Protein 3FTB (pdb70)

Radius of gyration: 38.81 Å; Cα contacts (8 Å, |Δi|>4): 2733; chains: 4; bounding box: 69×118×95 Å

Secondary structure (DSSP, 8-state):
-EETT----TT-S-HHHHTTHHHHHHGGGSPPPTT-HHHHHHHHHHHT--S-EEEEESSHHHHHHHHHTT-SEEEEEES--THHHHHHHHTT-EEEEEE--TTS---HHHHHHHTTT-SEEEEETTBTTTTB---HHHHHHHHHHHHHHT-EEEEE-SSGGGT--TTSSSGGGTTT-SSEEEEEESSSTTS-GGG--EEEEES-HHHHHHHHTTS-TT-S-HHHHHHHHHTSS-HHHHHHHHHHHHHHHHHHHHHHHHSSSEEEEEPPSSSEEEEEESSS-HHHHHHHHHTTTEE-EE-TTSTT--TTEEEEE---HHHHHHHHHHHHHHHHT-/-EEET----TT-S-HHHHTTHHHHHHGGGS---TT-HHHHHHHHHHHT--S-EEEEESSHHHHHHHHHHT-SEEEEEES--THHHHHHHHTT-EEEEEE--TTS---HHHHHHHGGG-SEEEEESSPTTT-PPP-HHHHHHHHHHHHHTT-EEEEE-TTGGGT--GGGSGGGGTTT-TTEEEEEESTTTT--GGG--EEEEES-HHHHHHHHTTS-TT-S-HHHHHHHHHTTT-HHHHHHHHHHHHHHHHHHHHHHHTSTTEEEE---SSSEEEEEESSS-HHHHHHHHHTTTEEEEE-TTSTT--TTEEEEE---HHHHHHHHHHHHHHHHH-/-EETT----TT-S-HHHHHTHHHHHHTTTSPPPTT-HHHHHHHHHHHT--S-EEEEESSHHHHHHHHHTT-SEEEEEES--THHHHHHHTTTPEEEEEE--TTS---HHHHHTTTTT-SEEEEETTPTTT-----HHHHHHHHHHHHH--EEEEE-TTGGGT--TTSSGGGGTTT-SSEEEEEESTTTTS-GGG--EEEEES-HHHHHHHHTTSPSS-S-HHHHHHHHHHTT-HHHHHHHHHHHHHHHHHHHHHHHTSTTEEEEE--SSSEEEEEESSS-HHHHHHHHHHTTEE-EE-TTSTT--TTEEEEE---HHHHHHHHHHHHHHHHT-/-EEET----TT-S-HHHHHTHHHHHHGGGS---TT-HHHHHHHHHHHT--S-EEEEEESHHHHHHHHHHT-SEEEEEES--HHHHHHHHHTT-EEEEEE--TTS---HHHHHHHGGG-SEEEEETTPTTT-PPP-HHHHHHHHHHHHHHT-EEEEE-TT-TTT--GGGSGGGGTTT-SSEEEEEESHHHHT-GGG-EEEEEES-HHHHHHHHHTSPSS-S-HHHHHHHHHHTT-HHHHHHHHHHHHHHHHHHHHHHTT-TTEEEEPPPSSSEEEEEESSS-HHHHHHHHHHTTEEEEE-TTSTT--TTEEEEE---HHHHHHHHHHHHHHHH--

B-factor: mean 39.34, std 12.27, range [6.58, 120.71]

CATH classification: 3.90.1150.10 (+1 more: 3.40.640.10)

Solvent-accessible surface area: 53388 Å² total; per-residue (Å²): 150,28,54,0,31,37,8,22,6,39,61,31,42,0,143,20,0,88,119,45,30,109,44,0,35,166,41,0,24,90,73,16,76,72,112,10,177,135,0,25,100,11,0,32,57,53,18,162,27,96,111,15,6,15,1,15,0,11,0,13,18,28,1,5,11,20,2,0,18,43,33,136,65,0,0,1,4,6,2,8,78,46,20,3,47,97,6,0,148,69,74,66,10,53,48,35,49,2,111,15,61,150,70,24,64,28,65,32,131,29,0,43,82,46,3,104,82,4,47,1,0,0,2,2,0,4,7,16,0,6,0,21,47,8,59,72,119,101,0,39,107,0,0,121,49,0,64,120,55,197,36,11,0,1,0,16,0,13,19,8,14,0,18,32,74,108,60,19,4,2,17,58,25,0,92,104,19,46,6,1,3,0,0,13,2,0,5,36,2,1,2,0,0,0,1,4,1,0,1,0,0,1,35,35,87,103,14,3,47,100,0,110,72,88,22,19,74,74,15,0,0,1,0,0,21,2,0,0,12,11,0,7,136,26,85,111,14,31,101,76,0,27,103,23,0,107,135,6,35,137,63,0,30,77,41,0,84,147,8,43,2,10,112,91,21,9,82,10,71,0,1,0,0,0,0,85,4,75,128,18,30,0,79,121,0,51,75,39,0,75,168,111,84,8,25,2,62,71,0,57,109,11,57,57,13,78,41,23,18,0,12,0,1,2,24,39,95,174,82,0,43,111,0,4,148,17,0,75,36,23,64,131,136,106,147,42,50,0,31,36,10,22,4,35,53,31,37,0,117,17,0,67,101,54,29,97,57,0,40,127,35,0,30,82,73,10,52,76,91,12,146,140,0,34,118,5,0,40,56,40,19,161,25,133,85,18,5,10,0,13,0,12,0,11,20,24,1,5,18,16,2,0,21,28,34,134,84,0,0,1,3,5,4,9,66,54,25,4,43,87,2,0,125,70,71,69,5,58,47,34,53,2,113,17,64,140,71,22,65,21,52,22,109,29,0,62,74,62,3,95,86,5,36,0,3,0,1,2,0,4,5,22,0,6,0,17,40,7,65,82,116,84,0,38,99,0,0,115,55,1,61,140,103,191,35,13,0,0,0,12,0,14,17,6,14,0,16,27,66,111,64,14,5,1,18,51,56,0,80,99,26,48,7,0,1,0,0,18,4,0,6,30,0,0,2,1,0,0,0,7,1,0,1,0,0,0,47,45,105,116,12,4,59,88,0,92,74,83,20,26,70,73,18,0,0,1,0,0,19,6,0,0,24,20,0,1,130,18,80,117,9,32,103,90,0,23,100,21,0,104,113,8,36,143,58,0,40,72,40,0,90,137,6,41,3,11,100,87,21,10,86,8,74,0,1,0,0,0,0,69,5,67,123,17,26,0,89,114,0,67,86,52,1,74,168,92,83,6,32,6,60,65,0,54,103,11,55,54,17,71,30,28,17,0,13,0,1,1,25,45,94,90,83,0,17,81,0,8,54,20,0,73,35,18,76,126,146,101,150,31,53,0,32,33,8,21,7,38,70,24,44,0,156,18,0,92,118,49,33,109,48,0,37,173,39,0,29,89,70,14,65,79,111,6,172,123,0,32,101,10,0,32,63,60,21,168,31,102,107,16,5,13,1,18,0,15,0,14,21,28,2,4,12,18,3,0,14,44,34,129,67,0,0,2,3,6,3,8,88,53,20,3,39,99,6,0,137,69,71,68,10,53,40,27,58,1,116,14,67,142,70,24,70,20,64,27,134,30,0,44,85,48,2,101,72,3,45,1,2,0,1,1,0,4,4,15,0,5,0,18,50,7,69,66,117,109,0,47,103,0,0,118,45,0,75,126,85,61,14,1,0,0,13,0,12,16,7,16,0,16,32,76,104,59,14,4,0,15,60,29,0,93,108,13,44,4,1,1,0,0,13,2,0,4,31,0,0,2,0,0,0,0,6,0,0,0,0,0,2,30,43,91,107,20,2,45,108,1,117,73,87,20,16,67,56,17,0,2,1,0,0,19,0,0,0,11,11,0,6,124,22,90,108,21,34,104,88,0,32,103,25,0,113,131,8,34,141,64,0,28,71,37,0,86,148,4,45,3,10,113,95,22,9,86,10,75,0,1,0,0,0,0,92,6,76,124,15,41,0,86,114,0,52,69,37,1,75,170,112,79,7,30,3,65,80,0,61,113,11,71,54,13,76,34,25,14,0,12,0,1,1,20,38,105,172,82,0,28,127,0,5,170,19,0,76,35,20,59,126,136,108,146,48,48,0,31,37,11,22,4,33,55,32,32,0,119,17,0,62,108,50,37,100,56,0,33,122,34,0,27,82,76,11,55,74,92,10,154,143,0,37,120,11,0,45,65,42,21,165,26,132,91,17,5,9,0,11,0,12,0,11,11,25,0,5,19,12,2,0,16,27,35,31,53,0,0,1,2,7,2,9,66,53,20,2,38,91,2,0,126,75,78,65,5,58,46,35,56,2,113,17,62,150,72,19,75,20,54,20,114,31,0,63,76,59,5,96,90,0,16,0,1,0,1,1,0,4,4,22,0,5,0,18,41,5,70,100,114,72,0,37,83,0,0,110,66,0,56,132,113,168,27,14,0,0,0,11,0,16,14,8,14,0,14,28,70,105,61,11,7,4,17,51,58,1,75,96,28,46,5,0,1,0,0,13,5,0,4,38,1,0,3,0,0,0,0,4,0,0,0,0,0,0,45,41,106,129,15,2,62,94,0,95,67,104,20,31,71,78,19,0,1,0,0,0,21,4,0,0,21,20,0,1,135,21,77,113,10,33,110,89,0,24,119,23,0,97,142,3,39,142,59,0,34,75,41,0,90,134,4,48,6,16,103,95,24,13,84,12,68,0,1,1,0,0,0,80,4,74,132,17,26,0,88,120,0,61,87,51,0,73,174,98,86,4,27,3,58,70,0,57,111,10,58,46,20,73,34,26,15,0,11,0,0,1,26,37,88,130,79,0,43,98,0,10,143,10,0,80,34,19,64,126,144,100

Structure (mmCIF, N/CA/C/O backbone):
data_3FTB
#
_entry.id   3FTB
#
_cell.length_a   66.556
_cell.length_b   121.663
_cell.length_c   94.185
_cell.angle_alpha   90.00
_cell.angle_beta   90.09
_cell.angle_gamma   90.00
#
_symmetry.space_group_name_H-M   'P 1 21 1'
#
loop_
_entity.id
_entity.type
_entity.pdbx_description
1 polymer 'Histidinol-phosphate aminotransferase'
2 non-polymer 'PHOSPHATE ION'
3 water water
#
loop_
_atom_site.group_PDB
_atom_site.id
_atom_site.type_symbol
_atom_site.label_atom_id
_atom_site.label_alt_id
_atom_site.label_comp_id
_atom_site.label_asym_id
_atom_site.label_entity_id
_atom_site.label_seq_id
_atom_site.pdbx_PDB_ins_code
_atom_site.Cartn_x
_atom_site.Cartn_y
_atom_site.Cartn_z
_atom_site.occupancy
_atom_site.B_iso_or_equiv
_atom_site.auth_seq_id
_atom_site.auth_comp_id
_atom_site.auth_asym_id
_atom_site.auth_atom_id
_atom_site.pdbx_PDB_model_num
ATOM 1 N N . LEU A 1 28 ? 17.639 -25.832 56.402 1.00 62.93 28 LEU A N 1
ATOM 2 C CA . LEU A 1 28 ? 17.974 -25.737 54.984 1.00 63.07 28 LEU A CA 1
ATOM 3 C C . LEU A 1 28 ? 19.293 -25.001 54.719 1.00 55.81 28 LEU A C 1
ATOM 4 O O . LEU A 1 28 ? 19.341 -23.776 54.739 1.00 55.12 28 LEU A O 1
ATOM 9 N N . LEU A 1 29 ? 20.357 -25.762 54.476 1.00 46.99 29 LEU A N 1
ATOM 10 C CA . LEU A 1 29 ? 21.631 -25.204 54.023 1.00 45.41 29 LEU A CA 1
ATOM 11 C C . LEU A 1 29 ? 21.634 -25.038 52.502 1.00 43.63 29 LEU A C 1
ATOM 12 O O . LEU A 1 29 ? 21.569 -26.038 51.773 1.00 46.79 29 LEU A O 1
ATOM 17 N N . ASP A 1 30 ? 21.710 -23.795 52.022 1.00 38.69 30 ASP A N 1
ATOM 18 C CA . ASP A 1 30 ? 21.792 -23.545 50.580 1.00 44.17 30 ASP A CA 1
ATOM 19 C C . ASP A 1 30 ? 23.243 -23.388 50.103 1.00 38.99 30 ASP A C 1
ATOM 20 O O . ASP A 1 30 ? 23.860 -22.336 50.280 1.00 38.66 30 ASP A O 1
ATOM 25 N N . TYR A 1 31 ? 23.768 -24.455 49.499 1.00 42.27 31 TYR A N 1
ATOM 26 C CA . TYR A 1 31 ? 25.122 -24.478 48.961 1.00 34.93 31 TYR A CA 1
ATOM 27 C C . TYR A 1 31 ? 25.153 -24.076 47.486 1.00 32.10 31 TYR A C 1
ATOM 28 O O . TYR A 1 31 ? 26.204 -24.112 46.836 1.00 26.76 31 TYR A O 1
ATOM 37 N N . SER A 1 32 ? 23.989 -23.687 46.969 1.00 27.52 32 SER A N 1
ATOM 38 C CA . SER A 1 32 ? 23.933 -22.993 45.692 1.00 32.34 32 SER A CA 1
ATOM 39 C C . SER A 1 32 ? 23.996 -21.455 45.892 1.00 31.36 32 SER A C 1
ATOM 40 O O . SER A 1 32 ? 24.172 -20.689 44.930 1.00 24.58 32 SER A O 1
ATOM 43 N N . SER A 1 33 ? 23.893 -21.014 47.147 1.00 17.02 33 SER A N 1
ATOM 44 C CA . SER A 1 33 ? 24.030 -19.598 47.475 1.00 23.49 33 SER A CA 1
ATOM 45 C C . SER A 1 33 ? 25.432 -19.217 47.978 1.00 30.60 33 SER A C 1
ATOM 46 O O . SER A 1 33 ? 25.969 -19.825 48.910 1.00 28.74 33 SER A O 1
ATOM 49 N N . ASN A 1 34 ? 26.020 -18.199 47.361 1.00 33.62 34 ASN A N 1
ATOM 50 C CA . ASN A 1 34 ? 27.363 -17.761 47.729 1.00 36.08 34 ASN A CA 1
ATOM 51 C C . ASN A 1 34 ? 27.380 -16.379 48.377 1.00 35.29 34 ASN A C 1
ATOM 52 O O . ASN A 1 34 ? 28.110 -15.488 47.953 1.00 38.43 34 ASN A O 1
ATOM 57 N N . ILE A 1 35 ? 26.569 -16.199 49.409 1.00 37.21 35 ILE A N 1
ATOM 58 C CA . ILE A 1 35 ? 26.600 -14.967 50.179 1.00 29.56 35 ILE A CA 1
ATOM 59 C C . ILE A 1 35 ? 27.483 -15.206 51.390 1.00 38.00 35 ILE A C 1
ATOM 60 O O . ILE A 1 35 ? 27.552 -16.324 51.896 1.00 36.61 35 ILE A O 1
ATOM 65 N N . ASN A 1 36 ? 28.165 -14.152 51.829 1.00 38.46 36 ASN A N 1
ATOM 66 C CA . ASN A 1 36 ? 29.051 -14.189 52.989 1.00 38.51 36 ASN A CA 1
ATOM 67 C C . ASN A 1 36 ? 28.304 -14.647 54.238 1.00 37.47 36 ASN A C 1
ATOM 68 O O . ASN A 1 36 ? 27.257 -14.100 54.575 1.00 48.00 36 ASN A O 1
ATOM 73 N N . PRO A 1 37 ? 28.847 -15.654 54.935 1.00 39.88 37 PRO A N 1
ATOM 74 C CA . PRO A 1 37 ? 28.231 -16.281 56.104 1.00 49.40 37 PRO A CA 1
ATOM 75 C C . PRO A 1 37 ? 28.407 -15.436 57.366 1.00 55.54 37 PRO A C 1
ATOM 76 O O . PRO A 1 37 ? 27.635 -15.569 58.317 1.00 52.67 37 PRO A O 1
ATOM 80 N N . LEU A 1 38 ? 29.421 -14.577 57.367 1.00 60.12 38 LEU A N 1
ATOM 81 C CA . LEU A 1 38 ? 29.724 -13.741 58.523 1.00 58.17 38 LEU A CA 1
ATOM 82 C C . LEU A 1 38 ? 28.730 -12.595 58.693 1.00 62.23 38 LEU A C 1
ATOM 83 O O . LEU A 1 38 ? 28.963 -11.671 59.475 1.00 67.95 38 LEU A O 1
ATOM 88 N N . GLY A 1 39 ? 27.624 -12.673 57.952 1.00 54.43 39 GLY A N 1
ATOM 89 C CA . GLY A 1 39 ? 26.499 -11.768 58.106 1.00 43.58 39 GLY A CA 1
ATOM 90 C C . GLY A 1 39 ? 26.704 -10.317 57.714 1.00 42.33 39 GLY A C 1
ATOM 91 O O . GLY A 1 39 ? 27.753 -9.933 57.198 1.00 45.20 39 GLY A O 1
ATOM 92 N N . ILE A 1 40 ? 25.673 -9.516 57.981 1.00 46.02 40 ILE A N 1
ATOM 93 C CA . ILE A 1 40 ? 25.634 -8.089 57.672 1.00 50.22 40 ILE A CA 1
ATOM 94 C C . ILE A 1 40 ? 26.665 -7.315 58.488 1.00 40.66 40 ILE A C 1
ATOM 95 O O . ILE A 1 40 ? 26.776 -7.523 59.694 1.00 42.79 40 ILE A O 1
ATOM 100 N N . PRO A 1 41 ? 27.428 -6.424 57.830 1.00 41.92 41 PRO A N 1
ATOM 101 C CA . PRO A 1 41 ? 28.426 -5.607 58.533 1.00 39.16 41 PRO A CA 1
ATOM 102 C C . PRO A 1 41 ? 27.832 -4.888 59.740 1.00 49.92 41 PRO A C 1
ATOM 103 O O . PRO A 1 41 ? 26.736 -4.312 59.680 1.00 43.88 41 PRO A O 1
ATOM 107 N N . LYS A 1 42 ? 28.563 -4.930 60.844 1.00 56.81 42 LYS A N 1
ATOM 108 C CA . LYS A 1 42 ? 28.072 -4.347 62.072 1.00 54.77 42 LYS A CA 1
ATOM 109 C C . LYS A 1 42 ? 27.896 -2.847 61.892 1.00 53.61 42 LYS A C 1
ATOM 110 O O . LYS A 1 42 ? 27.188 -2.202 62.662 1.00 51.81 42 LYS A O 1
ATOM 116 N N . SER A 1 43 ? 28.523 -2.300 60.854 1.00 50.26 43 SER A N 1
ATOM 117 C CA . SER A 1 43 ? 28.484 -0.863 60.604 1.00 42.87 43 SER A CA 1
ATOM 118 C C . SER A 1 43 ? 27.205 -0.420 59.886 1.00 46.61 43 SER A C 1
ATOM 119 O O . SER A 1 43 ? 26.949 0.775 59.724 1.00 46.21 43 SER A O 1
ATOM 122 N N . PHE A 1 44 ? 26.399 -1.378 59.455 1.00 44.76 44 PHE A N 1
ATOM 123 C CA . PHE A 1 44 ? 25.136 -1.034 58.832 1.00 51.33 44 PHE A CA 1
ATOM 124 C C . PHE A 1 44 ? 24.069 -0.806 59.894 1.00 55.12 44 PHE A C 1
ATOM 125 O O . PHE A 1 44 ? 23.252 0.105 59.786 1.00 62.73 44 PHE A O 1
ATOM 133 N N . LEU A 1 45 ? 24.072 -1.660 60.909 1.00 55.40 45 LEU A N 1
ATOM 134 C CA . LEU A 1 45 ? 23.202 -1.486 62.057 1.00 51.53 45 LEU A CA 1
ATOM 135 C C . LEU A 1 45 ? 23.487 -0.119 62.680 1.00 55.77 45 LEU A C 1
ATOM 136 O O . LEU A 1 45 ? 22.580 0.675 62.922 1.00 53.58 45 LEU A O 1
ATOM 141 N N . ASN A 1 46 ? 24.766 0.157 62.919 1.00 66.33 46 ASN A N 1
ATOM 142 C CA . ASN A 1 46 ? 25.186 1.365 63.629 1.00 69.80 46 ASN A CA 1
ATOM 143 C C . ASN A 1 46 ? 24.740 2.671 62.970 1.00 70.49 46 ASN A C 1
ATOM 144 O O . ASN A 1 46 ? 24.618 3.698 63.641 1.00 72.27 46 ASN A O 1
ATOM 149 N N . ASN A 1 47 ? 24.503 2.637 61.661 1.00 69.31 47 ASN A N 1
ATOM 150 C CA . ASN A 1 47 ? 24.069 3.834 60.943 1.00 63.52 47 ASN A CA 1
ATOM 151 C C . ASN A 1 47 ? 22.678 3.720 60.339 1.00 54.41 47 ASN A C 1
ATOM 152 O O . ASN A 1 47 ? 22.367 4.412 59.368 1.00 49.46 47 ASN A O 1
ATOM 157 N N . ILE A 1 48 ? 21.845 2.855 60.915 1.00 48.94 48 ILE A N 1
ATOM 158 C CA . ILE A 1 48 ? 20.483 2.678 60.423 1.00 49.43 48 ILE A CA 1
ATOM 159 C C . ILE A 1 48 ? 19.664 3.958 60.604 1.00 52.80 48 ILE A C 1
ATOM 160 O O . ILE A 1 48 ? 18.705 4.202 59.866 1.00 51.62 48 ILE A O 1
ATOM 165 N N . ASP A 1 49 ? 20.048 4.773 61.585 1.00 51.58 49 ASP A N 1
ATOM 166 C CA . ASP A 1 49 ? 19.384 6.052 61.814 1.00 56.77 49 ASP A CA 1
ATOM 167 C C . ASP A 1 49 ? 19.544 6.930 60.587 1.00 51.72 49 ASP A C 1
ATOM 168 O O . ASP A 1 49 ? 18.582 7.502 60.090 1.00 55.77 49 ASP A O 1
ATOM 173 N N . GLU A 1 50 ? 20.779 7.039 60.113 1.00 47.18 50 GLU A N 1
ATOM 174 C CA . GLU A 1 50 ? 21.084 7.790 58.906 1.00 46.62 50 GLU A CA 1
ATOM 175 C C . GLU A 1 50 ? 20.140 7.370 57.786 1.00 47.71 50 GLU A C 1
ATOM 176 O O . GLU A 1 50 ? 19.478 8.209 57.177 1.00 48.52 50 GLU A O 1
ATOM 182 N N . GLY A 1 51 ? 20.079 6.065 57.528 1.00 41.39 51 GLY A N 1
ATOM 183 C CA . GLY A 1 51 ? 19.207 5.518 56.507 1.00 38.80 51 GLY A CA 1
ATOM 184 C C . GLY A 1 51 ? 17.746 5.910 56.657 1.00 34.23 51 GLY A C 1
ATOM 185 O O . GLY A 1 51 ? 17.136 6.397 55.711 1.00 32.70 51 GLY A O 1
ATOM 186 N N . ILE A 1 52 ? 17.180 5.693 57.841 1.00 28.32 52 ILE A N 1
ATOM 187 C CA . ILE A 1 52 ? 15.787 6.058 58.107 1.00 30.28 52 ILE A CA 1
ATOM 188 C C . ILE A 1 52 ? 15.490 7.547 57.906 1.00 34.06 52 ILE A C 1
ATOM 189 O O . ILE A 1 52 ? 14.450 7.914 57.361 1.00 30.28 52 ILE A O 1
ATOM 194 N N . LYS A 1 53 ? 16.406 8.400 58.350 1.00 43.14 53 LYS A N 1
ATOM 195 C CA . LYS A 1 53 ? 16.237 9.847 58.217 1.00 57.50 53 LYS A CA 1
ATOM 196 C C . LYS A 1 53 ? 16.025 10.232 56.761 1.00 58.63 53 LYS A C 1
ATOM 197 O O . LYS A 1 53 ? 15.080 10.946 56.418 1.00 71.24 53 LYS A O 1
ATOM 203 N N . ASN A 1 54 ? 16.919 9.754 55.910 1.00 44.63 54 ASN A N 1
ATOM 204 C CA . ASN A 1 54 ? 16.890 10.095 54.498 1.00 43.78 54 ASN A CA 1
ATOM 205 C C . ASN A 1 54 ? 15.729 9.445 53.745 1.00 41.41 54 ASN A C 1
ATOM 206 O O . ASN A 1 54 ? 15.540 9.700 52.555 1.00 45.24 54 ASN A O 1
ATOM 211 N N . LEU A 1 55 ? 14.957 8.608 54.438 1.00 35.82 55 LEU A N 1
ATOM 212 C CA . LEU A 1 55 ? 13.758 8.022 53.844 1.00 39.68 55 LEU A CA 1
ATOM 213 C C . LEU A 1 55 ? 12.855 9.114 53.318 1.00 37.80 55 LEU A C 1
ATOM 214 O O . LEU A 1 55 ? 12.171 8.939 52.307 1.00 38.24 55 LEU A O 1
ATOM 219 N N . GLY A 1 56 ? 12.854 10.237 54.022 1.00 42.55 56 GLY A N 1
ATOM 220 C CA . GLY A 1 56 ? 11.881 11.285 53.791 1.00 46.08 56 GLY A CA 1
ATOM 221 C C . GLY A 1 56 ? 12.205 12.199 52.632 1.00 43.28 56 GLY A C 1
ATOM 222 O O . GLY A 1 56 ? 11.351 12.995 52.226 1.00 40.46 56 GLY A O 1
ATOM 223 N N . VAL A 1 57 ? 13.419 12.090 52.090 1.00 33.07 57 VAL A N 1
ATOM 224 C CA . VAL A 1 57 ? 13.820 12.950 50.977 1.00 31.47 57 VAL A CA 1
ATOM 225 C C . VAL A 1 57 ? 14.515 12.198 49.840 1.00 36.01 57 VAL A C 1
ATOM 226 O O . VAL A 1 57 ? 15.032 11.099 50.028 1.00 43.22 57 VAL A O 1
ATOM 230 N N . TYR A 1 58 ? 14.505 12.799 48.656 1.00 33.17 58 TYR A N 1
ATOM 231 C CA . TYR A 1 58 ? 15.242 12.279 47.516 1.00 35.17 58 TYR A CA 1
ATOM 232 C C . TYR A 1 58 ? 16.750 12.403 47.755 1.00 43.39 58 TYR A C 1
ATOM 233 O O . TYR A 1 58 ? 17.234 13.445 48.205 1.00 48.43 58 TYR A O 1
ATOM 242 N N . PRO A 1 59 ? 17.502 11.341 47.443 1.00 42.16 59 PRO A N 1
ATOM 243 C CA . PRO A 1 59 ? 18.957 11.423 47.588 1.00 39.93 59 PRO A CA 1
ATOM 244 C C . PRO A 1 59 ? 19.487 12.482 46.633 1.00 39.99 59 PRO A C 1
ATOM 245 O O . PRO A 1 59 ? 18.718 12.985 45.809 1.00 33.74 59 PRO A O 1
ATOM 249 N N . ASP A 1 60 ? 20.771 12.812 46.735 1.00 44.62 60 ASP A N 1
ATOM 250 C CA . ASP A 1 60 ? 21.406 13.685 45.755 1.00 43.26 60 ASP A CA 1
ATOM 251 C C . ASP A 1 60 ? 21.268 13.037 44.387 1.00 35.63 60 ASP A C 1
ATOM 252 O O . ASP A 1 60 ? 21.616 11.878 44.220 1.00 30.83 60 ASP A O 1
ATOM 257 N N . VAL A 1 61 ? 20.753 13.770 43.407 1.00 37.90 61 VAL A N 1
ATOM 258 C CA . VAL A 1 61 ? 20.611 13.208 42.065 1.00 40.32 61 VAL A CA 1
ATOM 259 C C . VAL A 1 61 ? 21.977 12.874 41.440 1.00 39.45 61 VAL A C 1
ATOM 260 O O . VAL A 1 61 ? 22.049 12.178 40.427 1.00 45.22 61 VAL A O 1
ATOM 264 N N . ASN A 1 62 ? 23.053 13.374 42.047 1.00 36.24 62 ASN A N 1
ATOM 265 C CA . ASN A 1 62 ? 24.419 13.093 41.570 1.00 34.78 62 ASN A CA 1
ATOM 266 C C . ASN A 1 62 ? 25.205 12.132 42.468 1.00 25.76 62 ASN A C 1
ATOM 267 O O . ASN A 1 62 ? 26.294 11.696 42.108 1.00 30.96 62 ASN A O 1
ATOM 272 N N . TYR A 1 63 ? 24.660 11.825 43.642 1.00 31.21 63 TYR A N 1
ATOM 273 C CA . TYR A 1 63 ? 25.260 10.857 44.574 1.00 39.31 63 TYR A CA 1
ATOM 274 C C . TYR A 1 63 ? 26.733 11.125 44.925 1.00 45.05 63 TYR A C 1
ATOM 275 O O . TYR A 1 63 ? 27.513 10.175 45.115 1.00 36.41 63 TYR A O 1
ATOM 284 N N . ARG A 1 64 ? 27.107 12.400 45.037 1.00 39.66 64 ARG A N 1
ATOM 285 C CA . ARG A 1 64 ? 28.508 12.757 45.281 1.00 44.34 64 ARG A CA 1
ATOM 286 C C . ARG A 1 64 ? 29.123 12.083 46.514 1.00 42.66 64 ARG A C 1
ATOM 287 O O . ARG A 1 64 ? 30.271 11.638 46.473 1.00 43.96 64 ARG A O 1
ATOM 295 N N . ARG A 1 65 ? 28.376 12.011 47.611 1.00 37.39 65 ARG A N 1
ATOM 296 C CA . ARG A 1 65 ? 28.919 11.420 48.833 1.00 35.47 65 ARG A CA 1
ATOM 297 C C . ARG A 1 65 ? 29.098 9.899 48.691 1.00 32.88 65 ARG A C 1
ATOM 298 O O . ARG A 1 65 ? 30.030 9.302 49.246 1.00 30.06 65 ARG A O 1
ATOM 306 N N . LEU A 1 66 ? 28.218 9.274 47.921 1.00 28.37 66 LEU A N 1
ATOM 307 C CA . LEU A 1 66 ? 28.354 7.851 47.651 1.00 31.63 66 LEU A CA 1
ATOM 308 C C . LEU A 1 66 ? 29.616 7.585 46.813 1.00 36.45 66 LEU A C 1
ATOM 309 O O . LEU A 1 66 ? 30.459 6.738 47.158 1.00 28.25 66 LEU A O 1
ATOM 314 N N . ASN A 1 67 ? 29.732 8.318 45.708 1.00 32.38 67 ASN A N 1
ATOM 315 C CA . ASN A 1 67 ? 30.862 8.178 44.808 1.00 33.98 67 ASN A CA 1
ATOM 316 C C . ASN A 1 67 ? 32.205 8.389 45.510 1.00 36.91 67 ASN A C 1
ATOM 317 O O . ASN A 1 67 ? 33.178 7.701 45.204 1.00 39.09 67 ASN A O 1
ATOM 322 N N . LYS A 1 68 ? 32.251 9.339 46.445 0.88 30.48 68 LYS A N 1
ATOM 323 C CA . LYS A 1 68 ? 33.459 9.613 47.221 0.35 28.35 68 LYS A CA 1
ATOM 324 C C . LYS A 1 68 ? 33.878 8.410 48.090 1.00 32.34 68 LYS A C 1
ATOM 325 O O . LYS A 1 68 ? 35.065 8.115 48.236 0.78 30.52 68 LYS A O 1
ATOM 331 N N . SER A 1 69 ? 32.903 7.693 48.636 1.00 33.41 69 SER A N 1
ATOM 332 C CA . SER A 1 69 ? 33.199 6.516 49.450 1.00 35.57 69 SER A CA 1
ATOM 333 C C . SER A 1 69 ? 33.862 5.423 48.616 1.00 33.70 69 SER A C 1
ATOM 334 O O . SER A 1 69 ? 34.877 4.855 49.007 1.00 40.95 69 SER A O 1
ATOM 337 N N . ILE A 1 70 ? 33.273 5.141 47.461 1.00 29.93 70 ILE A N 1
ATOM 338 C CA . ILE A 1 70 ? 33.823 4.185 46.505 1.00 33.59 70 ILE A CA 1
ATOM 339 C C . ILE A 1 70 ? 35.215 4.610 46.042 1.00 30.42 70 ILE A C 1
ATOM 340 O O . ILE A 1 70 ? 36.139 3.797 46.010 1.00 23.03 70 ILE A O 1
ATOM 345 N N . GLU A 1 71 ? 35.363 5.891 45.699 1.00 33.96 71 GLU A N 1
ATOM 346 C CA . GLU A 1 71 ? 36.660 6.435 45.301 1.00 24.62 71 GLU A CA 1
ATOM 347 C C . GLU A 1 71 ? 37.694 6.193 46.389 1.00 29.10 71 GLU A C 1
ATOM 348 O O . GLU A 1 71 ? 38.854 5.931 46.100 1.00 33.24 71 GLU A O 1
ATOM 354 N N . ASN A 1 72 ? 37.264 6.293 47.644 1.00 31.07 72 ASN A N 1
ATOM 355 C CA . ASN A 1 72 ? 38.151 6.108 48.787 1.00 34.51 72 ASN A CA 1
ATOM 356 C C . ASN A 1 72 ? 38.381 4.639 49.033 1.00 43.78 72 ASN A C 1
ATOM 357 O O . ASN A 1 72 ? 39.408 4.240 49.579 1.00 42.80 72 ASN A O 1
ATOM 362 N N . TYR A 1 73 ? 37.386 3.844 48.654 1.00 48.46 73 TYR A N 1
ATOM 363 C CA . TYR A 1 73 ? 37.445 2.406 48.810 1.00 45.63 73 TYR A CA 1
ATOM 364 C C . TYR A 1 73 ? 38.436 1.853 47.810 1.00 42.33 73 TYR A C 1
ATOM 365 O O . TYR A 1 73 ? 39.203 0.947 48.118 1.00 36.27 73 TYR A O 1
ATOM 374 N N . LEU A 1 74 ? 38.412 2.414 46.606 1.00 40.41 74 LEU A N 1
ATOM 375 C CA . LEU A 1 74 ? 39.278 1.953 45.536 1.00 45.04 74 LEU A CA 1
ATOM 376 C C . LEU A 1 74 ? 40.567 2.781 45.414 1.00 52.30 74 LEU A C 1
ATOM 377 O O . LEU A 1 74 ? 41.447 2.452 44.622 1.00 56.24 74 LEU A O 1
ATOM 382 N N . LYS A 1 75 ? 40.677 3.849 46.200 1.00 54.52 75 LYS A N 1
ATOM 383 C CA . LYS A 1 75 ? 41.810 4.771 46.094 1.00 41.52 75 LYS A CA 1
ATOM 384 C C . LYS A 1 75 ? 42.015 5.196 44.649 1.00 47.06 75 LYS A C 1
ATOM 385 O O . LYS A 1 75 ? 43.102 5.034 44.099 1.00 50.15 75 LYS A O 1
ATOM 391 N N . LEU A 1 76 ? 40.963 5.728 44.038 1.00 47.49 76 LEU A N 1
ATOM 392 C CA . LEU A 1 76 ? 41.028 6.235 42.671 1.00 43.03 76 LEU A CA 1
ATOM 393 C C . LEU A 1 76 ? 40.149 7.466 42.529 1.00 44.84 76 LEU A C 1
ATOM 394 O O . LEU A 1 76 ? 39.034 7.494 43.040 1.00 47.10 76 LEU A O 1
ATOM 399 N N . LYS A 1 77 ? 40.661 8.479 41.836 1.00 42.12 77 LYS A N 1
ATOM 400 C CA . LYS A 1 77 ? 39.898 9.683 41.530 1.00 34.05 77 LYS A CA 1
ATOM 401 C C . LYS A 1 77 ? 39.819 9.874 40.008 1.00 29.26 77 LYS A C 1
ATOM 402 O O . LYS A 1 77 ? 40.470 9.145 39.252 1.00 26.55 77 LYS A O 1
ATOM 408 N N . ASP A 1 78 ? 39.003 10.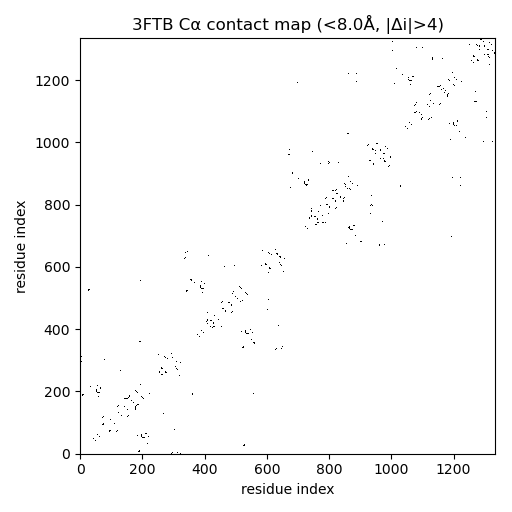831 39.573 1.00 36.44 78 ASP A N 1
ATOM 409 C CA . ASP A 1 78 ? 38.828 11.143 38.150 1.00 44.80 78 ASP A CA 1
ATOM 410 C C . ASP A 1 78 ? 38.573 9.872 37.335 1.00 38.69 78 ASP A C 1
ATOM 411 O O . ASP A 1 78 ? 39.262 9.595 36.348 1.00 35.84 78 ASP A O 1
ATOM 416 N N . ILE A 1 79 ? 37.571 9.107 37.769 1.00 40.95 79 ILE A N 1
ATOM 417 C CA . ILE A 1 79 ? 37.142 7.891 37.078 1.00 30.89 79 ILE A CA 1
ATOM 418 C C . ILE A 1 79 ? 35.647 7.946 36.845 1.00 28.45 79 ILE A C 1
ATOM 419 O O . ILE A 1 79 ? 34.929 8.629 37.566 1.00 26.92 79 ILE A O 1
ATOM 424 N N . GLY A 1 80 ? 35.179 7.242 35.826 1.00 27.65 80 GLY A N 1
ATOM 425 C CA . GLY A 1 80 ? 33.752 7.067 35.647 1.00 21.36 80 GLY A CA 1
ATOM 426 C C . GLY A 1 80 ? 33.239 6.117 36.723 1.00 32.41 80 GLY A C 1
ATOM 427 O O . GLY A 1 80 ? 33.885 5.107 37.048 1.00 25.09 80 GLY A O 1
ATOM 428 N N . ILE A 1 81 ? 32.082 6.451 37.288 1.00 41.54 81 ILE A N 1
ATOM 429 C CA . ILE A 1 81 ? 31.420 5.596 38.260 1.00 32.50 81 ILE A CA 1
ATOM 430 C C . ILE A 1 81 ? 29.949 5.487 37.876 1.00 34.09 81 ILE A C 1
ATOM 431 O O . ILE A 1 81 ? 29.280 6.491 37.652 1.00 32.55 81 ILE A O 1
ATOM 436 N N . VAL A 1 82 ? 29.453 4.261 37.770 1.00 34.28 82 VAL A N 1
ATOM 437 C CA . VAL A 1 82 ? 28.055 4.049 37.445 1.00 33.96 82 VAL A CA 1
ATOM 438 C C . VAL A 1 82 ? 27.412 3.270 38.573 1.00 30.30 82 VAL A C 1
ATOM 439 O O . VAL A 1 82 ? 27.951 2.264 39.014 1.00 29.94 82 VAL A O 1
ATOM 443 N N . LEU A 1 83 ? 26.276 3.767 39.059 1.00 33.57 83 LEU A N 1
ATOM 444 C CA . LEU A 1 83 ? 25.573 3.159 40.187 1.00 34.63 83 LEU A CA 1
ATOM 445 C C . LEU A 1 83 ? 24.461 2.257 39.674 1.00 35.79 83 LEU A C 1
ATOM 446 O O . LEU A 1 83 ? 23.779 2.579 38.705 1.00 33.32 83 LEU A O 1
ATOM 451 N N . GLY A 1 84 ? 24.292 1.110 40.313 1.00 35.70 84 GLY A N 1
ATOM 452 C CA . GLY A 1 84 ? 23.281 0.180 39.867 1.00 27.90 84 GLY A CA 1
ATOM 453 C C . GLY A 1 84 ? 22.464 -0.402 40.994 1.00 46.11 84 GLY A C 1
ATOM 454 O O . GLY A 1 84 ? 22.972 -0.658 42.090 1.00 52.08 84 GLY A O 1
ATOM 455 N N . ASN A 1 85 ? 21.179 -0.589 40.715 1.00 55.53 85 ASN A N 1
ATOM 456 C CA . ASN A 1 85 ? 20.298 -1.366 41.562 1.00 58.06 85 ASN A CA 1
ATOM 457 C C . ASN A 1 85 ? 20.765 -2.822 41.467 1.00 51.38 85 ASN A C 1
ATOM 458 O O . ASN A 1 85 ? 20.155 -3.638 40.774 1.00 55.10 85 ASN A O 1
ATOM 463 N N . GLY A 1 86 ? 21.866 -3.128 42.155 1.00 40.22 86 GLY A N 1
ATOM 464 C CA . GLY A 1 86 ? 22.527 -4.419 42.058 1.00 24.99 86 GLY A CA 1
ATOM 465 C C . GLY A 1 86 ? 23.612 -4.393 40.985 1.00 33.28 86 GLY A C 1
ATOM 466 O O . GLY A 1 86 ? 23.610 -3.515 40.124 1.00 33.70 86 GLY A O 1
ATOM 467 N N . ALA A 1 87 ? 24.546 -5.340 41.019 1.00 31.18 87 ALA A N 1
ATOM 468 C CA . ALA A 1 87 ? 25.496 -5.478 39.908 1.00 34.31 87 ALA A CA 1
ATOM 469 C C . ALA A 1 87 ? 24.772 -5.864 38.611 1.00 46.91 87 ALA A C 1
ATOM 470 O O . ALA A 1 87 ? 25.237 -5.566 37.505 1.00 49.81 87 ALA A O 1
ATOM 472 N N . SER A 1 88 ? 23.627 -6.525 38.760 1.00 47.29 88 SER A N 1
ATOM 473 C CA . SER A 1 88 ? 22.833 -6.975 37.623 1.00 44.36 88 SER A CA 1
ATOM 474 C C . SER A 1 88 ? 22.643 -5.878 36.596 1.00 32.87 88 SER A C 1
ATOM 475 O O . SER A 1 88 ? 22.748 -6.111 35.395 1.00 41.21 88 SER A O 1
ATOM 478 N N . GLU A 1 89 ? 22.341 -4.681 37.079 1.00 29.08 89 GLU A N 1
ATOM 479 C CA . GLU A 1 89 ? 21.998 -3.575 36.200 1.00 43.61 89 GLU A CA 1
ATOM 480 C C . GLU A 1 89 ? 23.196 -3.226 35.320 1.00 45.75 89 GLU A C 1
ATOM 481 O O . GLU A 1 89 ? 23.051 -2.889 34.142 1.00 42.39 89 GLU A O 1
ATOM 487 N N . ILE A 1 90 ? 24.384 -3.341 35.901 1.00 43.85 90 ILE A N 1
ATOM 488 C CA . ILE A 1 90 ? 25.607 -2.905 35.244 1.00 37.41 90 ILE A CA 1
ATOM 489 C C . ILE A 1 90 ? 26.083 -3.913 34.200 1.00 35.66 90 ILE A C 1
ATOM 490 O O . ILE A 1 90 ? 26.544 -3.525 33.122 1.00 35.01 90 ILE A O 1
ATOM 495 N N . ILE A 1 91 ? 25.961 -5.198 34.523 1.00 25.79 91 ILE A N 1
ATOM 496 C CA . ILE A 1 91 ? 26.255 -6.274 33.579 1.00 26.06 91 ILE A CA 1
ATOM 497 C C . ILE A 1 91 ? 25.400 -6.130 32.322 1.00 30.89 91 ILE A C 1
ATOM 498 O O . ILE A 1 91 ? 25.922 -6.067 31.202 1.00 34.36 91 ILE A O 1
ATOM 503 N N . GLU A 1 92 ? 24.085 -6.060 32.513 1.00 25.16 92 GLU A N 1
ATOM 504 C CA . GLU A 1 92 ? 23.170 -5.838 31.398 1.00 37.89 92 GLU A CA 1
ATOM 505 C C . GLU A 1 92 ? 23.520 -4.580 30.606 1.00 39.17 92 GLU A C 1
ATOM 506 O O . GLU A 1 92 ? 23.692 -4.640 29.390 1.00 39.04 92 GLU A O 1
ATOM 512 N N . LEU A 1 93 ? 23.624 -3.448 31.305 1.00 36.26 93 LEU A N 1
ATOM 513 C CA . LEU A 1 93 ? 23.819 -2.147 30.662 1.00 39.80 93 LEU A CA 1
ATOM 514 C C . LEU A 1 93 ? 25.131 -2.022 29.903 1.00 43.31 93 LEU A C 1
ATOM 515 O O . LEU A 1 93 ? 25.164 -1.482 28.795 1.00 40.88 93 LEU A O 1
ATOM 520 N N . SER A 1 94 ? 26.215 -2.499 30.502 1.00 38.24 94 SER A N 1
ATOM 521 C CA . SER A 1 94 ? 27.503 -2.435 29.832 1.00 34.58 94 SER A CA 1
ATOM 522 C C . SER A 1 94 ? 27.498 -3.311 28.576 1.00 31.33 94 SER A C 1
ATOM 523 O O . SER A 1 94 ? 28.136 -2.993 27.575 1.00 32.55 94 SER A O 1
ATOM 526 N N . ILE A 1 95 ? 26.750 -4.402 28.620 1.00 31.46 95 ILE A N 1
ATOM 527 C CA . ILE A 1 95 ? 26.659 -5.290 27.469 1.00 38.99 95 ILE A CA 1
ATOM 528 C C . ILE A 1 95 ? 25.672 -4.724 26.440 1.00 38.49 95 ILE A C 1
ATOM 529 O O . ILE A 1 95 ? 25.785 -4.993 25.237 1.00 30.87 95 ILE A O 1
ATOM 534 N N . SER A 1 96 ? 24.726 -3.917 26.916 1.00 37.37 96 SER A N 1
ATOM 535 C CA . SER A 1 96 ? 23.731 -3.289 26.045 1.00 40.36 96 SER A CA 1
ATOM 536 C C . SER A 1 96 ? 24.365 -2.320 25.056 1.00 40.54 96 SER A C 1
ATOM 537 O O . SER A 1 96 ? 23.725 -1.909 24.086 1.00 41.45 96 SER A O 1
ATOM 540 N N . LEU A 1 97 ? 25.629 -1.976 25.300 1.00 36.15 97 LEU A N 1
ATOM 541 C CA . LEU A 1 97 ? 26.317 -0.939 24.541 1.00 28.81 97 LEU A CA 1
ATOM 542 C C . LEU A 1 97 ? 26.919 -1.445 23.236 1.00 36.91 97 LEU A C 1
ATOM 543 O O . LEU A 1 97 ? 27.203 -0.652 22.333 1.00 29.46 97 LEU A O 1
ATOM 548 N N . PHE A 1 98 ? 27.125 -2.756 23.132 1.00 38.59 98 PHE A N 1
ATOM 549 C CA . PHE A 1 98 ? 27.848 -3.308 21.985 1.00 39.63 98 PHE A CA 1
ATOM 550 C C . PHE A 1 98 ? 26.989 -4.202 21.112 1.00 33.53 98 PHE A C 1
ATOM 551 O O . PHE A 1 98 ? 25.935 -4.668 21.537 1.00 29.65 98 PHE A O 1
ATOM 559 N N . GLU A 1 99 ? 27.457 -4.433 19.886 1.00 39.97 99 GLU A N 1
ATOM 560 C CA . GLU A 1 99 ? 26.732 -5.255 18.918 1.00 45.92 99 GLU A CA 1
ATOM 561 C C . GLU A 1 99 ? 27.362 -6.649 18.735 1.00 43.71 99 GLU A C 1
ATOM 562 O O . GLU A 1 99 ? 26.883 -7.457 17.937 1.00 49.35 99 GLU A O 1
ATOM 568 N N . LYS A 1 100 ? 28.422 -6.928 19.493 1.00 39.48 100 LYS A N 1
ATOM 569 C CA . LYS A 1 100 ? 29.070 -8.237 19.473 1.00 38.01 100 LYS A CA 1
ATOM 570 C C . LYS A 1 100 ? 30.061 -8.407 20.624 1.00 41.95 100 LYS A C 1
ATOM 571 O O . LYS A 1 100 ? 30.900 -7.539 20.867 1.00 44.10 100 LYS A O 1
ATOM 577 N N . ILE A 1 101 ? 29.970 -9.532 21.327 1.00 36.30 101 ILE A N 1
ATOM 578 C CA . ILE A 1 101 ? 30.828 -9.757 22.483 1.00 32.56 101 ILE A CA 1
ATOM 579 C C . ILE A 1 101 ? 31.440 -11.161 22.499 1.00 34.78 101 ILE A C 1
ATOM 580 O O . ILE A 1 101 ? 30.825 -12.128 22.062 1.00 39.72 101 ILE A O 1
ATOM 585 N N . LEU A 1 102 ? 32.666 -11.257 22.995 1.00 36.90 102 LEU A N 1
ATOM 586 C CA . LEU A 1 102 ? 33.281 -12.543 23.308 1.00 35.20 102 LEU A CA 1
ATOM 587 C C . LEU A 1 102 ? 32.973 -12.889 24.763 1.00 37.19 102 LEU A C 1
ATOM 588 O O . LEU A 1 102 ? 33.388 -12.167 25.675 1.00 31.88 102 LEU A O 1
ATOM 593 N N . ILE A 1 103 ? 32.242 -13.979 24.982 1.00 34.98 103 ILE A N 1
ATOM 594 C CA . ILE A 1 103 ? 31.970 -14.429 26.339 1.00 24.48 103 ILE A CA 1
ATOM 595 C C . ILE A 1 103 ? 32.848 -15.627 26.656 1.00 30.16 103 ILE A C 1
ATOM 596 O O . ILE A 1 103 ? 32.817 -16.635 25.952 1.00 33.56 103 ILE A O 1
ATOM 601 N N . ILE A 1 104 ? 33.677 -15.482 27.687 1.00 31.99 104 ILE A N 1
ATOM 602 C CA . ILE A 1 104 ? 34.496 -16.577 28.162 1.00 28.53 104 ILE A CA 1
ATOM 603 C C . ILE A 1 104 ? 33.586 -17.475 28.976 1.00 27.65 104 ILE A C 1
ATOM 604 O O . ILE A 1 104 ? 32.858 -17.005 29.856 1.00 23.71 104 ILE A O 1
ATOM 609 N N . VAL A 1 105 ? 33.638 -18.769 28.689 1.00 29.99 105 VAL A N 1
ATOM 610 C CA . VAL A 1 105 ? 32.641 -19.694 29.191 1.00 28.62 105 VAL A CA 1
ATOM 611 C C . VAL A 1 105 ? 33.321 -21.058 29.432 1.00 40.90 105 VAL A C 1
ATOM 612 O O . VAL A 1 105 ? 34.280 -21.392 28.734 1.00 49.82 105 VAL A O 1
ATOM 616 N N . PRO A 1 106 ? 32.860 -21.835 30.440 1.00 34.65 106 PRO A N 1
ATOM 617 C CA . PRO A 1 106 ? 31.729 -21.592 31.352 1.00 40.18 106 PRO A CA 1
ATOM 618 C C . PRO A 1 106 ? 31.779 -20.203 31.995 1.00 36.44 106 PRO A C 1
ATOM 619 O O . PRO A 1 106 ? 32.879 -19.649 32.168 1.00 36.48 106 PRO A O 1
ATOM 623 N N . SER A 1 107 ? 30.615 -19.640 32.318 1.00 18.45 107 SER A N 1
ATOM 624 C CA . SER A 1 107 ? 30.554 -18.394 33.076 1.00 19.52 107 SER A CA 1
ATOM 625 C C . SER A 1 107 ? 29.143 -18.111 33.597 1.00 23.85 107 SER A C 1
ATOM 626 O O . SER A 1 107 ? 28.193 -18.803 33.256 1.00 25.63 107 SER A O 1
ATOM 629 N N . TYR A 1 108 ? 29.023 -17.089 34.431 1.00 25.86 108 TYR A N 1
ATOM 630 C CA . TYR A 1 108 ? 27.737 -16.664 34.979 1.00 24.37 108 TYR A CA 1
ATOM 631 C C . TYR A 1 108 ? 26.700 -16.469 33.872 1.00 32.16 108 TYR A C 1
ATOM 632 O O . TYR A 1 108 ? 26.906 -15.676 32.940 1.00 31.47 108 TYR A O 1
ATOM 641 N N . ALA A 1 109 ? 25.593 -17.202 33.984 1.00 32.41 109 ALA A N 1
ATOM 642 C CA . ALA A 1 109 ? 24.528 -17.225 32.978 1.00 29.36 109 ALA A CA 1
ATOM 643 C C . ALA A 1 109 ? 24.134 -15.849 32.447 1.00 34.13 109 ALA A C 1
ATOM 644 O O . ALA A 1 109 ? 23.859 -15.707 31.259 1.00 33.08 109 ALA A O 1
ATOM 646 N N . GLU A 1 110 ? 24.102 -14.853 33.331 1.00 44.76 110 GLU A N 1
ATOM 647 C CA . GLU A 1 110 ? 23.653 -13.498 32.985 1.00 53.26 110 GLU A CA 1
ATOM 648 C C . GLU A 1 110 ? 24.427 -12.785 31.853 1.00 47.56 110 GLU A C 1
ATOM 649 O O . GLU A 1 110 ? 23.886 -11.883 31.207 1.00 38.92 110 GLU A O 1
ATOM 655 N N . TYR A 1 111 ? 25.678 -13.161 31.600 1.00 44.57 111 TYR A N 1
ATOM 656 C CA . TYR A 1 111 ? 26.388 -12.504 30.504 1.00 40.24 111 TYR A CA 1
ATOM 657 C C . TYR A 1 111 ? 25.628 -12.712 29.186 1.00 41.84 111 TYR A C 1
ATOM 658 O O . TYR A 1 111 ? 25.280 -11.743 28.516 1.00 26.84 111 TYR A O 1
ATOM 667 N N . GLU A 1 112 ? 25.364 -13.973 28.838 1.00 46.59 112 GLU A N 1
ATOM 668 C CA . GLU A 1 112 ? 24.690 -14.336 27.584 1.00 42.71 112 GLU A CA 1
ATOM 669 C C . GLU A 1 112 ? 23.185 -14.043 27.560 1.00 37.84 112 GLU A C 1
ATOM 670 O O . GLU A 1 112 ? 22.620 -13.711 26.508 1.00 35.12 112 GLU A O 1
ATOM 676 N N . ILE A 1 113 ? 22.534 -14.202 28.706 1.00 38.93 113 ILE A N 1
ATOM 677 C CA . ILE A 1 113 ? 21.131 -13.846 28.836 1.00 41.54 113 ILE A CA 1
ATOM 678 C C . ILE A 1 113 ? 20.946 -12.412 28.361 1.00 41.71 113 ILE A C 1
ATOM 679 O O . ILE A 1 113 ? 20.142 -12.134 27.473 1.00 44.77 113 ILE A O 1
ATOM 684 N N . ASN A 1 114 ? 21.706 -11.506 28.968 1.00 39.90 114 ASN A N 1
ATOM 685 C CA . ASN A 1 114 ? 21.592 -10.078 28.676 1.00 42.11 114 ASN A CA 1
ATOM 686 C C . ASN A 1 114 ? 21.967 -9.724 27.252 1.00 38.57 114 ASN A C 1
ATOM 687 O O . ASN A 1 114 ? 21.308 -8.905 26.616 1.00 51.76 114 ASN A O 1
ATOM 692 N N . ALA A 1 115 ? 23.029 -10.346 26.755 1.00 29.27 115 ALA A N 1
ATOM 693 C CA . ALA A 1 115 ? 23.413 -10.197 25.361 1.00 31.22 115 ALA A CA 1
ATOM 694 C C . ALA A 1 115 ? 22.215 -10.432 24.448 1.00 26.84 115 ALA A C 1
ATOM 695 O O . ALA A 1 115 ? 21.832 -9.542 23.688 1.00 26.36 115 ALA A O 1
ATOM 697 N N . LYS A 1 116 ? 21.634 -11.630 24.525 1.00 36.12 116 LYS A N 1
ATOM 698 C CA . LYS A 1 116 ? 20.415 -11.943 23.777 1.00 38.95 116 LYS A CA 1
ATOM 699 C C . LYS A 1 116 ? 19.326 -10.906 24.052 1.00 43.15 116 LYS A C 1
ATOM 700 O O . LYS A 1 116 ? 18.633 -10.471 23.137 1.00 55.60 116 LYS A O 1
ATOM 706 N N . LYS A 1 117 ? 19.197 -10.495 25.313 1.00 42.37 117 LYS A N 1
ATOM 707 C CA . LYS A 1 117 ? 18.214 -9.489 25.717 1.00 42.76 117 LYS A CA 1
ATOM 708 C C . LYS A 1 117 ? 18.359 -8.156 24.977 1.00 47.20 117 LYS A C 1
ATOM 709 O O . LYS A 1 117 ? 17.408 -7.372 24.893 1.00 45.18 117 LYS A O 1
ATOM 715 N N . HIS A 1 118 ? 19.550 -7.894 24.451 1.00 46.91 118 HIS A N 1
ATOM 716 C CA . HIS A 1 118 ? 19.824 -6.621 23.789 1.00 33.25 118 HIS A CA 1
ATOM 717 C C . HIS A 1 118 ? 20.329 -6.788 22.358 1.00 32.33 118 HIS A C 1
ATOM 718 O O . HIS A 1 118 ? 20.872 -5.858 21.780 1.00 45.12 118 HIS A O 1
ATOM 725 N N . GLY A 1 119 ? 20.147 -7.975 21.791 1.00 36.31 119 GLY A N 1
ATOM 726 C CA . GLY A 1 119 ? 20.538 -8.234 20.414 1.00 39.51 119 GLY A CA 1
ATOM 727 C C . GLY A 1 119 ? 22.029 -8.207 20.108 1.00 35.62 119 GLY A C 1
ATOM 728 O O . GLY A 1 119 ? 22.429 -7.977 18.964 1.00 29.57 119 GLY A O 1
ATOM 729 N N . VAL A 1 120 ? 22.856 -8.449 21.121 1.00 42.24 120 VAL A N 1
ATOM 730 C CA . VAL A 1 120 ? 24.304 -8.477 20.929 1.00 34.86 120 VAL A CA 1
ATOM 731 C C . VAL A 1 120 ? 24.732 -9.816 20.347 1.00 35.24 120 VAL A C 1
ATOM 732 O O . VAL A 1 120 ? 24.264 -10.865 20.777 1.00 36.34 120 VAL A O 1
ATOM 736 N N . SER A 1 121 ? 25.629 -9.782 19.365 1.00 46.60 121 SER A N 1
ATOM 737 C CA . SER A 1 121 ? 26.188 -11.006 18.795 1.00 41.75 121 SER A CA 1
ATOM 738 C C . SER A 1 121 ? 27.142 -11.670 19.788 1.00 36.57 121 SER A C 1
ATOM 739 O O . SER A 1 121 ? 27.914 -10.992 20.472 1.00 44.93 121 SER A O 1
ATOM 742 N N . VAL A 1 122 ? 27.084 -12.994 19.868 1.00 32.43 122 VAL A N 1
ATOM 743 C CA . VAL A 1 122 ? 27.878 -13.727 20.844 1.00 31.34 122 VAL A CA 1
ATOM 744 C C . VAL A 1 122 ? 28.896 -14.643 20.186 1.00 32.87 122 VAL A C 1
ATOM 745 O O . VAL A 1 122 ? 28.572 -15.418 19.280 1.00 38.05 122 VAL A O 1
ATOM 749 N N . VAL A 1 123 ? 30.129 -14.541 20.666 1.00 32.67 123 VAL A N 1
ATOM 750 C CA . VAL A 1 123 ? 31.230 -15.402 20.256 1.00 35.19 123 VAL A CA 1
ATOM 751 C C . VAL A 1 123 ? 31.822 -15.992 21.534 1.00 37.79 123 VAL A C 1
ATOM 752 O O . VAL A 1 123 ? 32.089 -15.257 22.483 1.00 47.75 123 VAL A O 1
ATOM 756 N N . PHE A 1 124 ? 32.018 -17.306 21.579 1.00 33.55 124 PHE A N 1
ATOM 757 C CA . PHE A 1 124 ? 32.498 -17.952 22.808 1.00 34.97 124 PHE A CA 1
ATOM 758 C C . PHE A 1 124 ? 34.009 -18.233 22.829 1.00 34.95 124 PHE A C 1
ATOM 759 O O . PHE A 1 124 ? 34.628 -18.531 21.795 1.00 32.12 124 PHE A O 1
ATOM 767 N N . SER A 1 125 ? 34.601 -18.109 24.017 1.00 21.91 125 SER A N 1
ATOM 768 C CA . SER A 1 125 ? 35.941 -18.624 24.265 1.00 21.41 125 SER A CA 1
ATOM 769 C C . SER A 1 125 ? 35.886 -19.561 25.472 1.00 26.00 125 SER A C 1
ATOM 770 O O . SER A 1 125 ? 35.467 -19.163 26.574 1.00 19.42 125 SER A O 1
ATOM 773 N N . TYR A 1 126 ? 36.290 -20.809 25.258 1.00 29.22 126 TYR A N 1
ATOM 774 C CA . TYR A 1 126 ? 36.139 -21.838 26.281 1.00 36.25 126 TYR A CA 1
ATOM 775 C C . TYR A 1 126 ? 37.371 -21.995 27.165 1.00 38.74 126 TYR A C 1
ATOM 776 O O . TYR A 1 126 ? 38.500 -22.058 26.670 1.00 42.45 126 TYR A O 1
ATOM 785 N N . LEU A 1 127 ? 37.155 -22.054 28.475 1.00 28.71 127 LEU A N 1
ATOM 786 C CA . LEU A 1 127 ? 38.202 -22.516 29.376 1.00 28.75 127 LEU A CA 1
ATOM 787 C C . LEU A 1 127 ? 38.603 -23.920 28.961 1.00 41.28 127 LEU A C 1
ATOM 788 O O . LEU A 1 127 ? 37.759 -24.716 28.523 1.00 40.78 127 LEU A O 1
ATOM 793 N N . ASP A 1 128 ? 39.883 -24.237 29.114 1.00 42.26 128 ASP A N 1
ATOM 794 C CA . ASP A 1 128 ? 40.370 -25.554 28.735 1.00 43.75 128 ASP A CA 1
ATOM 795 C C . ASP A 1 128 ? 39.906 -26.623 29.732 1.00 54.27 128 ASP A C 1
ATOM 796 O O . ASP A 1 128 ? 39.008 -26.370 30.545 1.00 55.93 128 ASP A O 1
ATOM 801 N N . GLU A 1 129 ? 40.515 -27.809 29.669 1.00 54.52 129 GLU A N 1
ATOM 802 C CA . GLU A 1 129 ? 40.132 -28.922 30.543 1.00 40.83 129 GLU A CA 1
ATOM 803 C C . GLU A 1 129 ? 40.416 -28.635 32.020 1.00 31.33 129 GLU A C 1
ATOM 804 O O . GLU A 1 129 ? 39.772 -29.192 32.908 1.00 36.82 129 GLU A O 1
ATOM 810 N N . ASN A 1 130 ? 41.368 -27.746 32.280 1.00 30.81 130 ASN A N 1
ATOM 811 C CA . ASN A 1 130 ? 41.769 -27.437 33.647 1.00 33.46 130 ASN A CA 1
ATOM 812 C C . ASN A 1 130 ? 41.052 -26.214 34.220 1.00 41.18 130 ASN A C 1
ATOM 813 O O . ASN A 1 130 ? 41.368 -25.757 35.321 1.00 45.47 130 ASN A O 1
ATOM 818 N N . MET A 1 131 ? 40.060 -25.726 33.473 1.00 38.82 131 MET A N 1
ATOM 819 C CA . MET A 1 131 ? 39.362 -24.469 33.761 1.00 33.58 131 MET A CA 1
ATOM 820 C C . MET A 1 131 ? 40.323 -23.270 33.714 1.00 37.86 131 MET A C 1
ATOM 821 O O . MET A 1 131 ? 40.214 -22.331 34.503 1.00 44.51 131 MET A O 1
ATOM 826 N N . CYS A 1 132 ? 41.259 -23.321 32.763 1.00 28.81 132 CYS A N 1
ATOM 827 C CA . CYS A 1 132 ? 42.171 -22.215 32.472 1.00 23.03 132 CYS A CA 1
ATOM 828 C C . CYS A 1 132 ? 41.728 -21.436 31.246 1.00 25.52 132 CYS A C 1
ATOM 829 O O . CYS A 1 132 ? 41.304 -22.021 30.249 1.00 33.07 132 CYS A O 1
ATOM 832 N N . ILE A 1 133 ? 41.841 -20.115 31.327 1.00 29.99 133 ILE A N 1
ATOM 833 C CA . ILE A 1 133 ? 41.583 -19.240 30.193 1.00 24.25 133 ILE A CA 1
ATOM 834 C C . ILE A 1 133 ? 42.480 -19.635 29.021 1.00 27.81 133 ILE A C 1
ATOM 835 O O . ILE A 1 133 ? 43.658 -19.983 29.205 1.00 27.28 133 ILE A O 1
ATOM 840 N N . ASP A 1 134 ? 41.917 -19.597 27.818 1.00 29.87 134 ASP A N 1
ATOM 841 C CA . ASP A 1 134 ? 42.711 -19.761 26.608 1.00 37.19 134 ASP A CA 1
ATOM 842 C C . ASP A 1 134 ? 43.116 -18.357 26.134 1.00 44.59 134 ASP A C 1
ATOM 843 O O . ASP A 1 134 ? 42.528 -17.806 25.196 1.00 38.52 134 ASP A O 1
ATOM 848 N N . TYR A 1 135 ? 44.105 -17.766 26.802 1.00 46.20 135 TYR A N 1
ATOM 849 C CA . TYR A 1 135 ? 44.469 -16.376 26.524 1.00 38.72 135 TYR A CA 1
ATOM 850 C C . TYR A 1 135 ? 44.757 -16.175 25.054 1.00 36.77 135 TYR A C 1
ATOM 851 O O . TYR A 1 135 ? 44.362 -15.172 24.466 1.00 43.69 135 TYR A O 1
ATOM 860 N N . GLU A 1 136 ? 45.443 -17.141 24.467 1.00 39.16 136 GLU A N 1
ATOM 861 C CA . GLU A 1 136 ? 45.818 -17.077 23.064 1.00 40.00 136 GLU A CA 1
ATOM 862 C C . GLU A 1 136 ? 44.596 -17.098 22.154 1.00 37.54 136 GLU A C 1
ATOM 863 O O . GLU A 1 136 ? 44.649 -16.612 21.022 1.00 32.06 136 GLU A O 1
ATOM 869 N N . ASP A 1 137 ? 43.501 -17.675 22.646 1.00 46.50 137 ASP A N 1
ATOM 870 C CA . ASP A 1 137 ? 42.239 -17.693 21.906 1.00 46.60 137 ASP A CA 1
ATOM 871 C C . ASP A 1 137 ? 41.524 -16.351 22.013 1.00 43.97 137 ASP A C 1
ATOM 872 O O . ASP A 1 137 ? 41.003 -15.835 21.024 1.00 47.27 137 ASP A O 1
ATOM 877 N N . ILE A 1 138 ? 41.489 -15.791 23.219 1.00 37.61 138 ILE A N 1
ATOM 878 C CA . ILE A 1 138 ? 40.943 -14.454 23.396 1.00 35.98 138 ILE A CA 1
ATOM 879 C C . ILE A 1 138 ? 41.639 -13.499 22.428 1.00 42.25 138 ILE A C 1
ATOM 880 O O . ILE A 1 138 ? 40.983 -12.719 21.732 1.00 41.48 138 ILE A O 1
ATOM 885 N N . ILE A 1 139 ? 42.968 -13.581 22.379 1.00 45.34 139 ILE A N 1
ATOM 886 C CA . ILE A 1 139 ? 43.762 -12.812 21.427 1.00 46.66 139 ILE A CA 1
ATOM 887 C C . ILE A 1 139 ? 43.272 -13.030 19.997 1.00 43.20 139 ILE A C 1
ATOM 888 O O . ILE A 1 139 ? 42.959 -12.074 19.287 1.00 38.63 139 ILE A O 1
ATOM 893 N N . SER A 1 140 ? 43.208 -14.293 19.584 1.00 44.11 140 SER A N 1
ATOM 894 C CA . SER A 1 140 ? 42.905 -14.636 18.197 1.00 42.48 140 SER A CA 1
ATOM 895 C C . SER A 1 140 ? 41.469 -14.323 17.794 1.00 46.46 140 SER A C 1
ATOM 896 O O . SER A 1 140 ? 41.076 -14.571 16.657 1.00 59.42 140 SER A O 1
ATOM 899 N N . LYS A 1 141 ? 40.690 -13.784 18.726 1.00 40.04 141 LYS A N 1
ATOM 900 C CA . LYS A 1 141 ? 39.279 -13.481 18.481 1.00 44.52 141 LYS A CA 1
ATOM 901 C C . LYS A 1 141 ? 38.955 -12.000 18.673 1.00 44.78 141 LYS A C 1
ATOM 902 O O . LYS A 1 141 ? 37.843 -11.556 18.386 1.00 42.49 141 LYS A O 1
ATOM 908 N N . ILE A 1 142 ? 39.920 -11.235 19.168 1.00 35.97 142 ILE A N 1
ATOM 909 C CA . ILE A 1 142 ? 39.623 -9.882 19.620 1.00 48.16 142 ILE A CA 1
ATOM 910 C C . ILE A 1 142 ? 39.361 -8.865 18.506 1.00 45.13 142 ILE A C 1
ATOM 911 O O . ILE A 1 142 ? 38.840 -7.787 18.772 1.00 54.87 142 ILE A O 1
ATOM 916 N N . ASP A 1 143 ? 39.709 -9.201 17.268 1.00 45.08 143 ASP A N 1
ATOM 917 C CA . ASP A 1 143 ? 39.280 -8.402 16.115 1.00 48.04 143 ASP A CA 1
ATOM 918 C C . ASP A 1 143 ? 37.908 -8.849 15.596 1.00 33.22 143 ASP A C 1
ATOM 919 O O . ASP A 1 143 ? 37.336 -8.219 14.717 1.00 33.76 143 ASP A O 1
ATOM 924 N N . ASP A 1 144 ? 37.394 -9.951 16.124 1.00 33.02 144 ASP A N 1
ATOM 925 C CA . ASP A 1 144 ? 36.097 -10.470 15.697 1.00 36.55 144 ASP A CA 1
ATOM 926 C C . ASP A 1 144 ? 34.934 -9.802 16.434 1.00 38.10 144 ASP A C 1
ATOM 927 O O . ASP A 1 144 ? 33.779 -9.901 16.014 1.00 41.81 144 ASP A O 1
ATOM 932 N N . VAL A 1 145 ? 35.242 -9.126 17.535 1.00 36.07 145 VAL A N 1
ATOM 933 C CA . VAL A 1 145 ? 34.212 -8.614 18.433 1.00 36.69 145 VAL A CA 1
ATOM 934 C C . VAL A 1 145 ? 34.431 -7.143 18.779 1.00 37.96 145 VAL A C 1
ATOM 935 O O . VAL A 1 145 ? 35.462 -6.557 18.448 1.00 39.06 145 VAL A O 1
ATOM 939 N N . ASP A 1 146 ? 33.443 -6.556 19.446 1.00 43.32 146 ASP A N 1
ATOM 940 C CA . ASP A 1 146 ? 33.517 -5.170 19.892 1.00 44.09 146 ASP A CA 1
ATOM 941 C C . ASP A 1 146 ? 33.919 -5.118 21.357 1.00 44.52 146 ASP A C 1
ATOM 942 O O . ASP A 1 146 ? 34.364 -4.076 21.855 1.00 46.57 146 ASP A O 1
ATOM 947 N N . SER A 1 147 ? 33.762 -6.252 22.038 1.00 42.51 147 SER A N 1
ATOM 948 C CA . SER A 1 147 ? 33.991 -6.323 23.476 1.00 45.83 147 SER A CA 1
ATOM 949 C C . SER A 1 147 ? 34.210 -7.751 24.009 1.00 39.84 147 SER A C 1
ATOM 950 O O . SER A 1 147 ? 33.924 -8.738 23.331 1.00 35.23 147 SER A O 1
ATOM 953 N N . VAL A 1 148 ? 34.722 -7.831 25.237 1.00 37.17 148 VAL A N 1
ATOM 954 C CA . VAL A 1 148 ? 34.905 -9.087 25.950 1.00 29.49 148 VAL A CA 1
ATOM 955 C C . VAL A 1 148 ? 34.324 -8.888 27.341 1.00 34.37 148 VAL A C 1
ATOM 956 O O . VAL A 1 148 ? 34.400 -7.793 27.887 1.00 29.25 148 VAL A O 1
ATOM 960 N N . ILE A 1 149 ? 33.717 -9.931 27.898 1.00 38.15 149 ILE A N 1
ATOM 961 C CA . ILE A 1 149 ? 33.343 -9.949 29.315 1.00 32.14 149 ILE A CA 1
ATOM 962 C C . ILE A 1 149 ? 33.871 -11.237 29.957 1.00 33.89 149 ILE A C 1
ATOM 963 O O . ILE A 1 149 ? 33.673 -12.342 29.450 1.00 27.33 149 ILE A O 1
ATOM 968 N N . ILE A 1 150 ? 34.565 -11.075 31.073 1.00 43.00 150 ILE A N 1
ATOM 969 C CA . ILE A 1 150 ? 35.289 -12.168 31.694 1.00 35.46 150 ILE A CA 1
ATOM 970 C C . ILE A 1 150 ? 35.232 -11.990 33.215 1.00 31.34 150 ILE A C 1
ATOM 971 O O . ILE A 1 150 ? 35.386 -10.895 33.715 1.00 26.57 150 ILE A O 1
ATOM 976 N N . GLY A 1 151 ? 34.975 -13.067 33.947 1.00 31.72 151 GLY A N 1
ATOM 977 C CA . GLY A 1 151 ? 34.872 -12.989 35.394 1.00 36.17 151 GLY A CA 1
ATOM 978 C C . GLY A 1 151 ? 36.216 -13.067 36.096 1.00 39.49 151 GLY A C 1
ATOM 979 O O . GLY A 1 151 ? 37.109 -13.804 35.687 1.00 47.55 151 GLY A O 1
ATOM 980 N N . ASN A 1 152 ? 36.356 -12.293 37.164 1.00 40.38 152 ASN A N 1
ATOM 981 C CA . ASN A 1 152 ? 37.565 -12.306 37.964 1.00 18.84 152 ASN A CA 1
ATOM 982 C C . ASN A 1 152 ? 37.227 -12.154 39.440 1.00 24.03 152 ASN A C 1
ATOM 983 O O . ASN A 1 152 ? 37.132 -11.026 39.925 1.00 17.52 152 ASN A O 1
ATOM 988 N N . PRO A 1 153 ? 37.074 -13.282 40.166 1.00 24.55 153 PRO A N 1
ATOM 989 C CA . PRO A 1 153 ? 37.214 -14.651 39.659 1.00 27.04 153 PRO A CA 1
ATOM 990 C C . PRO A 1 153 ? 35.946 -15.146 38.966 1.00 22.91 153 PRO A C 1
ATOM 991 O O . PRO A 1 153 ? 34.865 -14.633 39.211 1.00 27.54 153 PRO A O 1
ATOM 995 N N . ASN A 1 154 ? 36.083 -16.145 38.109 1.00 23.12 154 ASN A N 1
ATOM 996 C CA . ASN A 1 154 ? 34.936 -16.651 37.359 1.00 39.42 154 ASN A CA 1
ATOM 997 C C . ASN A 1 154 ? 34.066 -17.708 38.056 1.00 35.49 154 ASN A C 1
ATOM 998 O O . ASN A 1 154 ? 34.562 -18.713 38.555 1.00 45.79 154 ASN A O 1
ATOM 1003 N N . ASN A 1 155 ? 32.763 -17.446 38.074 1.00 24.62 155 ASN A N 1
ATOM 1004 C CA . ASN A 1 155 ? 31.739 -18.401 38.462 1.00 26.57 155 ASN A CA 1
ATOM 1005 C C . ASN A 1 155 ? 31.441 -19.310 37.253 1.00 34.51 155 ASN A C 1
ATOM 1006 O O . ASN A 1 155 ? 31.064 -18.813 36.193 1.00 38.65 155 ASN A O 1
ATOM 1011 N N . PRO A 1 156 ? 31.560 -20.647 37.398 1.00 30.64 156 PRO A N 1
ATOM 1012 C CA . PRO A 1 156 ? 31.617 -21.542 38.565 1.00 25.20 156 PRO A CA 1
ATOM 1013 C C . PRO A 1 156 ? 32.993 -22.029 39.030 1.00 30.93 156 PRO A C 1
ATOM 1014 O O . PRO A 1 156 ? 33.050 -22.657 40.085 1.00 26.42 156 PRO A O 1
ATOM 1018 N N . ASN A 1 157 ? 34.063 -21.799 38.275 1.00 29.09 157 ASN A N 1
ATOM 1019 C CA . ASN A 1 157 ? 35.317 -22.471 38.587 1.00 22.06 157 ASN A CA 1
ATOM 1020 C C . ASN A 1 157 ? 36.233 -21.679 39.497 1.00 38.38 157 ASN A C 1
ATOM 1021 O O . ASN A 1 157 ? 37.302 -22.168 39.870 1.00 39.98 157 ASN A O 1
ATOM 1026 N N . GLY A 1 158 ? 35.820 -20.457 39.838 1.00 35.66 158 GLY A N 1
ATOM 1027 C CA . GLY A 1 158 ? 36.582 -19.614 40.743 1.00 28.41 158 GLY A CA 1
ATOM 1028 C C . GLY A 1 158 ? 37.966 -19.203 40.267 1.00 26.92 158 GLY A C 1
ATOM 1029 O O . GLY A 1 158 ? 38.860 -18.947 41.073 1.00 22.13 158 GLY A O 1
ATOM 1030 N N . GLY A 1 159 ? 38.152 -19.124 38.955 1.00 31.98 159 GLY A N 1
ATOM 1031 C CA . GLY A 1 159 ? 39.451 -18.789 38.406 1.00 26.62 159 GLY A CA 1
ATOM 1032 C C . GLY A 1 159 ? 39.726 -17.296 38.348 1.00 37.85 159 GLY A C 1
ATOM 1033 O O . GLY A 1 159 ? 38.858 -16.509 37.969 1.00 41.62 159 GLY A O 1
ATOM 1034 N N . LEU A 1 160 ? 40.943 -16.907 38.725 1.00 41.27 160 LEU A N 1
ATOM 1035 C CA . LEU A 1 160 ? 41.398 -15.519 38.616 1.00 32.16 160 LEU A CA 1
ATOM 1036 C C . LEU A 1 160 ? 42.129 -15.296 37.299 1.00 24.66 160 LEU A C 1
ATOM 1037 O O . LEU A 1 160 ? 42.879 -16.155 36.865 1.00 23.21 160 LEU A O 1
ATOM 1042 N N . ILE A 1 161 ? 41.917 -14.139 36.673 1.00 36.88 161 ILE A N 1
ATOM 1043 C CA . ILE A 1 161 ? 42.655 -13.768 35.472 1.00 31.08 161 ILE A CA 1
ATOM 1044 C C . ILE A 1 161 ? 44.149 -13.496 35.751 1.00 34.07 161 ILE A C 1
ATOM 1045 O O . ILE A 1 161 ? 44.497 -12.552 36.452 1.00 36.93 161 ILE A O 1
ATOM 1050 N N . ASN A 1 162 ? 45.013 -14.341 35.196 1.00 27.25 162 ASN A N 1
ATOM 1051 C CA . ASN A 1 162 ? 46.465 -14.164 35.232 1.00 27.73 162 ASN A CA 1
ATOM 1052 C C . ASN A 1 162 ? 46.847 -12.800 34.676 1.00 29.03 162 ASN A C 1
ATOM 1053 O O . ASN A 1 162 ? 46.709 -12.547 33.475 1.00 39.33 162 ASN A O 1
ATOM 1058 N N . LYS A 1 163 ? 47.319 -11.910 35.548 1.00 27.00 163 LYS A N 1
ATOM 1059 C CA . LYS A 1 163 ? 47.616 -10.554 35.124 1.00 32.58 163 LYS A CA 1
ATOM 1060 C C . LYS A 1 163 ? 48.681 -10.545 34.036 1.00 37.74 163 LYS A C 1
ATOM 1061 O O . LYS A 1 163 ? 48.480 -9.959 32.980 1.00 43.04 163 LYS A O 1
ATOM 1067 N N . GLU A 1 164 ? 49.798 -11.222 34.273 1.00 41.16 164 GLU A N 1
ATOM 1068 C CA . GLU A 1 164 ? 50.889 -11.216 33.297 1.00 42.17 164 GLU A CA 1
ATOM 1069 C C . GLU A 1 164 ? 50.454 -11.633 31.872 1.00 46.73 164 GLU A C 1
ATOM 1070 O O . GLU A 1 164 ? 50.779 -10.948 30.902 1.00 48.45 164 GLU A O 1
ATOM 1076 N N . LYS A 1 165 ? 49.699 -12.726 31.751 1.00 47.98 165 LYS A N 1
ATOM 1077 C CA . LYS A 1 165 ? 49.249 -13.222 30.443 1.00 41.40 165 LYS A CA 1
ATOM 1078 C C . LYS A 1 165 ? 48.185 -12.339 29.791 1.00 40.11 165 LYS A C 1
ATOM 1079 O O . LYS A 1 165 ? 48.132 -12.212 28.565 1.00 33.57 165 LYS A O 1
ATOM 1085 N N . PHE A 1 166 ? 47.319 -11.757 30.618 1.00 34.29 166 PHE A N 1
ATOM 1086 C CA . PHE A 1 166 ? 46.197 -10.965 30.127 1.00 35.08 166 PHE A CA 1
ATOM 1087 C C . PHE A 1 166 ? 46.650 -9.576 29.674 1.00 42.52 166 PHE A C 1
ATOM 1088 O O . PHE A 1 166 ? 45.937 -8.909 28.915 1.00 42.95 166 PHE A O 1
ATOM 1096 N N . ILE A 1 167 ? 47.827 -9.140 30.132 1.00 30.31 167 ILE A N 1
ATOM 1097 C CA . ILE A 1 167 ? 48.325 -7.819 29.761 1.00 34.42 167 ILE A CA 1
ATOM 1098 C C . ILE A 1 167 ? 48.464 -7.701 28.248 1.00 37.41 167 ILE A C 1
ATOM 1099 O O . ILE A 1 167 ? 48.302 -6.620 27.680 1.00 36.80 167 ILE A O 1
ATOM 1104 N N . HIS A 1 168 ? 48.751 -8.818 27.594 1.00 34.98 168 HIS A N 1
ATOM 1105 C CA . HIS A 1 168 ? 48.787 -8.839 26.136 1.00 34.71 168 HIS A CA 1
ATOM 1106 C C . HIS A 1 168 ? 47.402 -8.598 25.564 1.00 42.05 168 HIS A C 1
ATOM 1107 O O . HIS A 1 168 ? 47.255 -7.951 24.530 1.00 48.34 168 HIS A O 1
ATOM 1114 N N . VAL A 1 169 ? 46.381 -9.102 26.251 1.00 39.32 169 VAL A N 1
ATOM 1115 C CA . VAL A 1 169 ? 45.006 -8.803 25.860 1.00 40.59 169 VAL A CA 1
ATOM 1116 C C . VAL A 1 169 ? 44.701 -7.323 26.116 1.00 34.61 169 VAL A C 1
ATOM 1117 O O . VAL A 1 169 ? 44.153 -6.632 25.260 1.00 30.43 169 VAL A O 1
ATOM 1121 N N . LEU A 1 170 ? 45.074 -6.833 27.295 1.00 30.14 170 LEU A N 1
ATOM 1122 C CA . LEU A 1 170 ? 44.811 -5.455 27.657 1.00 27.04 170 LEU A CA 1
ATOM 1123 C C . LEU A 1 170 ? 45.477 -4.497 26.675 1.00 42.60 170 LEU A C 1
ATOM 1124 O O . LEU A 1 170 ? 44.846 -3.559 26.186 1.00 50.14 170 LEU A O 1
ATOM 1129 N N . LYS A 1 171 ? 46.752 -4.742 26.383 1.00 41.02 171 LYS A N 1
ATOM 1130 C CA . LYS A 1 171 ? 47.501 -3.901 25.448 1.00 34.17 171 LYS A CA 1
ATOM 1131 C C . LYS A 1 171 ? 46.932 -3.900 24.036 1.00 30.15 171 LYS A C 1
ATOM 1132 O O . LYS A 1 171 ? 47.054 -2.910 23.342 1.00 39.46 171 LYS A O 1
ATOM 1138 N N . LEU A 1 172 ? 46.331 -5.012 23.603 1.00 33.76 172 LEU A N 1
ATOM 1139 C CA . LEU A 1 172 ? 45.669 -5.073 22.293 1.00 35.25 172 LEU A CA 1
ATOM 1140 C C . LEU A 1 172 ? 44.301 -4.393 22.306 1.00 41.30 172 LEU A C 1
ATOM 1141 O O . LEU A 1 172 ? 43.955 -3.661 21.373 1.00 41.15 172 LEU A O 1
ATOM 1146 N N . ALA A 1 173 ? 43.514 -4.654 23.348 1.00 42.84 173 ALA A N 1
ATOM 1147 C CA . ALA A 1 173 ? 42.211 -3.997 23.494 1.00 42.08 173 ALA A CA 1
ATOM 1148 C C . ALA A 1 173 ? 42.363 -2.480 23.437 1.00 37.63 173 ALA A C 1
ATOM 1149 O O . ALA A 1 173 ? 41.752 -1.825 22.604 1.00 35.74 173 ALA A O 1
ATOM 1151 N N . GLU A 1 174 ? 43.181 -1.944 24.338 1.00 42.26 174 GLU A N 1
ATOM 1152 C CA . GLU A 1 174 ? 43.531 -0.528 24.363 1.00 39.74 174 GLU A CA 1
ATOM 1153 C C . GLU A 1 174 ? 43.805 -0.022 22.950 1.00 45.34 174 GLU A C 1
ATOM 1154 O O . GLU A 1 174 ? 43.222 0.971 22.509 1.00 56.32 174 GLU A O 1
ATOM 1160 N N . GLU A 1 175 ? 44.688 -0.716 22.240 1.00 35.23 175 GLU A N 1
ATOM 1161 C CA . GLU A 1 175 ? 45.073 -0.330 20.884 1.00 38.87 175 GLU A CA 1
ATOM 1162 C C . GLU A 1 175 ? 43.908 -0.319 19.892 1.00 40.02 175 GLU A C 1
ATOM 1163 O O . GLU A 1 175 ? 43.856 0.511 18.993 1.00 42.67 175 GLU A O 1
ATOM 1169 N N . LYS A 1 176 ? 42.970 -1.240 20.066 1.00 43.07 176 LYS A N 1
ATOM 1170 C CA . LYS A 1 176 ? 41.921 -1.475 19.074 1.00 35.97 176 LYS A CA 1
ATOM 1171 C C . LYS A 1 176 ? 40.590 -0.813 19.425 1.00 46.55 176 LYS A C 1
ATOM 1172 O O . LYS A 1 176 ? 39.570 -1.057 18.770 1.00 51.48 176 LYS A O 1
ATOM 1178 N N . LYS A 1 177 ? 40.607 0.035 20.456 1.00 20.00 177 LYS A N 1
ATOM 1179 C CA . LYS A 1 177 ? 39.402 0.721 20.904 1.00 20.00 177 LYS A CA 1
ATOM 1180 C C . LYS A 1 177 ? 38.302 -0.274 21.261 1.00 20.00 177 LYS A C 1
ATOM 1181 O O . LYS A 1 177 ? 37.128 0.047 21.227 1.00 37.46 177 LYS A O 1
ATOM 1187 N N . LYS A 1 178 ? 38.736 -1.499 21.572 1.00 48.16 178 LYS A N 1
ATOM 1188 C CA . LYS A 1 178 ? 37.843 -2.558 22.024 1.00 41.90 178 LYS A CA 1
ATOM 1189 C C . LYS A 1 178 ? 37.564 -2.354 23.518 1.00 55.50 178 LYS A C 1
ATOM 1190 O O . LYS A 1 178 ? 38.366 -1.741 24.233 1.00 65.63 178 LYS A O 1
ATOM 1196 N N . THR A 1 179 ? 36.428 -2.843 24.000 1.00 52.49 179 THR A N 1
ATOM 1197 C CA . THR A 1 179 ? 36.129 -2.709 25.424 1.00 51.72 179 THR A CA 1
ATOM 1198 C C . THR A 1 179 ? 36.145 -4.062 26.143 1.00 39.73 179 THR A C 1
ATOM 1199 O O . THR A 1 179 ? 35.553 -5.035 25.676 1.00 35.23 179 THR A O 1
ATOM 1203 N N . ILE A 1 180 ? 36.828 -4.126 27.280 1.00 30.82 180 ILE A N 1
ATOM 1204 C CA . ILE A 1 180 ? 36.856 -5.365 28.044 1.00 30.32 180 ILE A CA 1
ATOM 1205 C C . ILE A 1 180 ? 36.197 -5.185 29.409 1.00 30.51 180 ILE A C 1
ATOM 1206 O O . ILE A 1 180 ? 36.629 -4.364 30.209 1.00 35.48 180 ILE A O 1
ATOM 1211 N N . ILE A 1 181 ? 35.129 -5.949 29.640 1.00 32.83 181 ILE A N 1
ATOM 1212 C CA . ILE A 1 181 ? 34.323 -5.853 30.856 1.00 35.77 181 ILE A CA 1
ATOM 1213 C C . ILE A 1 181 ? 34.663 -6.950 31.854 1.00 35.98 181 ILE A C 1
ATOM 1214 O O . ILE A 1 181 ? 34.424 -8.130 31.586 1.00 41.93 181 ILE A O 1
ATOM 1219 N N . ILE A 1 182 ? 35.194 -6.565 33.010 1.00 28.49 182 ILE A N 1
ATOM 1220 C CA . ILE A 1 182 ? 35.593 -7.551 34.010 1.00 17.49 182 ILE A CA 1
ATOM 1221 C C . ILE A 1 182 ? 34.705 -7.548 35.242 1.00 31.36 182 ILE A C 1
ATOM 1222 O O . ILE A 1 182 ? 34.725 -6.595 36.029 1.00 28.00 182 ILE A O 1
ATOM 1227 N N . ASP A 1 183 ? 33.942 -8.629 35.403 1.00 35.72 183 ASP A N 1
ATOM 1228 C CA . ASP A 1 183 ? 33.047 -8.803 36.543 1.00 33.45 183 ASP A CA 1
ATOM 1229 C C . ASP A 1 183 ? 33.821 -9.266 37.792 1.00 34.30 183 ASP A C 1
ATOM 1230 O O . ASP A 1 183 ? 34.261 -10.422 37.884 1.00 34.59 183 ASP A O 1
ATOM 1235 N N . GLU A 1 184 ? 33.994 -8.354 38.746 1.00 29.76 184 GLU A N 1
ATOM 1236 C CA . GLU A 1 184 ? 34.800 -8.627 39.932 1.00 22.15 184 GLU A CA 1
ATOM 1237 C C . GLU A 1 184 ? 33.980 -8.649 41.216 1.00 32.77 184 GLU A C 1
ATOM 1238 O O . GLU A 1 184 ? 34.449 -8.225 42.268 1.00 40.46 184 GLU A O 1
ATOM 1244 N N . ALA A 1 185 ? 32.760 -9.166 41.126 1.00 36.25 185 ALA A N 1
ATOM 1245 C CA . ALA A 1 185 ? 31.825 -9.123 42.244 1.00 34.75 185 ALA A CA 1
ATOM 1246 C C . ALA A 1 185 ? 32.298 -9.985 43.402 1.00 32.91 185 ALA A C 1
ATOM 1247 O O . ALA A 1 185 ? 31.857 -9.806 44.540 1.00 30.86 185 ALA A O 1
ATOM 1249 N N . PHE A 1 186 ? 33.201 -10.916 43.100 1.00 32.34 186 PHE A N 1
ATOM 1250 C CA . PHE A 1 186 ? 33.712 -11.854 44.088 1.00 38.98 186 PHE A CA 1
ATOM 1251 C C . PHE A 1 186 ? 35.130 -11.490 44.501 1.00 41.37 186 PHE A C 1
ATOM 1252 O O . PHE A 1 186 ? 35.616 -11.974 45.526 1.00 41.86 186 PHE A O 1
ATOM 1260 N N . ILE A 1 187 ? 35.780 -10.641 43.705 1.00 31.37 187 ILE A N 1
ATOM 1261 C CA . ILE A 1 187 ? 37.198 -10.343 43.873 1.00 30.03 187 ILE A CA 1
ATOM 1262 C C . ILE A 1 187 ? 37.561 -10.037 45.325 1.00 33.53 187 ILE A C 1
ATOM 1263 O O . ILE A 1 187 ? 38.733 -10.041 45.693 1.00 39.85 187 ILE A O 1
ATOM 1268 N N . GLU A 1 188 ? 36.553 -9.783 46.147 1.00 27.38 188 GLU A N 1
ATOM 1269 C CA . GLU A 1 188 ? 36.772 -9.400 47.533 1.00 36.04 188 GLU A CA 1
ATOM 1270 C C . GLU A 1 188 ? 37.416 -10.532 48.313 1.00 35.09 188 GLU A C 1
ATOM 1271 O O . GLU A 1 188 ? 38.220 -10.313 49.233 1.00 29.60 188 GLU A O 1
ATOM 1277 N N . PHE A 1 189 ? 37.058 -11.748 47.916 1.00 29.19 189 PHE A N 1
ATOM 1278 C CA . PHE A 1 189 ? 37.322 -12.936 48.705 1.00 29.65 189 PHE A CA 1
ATOM 1279 C C . PHE A 1 189 ? 38.757 -13.423 48.543 1.00 33.42 189 PHE A C 1
ATOM 1280 O O . PHE A 1 189 ? 39.132 -14.442 49.116 1.00 41.91 189 PHE A O 1
ATOM 1288 N N . THR A 1 190 ? 39.545 -12.689 47.764 1.00 34.11 190 THR A N 1
ATOM 1289 C CA . THR A 1 190 ? 40.969 -12.964 47.571 1.00 38.14 190 THR A CA 1
ATOM 1290 C C . THR A 1 190 ? 41.841 -12.151 48.540 1.00 54.11 190 THR A C 1
ATOM 1291 O O . THR A 1 190 ? 42.817 -12.661 49.094 1.00 61.51 190 THR A O 1
ATOM 1295 N N . GLY A 1 191 ? 41.490 -10.881 48.730 1.00 60.22 191 GLY A N 1
ATOM 1296 C CA . GLY A 1 191 ? 42.216 -10.012 49.641 1.00 67.15 191 GLY A CA 1
ATOM 1297 C C . GLY A 1 191 ? 43.404 -9.310 49.000 1.00 71.90 191 GLY A C 1
ATOM 1298 O O . GLY A 1 191 ? 43.780 -8.204 49.400 1.00 66.41 191 GLY A O 1
ATOM 1299 N N . ASP A 1 192 ? 44.006 -9.964 48.012 1.00 73.99 192 ASP A N 1
ATOM 1300 C CA . ASP A 1 192 ? 45.095 -9.372 47.250 1.00 66.36 192 ASP A CA 1
ATOM 1301 C C . ASP A 1 192 ? 44.536 -8.347 46.264 1.00 59.95 192 ASP A C 1
ATOM 1302 O O . ASP A 1 192 ? 43.952 -8.722 45.249 1.00 61.05 192 ASP A O 1
ATOM 1307 N N . PRO A 1 193 ? 44.768 -7.072 46.554 1.00 54.89 193 PRO A N 1
ATOM 1308 C CA . PRO A 1 193 ? 44.386 -5.975 45.685 1.00 46.54 193 PRO A CA 1
ATOM 1309 C C . PRO A 1 193 ? 45.028 -6.131 44.363 1.00 39.97 193 PRO A C 1
ATOM 1310 O O . PRO A 1 193 ? 44.643 -5.574 43.380 1.00 23.60 193 PRO A O 1
ATOM 1314 N N . SER A 1 194 ? 46.039 -6.953 44.326 1.00 48.39 194 SER A N 1
ATOM 1315 C CA . SER A 1 194 ? 46.627 -7.161 43.050 1.00 39.05 194 SER A CA 1
ATOM 1316 C C . SER A 1 194 ? 45.907 -8.209 42.241 1.00 25.87 194 SER A C 1
ATOM 1317 O O . SER A 1 194 ? 46.240 -8.375 41.117 1.00 23.78 194 SER A O 1
ATOM 1320 N N . SER A 1 195 ? 44.860 -8.815 42.815 1.00 30.65 195 SER A N 1
ATOM 1321 C CA . SER A 1 195 ? 43.989 -9.753 42.099 1.00 36.60 195 SER A CA 1
ATOM 1322 C C . SER A 1 195 ? 42.948 -9.045 41.247 1.00 41.85 195 SER A C 1
ATOM 1323 O O . SER A 1 195 ? 42.504 -9.594 40.230 1.00 40.86 195 SER A O 1
ATOM 1326 N N . SER A 1 196 ? 42.567 -7.831 41.656 1.00 42.84 196 SER A N 1
ATOM 1327 C CA . SER A 1 196 ? 41.682 -6.986 40.848 1.00 34.03 196 SER A CA 1
ATOM 1328 C C . SER A 1 196 ? 42.463 -6.178 39.824 1.00 27.02 196 SER A C 1
ATOM 1329 O O . SER A 1 196 ? 43.626 -5.842 40.026 1.00 22.65 196 SER A O 1
ATOM 1332 N N . PHE A 1 197 ? 41.809 -5.875 38.715 1.00 31.92 197 PHE A N 1
ATOM 1333 C CA . PHE A 1 197 ? 42.389 -5.020 37.704 1.00 31.23 197 PHE A CA 1
ATOM 1334 C C . PHE A 1 197 ? 42.100 -3.563 38.011 1.00 33.88 197 PHE A C 1
ATOM 1335 O O . PHE A 1 197 ? 42.404 -2.692 37.199 1.00 37.88 197 PHE A O 1
ATOM 1343 N N . VAL A 1 198 ? 41.495 -3.283 39.164 1.00 39.19 198 VAL A N 1
ATOM 1344 C CA . VAL A 1 198 ? 41.163 -1.896 39.487 1.00 45.41 198 VAL A CA 1
ATOM 1345 C C . VAL A 1 198 ? 42.408 -1.003 39.448 1.00 41.61 198 VAL A C 1
ATOM 1346 O O . VAL A 1 198 ? 42.344 0.146 39.008 1.00 38.02 198 VAL A O 1
ATOM 1350 N N . GLY A 1 199 ? 43.541 -1.546 39.887 1.00 38.47 199 GLY A N 1
ATOM 1351 C CA . GLY A 1 199 ? 44.796 -0.811 39.872 1.00 26.47 199 GLY A CA 1
ATOM 1352 C C . GLY A 1 199 ? 45.375 -0.649 38.477 1.00 32.41 199 GLY A C 1
ATOM 1353 O O . GLY A 1 199 ? 46.483 -0.111 38.306 1.00 27.12 199 GLY A O 1
ATOM 1354 N N . GLU A 1 200 ? 44.627 -1.128 37.479 1.00 26.84 200 GLU A N 1
ATOM 1355 C CA . GLU A 1 200 ? 45.025 -1.007 36.081 1.00 29.03 200 GLU A CA 1
ATOM 1356 C C . GLU A 1 200 ? 44.144 -0.005 35.341 1.00 26.43 200 GLU A C 1
ATOM 1357 O O . GLU A 1 200 ? 44.365 0.265 34.161 1.00 39.79 200 GLU A O 1
ATOM 1363 N N . ILE A 1 201 ? 43.154 0.543 36.043 1.00 26.40 201 ILE A N 1
ATOM 1364 C CA . ILE A 1 201 ? 42.130 1.407 35.436 1.00 39.42 201 ILE A CA 1
ATOM 1365 C C . ILE A 1 201 ? 42.726 2.630 34.716 1.00 46.41 201 ILE A C 1
ATOM 1366 O O . ILE A 1 201 ? 42.278 3.022 33.630 1.00 41.83 201 ILE A O 1
ATOM 1371 N N . LYS A 1 202 ? 43.749 3.225 35.316 1.00 50.45 202 LYS A N 1
ATOM 1372 C CA . LYS A 1 202 ? 44.367 4.415 34.746 1.00 52.02 202 LYS A CA 1
ATOM 1373 C C . LYS A 1 202 ? 45.175 4.120 33.474 1.00 46.72 202 LYS A C 1
ATOM 1374 O O . LYS A 1 202 ? 45.258 4.949 32.563 1.00 44.62 202 LYS A O 1
ATOM 1380 N N . ASN A 1 203 ? 45.764 2.934 33.414 1.00 35.45 203 ASN A N 1
ATOM 1381 C CA . ASN A 1 203 ? 46.638 2.590 32.308 1.00 32.03 203 ASN A CA 1
ATOM 1382 C C . ASN A 1 203 ? 45.884 2.125 31.087 1.00 35.98 203 ASN A C 1
ATOM 1383 O O . ASN A 1 203 ? 46.460 2.050 30.001 1.00 35.35 203 ASN A O 1
ATOM 1388 N N . TYR A 1 204 ? 44.602 1.805 31.268 1.00 35.09 204 TYR A N 1
ATOM 1389 C CA . TYR A 1 204 ? 43.777 1.284 30.178 1.00 25.37 204 TYR A CA 1
ATOM 1390 C C . TYR A 1 204 ? 42.343 1.784 30.293 1.00 39.70 204 TYR A C 1
ATOM 1391 O O . TYR A 1 204 ? 41.651 1.474 31.265 1.00 45.04 204 TYR A O 1
ATOM 1400 N N . SER A 1 205 ? 41.886 2.555 29.310 1.00 39.19 205 SER A N 1
ATOM 1401 C CA . SER A 1 205 ? 40.469 2.903 29.271 1.00 39.01 205 SER A CA 1
ATOM 1402 C C . SER A 1 205 ? 39.641 1.991 28.349 1.00 28.32 205 SER A C 1
ATOM 1403 O O . SER A 1 205 ? 38.591 2.386 27.849 1.00 43.88 205 SER A O 1
ATOM 1406 N N . CYS A 1 206 ? 40.134 0.775 28.131 1.00 23.25 206 CYS A N 1
ATOM 1407 C CA . CYS A 1 206 ? 39.338 -0.310 27.552 1.00 33.20 206 CYS A CA 1
ATOM 1408 C C . CYS A 1 206 ? 38.700 -1.077 28.701 1.00 30.68 206 CYS A C 1
ATOM 1409 O O . CYS A 1 206 ? 37.633 -1.664 28.560 1.00 33.29 206 CYS A O 1
ATOM 1412 N N . LEU A 1 207 ? 39.361 -1.036 29.855 1.00 28.66 207 LEU A N 1
ATOM 1413 C CA . LEU A 1 207 ? 38.874 -1.707 31.052 1.00 31.27 207 LEU A CA 1
ATOM 1414 C C . LEU A 1 207 ? 37.569 -1.111 31.564 1.00 27.82 207 LEU A C 1
ATOM 1415 O O . LEU A 1 207 ? 37.462 0.099 31.780 1.00 33.85 207 LEU A O 1
ATOM 1420 N N . PHE A 1 208 ? 36.585 -1.973 31.768 1.00 28.73 208 PHE A N 1
ATOM 1421 C CA . PHE A 1 208 ? 35.413 -1.611 32.539 1.00 22.95 208 PHE A CA 1
ATOM 1422 C C . PHE A 1 208 ? 35.225 -2.677 33.620 1.00 34.41 208 PHE A C 1
ATOM 1423 O O . PHE A 1 208 ? 35.093 -3.868 33.309 1.00 33.65 208 PHE A O 1
ATOM 1431 N N . ILE A 1 209 ? 35.250 -2.265 34.886 1.00 34.13 209 ILE A N 1
ATOM 1432 C CA . ILE A 1 209 ? 35.143 -3.222 35.996 1.00 36.64 209 ILE A CA 1
ATOM 1433 C C . ILE A 1 209 ? 33.786 -3.142 36.688 1.00 32.35 209 ILE A C 1
ATOM 1434 O O . ILE A 1 209 ? 33.258 -2.047 36.901 1.00 28.17 209 ILE A O 1
ATOM 1439 N N . ILE A 1 210 ? 33.235 -4.305 37.033 1.00 32.44 210 ILE A N 1
ATOM 1440 C CA . ILE A 1 210 ? 31.997 -4.392 37.790 1.00 26.64 210 ILE A CA 1
ATOM 1441 C C . ILE A 1 210 ? 32.267 -4.922 39.205 1.00 28.44 210 ILE A C 1
ATOM 1442 O O . ILE A 1 210 ? 32.806 -6.023 39.383 1.00 31.87 210 ILE A O 1
ATOM 1447 N N . ARG A 1 211 ? 31.939 -4.122 40.212 1.00 29.17 211 ARG A N 1
ATOM 1448 C CA . ARG A 1 211 ? 32.016 -4.601 41.583 1.00 34.95 211 ARG A CA 1
ATOM 1449 C C . ARG A 1 211 ? 30.617 -4.742 42.168 1.00 40.68 211 ARG A C 1
ATOM 1450 O O . ARG A 1 211 ? 29.646 -4.299 41.570 1.00 28.55 211 ARG A O 1
ATOM 1458 N N . ALA A 1 212 ? 30.525 -5.349 43.349 1.00 46.79 212 ALA A N 1
ATOM 1459 C CA . ALA A 1 212 ? 29.250 -5.501 44.040 1.00 35.92 212 ALA A CA 1
ATOM 1460 C C . ALA A 1 212 ? 29.450 -5.614 45.543 1.00 40.14 212 ALA A C 1
ATOM 1461 O O . ALA A 1 212 ? 30.488 -6.091 46.007 1.00 40.27 212 ALA A O 1
ATOM 1463 N N . MET A 1 213 ? 28.446 -5.168 46.293 1.00 43.09 213 MET A N 1
ATOM 1464 C CA . MET A 1 213 ? 28.435 -5.292 47.746 1.00 42.75 213 MET A CA 1
ATOM 1465 C C . MET A 1 213 ? 27.533 -6.453 48.130 1.00 49.29 213 MET A C 1
ATOM 1466 O O . MET A 1 213 ? 27.303 -6.719 49.310 1.00 55.66 213 MET A O 1
ATOM 1471 N N . THR A 1 214 ? 27.027 -7.136 47.106 1.00 48.29 214 THR A N 1
ATOM 1472 C CA . THR A 1 214 ? 26.000 -8.169 47.247 1.00 39.68 214 THR A CA 1
ATOM 1473 C C . THR A 1 214 ? 26.503 -9.498 47.799 1.00 30.62 214 THR A C 1
ATOM 1474 O O . THR A 1 214 ? 25.836 -10.126 48.604 1.00 30.06 214 THR A O 1
ATOM 1478 N N . LYS A 1 215 ? 27.678 -9.928 47.359 1.00 22.35 215 LYS A N 1
ATOM 1479 C CA . LYS A 1 215 ? 28.203 -11.210 47.787 1.00 36.73 215 LYS A CA 1
ATOM 1480 C C . LYS A 1 215 ? 29.076 -11.038 49.023 1.00 34.66 215 LYS A C 1
ATOM 1481 O O . LYS A 1 215 ? 28.749 -11.552 50.094 1.00 35.13 215 LYS A O 1
ATOM 1487 N N . PHE A 1 216 ? 30.167 -10.292 48.872 1.00 38.93 216 PHE A N 1
ATOM 1488 C CA . PHE A 1 216 ? 31.166 -10.140 49.931 1.00 42.45 216 PHE A CA 1
ATOM 1489 C C . PHE A 1 216 ? 30.694 -9.394 51.186 1.00 42.59 216 PHE A C 1
ATOM 1490 O O . PHE A 1 216 ? 31.193 -9.649 52.291 1.00 42.27 216 PHE A O 1
ATOM 1498 N N . PHE A 1 217 ? 29.746 -8.474 51.015 1.00 34.46 217 PHE A N 1
ATOM 1499 C CA . PHE A 1 217 ? 29.249 -7.665 52.129 1.00 31.10 217 PHE A CA 1
ATOM 1500 C C . PHE A 1 217 ? 27.913 -8.167 52.652 1.00 25.88 217 PHE A C 1
ATOM 1501 O O . PHE A 1 217 ? 27.281 -7.511 53.491 1.00 25.32 217 PHE A O 1
ATOM 1509 N N . ALA A 1 218 ? 27.500 -9.328 52.144 1.00 29.30 218 ALA A N 1
ATOM 1510 C CA . ALA A 1 218 ? 26.362 -10.091 52.667 1.00 33.75 218 ALA A CA 1
ATOM 1511 C C . ALA A 1 218 ? 25.004 -9.400 52.545 1.00 41.26 218 ALA A C 1
ATOM 1512 O O . ALA A 1 218 ? 24.033 -9.813 53.207 1.00 34.68 218 ALA A O 1
ATOM 1514 N N . MET A 1 219 ? 24.925 -8.374 51.695 1.00 44.85 219 MET A N 1
ATOM 1515 C CA . MET A 1 219 ? 23.713 -7.556 51.601 1.00 48.33 219 MET A CA 1
ATOM 1516 C C . MET A 1 219 ? 23.042 -7.586 50.212 1.00 50.22 219 MET A C 1
ATOM 1517 O O . MET A 1 219 ? 23.028 -6.570 49.518 1.00 50.36 219 MET A O 1
ATOM 1522 N N . PRO A 1 220 ? 22.483 -8.749 49.801 1.00 46.57 220 PRO A N 1
ATOM 1523 C CA . PRO A 1 220 ? 21.780 -8.776 48.505 1.00 45.15 220 PRO A CA 1
ATOM 1524 C C . PRO A 1 220 ? 20.444 -8.009 48.452 1.00 42.58 220 PRO A C 1
ATOM 1525 O O . PRO A 1 220 ? 20.088 -7.495 47.388 1.00 38.05 220 PRO A O 1
ATOM 1529 N N . GLY A 1 221 ? 19.723 -7.926 49.568 1.00 45.36 221 GLY A N 1
ATOM 1530 C CA . GLY A 1 221 ? 18.419 -7.279 49.579 1.00 46.94 221 GLY A CA 1
ATOM 1531 C C . GLY A 1 221 ? 18.468 -5.764 49.447 1.00 47.61 221 GLY A C 1
ATOM 1532 O O . GLY A 1 221 ? 17.431 -5.092 49.333 1.00 40.55 221 GLY A O 1
ATOM 1533 N N . ILE A 1 222 ? 19.680 -5.222 49.458 1.00 46.54 222 ILE A N 1
ATOM 1534 C CA . ILE A 1 222 ? 19.865 -3.777 49.402 1.00 50.54 222 ILE A CA 1
ATOM 1535 C C . ILE A 1 222 ? 19.968 -3.320 47.943 1.00 51.40 222 ILE A C 1
ATOM 1536 O O . ILE A 1 222 ? 19.634 -2.178 47.604 1.00 49.81 222 ILE A O 1
ATOM 1541 N N . ARG A 1 223 ? 20.416 -4.238 47.087 1.00 56.78 223 ARG A N 1
ATOM 1542 C CA . ARG A 1 223 ? 20.469 -4.022 45.642 1.00 53.81 223 ARG A CA 1
ATOM 1543 C C . ARG A 1 223 ? 21.488 -2.946 45.284 1.00 45.86 223 ARG A C 1
ATOM 1544 O O . ARG A 1 223 ? 21.121 -1.808 44.986 1.00 45.49 223 ARG A O 1
ATOM 1552 N N . PHE A 1 224 ? 22.770 -3.296 45.326 1.00 45.16 224 PHE A N 1
ATOM 1553 C CA . PHE A 1 224 ? 23.806 -2.322 44.988 1.00 42.18 224 PHE A CA 1
ATOM 1554 C C . PHE A 1 224 ? 25.087 -2.890 44.369 1.00 37.37 224 PHE A C 1
ATOM 1555 O O . PHE A 1 224 ? 25.796 -3.673 44.992 1.00 37.49 224 PHE A O 1
ATOM 1563 N N . GLY A 1 225 ? 25.371 -2.475 43.138 1.00 34.99 225 GLY A N 1
ATOM 1564 C CA . GLY A 1 225 ? 26.625 -2.792 42.475 1.00 31.05 225 GLY A CA 1
ATOM 1565 C C . GLY A 1 225 ? 27.164 -1.563 41.767 1.00 30.83 225 GLY A C 1
ATOM 1566 O O . GLY A 1 225 ? 26.430 -0.600 41.579 1.00 26.18 225 GLY A O 1
ATOM 1567 N N . TYR A 1 226 ? 28.436 -1.576 41.375 1.00 37.67 226 TYR A N 1
ATOM 1568 C CA . TYR A 1 226 ? 29.009 -0.405 40.705 1.00 36.67 226 TYR A CA 1
ATOM 1569 C C . TYR A 1 226 ? 29.955 -0.668 39.531 1.00 33.47 226 TYR A C 1
ATOM 1570 O O . TYR A 1 226 ? 30.512 -1.758 39.387 1.00 34.45 226 TYR A O 1
ATOM 1579 N N . GLY A 1 227 ? 30.094 0.347 38.680 1.00 30.03 227 GLY A N 1
ATOM 1580 C CA . GLY A 1 227 ? 31.013 0.312 37.557 1.00 36.94 227 GLY A CA 1
ATOM 1581 C C . GLY A 1 227 ? 32.185 1.264 37.755 1.00 33.96 227 GLY A C 1
ATOM 1582 O O . GLY A 1 227 ? 32.018 2.357 38.274 1.00 37.63 227 GLY A O 1
ATOM 1583 N N . ILE A 1 228 ? 33.365 0.844 37.310 1.00 26.62 228 ILE A N 1
ATOM 1584 C CA . ILE A 1 228 ? 34.618 1.559 37.521 1.00 33.89 228 ILE A CA 1
ATOM 1585 C C . ILE A 1 228 ? 35.388 1.641 36.201 1.00 33.30 228 ILE A C 1
ATOM 1586 O O . ILE A 1 228 ? 35.755 0.611 35.652 1.00 34.65 228 ILE A O 1
ATOM 1591 N N . THR A 1 229 ? 35.631 2.844 35.682 1.00 24.26 229 THR A N 1
ATOM 1592 C CA . THR A 1 229 ? 36.331 2.983 34.400 1.00 24.69 229 THR A CA 1
ATOM 1593 C C . THR A 1 229 ? 36.931 4.376 34.211 1.00 35.18 229 THR A C 1
ATOM 1594 O O . THR A 1 229 ? 36.362 5.376 34.638 1.00 34.69 229 THR A O 1
ATOM 1598 N N . ASN A 1 230 ? 38.089 4.430 33.566 1.00 41.38 230 ASN A N 1
ATOM 1599 C CA . ASN A 1 230 ? 38.685 5.694 33.173 1.00 34.32 230 ASN A CA 1
ATOM 1600 C C . ASN A 1 230 ? 38.019 6.229 31.912 1.00 39.22 230 ASN A C 1
ATOM 1601 O O . ASN A 1 230 ? 38.251 7.365 31.512 1.00 40.44 230 ASN A O 1
ATOM 1606 N N . ASN A 1 231 ? 37.198 5.400 31.280 1.00 33.10 231 ASN A N 1
ATOM 1607 C CA . ASN A 1 231 ? 36.499 5.800 30.066 1.00 33.61 231 ASN A CA 1
ATOM 1608 C C . ASN A 1 231 ? 35.262 6.627 30.387 1.00 30.41 231 ASN A C 1
ATOM 1609 O O . ASN A 1 231 ? 34.125 6.164 30.237 1.00 27.63 231 ASN A O 1
ATOM 1614 N N . LYS A 1 232 ? 35.493 7.861 30.818 1.00 37.02 232 LYS A N 1
ATOM 1615 C CA . LYS A 1 232 ? 34.409 8.763 31.188 1.00 36.89 232 LYS A CA 1
ATOM 1616 C C . LYS A 1 232 ? 33.232 8.763 30.209 1.00 39.46 232 LYS A C 1
ATOM 1617 O O . LYS A 1 232 ? 32.081 8.901 30.620 1.00 41.61 232 LYS A O 1
ATOM 1623 N N . GLU A 1 233 ? 33.508 8.586 28.922 1.00 44.46 233 GLU A N 1
ATOM 1624 C CA . GLU A 1 233 ? 32.434 8.623 27.929 1.00 45.30 233 GLU A CA 1
ATOM 1625 C C . GLU A 1 233 ? 31.509 7.395 27.996 1.00 42.70 233 GLU A C 1
ATOM 1626 O O . GLU A 1 233 ? 30.308 7.489 27.723 1.00 44.73 233 GLU A O 1
ATOM 1632 N N . ILE A 1 234 ? 32.062 6.253 28.385 1.00 33.50 234 ILE A N 1
ATOM 1633 C CA . ILE A 1 234 ? 31.272 5.031 28.481 1.00 31.63 234 ILE A CA 1
ATOM 1634 C C . ILE A 1 234 ? 30.394 5.033 29.727 1.00 34.76 234 ILE A C 1
ATOM 1635 O O . ILE A 1 234 ? 29.359 4.364 29.765 1.00 35.67 234 ILE A O 1
ATOM 1640 N N . ALA A 1 235 ? 30.801 5.795 30.738 1.00 33.93 235 ALA A N 1
ATOM 1641 C CA . ALA A 1 235 ? 29.970 5.994 31.923 1.00 37.44 235 ALA A CA 1
ATOM 1642 C C . ALA A 1 235 ? 28.833 6.963 31.601 1.00 37.82 235 ALA A C 1
ATOM 1643 O O . ALA A 1 235 ? 27.692 6.780 32.034 1.00 33.81 235 ALA A O 1
ATOM 1645 N N . ALA A 1 236 ? 29.154 7.999 30.835 1.00 30.26 236 ALA A N 1
ATOM 1646 C CA . ALA A 1 236 ? 28.138 8.934 30.395 1.00 32.77 236 ALA A CA 1
ATOM 1647 C C . ALA A 1 236 ? 27.075 8.206 29.584 1.00 33.44 236 ALA A C 1
ATOM 1648 O O . ALA A 1 236 ? 25.893 8.505 29.690 1.00 43.15 236 ALA A O 1
ATOM 1650 N N . LYS A 1 237 ? 27.500 7.241 28.781 1.00 32.84 237 LYS A N 1
ATOM 1651 C CA . LYS A 1 237 ? 26.571 6.488 27.944 1.00 35.72 237 LYS A CA 1
ATOM 1652 C C . LYS A 1 237 ? 25.660 5.546 28.754 1.00 41.19 237 LYS A C 1
ATOM 1653 O O . LYS A 1 237 ? 24.491 5.325 28.408 1.00 34.17 237 LYS A O 1
ATOM 1659 N N . ILE A 1 238 ? 26.207 4.983 29.828 1.00 37.84 238 ILE A N 1
ATOM 1660 C CA . ILE A 1 238 ? 25.447 4.101 30.693 1.00 35.32 238 ILE A CA 1
ATOM 1661 C C . ILE A 1 238 ? 24.482 4.895 31.560 1.00 34.44 238 ILE A C 1
ATOM 1662 O O . ILE A 1 238 ? 23.365 4.444 31.825 1.00 34.00 238 ILE A O 1
ATOM 1667 N N . LYS A 1 239 ? 24.916 6.079 31.988 1.00 33.14 239 LYS A N 1
ATOM 1668 C CA . LYS A 1 239 ? 24.079 6.977 32.780 1.00 28.17 239 LYS A CA 1
ATOM 1669 C C . LYS A 1 239 ? 22.937 7.465 31.912 1.00 34.43 239 LYS A C 1
ATOM 1670 O O . LYS A 1 239 ? 21.781 7.495 32.336 1.00 42.93 239 LYS A O 1
ATOM 1676 N N . ALA A 1 240 ? 23.268 7.818 30.676 1.00 42.57 240 ALA A N 1
ATOM 1677 C CA . ALA A 1 240 ? 22.275 8.239 29.689 1.00 45.80 240 ALA A CA 1
ATOM 1678 C C . ALA A 1 240 ? 21.147 7.218 29.529 1.00 46.57 240 ALA A C 1
ATOM 1679 O O . ALA A 1 240 ? 20.035 7.562 29.138 1.00 48.41 240 ALA A O 1
ATOM 1681 N N . LYS A 1 241 ? 21.437 5.959 29.837 1.00 46.11 241 LYS A N 1
ATOM 1682 C CA . LYS A 1 241 ? 20.444 4.904 29.709 1.00 43.76 241 LYS A CA 1
ATOM 1683 C C . LYS A 1 241 ? 19.598 4.749 30.975 1.00 45.21 241 LYS A C 1
ATOM 1684 O O . LYS A 1 241 ? 18.429 4.358 30.909 1.00 54.79 241 LYS A O 1
ATOM 1690 N N . GLN A 1 242 ? 20.184 5.069 32.123 1.00 33.44 242 GLN A N 1
ATOM 1691 C CA . GLN A 1 242 ? 19.539 4.795 33.405 1.00 37.75 242 GLN A CA 1
ATOM 1692 C C . GLN A 1 242 ? 18.435 5.775 33.793 1.00 53.38 242 GLN A C 1
ATOM 1693 O O . GLN A 1 242 ? 18.042 6.649 33.018 1.00 53.50 242 GLN A O 1
ATOM 1699 N N . ASN A 1 243 ? 17.949 5.611 35.018 1.00 57.55 243 ASN A N 1
ATOM 1700 C CA . ASN A 1 243 ? 16.968 6.514 35.589 1.00 54.65 243 ASN A CA 1
ATOM 1701 C C . ASN A 1 243 ? 17.523 7.173 36.852 1.00 46.32 243 ASN A C 1
ATOM 1702 O O . ASN A 1 243 ? 18.071 6.495 37.725 1.00 46.97 243 ASN A O 1
ATOM 1707 N N . PRO A 1 244 ? 17.401 8.502 36.943 1.00 37.51 244 PRO A N 1
ATOM 1708 C CA . PRO A 1 244 ? 17.849 9.258 38.118 1.00 31.31 244 PRO A CA 1
ATOM 1709 C C . PRO A 1 244 ? 17.248 8.683 39.400 1.00 36.03 244 PRO A C 1
ATOM 1710 O O . PRO A 1 244 ? 16.200 8.041 39.354 1.00 38.51 244 PRO A O 1
ATOM 1714 N N . TRP A 1 245 ? 17.926 8.902 40.521 1.00 33.20 245 TRP A N 1
ATOM 1715 C CA . TRP A 1 245 ? 17.635 8.214 41.782 1.00 37.72 245 TRP A CA 1
ATOM 1716 C C . TRP A 1 245 ? 17.354 6.693 41.707 1.00 38.00 245 TRP A C 1
ATOM 1717 O O . TRP A 1 245 ? 16.438 6.206 42.368 1.00 45.01 245 TRP A O 1
ATOM 1728 N N . ASN A 1 246 ? 18.132 5.936 40.938 1.00 28.87 246 ASN A N 1
ATOM 1729 C CA . ASN A 1 246 ? 17.917 4.486 40.879 1.00 33.69 246 ASN A CA 1
ATOM 1730 C C . ASN A 1 246 ? 18.410 3.748 42.131 1.00 36.78 246 ASN A C 1
ATOM 1731 O O . ASN A 1 246 ? 18.219 2.538 42.272 1.00 41.26 246 ASN A O 1
ATOM 1736 N N . ILE A 1 247 ? 19.054 4.481 43.031 1.00 35.43 247 ILE A N 1
ATOM 1737 C CA . ILE A 1 247 ? 19.672 3.898 44.222 1.00 31.47 247 ILE A CA 1
ATOM 1738 C C . ILE A 1 247 ? 18.920 4.313 45.478 1.00 28.07 247 ILE A C 1
ATOM 1739 O O . ILE A 1 247 ? 18.939 5.471 45.852 1.00 34.29 247 ILE A O 1
ATOM 1744 N N . ASN A 1 248 ? 18.251 3.369 46.128 1.00 37.60 248 ASN A N 1
ATOM 1745 C CA . ASN A 1 248 ? 17.530 3.666 47.371 1.00 35.27 248 ASN A CA 1
ATOM 1746 C C . ASN A 1 248 ? 18.458 4.150 48.492 1.00 36.22 248 ASN A C 1
ATOM 1747 O O . ASN A 1 248 ? 19.670 3.936 48.441 1.00 31.00 248 ASN A O 1
ATOM 1752 N N . CYS A 1 249 ? 17.883 4.781 49.515 1.00 38.72 249 CYS A N 1
ATOM 1753 C CA . CYS A 1 249 ? 18.672 5.433 50.561 1.00 40.91 249 CYS A CA 1
ATOM 1754 C C . CYS A 1 249 ? 19.485 4.496 51.472 1.00 34.87 249 CYS A C 1
ATOM 1755 O O . CYS A 1 249 ? 20.565 4.871 51.943 1.00 48.68 249 CYS A O 1
ATOM 1758 N N . PHE A 1 250 ? 18.977 3.295 51.731 1.00 36.95 250 PHE A N 1
ATOM 1759 C CA . PHE A 1 250 ? 19.702 2.331 52.564 1.00 35.84 250 PHE A CA 1
ATOM 1760 C C . PHE A 1 250 ? 20.927 1.807 51.820 1.00 39.86 250 PHE A C 1
ATOM 1761 O O . PHE A 1 250 ? 22.024 1.702 52.383 1.00 38.28 250 PHE A O 1
ATOM 1769 N N . ALA A 1 251 ? 20.728 1.483 50.546 1.00 42.70 251 ALA A N 1
ATOM 1770 C CA . ALA A 1 251 ? 21.822 1.091 49.675 1.00 42.22 251 ALA A CA 1
ATOM 1771 C C . ALA A 1 251 ? 22.906 2.149 49.765 1.00 43.56 251 ALA A C 1
ATOM 1772 O O . ALA A 1 251 ? 24.074 1.835 49.988 1.00 50.14 251 ALA A O 1
ATOM 1774 N N . GLU A 1 252 ? 22.510 3.408 49.604 1.00 44.59 252 GLU A N 1
ATOM 1775 C CA . GLU A 1 252 ? 23.437 4.526 49.727 1.00 41.99 252 GLU A CA 1
ATOM 1776 C C . GLU A 1 252 ? 24.122 4.520 51.086 1.00 38.10 252 GLU A C 1
ATOM 1777 O O . GLU A 1 252 ? 25.338 4.700 51.170 1.00 32.42 252 GLU A O 1
ATOM 1783 N N . MET A 1 253 ? 23.340 4.303 52.145 1.00 45.67 253 MET A N 1
ATOM 1784 C CA . MET A 1 253 ? 23.887 4.281 53.499 1.00 46.18 253 MET A CA 1
ATOM 1785 C C . MET A 1 253 ? 24.917 3.171 53.683 1.00 42.09 253 MET A C 1
ATOM 1786 O O . MET A 1 253 ? 25.925 3.362 54.368 1.00 43.43 253 MET A O 1
ATOM 1791 N N . ALA A 1 254 ? 24.664 2.013 53.074 1.00 34.84 254 ALA A N 1
ATOM 1792 C CA . ALA A 1 254 ? 25.601 0.897 53.157 1.00 29.88 254 ALA A CA 1
ATOM 1793 C C . ALA A 1 254 ? 26.907 1.212 52.450 1.00 29.12 254 ALA A C 1
ATOM 1794 O O . ALA A 1 254 ? 27.977 1.089 53.032 1.00 32.04 254 ALA A O 1
ATOM 1796 N N . ALA A 1 255 ? 26.811 1.616 51.189 1.00 36.81 255 ALA A N 1
ATOM 1797 C CA . ALA A 1 255 ? 27.988 1.986 50.399 1.00 37.63 255 ALA A CA 1
ATOM 1798 C C . ALA A 1 255 ? 28.829 3.077 51.053 1.00 35.56 255 ALA A C 1
ATOM 1799 O O . ALA A 1 255 ? 30.021 3.193 50.795 1.00 30.14 255 ALA A O 1
ATOM 1801 N N . ILE A 1 256 ? 28.203 3.883 51.897 1.00 44.67 256 ILE A N 1
ATOM 1802 C CA . ILE A 1 256 ? 28.892 5.009 52.516 1.00 43.14 256 ILE A CA 1
ATOM 1803 C C . ILE A 1 256 ? 29.576 4.609 53.833 1.00 45.22 256 ILE A C 1
ATOM 1804 O O . ILE A 1 256 ? 30.655 5.112 54.163 1.00 46.51 256 ILE A O 1
ATOM 1809 N N . ASN A 1 257 ? 28.971 3.658 54.543 1.00 38.10 257 ASN A N 1
ATOM 1810 C CA . ASN A 1 257 ? 29.421 3.270 55.877 1.00 41.70 257 ASN A CA 1
ATOM 1811 C C . ASN A 1 257 ? 30.103 1.897 55.963 1.00 41.48 257 ASN A C 1
ATOM 1812 O O . ASN A 1 257 ? 30.873 1.630 56.886 1.00 43.74 257 ASN A O 1
ATOM 1817 N N . CYS A 1 258 ? 29.829 1.038 54.989 1.00 35.94 258 CYS A N 1
ATOM 1818 C CA . CYS A 1 258 ? 30.274 -0.348 55.053 1.00 32.26 258 CYS A CA 1
ATOM 1819 C C . CYS A 1 258 ? 31.572 -0.622 54.317 1.00 22.79 258 CYS A C 1
ATOM 1820 O O . CYS A 1 258 ? 32.264 -1.574 54.641 1.00 24.27 258 CYS A O 1
ATOM 1823 N N . LEU A 1 259 ? 31.918 0.213 53.345 1.00 26.33 259 LEU A N 1
ATOM 1824 C CA . LEU A 1 259 ? 33.164 0.006 52.603 1.00 34.61 259 LEU A CA 1
ATOM 1825 C C . LEU A 1 259 ? 34.405 0.446 53.393 1.00 39.22 259 LEU A C 1
ATOM 1826 O O . LEU A 1 259 ? 35.541 0.087 53.042 1.00 32.70 259 LEU A O 1
ATOM 1831 N N . LYS A 1 260 ? 34.177 1.224 54.454 1.00 35.34 260 LYS A N 1
ATOM 1832 C CA . LYS A 1 260 ? 35.251 1.702 55.327 1.00 38.30 260 LYS A CA 1
ATOM 1833 C C . LYS A 1 260 ? 35.455 0.696 56.433 1.00 38.71 260 LYS A C 1
ATOM 1834 O O . LYS A 1 260 ? 36.462 0.739 57.131 1.00 37.75 260 LYS A O 1
ATOM 1840 N N . ASP A 1 261 ? 34.471 -0.190 56.586 1.00 38.07 261 ASP A N 1
ATOM 1841 C CA . ASP A 1 261 ? 34.435 -1.213 57.624 1.00 37.43 261 ASP A CA 1
ATOM 1842 C C . ASP A 1 261 ? 35.578 -2.221 57.472 1.00 41.27 261 ASP A C 1
ATOM 1843 O O . ASP A 1 261 ? 35.361 -3.394 57.158 1.00 40.73 261 ASP A O 1
ATOM 1848 N N . THR A 1 262 ? 36.800 -1.758 57.706 1.00 46.08 262 THR A N 1
ATOM 1849 C CA . THR A 1 262 ? 37.987 -2.596 57.550 1.00 44.62 262 THR A CA 1
ATOM 1850 C C . THR A 1 262 ? 37.967 -3.830 58.452 1.00 36.29 262 THR A C 1
ATOM 1851 O O . THR A 1 262 ? 38.517 -4.867 58.092 1.00 35.66 262 THR A O 1
ATOM 1855 N N . ASN A 1 263 ? 37.338 -3.723 59.618 1.00 38.14 263 ASN A N 1
ATOM 1856 C CA . ASN A 1 263 ? 37.315 -4.854 60.550 1.00 46.04 263 ASN A CA 1
ATOM 1857 C C . ASN A 1 263 ? 36.253 -5.923 60.243 1.00 50.18 263 ASN A C 1
ATOM 1858 O O . ASN A 1 263 ? 36.300 -7.035 60.776 1.00 47.01 263 ASN A O 1
ATOM 1863 N N . TYR A 1 264 ? 35.302 -5.580 59.381 1.00 53.89 264 TYR A N 1
ATOM 1864 C CA . TYR A 1 264 ? 34.393 -6.569 58.824 1.00 48.02 264 TYR A CA 1
ATOM 1865 C C . TYR A 1 264 ? 35.125 -7.254 57.685 1.00 41.19 264 TYR A C 1
ATOM 1866 O O . TYR A 1 264 ? 35.014 -8.468 57.489 1.00 48.26 264 TYR A O 1
ATOM 1875 N N . ILE A 1 265 ? 35.885 -6.459 56.940 1.00 34.41 265 ILE A N 1
ATOM 1876 C CA . ILE A 1 265 ? 36.645 -6.969 55.811 1.00 44.80 265 ILE A CA 1
ATOM 1877 C C . ILE A 1 265 ? 37.809 -7.897 56.213 1.00 51.40 265 ILE A C 1
ATOM 1878 O O . ILE A 1 265 ? 38.201 -8.765 55.443 1.00 50.46 265 ILE A O 1
ATOM 1883 N N . GLU A 1 266 ? 38.349 -7.729 57.416 1.00 57.82 266 GLU A N 1
ATOM 1884 C CA . GLU A 1 266 ? 39.502 -8.527 57.845 1.00 56.18 266 GLU A CA 1
ATOM 1885 C C . GLU A 1 266 ? 39.088 -9.814 58.549 1.00 45.37 266 GLU A C 1
ATOM 1886 O O . GLU A 1 266 ? 39.762 -10.850 58.454 1.00 40.16 266 GLU A O 1
ATOM 1892 N N . GLU A 1 267 ? 37.985 -9.728 59.280 1.00 37.55 267 GLU A N 1
ATOM 1893 C CA . GLU A 1 267 ? 37.421 -10.883 59.951 1.00 45.39 267 GLU A CA 1
ATOM 1894 C C . GLU A 1 267 ? 36.916 -11.858 58.879 1.00 38.93 267 GLU A C 1
ATOM 1895 O O . GLU A 1 267 ? 36.895 -13.076 59.068 1.00 34.57 267 GLU A O 1
ATOM 1901 N N . SER A 1 268 ? 36.533 -11.300 57.737 1.00 40.23 268 SER A N 1
ATOM 1902 C CA . SER A 1 268 ? 36.011 -12.081 56.624 1.00 43.42 268 SER A CA 1
ATOM 1903 C C . SER A 1 268 ? 37.144 -12.816 55.890 1.00 49.97 268 SER A C 1
ATOM 1904 O O . SER A 1 268 ? 37.065 -14.025 55.666 1.00 56.53 268 SER A O 1
ATOM 1907 N N . LEU A 1 269 ? 38.195 -12.088 55.518 1.00 47.37 269 LEU A N 1
ATOM 1908 C CA . LEU A 1 269 ? 39.401 -12.715 54.970 1.00 47.46 269 LEU A CA 1
ATOM 1909 C C . LEU A 1 269 ? 39.915 -13.813 55.900 1.00 48.88 269 LEU A C 1
ATOM 1910 O O . LEU A 1 269 ? 40.315 -14.890 55.455 1.00 52.86 269 LEU A O 1
ATOM 1915 N N . LEU A 1 270 ? 39.901 -13.523 57.196 1.00 45.89 270 LEU A N 1
ATOM 1916 C CA . LEU A 1 270 ? 40.305 -14.479 58.213 1.00 46.47 270 LEU A CA 1
ATOM 1917 C C . LEU A 1 270 ? 39.519 -15.775 58.006 1.00 49.47 270 LEU A C 1
ATOM 1918 O O . LEU A 1 270 ? 40.019 -16.886 58.227 1.00 51.32 270 LEU A O 1
ATOM 1923 N N . TRP A 1 271 ? 38.278 -15.620 57.563 1.00 45.74 271 TRP A N 1
ATOM 1924 C CA . TRP A 1 271 ? 37.406 -16.760 57.370 1.00 43.48 271 TRP A CA 1
ATOM 1925 C C . TRP A 1 271 ? 37.846 -17.615 56.179 1.00 46.08 271 TRP A C 1
ATOM 1926 O O . TRP A 1 271 ? 38.416 -18.684 56.383 1.00 49.57 271 TRP A O 1
ATOM 1937 N N . ILE A 1 272 ? 37.622 -17.144 54.950 1.00 47.69 272 ILE A N 1
ATOM 1938 C CA . ILE A 1 272 ? 37.870 -17.982 53.763 1.00 53.61 272 ILE A CA 1
ATOM 1939 C C . ILE A 1 272 ? 39.301 -18.420 53.559 1.00 49.90 272 ILE A C 1
ATOM 1940 O O . ILE A 1 272 ? 39.533 -19.443 52.934 1.00 56.18 272 ILE A O 1
ATOM 1945 N N . LYS A 1 273 ? 40.260 -17.635 54.035 1.00 52.52 273 LYS A N 1
ATOM 1946 C CA . LYS A 1 273 ? 41.653 -18.038 53.907 1.00 57.41 273 LYS A CA 1
ATOM 1947 C C . LYS A 1 273 ? 41.819 -19.445 54.483 1.00 45.93 273 LYS A C 1
ATOM 1948 O O . LYS A 1 273 ? 42.192 -20.377 53.770 1.00 47.59 273 LYS A O 1
ATOM 1954 N N . LYS A 1 274 ? 41.496 -19.587 55.765 1.00 47.36 274 LYS A N 1
ATOM 1955 C CA . LYS A 1 274 ? 41.497 -20.876 56.446 1.00 53.34 274 LYS A CA 1
ATOM 1956 C C . LYS A 1 274 ? 40.457 -21.842 55.897 1.00 53.81 274 LYS A C 1
ATOM 1957 O O . LYS A 1 274 ? 40.790 -22.890 55.346 1.00 57.41 274 LYS A O 1
ATOM 1963 N N . GLU A 1 275 ? 39.191 -21.488 56.080 1.00 49.95 275 GLU A N 1
ATOM 1964 C CA . GLU A 1 275 ? 38.093 -22.377 55.733 1.00 47.13 275 GLU A CA 1
ATOM 1965 C C . GLU A 1 275 ? 38.174 -22.888 54.291 1.00 49.22 275 GLU A C 1
ATOM 1966 O O . GLU A 1 275 ? 38.002 -24.085 54.040 1.00 50.56 275 GLU A O 1
ATOM 1972 N N . ARG A 1 276 ? 38.458 -22.000 53.344 1.00 48.56 276 ARG A N 1
ATOM 1973 C CA . ARG A 1 276 ? 38.546 -22.434 51.953 1.00 49.72 276 ARG A CA 1
ATOM 1974 C C . ARG A 1 276 ? 39.589 -23.530 51.821 1.00 50.38 276 ARG A C 1
ATOM 1975 O O . ARG A 1 276 ? 39.374 -24.516 51.127 1.00 41.93 276 ARG A O 1
ATOM 1983 N N . LYS A 1 277 ? 40.718 -23.348 52.499 1.00 53.68 277 LYS A N 1
ATOM 1984 C CA . LYS A 1 277 ? 41.825 -24.297 52.430 1.00 57.32 277 LYS A CA 1
ATOM 1985 C C . LYS A 1 277 ? 41.445 -25.660 53.003 1.00 54.37 277 LYS A C 1
ATOM 1986 O O . LYS A 1 277 ? 41.797 -26.694 52.437 1.00 56.35 277 LYS A O 1
ATOM 1992 N N . ARG A 1 278 ? 40.723 -25.653 54.120 1.00 47.80 278 ARG A N 1
ATOM 1993 C CA . ARG A 1 278 ? 40.293 -26.889 54.764 1.00 37.43 278 ARG A CA 1
ATOM 1994 C C . ARG A 1 278 ? 39.201 -27.571 53.951 1.00 36.40 278 ARG A C 1
ATOM 1995 O O . ARG A 1 278 ? 39.290 -28.755 53.632 1.00 30.34 278 ARG A O 1
ATOM 2003 N N . PHE A 1 279 ? 38.162 -26.809 53.633 1.00 41.96 279 PHE A N 1
ATOM 2004 C CA . PHE A 1 279 ? 37.035 -27.313 52.861 1.00 39.13 279 PHE A CA 1
ATOM 2005 C C . PHE A 1 279 ? 37.519 -28.156 51.671 1.00 44.98 279 PHE A C 1
ATOM 2006 O O . PHE A 1 279 ? 37.031 -29.267 51.432 1.00 44.38 279 PHE A O 1
ATOM 2014 N N . ILE A 1 280 ? 38.499 -27.631 50.943 1.00 43.01 280 ILE A N 1
ATOM 2015 C CA . ILE A 1 280 ? 39.004 -28.293 49.748 1.00 45.93 280 ILE A CA 1
ATOM 2016 C C . ILE A 1 280 ? 39.773 -29.581 50.069 1.00 50.19 280 ILE A C 1
ATOM 2017 O O . ILE A 1 280 ? 39.824 -30.502 49.246 1.00 50.31 280 ILE A O 1
ATOM 2022 N N . GLU A 1 281 ? 40.374 -29.654 51.255 1.00 50.54 281 GLU A N 1
ATOM 2023 C CA . GLU A 1 281 ? 41.101 -30.868 51.643 1.00 40.95 281 GLU A CA 1
ATOM 2024 C C . GLU A 1 281 ? 40.108 -31.942 52.031 1.00 46.45 281 GLU A C 1
ATOM 2025 O O . GLU A 1 281 ? 40.267 -33.109 51.669 1.00 43.17 281 GLU A O 1
ATOM 2031 N N . GLU A 1 282 ? 39.069 -31.539 52.753 1.00 40.75 282 GLU A N 1
ATOM 2032 C CA . GLU A 1 282 ? 37.978 -32.446 53.073 1.00 40.74 282 GLU A CA 1
ATOM 2033 C C . GLU A 1 282 ? 37.249 -32.960 51.819 1.00 43.76 282 GLU A C 1
ATOM 2034 O O . GLU A 1 282 ? 36.909 -34.146 51.743 1.00 48.59 282 GLU A O 1
ATOM 2040 N N . LEU A 1 283 ? 37.008 -32.083 50.842 1.00 40.23 283 LEU A N 1
ATOM 2041 C CA . LEU A 1 283 ? 36.334 -32.490 49.605 1.00 31.10 283 LEU A CA 1
ATOM 2042 C C . LEU A 1 283 ? 37.210 -33.468 48.841 1.00 29.11 283 LEU A C 1
ATOM 2043 O O . LEU A 1 283 ? 36.713 -34.359 48.149 1.00 33.43 283 LEU A O 1
ATOM 2048 N N . ASN A 1 284 ? 38.522 -33.299 48.969 1.00 34.47 284 ASN A N 1
ATOM 2049 C CA . ASN A 1 284 ? 39.460 -34.111 48.195 1.00 36.58 284 ASN A CA 1
ATOM 2050 C C . ASN A 1 284 ? 39.475 -35.562 48.670 1.00 46.81 284 ASN A C 1
ATOM 2051 O O . ASN A 1 284 ? 39.870 -36.461 47.932 1.00 50.31 284 ASN A O 1
ATOM 2056 N N . LYS A 1 285 ? 39.021 -35.773 49.904 1.00 46.44 285 LYS A N 1
ATOM 2057 C CA . LYS A 1 285 ? 38.948 -37.096 50.504 1.00 52.15 285 LYS A CA 1
ATOM 2058 C C . LYS A 1 285 ? 37.695 -37.856 50.063 1.00 59.28 285 LYS A C 1
ATOM 2059 O O . LYS A 1 285 ? 37.671 -39.093 50.090 1.00 65.33 285 LYS A O 1
ATOM 2065 N N . ILE A 1 286 ? 36.659 -37.119 49.661 1.00 55.28 286 ILE A N 1
ATOM 2066 C CA . ILE A 1 286 ? 35.376 -37.733 49.300 1.00 49.47 286 ILE A CA 1
ATOM 2067 C C . ILE A 1 286 ? 35.494 -38.532 48.005 1.00 43.78 286 ILE A C 1
ATOM 2068 O O . ILE A 1 286 ? 36.056 -38.047 47.019 1.00 48.25 286 ILE A O 1
ATOM 2073 N N . GLY A 1 287 ? 34.979 -39.762 48.023 1.00 33.34 287 GLY A N 1
ATOM 2074 C CA . GLY A 1 287 ? 35.225 -40.722 46.963 1.00 34.49 287 GLY A CA 1
ATOM 2075 C C . GLY A 1 287 ? 34.665 -40.400 45.590 1.00 39.62 287 GLY A C 1
ATOM 2076 O O . GLY A 1 287 ? 35.316 -40.663 44.567 1.00 40.51 287 GLY A O 1
ATOM 2077 N N . PHE A 1 288 ? 33.457 -39.846 45.548 1.00 36.93 288 PHE A N 1
ATOM 2078 C CA . PHE A 1 288 ? 32.864 -39.502 44.261 1.00 40.37 288 PHE A CA 1
ATOM 2079 C C . PHE A 1 288 ? 33.380 -38.156 43.784 1.00 38.83 288 PHE A C 1
ATOM 2080 O O . PHE A 1 288 ? 33.202 -37.794 42.619 1.00 39.82 288 PHE A O 1
ATOM 2088 N N . ILE A 1 289 ? 34.032 -37.426 44.689 1.00 34.39 289 ILE A N 1
ATOM 2089 C CA . ILE A 1 289 ? 34.731 -36.207 44.309 1.00 34.35 289 ILE A CA 1
ATOM 2090 C C . ILE A 1 289 ? 36.005 -36.575 43.570 1.00 30.71 289 ILE A C 1
ATOM 2091 O O . ILE A 1 289 ? 37.032 -36.847 44.186 1.00 31.54 289 ILE A O 1
ATOM 2096 N N . LYS A 1 290 ? 35.904 -36.585 42.243 1.00 34.65 290 LYS A N 1
ATOM 2097 C CA . LYS A 1 290 ? 36.976 -36.999 41.346 1.00 34.50 290 LYS A CA 1
ATOM 2098 C C . LYS A 1 290 ? 38.036 -35.914 41.220 1.00 40.30 290 LYS A C 1
ATOM 2099 O O . LYS A 1 290 ? 39.238 -36.199 41.197 1.00 51.63 290 LYS A O 1
ATOM 2105 N N . ARG A 1 291 ? 37.585 -34.666 41.135 1.00 48.45 291 ARG A N 1
ATOM 2106 C CA . ARG A 1 291 ? 38.493 -33.527 41.091 1.00 42.35 291 ARG A CA 1
ATOM 2107 C C . ARG A 1 291 ? 37.873 -32.265 41.673 1.00 37.76 291 ARG A C 1
ATOM 2108 O O . ARG A 1 291 ? 36.730 -31.901 41.368 1.00 33.04 291 ARG A O 1
ATOM 2116 N N . VAL A 1 292 ? 38.650 -31.604 42.521 1.00 37.57 292 VAL A N 1
ATOM 2117 C CA . VAL A 1 292 ? 38.324 -30.276 43.014 1.00 36.30 292 VAL A CA 1
ATOM 2118 C C . VAL A 1 292 ? 39.170 -29.228 42.261 1.00 38.90 292 VAL A C 1
ATOM 2119 O O . VAL A 1 292 ? 40.407 -29.260 42.309 1.00 38.93 292 VAL A O 1
ATOM 2123 N N . PHE A 1 293 ? 38.505 -28.317 41.550 1.00 36.15 293 PHE A N 1
ATOM 2124 C CA . PHE A 1 293 ? 39.179 -27.185 40.916 1.00 45.54 293 PHE A CA 1
ATOM 2125 C C . PHE A 1 293 ? 39.462 -26.101 41.962 1.00 46.14 293 PHE A C 1
ATOM 2126 O O . PHE A 1 293 ? 38.596 -25.778 42.776 1.00 53.39 293 PHE A O 1
ATOM 2134 N N . SER A 1 294 ? 40.671 -25.546 41.943 1.00 44.08 294 SER A N 1
ATOM 2135 C CA . SER A 1 294 ? 41.093 -24.583 42.963 1.00 53.23 294 SER A CA 1
ATOM 2136 C C . SER A 1 294 ? 40.393 -23.219 42.851 1.00 49.32 294 SER A C 1
ATOM 2137 O O . SER A 1 294 ? 40.493 -22.538 41.821 1.00 49.84 294 SER A O 1
ATOM 2140 N N . PRO A 1 295 ? 39.687 -22.819 43.927 1.00 41.24 295 PRO A N 1
ATOM 2141 C CA . PRO A 1 295 ? 38.870 -21.606 43.995 1.00 37.80 295 PRO A CA 1
ATOM 2142 C C . PRO A 1 295 ? 39.670 -20.422 44.496 1.00 34.11 295 PRO A C 1
ATOM 2143 O O . PRO A 1 295 ? 40.715 -20.599 45.121 1.00 42.21 295 PRO A O 1
ATOM 2147 N N . HIS A 1 296 ? 39.174 -19.219 44.244 1.00 26.75 296 HIS A N 1
ATOM 2148 C CA . HIS A 1 296 ? 39.812 -18.032 44.790 1.00 25.49 296 HIS A CA 1
ATOM 2149 C C . HIS A 1 296 ? 38.810 -17.101 45.433 1.00 23.15 296 HIS A C 1
ATOM 2150 O O . HIS A 1 296 ? 39.151 -15.993 45.829 1.00 31.84 296 HIS A O 1
ATOM 2157 N N . ALA A 1 297 ? 37.569 -17.575 45.535 1.00 30.80 297 ALA A N 1
ATOM 2158 C CA . ALA A 1 297 ? 36.507 -16.863 46.237 1.00 30.66 297 ALA A CA 1
ATOM 2159 C C . ALA A 1 297 ? 35.823 -17.801 47.226 1.00 29.93 297 ALA A C 1
ATOM 2160 O O . ALA A 1 297 ? 36.466 -18.679 47.802 1.00 38.41 297 ALA A O 1
ATOM 2162 N N . ASN A 1 298 ? 34.515 -17.642 47.406 1.00 39.53 298 ASN A N 1
ATOM 2163 C CA . ASN A 1 298 ? 33.777 -18.475 48.365 1.00 35.43 298 ASN A CA 1
ATOM 2164 C C . ASN A 1 298 ? 32.923 -19.597 47.741 1.00 28.05 298 ASN A C 1
ATOM 2165 O O . ASN A 1 298 ? 31.798 -19.867 48.187 1.00 29.35 298 ASN A O 1
ATOM 2170 N N . PHE A 1 299 ? 33.481 -20.270 46.733 1.00 30.59 299 PHE A N 1
ATOM 2171 C CA . PHE A 1 299 ? 32.846 -21.434 46.127 1.00 26.15 299 PHE A CA 1
ATOM 2172 C C . PHE A 1 299 ? 33.882 -22.322 45.436 1.00 27.65 299 PHE A C 1
ATOM 2173 O O . PHE A 1 299 ? 34.987 -21.876 45.127 1.00 29.29 299 PHE A O 1
ATOM 2181 N N . VAL A 1 300 ? 33.505 -23.574 45.191 1.00 33.97 300 VAL A N 1
ATOM 2182 C CA . VAL A 1 300 ? 34.414 -24.582 44.648 1.00 38.66 300 VAL A CA 1
ATOM 2183 C C . VAL A 1 300 ? 33.708 -25.464 43.597 1.00 42.49 300 VAL A C 1
ATOM 2184 O O . VAL A 1 300 ? 32.595 -25.941 43.835 1.00 41.05 300 VAL A O 1
ATOM 2188 N N . LEU A 1 301 ? 34.344 -25.670 42.439 1.00 38.85 301 LEU A N 1
ATOM 2189 C CA . LEU A 1 301 ? 33.783 -26.536 41.384 1.00 34.94 301 LEU A CA 1
ATOM 2190 C C . LEU A 1 301 ? 34.349 -27.965 41.413 1.00 36.74 301 LEU A C 1
ATOM 2191 O O . LEU A 1 301 ? 35.551 -28.183 41.205 1.00 29.91 301 LEU A O 1
ATOM 2196 N N . CYS A 1 302 ? 33.470 -28.935 41.638 1.00 45.19 302 CYS A N 1
ATOM 2197 C CA . CYS A 1 302 ? 33.876 -30.331 41.736 1.00 44.56 302 CYS A CA 1
ATOM 2198 C C . CYS A 1 302 ? 33.430 -31.172 40.528 1.00 34.39 302 CYS A C 1
ATOM 2199 O O . CYS A 1 302 ? 32.304 -31.056 40.047 1.00 37.18 302 CYS A O 1
ATOM 2202 N N . ARG A 1 303 ? 34.349 -31.982 40.022 1.00 24.15 303 ARG A N 1
ATOM 2203 C CA . ARG A 1 303 ? 34.036 -33.013 39.031 1.00 24.94 303 ARG A CA 1
ATOM 2204 C C . ARG A 1 303 ? 33.711 -34.301 39.782 1.00 37.44 303 ARG A C 1
ATOM 2205 O O . ARG A 1 303 ? 34.387 -34.642 40.747 1.00 44.67 303 ARG A O 1
ATOM 2213 N N . LEU A 1 304 ? 32.677 -35.014 39.346 1.00 43.76 304 LEU A N 1
ATOM 2214 C CA . LEU A 1 304 ? 32.188 -36.196 40.065 1.00 38.68 304 LEU A CA 1
ATOM 2215 C C . LEU A 1 304 ? 32.426 -37.494 39.296 1.00 47.69 304 LEU A C 1
ATOM 2216 O O . LEU A 1 304 ? 32.927 -37.473 38.167 1.00 47.12 304 LEU A O 1
ATOM 2221 N N . GLU A 1 305 ? 32.055 -38.615 39.915 1.00 53.33 305 GLU A N 1
ATOM 2222 C CA . GLU A 1 305 ? 32.352 -39.946 39.381 1.00 57.64 305 GLU A CA 1
ATOM 2223 C C . GLU A 1 305 ? 31.446 -41.027 39.979 1.00 64.21 305 GLU A C 1
ATOM 2224 O O . GLU A 1 305 ? 31.368 -41.175 41.202 1.00 67.71 305 GLU A O 1
ATOM 2230 N N . ASN A 1 306 ? 30.773 -41.785 39.115 1.00 62.16 306 ASN A N 1
ATOM 2231 C CA . ASN A 1 306 ? 29.846 -42.823 39.567 1.00 61.93 306 ASN A CA 1
ATOM 2232 C C . ASN A 1 306 ? 28.599 -42.252 40.220 1.00 56.41 306 ASN A C 1
ATOM 2233 O O . ASN A 1 306 ? 27.994 -42.891 41.087 1.00 52.73 306 ASN A O 1
ATOM 2238 N N . ILE A 1 307 ? 28.228 -41.047 39.794 1.00 49.34 307 ILE A N 1
ATOM 2239 C CA . ILE A 1 307 ? 27.078 -40.339 40.334 1.00 44.01 307 ILE A CA 1
ATOM 2240 C C . ILE A 1 307 ? 26.910 -39.023 39.584 1.00 32.25 307 ILE A C 1
ATOM 2241 O O . ILE A 1 307 ? 27.890 -38.338 39.280 1.00 34.05 307 ILE A O 1
ATOM 2246 N N . SER A 1 308 ? 25.661 -38.690 39.275 1.00 36.34 308 SER A N 1
ATOM 2247 C CA . SER A 1 308 ? 25.332 -37.463 38.565 1.00 34.99 308 SER A CA 1
ATOM 2248 C C . SER A 1 308 ? 25.008 -36.335 39.533 1.00 36.71 308 SER A C 1
ATOM 2249 O O . SER A 1 308 ? 24.585 -36.577 40.661 1.00 41.79 308 SER A O 1
ATOM 2252 N N . GLY A 1 309 ? 25.215 -35.099 39.088 1.00 34.13 309 GLY A N 1
ATOM 2253 C CA . GLY A 1 309 ? 24.894 -33.938 39.893 1.00 23.43 309 GLY A CA 1
ATOM 2254 C C . GLY A 1 309 ? 23.418 -33.879 40.245 1.00 40.93 309 GLY A C 1
ATOM 2255 O O . GLY A 1 309 ? 23.038 -33.322 41.280 1.00 39.76 309 GLY A O 1
ATOM 2256 N N . GLU A 1 310 ? 22.579 -34.440 39.376 1.00 51.24 310 GLU A N 1
ATOM 2257 C CA . GLU A 1 310 ? 21.154 -34.519 39.663 1.00 51.60 310 GLU A CA 1
ATOM 2258 C C . GLU A 1 310 ? 20.913 -35.579 40.716 1.00 36.18 310 GLU A C 1
ATOM 2259 O O . GLU A 1 310 ? 20.100 -35.392 41.604 1.00 27.68 310 GLU A O 1
ATOM 2265 N N . LYS A 1 311 ? 21.631 -36.691 40.617 1.00 42.56 311 LYS A N 1
ATOM 2266 C CA . LYS A 1 311 ? 21.483 -37.761 41.593 1.00 47.22 311 LYS A CA 1
ATOM 2267 C C . LYS A 1 311 ? 22.027 -37.280 42.931 1.00 43.58 311 LYS A C 1
ATOM 2268 O O . LYS A 1 311 ? 21.367 -37.407 43.968 1.00 44.80 311 LYS A O 1
ATOM 2274 N N . LEU A 1 312 ? 23.222 -36.700 42.904 1.00 34.30 312 LEU A N 1
ATOM 2275 C CA . LEU A 1 312 ? 23.772 -36.096 44.109 1.00 31.58 312 LEU A CA 1
ATOM 2276 C C . LEU A 1 312 ? 22.826 -35.016 44.643 1.00 32.27 312 LEU A C 1
ATOM 2277 O O . LEU A 1 312 ? 22.474 -35.039 45.822 1.00 37.39 312 LEU A O 1
ATOM 2282 N N . TYR A 1 313 ? 22.412 -34.085 43.776 1.00 31.25 313 TYR A N 1
ATOM 2283 C CA . TYR A 1 313 ? 21.461 -33.027 44.144 1.00 35.43 313 TYR A CA 1
ATOM 2284 C C . TYR A 1 313 ? 20.195 -33.571 44.818 1.00 38.80 313 TYR A C 1
ATOM 2285 O O . TYR A 1 313 ? 19.808 -33.114 45.903 1.00 37.21 313 TYR A O 1
ATOM 2294 N N . ASP A 1 314 ? 19.548 -34.533 44.159 1.00 45.10 314 ASP A N 1
ATOM 2295 C CA . ASP A 1 314 ? 18.291 -35.108 44.649 1.00 44.77 314 ASP A CA 1
ATOM 2296 C C . ASP A 1 314 ? 18.466 -35.879 45.949 1.00 39.14 314 ASP A C 1
ATOM 2297 O O . ASP A 1 314 ? 17.525 -36.030 46.723 1.00 36.13 314 ASP A O 1
ATOM 2302 N N . SER A 1 315 ? 19.676 -36.376 46.180 1.00 41.15 315 SER A N 1
ATOM 2303 C CA . SER A 1 315 ? 20.013 -37.010 47.451 1.00 40.20 315 SER A CA 1
ATOM 2304 C C . SER A 1 315 ? 20.110 -35.977 48.577 1.00 39.95 315 SER A C 1
ATOM 2305 O O . SER A 1 315 ? 19.421 -36.079 49.595 1.00 36.34 315 SER A O 1
ATOM 2308 N N . LEU A 1 316 ? 20.971 -34.982 48.388 1.00 44.23 316 LEU A N 1
ATOM 2309 C CA . LEU A 1 316 ? 21.164 -33.930 49.384 1.00 43.90 316 LEU A CA 1
ATOM 2310 C C . LEU A 1 316 ? 19.893 -33.124 49.661 1.00 44.37 316 LEU A C 1
ATOM 2311 O O . LEU A 1 316 ? 19.691 -32.630 50.774 1.00 46.87 316 LEU A O 1
ATOM 2316 N N . LEU A 1 317 ? 19.044 -32.969 48.650 1.00 38.46 317 LEU A N 1
ATOM 2317 C CA . LEU A 1 317 ? 17.821 -32.209 48.843 1.00 43.68 317 LEU A CA 1
ATOM 2318 C C . LEU A 1 317 ? 17.024 -32.892 49.948 1.00 56.41 317 LEU A C 1
ATOM 2319 O O . LEU A 1 317 ? 16.432 -32.230 50.803 1.00 59.02 317 LEU A O 1
ATOM 2324 N N . LYS A 1 318 ? 17.026 -34.225 49.920 1.00 55.84 318 LYS A N 1
ATOM 2325 C CA . LYS A 1 318 ? 16.381 -35.039 50.942 1.00 48.79 318 LYS A CA 1
ATOM 2326 C C . LYS A 1 318 ? 16.769 -34.596 52.351 1.00 48.87 318 LYS A C 1
ATOM 2327 O O . LYS A 1 318 ? 15.994 -34.742 53.294 1.00 45.96 318 LYS A O 1
ATOM 2333 N N . GLU A 1 319 ? 17.975 -34.049 52.475 1.00 52.30 319 GLU A N 1
ATOM 2334 C CA . GLU A 1 319 ? 18.551 -33.651 53.759 1.00 51.12 319 GLU A CA 1
ATOM 2335 C C . GLU A 1 319 ? 18.492 -32.142 53.945 1.00 45.28 319 GLU A C 1
ATOM 2336 O O . GLU A 1 319 ? 19.178 -31.587 54.804 1.00 39.66 319 GLU A O 1
ATOM 2342 N N . ASP A 1 320 ? 17.682 -31.475 53.131 1.00 55.90 320 ASP A N 1
ATOM 2343 C CA . ASP A 1 320 ? 17.583 -30.013 53.173 1.00 57.46 320 ASP A CA 1
ATOM 2344 C C . ASP A 1 320 ? 18.934 -29.373 52.908 1.00 46.80 320 ASP A C 1
ATOM 2345 O O . ASP A 1 320 ? 19.309 -28.392 53.546 1.00 48.34 320 ASP A O 1
ATOM 2350 N N . ILE A 1 321 ? 19.666 -29.951 51.968 1.00 36.11 321 ILE A N 1
ATOM 2351 C CA . ILE A 1 321 ? 20.881 -29.330 51.477 1.00 35.58 321 ILE A CA 1
ATOM 2352 C C . ILE A 1 321 ? 20.771 -29.136 49.963 1.00 32.60 321 ILE A C 1
ATOM 2353 O O . ILE A 1 321 ? 20.472 -30.077 49.216 1.00 33.57 321 ILE A O 1
ATOM 2358 N N . VAL A 1 322 ? 20.985 -27.904 49.518 1.00 39.32 322 VAL A N 1
ATOM 2359 C CA . VAL A 1 322 ? 20.899 -27.597 48.102 1.00 39.76 322 VAL A CA 1
ATOM 2360 C C . VAL A 1 322 ? 22.302 -27.417 47.552 1.00 38.10 322 VAL A C 1
ATOM 2361 O O . VAL A 1 322 ? 23.129 -26.766 48.181 1.00 32.71 322 VAL A O 1
ATOM 2365 N N . ILE A 1 323 ? 22.575 -28.011 46.393 1.00 36.67 323 ILE A N 1
ATOM 2366 C CA . ILE A 1 323 ? 23.810 -27.712 45.667 1.00 36.99 323 ILE A CA 1
ATOM 2367 C C . ILE A 1 323 ? 23.490 -27.095 44.310 1.00 33.82 323 ILE A C 1
ATOM 2368 O O . ILE A 1 323 ? 22.325 -26.884 43.958 1.00 26.84 323 ILE A O 1
ATOM 2373 N N . ARG A 1 324 ? 24.532 -26.811 43.542 1.00 34.08 324 ARG A N 1
ATOM 2374 C CA . ARG A 1 324 ? 24.337 -26.241 42.217 1.00 38.53 324 ARG A CA 1
ATOM 2375 C C . ARG A 1 324 ? 24.760 -27.226 41.145 1.00 36.55 324 ARG A C 1
ATOM 2376 O O . ARG A 1 324 ? 25.947 -27.508 40.967 1.00 34.75 324 ARG A O 1
ATOM 2384 N N . ARG A 1 325 ? 23.767 -27.758 40.448 1.00 38.72 325 ARG A N 1
ATOM 2385 C CA . ARG A 1 325 ? 24.012 -28.593 39.294 1.00 43.22 325 ARG A CA 1
ATOM 2386 C C . ARG A 1 325 ? 24.485 -27.690 38.175 1.00 38.24 325 ARG A C 1
ATOM 2387 O O . ARG A 1 325 ? 23.846 -26.700 37.857 1.00 40.30 325 ARG A O 1
ATOM 2395 N N . CYS A 1 326 ? 25.619 -28.027 37.589 1.00 33.36 326 CYS A N 1
ATOM 2396 C CA . CYS A 1 326 ? 26.224 -27.170 36.592 1.00 26.76 326 CYS A CA 1
ATOM 2397 C C . CYS A 1 326 ? 25.785 -27.529 35.183 1.00 39.90 326 CYS A C 1
ATOM 2398 O O . CYS A 1 326 ? 26.459 -27.183 34.214 1.00 45.51 326 CYS A O 1
ATOM 2401 N N . CYS A 1 327 ? 24.646 -28.210 35.082 1.00 50.49 327 CYS A N 1
ATOM 2402 C CA . CYS A 1 327 ? 24.107 -28.652 33.797 1.00 43.91 327 CYS A CA 1
ATOM 2403 C C . CYS A 1 327 ? 23.987 -27.512 32.788 1.00 45.80 327 CYS A C 1
ATOM 2404 O O . CYS A 1 327 ? 24.428 -27.644 31.641 1.00 50.31 327 CYS A O 1
ATOM 2407 N N . ASN A 1 328 ? 23.394 -26.400 33.224 1.00 39.56 328 ASN A N 1
ATOM 2408 C CA . ASN A 1 328 ? 23.057 -25.283 32.341 1.00 37.62 328 ASN A CA 1
ATOM 2409 C C . ASN A 1 328 ? 24.180 -24.245 32.121 1.00 43.19 328 ASN A C 1
ATOM 2410 O O . ASN A 1 328 ? 23.928 -23.147 31.600 1.00 46.17 328 ASN A O 1
ATOM 2415 N N . PHE A 1 329 ? 25.404 -24.591 32.526 1.00 38.56 329 PHE A N 1
ATOM 2416 C CA . PHE A 1 329 ? 26.591 -23.822 32.154 1.00 39.27 329 PHE A CA 1
ATOM 2417 C C . PHE A 1 329 ? 27.137 -24.348 30.825 1.00 33.54 329 PHE A C 1
ATOM 2418 O O . PHE A 1 329 ? 27.198 -25.564 30.609 1.00 38.42 329 PHE A O 1
ATOM 2426 N N . ILE A 1 330 ? 27.544 -23.438 29.945 1.00 28.36 330 ILE A N 1
ATOM 2427 C CA . ILE A 1 330 ? 28.092 -23.821 28.648 1.00 33.94 330 ILE A CA 1
ATOM 2428 C C . ILE A 1 330 ? 29.506 -24.379 28.773 1.00 40.92 330 ILE A C 1
ATOM 2429 O O . ILE A 1 330 ? 30.452 -23.657 29.097 1.00 40.09 330 ILE A O 1
ATOM 2434 N N . GLY A 1 331 ? 29.633 -25.679 28.521 1.00 38.80 331 GLY A N 1
ATOM 2435 C CA . GLY A 1 331 ? 30.906 -26.362 28.648 1.00 40.73 331 GLY A CA 1
ATOM 2436 C C . GLY A 1 331 ? 30.887 -27.414 29.742 1.00 31.74 331 GLY A C 1
ATOM 2437 O O . GLY A 1 331 ? 31.738 -28.309 29.776 1.00 36.86 331 GLY A O 1
ATOM 2438 N N . LEU A 1 332 ? 29.912 -27.310 30.639 1.00 28.79 332 LEU A N 1
ATOM 2439 C CA . LEU A 1 332 ? 29.824 -28.237 31.759 1.00 37.29 332 LEU A CA 1
ATOM 2440 C C . LEU A 1 332 ? 28.626 -29.204 31.651 1.00 49.10 332 LEU A C 1
ATOM 2441 O O . LEU A 1 332 ? 27.547 -28.840 31.170 1.00 53.69 332 LEU A O 1
ATOM 2446 N N . ASP A 1 333 ? 28.826 -30.439 32.104 1.00 54.83 333 ASP A N 1
ATOM 2447 C CA . ASP A 1 333 ? 27.770 -31.452 32.071 1.00 49.95 333 ASP A CA 1
ATOM 2448 C C . ASP A 1 333 ? 27.309 -31.805 33.486 1.00 43.94 333 ASP A C 1
ATOM 2449 O O . ASP A 1 333 ? 27.528 -31.027 34.417 1.00 35.37 333 ASP A O 1
ATOM 2454 N N . ASP A 1 334 ? 26.679 -32.967 33.650 1.00 48.51 334 ASP A N 1
ATOM 2455 C CA . ASP A 1 334 ? 26.073 -33.322 34.938 1.00 46.24 334 ASP A CA 1
ATOM 2456 C C . ASP A 1 334 ? 27.063 -33.901 35.952 1.00 43.10 334 ASP A C 1
ATOM 2457 O O . ASP A 1 334 ? 26.703 -34.186 37.098 1.00 47.10 334 ASP A O 1
ATOM 2462 N N . SER A 1 335 ? 28.313 -34.058 35.533 1.00 39.73 335 SER A N 1
ATOM 2463 C CA . SER A 1 335 ? 29.348 -34.519 36.442 1.00 31.50 335 SER A CA 1
ATOM 2464 C C . SER A 1 335 ? 29.921 -33.350 37.231 1.00 37.86 335 SER A C 1
ATOM 2465 O O . SER A 1 335 ? 30.553 -33.557 38.266 1.00 35.54 335 SER A O 1
ATOM 2468 N N . PHE A 1 336 ? 29.711 -32.123 36.747 1.00 37.52 336 PHE A N 1
ATOM 2469 C CA . PHE A 1 336 ? 30.152 -30.934 37.487 1.00 32.77 336 PHE A CA 1
ATOM 2470 C C . PHE A 1 336 ? 29.037 -30.434 38.397 1.00 32.88 336 PHE A C 1
ATOM 2471 O O . PHE A 1 336 ? 27.857 -30.444 38.024 1.00 34.35 336 PHE A O 1
ATOM 2479 N N . VAL A 1 337 ? 29.423 -30.035 39.604 1.00 25.74 337 VAL A N 1
ATOM 2480 C CA . VAL A 1 337 ? 28.500 -29.464 40.571 1.00 24.37 337 VAL A CA 1
ATOM 2481 C C . VAL A 1 337 ? 29.264 -28.351 41.279 1.00 31.51 337 VAL A C 1
ATOM 2482 O O . VAL A 1 337 ? 30.499 -28.398 41.351 1.00 37.73 337 VAL A O 1
ATOM 2486 N N . ARG A 1 338 ? 28.548 -27.350 41.791 1.00 33.67 338 ARG A N 1
ATOM 2487 C CA . ARG A 1 338 ? 29.187 -26.217 42.474 1.00 39.06 338 ARG A CA 1
ATOM 2488 C C . ARG A 1 338 ? 28.725 -26.148 43.927 1.00 39.95 338 ARG A C 1
ATOM 2489 O O . ARG A 1 338 ? 27.533 -26.251 44.218 1.00 39.62 338 ARG A O 1
ATOM 2497 N N . PHE A 1 339 ? 29.674 -25.996 44.842 1.00 38.31 339 PHE A N 1
ATOM 2498 C CA . PHE A 1 339 ? 29.345 -25.890 46.259 1.00 38.28 339 PHE A CA 1
ATOM 2499 C C . PHE A 1 339 ? 29.776 -24.529 46.793 1.00 34.44 339 PHE A C 1
ATOM 2500 O O . PHE A 1 339 ? 30.846 -24.020 46.447 1.00 35.82 339 PHE A O 1
ATOM 2508 N N . ALA A 1 340 ? 28.960 -23.949 47.659 1.00 34.35 340 ALA A N 1
ATOM 2509 C CA . ALA A 1 340 ? 29.367 -22.729 48.341 1.00 40.10 340 ALA A CA 1
ATOM 2510 C C . ALA A 1 340 ? 30.364 -23.079 49.438 1.00 38.20 340 ALA A C 1
ATOM 2511 O O . ALA A 1 340 ? 30.443 -24.221 49.873 1.00 30.15 340 ALA A O 1
ATOM 2513 N N . ILE A 1 341 ? 31.142 -22.094 49.862 1.00 44.53 341 ILE A N 1
ATOM 2514 C CA . ILE A 1 341 ? 32.041 -22.263 50.992 1.00 48.84 341 ILE A CA 1
ATOM 2515 C C . ILE A 1 341 ? 31.576 -21.294 52.066 1.00 41.09 341 ILE A C 1
ATOM 2516 O O . ILE A 1 341 ? 31.644 -20.081 51.877 1.00 37.10 341 ILE A O 1
ATOM 2521 N N . LYS A 1 342 ? 31.065 -21.842 53.167 1.00 40.21 342 LYS A N 1
ATOM 2522 C CA . LYS A 1 342 ? 30.536 -21.046 54.266 1.00 30.02 342 LYS A CA 1
ATOM 2523 C C . LYS A 1 342 ? 31.467 -21.143 55.455 1.00 34.56 342 LYS A C 1
ATOM 2524 O O . LYS A 1 342 ? 32.667 -21.364 55.298 1.00 28.28 342 LYS A O 1
ATOM 2530 N N . ASP A 1 343 ? 30.899 -20.985 56.647 1.00 42.12 343 ASP A N 1
ATOM 2531 C CA . ASP A 1 343 ? 31.636 -21.158 57.892 1.00 36.27 343 ASP A CA 1
ATOM 2532 C C . ASP A 1 343 ? 31.854 -22.649 58.221 1.00 45.78 343 ASP A C 1
ATOM 2533 O O . ASP A 1 343 ? 31.099 -23.520 57.780 1.00 41.94 343 ASP A O 1
ATOM 2538 N N . GLU A 1 344 ? 32.896 -22.925 59.000 1.00 53.66 344 GLU A N 1
ATOM 2539 C CA . GLU A 1 344 ? 33.291 -24.287 59.355 1.00 51.56 344 GLU A CA 1
ATOM 2540 C C . GLU A 1 344 ? 32.139 -25.183 59.840 1.00 45.89 344 GLU A C 1
ATOM 2541 O O . GLU A 1 344 ? 32.053 -26.358 59.475 1.00 39.94 344 GLU A O 1
ATOM 2547 N N . LYS A 1 345 ? 31.253 -24.632 60.658 1.00 47.01 345 LYS A N 1
ATOM 2548 C CA . LYS A 1 345 ? 30.164 -25.423 61.233 1.00 53.58 345 LYS A CA 1
ATOM 2549 C C . LYS A 1 345 ? 29.183 -25.953 60.182 1.00 51.91 345 LYS A C 1
ATOM 2550 O O . LYS A 1 345 ? 28.875 -27.144 60.154 1.00 51.60 345 LYS A O 1
ATOM 2556 N N . LYS A 1 346 ? 28.682 -25.063 59.329 1.00 46.65 346 LYS A N 1
ATOM 2557 C CA . LYS A 1 346 ? 27.810 -25.471 58.227 1.00 42.72 346 LYS A CA 1
ATOM 2558 C C . LYS A 1 346 ? 28.529 -26.398 57.241 1.00 42.81 346 LYS A C 1
ATOM 2559 O O . LYS A 1 346 ? 27.934 -27.334 56.698 1.00 44.71 346 LYS A O 1
ATOM 2565 N N . ASN A 1 347 ? 29.814 -26.121 57.020 1.00 40.68 347 ASN A N 1
ATOM 2566 C CA . ASN A 1 347 ? 30.648 -26.880 56.099 1.00 32.41 347 ASN A CA 1
ATOM 2567 C C . ASN A 1 347 ? 30.889 -28.321 56.558 1.00 39.34 347 ASN A C 1
ATOM 2568 O O . ASN A 1 347 ? 30.851 -29.259 55.760 1.00 36.63 347 ASN A O 1
ATOM 2573 N N . THR A 1 348 ? 31.154 -28.495 57.847 1.00 40.69 348 THR A N 1
ATOM 2574 C CA . THR A 1 348 ? 31.370 -29.829 58.380 1.00 43.95 348 THR A CA 1
ATOM 2575 C C . THR A 1 348 ? 30.068 -30.622 58.293 1.00 49.38 348 THR A C 1
ATOM 2576 O O . THR A 1 348 ? 30.066 -31.809 57.984 1.00 44.63 348 THR A O 1
ATOM 2580 N N . LYS A 1 349 ? 28.953 -29.946 58.546 1.00 55.22 349 LYS A N 1
ATOM 2581 C CA . LYS A 1 349 ? 27.644 -30.570 58.409 1.00 50.45 349 LYS A CA 1
ATOM 2582 C C . LYS A 1 349 ? 27.442 -31.007 56.962 1.00 47.01 349 LYS A C 1
ATOM 2583 O O . LYS A 1 349 ? 27.092 -32.155 56.684 1.00 37.96 349 LYS A O 1
ATOM 2589 N N . PHE A 1 350 ? 27.663 -30.073 56.043 1.00 45.54 350 PHE A N 1
ATOM 2590 C CA . PHE A 1 350 ? 27.611 -30.344 54.607 1.00 41.81 350 PHE A CA 1
ATOM 2591 C C . PHE A 1 350 ? 28.390 -31.607 54.187 1.00 44.97 350 PHE A C 1
ATOM 2592 O O . PHE A 1 350 ? 27.850 -32.496 53.512 1.00 39.22 350 PHE A O 1
ATOM 2600 N N . LEU A 1 351 ? 29.661 -31.663 54.587 1.00 46.95 351 LEU A N 1
ATOM 2601 C CA . LEU A 1 351 ? 30.566 -32.752 54.234 1.00 42.82 351 LEU A CA 1
ATOM 2602 C C . LEU A 1 351 ? 30.100 -34.073 54.827 1.00 40.85 351 LEU A C 1
ATOM 2603 O O . LEU A 1 351 ? 30.216 -35.126 54.190 1.00 34.21 351 LEU A O 1
ATOM 2608 N N . ARG A 1 352 ? 29.582 -34.019 56.052 1.00 30.92 352 ARG A N 1
ATOM 2609 C CA . ARG A 1 352 ? 29.105 -35.224 56.710 1.00 35.04 352 ARG A CA 1
ATOM 2610 C C . ARG A 1 352 ? 27.869 -35.803 56.040 1.00 38.06 352 ARG A C 1
ATOM 2611 O O . ARG A 1 352 ? 27.488 -36.928 56.320 1.00 49.26 352 ARG A O 1
ATOM 2619 N N . ALA A 1 353 ? 27.254 -35.035 55.147 1.00 34.45 353 ALA A N 1
ATOM 2620 C CA . ALA A 1 353 ? 26.170 -35.549 54.320 1.00 32.70 353 ALA A CA 1
ATOM 2621 C C . ALA A 1 353 ? 26.751 -36.159 53.044 1.00 39.65 353 ALA A C 1
ATOM 2622 O O . ALA A 1 353 ? 26.279 -37.197 52.568 1.00 38.40 353 ALA A O 1
ATOM 2624 N N . LEU A 1 354 ? 27.772 -35.499 52.496 1.00 32.18 354 LEU A N 1
ATOM 2625 C CA . LEU A 1 354 ? 28.485 -35.982 51.315 1.00 32.54 354 LEU A CA 1
ATOM 2626 C C . LEU A 1 354 ? 29.067 -37.349 51.600 1.00 34.82 354 LEU A C 1
ATOM 2627 O O . LEU A 1 354 ? 29.102 -38.220 50.736 1.00 37.07 354 LEU A O 1
ATOM 2632 N N . LYS A 1 355 ? 29.543 -37.512 52.827 1.00 31.07 355 LYS A N 1
ATOM 2633 C CA . LYS A 1 355 ? 30.080 -38.775 53.300 1.00 37.74 355 LYS A CA 1
ATOM 2634 C C . LYS A 1 355 ? 28.994 -39.857 53.398 1.00 37.30 355 LYS A C 1
ATOM 2635 O O . LYS A 1 355 ? 29.208 -41.017 53.017 1.00 31.25 355 LYS A O 1
ATOM 2641 N N . GLY A 1 356 ? 27.823 -39.477 53.905 1.00 34.87 356 GLY A N 1
ATOM 2642 C CA . GLY A 1 356 ? 26.722 -40.413 54.000 1.00 30.73 356 GLY A CA 1
ATOM 2643 C C . GLY A 1 356 ? 26.283 -40.872 52.623 1.00 34.81 356 GLY A C 1
ATOM 2644 O O . GLY A 1 356 ? 25.861 -42.001 52.445 1.00 39.30 356 GLY A O 1
ATOM 2645 N N . VAL A 1 357 ? 26.378 -39.986 51.640 1.00 34.37 357 VAL A N 1
ATOM 2646 C CA . VAL A 1 357 ? 26.077 -40.360 50.269 1.00 33.93 357 VAL A CA 1
ATOM 2647 C C . VAL A 1 357 ? 27.117 -41.360 49.780 1.00 45.70 357 VAL A C 1
ATOM 2648 O O . VAL A 1 357 ? 26.755 -42.423 49.258 1.00 54.98 357 VAL A O 1
ATOM 2652 N N . GLU A 1 358 ? 28.399 -41.020 49.957 1.00 33.76 358 GLU A N 1
ATOM 2653 C CA . GLU A 1 358 ? 29.496 -41.894 49.560 1.00 35.96 358 GLU A CA 1
ATOM 2654 C C . GLU A 1 358 ? 29.326 -43.265 50.208 1.00 32.83 358 GLU A C 1
ATOM 2655 O O . GLU A 1 358 ? 29.338 -44.288 49.523 1.00 37.46 358 GLU A O 1
ATOM 2661 N N . ASN A 1 359 ? 29.147 -43.274 51.527 1.00 39.42 359 ASN A N 1
ATOM 2662 C CA . ASN A 1 359 ? 28.812 -44.488 52.262 1.00 49.47 359 ASN A CA 1
ATOM 2663 C C . ASN A 1 359 ? 27.692 -45.288 51.608 1.00 53.26 359 ASN A C 1
ATOM 2664 O O . ASN A 1 359 ? 27.789 -46.511 51.457 1.00 42.24 359 ASN A O 1
ATOM 2669 N N . ASN A 1 360 ? 26.622 -44.597 51.235 1.00 54.41 360 ASN A N 1
ATOM 2670 C CA . ASN A 1 360 ? 25.472 -45.271 50.663 1.00 59.34 360 ASN A CA 1
ATOM 2671 C C . ASN A 1 360 ? 25.619 -45.520 49.164 1.00 63.66 360 ASN A C 1
ATOM 2672 O O . ASN A 1 360 ? 24.670 -45.924 48.491 1.00 68.60 360 ASN A O 1
ATOM 2677 N N . LEU A 1 361 ? 26.820 -45.291 48.647 1.00 64.00 361 LEU A N 1
ATOM 2678 C CA . LEU A 1 361 ? 27.061 -45.401 47.215 1.00 64.88 361 LEU A CA 1
ATOM 2679 C C . LEU A 1 361 ? 27.530 -46.807 46.852 1.00 68.69 361 LEU A C 1
ATOM 2680 O O . LEU A 1 361 ? 26.797 -47.576 46.229 1.00 67.86 361 LEU A O 1
ATOM 2685 N N . LEU B 1 28 ? 15.555 24.114 55.961 1.00 46.37 28 LEU B N 1
ATOM 2686 C CA . LEU B 1 28 ? 14.962 24.920 54.898 1.00 45.59 28 LEU B CA 1
ATOM 2687 C C . LEU B 1 28 ? 13.469 24.649 54.797 1.00 33.82 28 LEU B C 1
ATOM 2688 O O . LEU B 1 28 ? 12.975 23.666 55.332 1.00 35.33 28 LEU B O 1
ATOM 2693 N N . LEU B 1 29 ? 12.758 25.523 54.095 1.00 33.29 29 LEU B N 1
ATOM 2694 C CA . LEU B 1 29 ? 11.349 25.310 53.810 1.00 28.72 29 LEU B CA 1
ATOM 2695 C C . LEU B 1 29 ? 11.180 25.035 52.316 1.00 20.28 29 LEU B C 1
ATOM 2696 O O . LEU B 1 29 ? 11.079 25.961 51.514 1.00 20.49 29 LEU B O 1
ATOM 2701 N N . ASP B 1 30 ? 11.154 23.763 51.935 1.00 34.34 30 ASP B N 1
ATOM 2702 C CA . ASP B 1 30 ? 11.121 23.426 50.509 1.00 27.36 30 ASP B CA 1
ATOM 2703 C C . ASP B 1 30 ? 9.689 23.198 50.010 1.00 26.97 30 ASP B C 1
ATOM 2704 O O . ASP B 1 30 ? 9.188 22.064 50.009 1.00 25.58 30 ASP B O 1
ATOM 2709 N N . TYR B 1 31 ? 9.057 24.299 49.593 1.00 30.90 31 TYR B N 1
ATOM 2710 C CA . TYR B 1 31 ? 7.694 24.317 49.061 1.00 32.55 31 TYR B CA 1
ATOM 2711 C C . TYR B 1 31 ? 7.697 23.975 47.563 1.00 33.05 31 TYR B C 1
ATOM 2712 O O . TYR B 1 31 ? 6.688 24.133 46.873 1.00 27.36 31 TYR B O 1
ATOM 2721 N N . SER B 1 32 ? 8.842 23.489 47.080 1.00 32.35 32 SER B N 1
ATOM 2722 C CA . SER B 1 32 ? 8.935 22.894 45.748 1.00 41.00 32 SER B CA 1
ATOM 2723 C C . SER B 1 32 ? 8.782 21.362 45.811 1.00 39.88 32 SER B C 1
ATOM 2724 O O . SER B 1 32 ? 8.546 20.695 44.787 1.00 33.76 32 SER B O 1
ATOM 2727 N N . SER B 1 33 ? 8.920 20.810 47.017 1.00 38.73 33 SER B N 1
ATOM 2728 C CA . SER B 1 33 ? 8.817 19.363 47.223 1.00 31.80 33 SER B CA 1
ATOM 2729 C C . SER B 1 33 ? 7.470 18.951 47.806 1.00 32.61 33 SER B C 1
ATOM 2730 O O . SER B 1 33 ? 7.024 19.507 48.811 1.00 37.50 33 SER B O 1
ATOM 2733 N N . ASN B 1 34 ? 6.842 17.955 47.184 1.00 28.30 34 ASN B N 1
ATOM 2734 C CA . ASN B 1 34 ? 5.478 17.566 47.539 1.00 36.56 34 ASN B CA 1
ATOM 2735 C C . ASN B 1 34 ? 5.325 16.218 48.279 1.00 32.94 34 ASN B C 1
ATOM 2736 O O . ASN B 1 34 ? 4.409 15.442 48.012 1.00 30.09 34 ASN B O 1
ATOM 2741 N N . ILE B 1 35 ? 6.205 15.966 49.239 1.00 34.32 35 ILE B N 1
ATOM 2742 C CA . ILE B 1 35 ? 6.137 14.753 50.038 1.00 29.00 35 ILE B CA 1
ATOM 2743 C C . ILE B 1 35 ? 5.177 14.934 51.212 1.00 37.24 35 ILE B C 1
ATOM 2744 O O . ILE B 1 35 ? 5.204 15.962 51.879 1.00 36.79 35 ILE B O 1
ATOM 2749 N N . ASN B 1 36 ? 4.323 13.938 51.453 1.00 35.98 36 ASN B N 1
ATOM 2750 C CA . ASN B 1 36 ? 3.444 13.941 52.630 1.00 30.35 36 ASN B CA 1
ATOM 2751 C C . ASN B 1 36 ? 4.236 14.339 53.885 1.00 36.75 36 ASN B C 1
ATOM 2752 O O . ASN B 1 36 ? 5.251 13.712 54.212 1.00 42.01 36 ASN B O 1
ATOM 2757 N N . PRO B 1 37 ? 3.794 15.411 54.563 1.00 42.22 37 PRO B N 1
ATOM 2758 C CA . PRO B 1 37 ? 4.448 16.088 55.695 1.00 36.32 37 PRO B CA 1
ATOM 2759 C C . PRO B 1 37 ? 4.328 15.386 57.043 1.00 34.46 37 PRO B C 1
ATOM 2760 O O . PRO B 1 37 ? 5.022 15.782 57.977 1.00 34.03 37 PRO B O 1
ATOM 2764 N N . LEU B 1 38 ? 3.473 14.373 57.141 1.00 24.66 38 LEU B N 1
ATOM 2765 C CA . LEU B 1 38 ? 3.202 13.715 58.412 1.00 34.70 38 LEU B CA 1
ATOM 2766 C C . LEU B 1 38 ? 4.351 12.825 58.890 1.00 41.95 38 LEU B C 1
ATOM 2767 O O . LEU B 1 38 ? 4.416 12.469 60.068 1.00 39.83 38 LEU B O 1
ATOM 2772 N N . GLY B 1 39 ? 5.253 12.473 57.977 1.00 53.30 39 GLY B N 1
ATOM 2773 C CA . GLY B 1 39 ? 6.377 11.606 58.297 1.00 52.61 39 GLY B CA 1
ATOM 2774 C C . GLY B 1 39 ? 6.135 10.145 57.941 1.00 44.45 39 GLY B C 1
ATOM 2775 O O . GLY B 1 39 ? 5.049 9.780 57.500 1.00 38.40 39 GLY B O 1
ATOM 2776 N N . ILE B 1 40 ? 7.152 9.311 58.134 1.00 45.00 40 ILE B N 1
ATOM 2777 C CA . ILE B 1 40 ? 7.049 7.879 57.857 1.00 46.70 40 ILE B CA 1
ATOM 2778 C C . ILE B 1 40 ? 5.845 7.247 58.576 1.00 44.41 40 ILE B C 1
ATOM 2779 O O . ILE B 1 40 ? 5.523 7.624 59.705 1.00 43.98 40 ILE B O 1
ATOM 2784 N N . PRO B 1 41 ? 5.151 6.305 57.910 1.00 40.00 41 PRO B N 1
ATOM 2785 C CA . PRO B 1 41 ? 4.132 5.521 58.616 1.00 36.00 41 PRO B CA 1
ATOM 2786 C C . PRO B 1 41 ? 4.777 4.642 59.696 1.00 38.16 41 PRO B C 1
ATOM 2787 O O . PRO B 1 41 ? 5.864 4.102 59.494 1.00 36.42 41 PRO B O 1
ATOM 2791 N N . LYS B 1 42 ? 4.128 4.521 60.849 1.00 39.91 42 LYS B N 1
ATOM 2792 C CA . LYS B 1 42 ? 4.699 3.729 61.930 1.00 38.59 42 LYS B CA 1
ATOM 2793 C C . LYS B 1 42 ? 4.843 2.263 61.514 1.00 38.32 42 LYS B C 1
ATOM 2794 O O . LYS B 1 42 ? 5.794 1.578 61.909 1.00 34.15 42 LYS B O 1
ATOM 2800 N N . SER B 1 43 ? 3.902 1.792 60.703 1.00 40.42 43 SER B N 1
ATOM 2801 C CA . SER B 1 43 ? 3.968 0.444 60.154 1.00 40.92 43 SER B CA 1
ATOM 2802 C C . SER B 1 43 ? 5.315 0.155 59.490 1.00 48.60 43 SER B C 1
ATOM 2803 O O . SER B 1 43 ? 5.638 -0.997 59.221 1.00 51.67 43 SER B O 1
ATOM 2806 N N . PHE B 1 44 ? 6.106 1.192 59.225 1.00 56.28 44 PHE B N 1
ATOM 2807 C CA . PHE B 1 44 ? 7.445 0.974 58.675 1.00 51.78 44 PHE B CA 1
ATOM 2808 C C . PHE B 1 44 ? 8.509 0.750 59.750 1.00 51.93 44 PHE B C 1
ATOM 2809 O O . PHE B 1 44 ? 9.245 -0.242 59.711 1.00 47.95 44 PHE B O 1
ATOM 2817 N N . LEU B 1 45 ? 8.613 1.690 60.686 1.00 51.43 45 LEU B N 1
ATOM 2818 C CA . LEU B 1 45 ? 9.531 1.535 61.810 1.00 50.70 45 LEU B CA 1
ATOM 2819 C C . LEU B 1 45 ? 9.155 0.290 62.602 1.00 49.63 45 LEU B C 1
ATOM 2820 O O . LEU B 1 45 ? 10.022 -0.501 62.989 1.00 40.56 45 LEU B O 1
ATOM 2825 N N . ASN B 1 46 ? 7.849 0.120 62.813 1.00 48.27 46 ASN B N 1
ATOM 2826 C CA . ASN B 1 46 ? 7.293 -0.998 63.580 1.00 41.95 46 ASN B CA 1
ATOM 2827 C C . ASN B 1 46 ? 7.544 -2.382 62.998 1.00 47.29 46 ASN B C 1
ATOM 2828 O O . ASN B 1 46 ? 7.129 -3.386 63.579 1.00 46.45 46 ASN B O 1
ATOM 2833 N N . ASN B 1 47 ? 8.202 -2.438 61.847 1.00 48.83 47 ASN B N 1
ATOM 2834 C CA . ASN B 1 47 ? 8.521 -3.715 61.227 1.00 50.30 47 ASN B CA 1
ATOM 2835 C C . ASN B 1 47 ? 9.906 -3.720 60.601 1.00 48.30 47 ASN B C 1
ATOM 2836 O O . ASN B 1 47 ? 10.199 -4.566 59.755 1.00 51.82 47 ASN B O 1
ATOM 2841 N N . ILE B 1 48 ? 10.747 -2.779 61.029 1.00 42.62 48 ILE B N 1
ATOM 2842 C CA . ILE B 1 48 ? 12.093 -2.620 60.486 1.00 50.47 48 ILE B CA 1
ATOM 2843 C C . ILE B 1 48 ? 12.898 -3.925 60.509 1.00 55.80 48 ILE B C 1
ATOM 2844 O O . ILE B 1 48 ? 13.626 -4.236 59.563 1.00 49.81 48 ILE B O 1
ATOM 2849 N N . ASP B 1 49 ? 12.752 -4.688 61.587 1.00 64.24 49 ASP B N 1
ATOM 2850 C CA . ASP B 1 49 ? 13.463 -5.952 61.731 1.00 80.81 49 ASP B CA 1
ATOM 2851 C C . ASP B 1 49 ? 13.245 -6.877 60.535 1.00 76.95 49 ASP B C 1
ATOM 2852 O O . ASP B 1 49 ? 14.117 -7.679 60.203 1.00 78.09 49 ASP B O 1
ATOM 2857 N N . GLU B 1 50 ? 12.086 -6.765 59.890 1.00 67.67 50 GLU B N 1
ATOM 2858 C CA . GLU B 1 50 ? 11.787 -7.597 58.729 1.00 58.63 50 GLU B CA 1
ATOM 2859 C C . GLU B 1 50 ? 12.533 -7.097 57.489 1.00 51.93 50 GLU B C 1
ATOM 2860 O O . GLU B 1 50 ? 12.787 -7.849 56.550 1.00 50.92 50 GLU B O 1
ATOM 2866 N N . GLY B 1 51 ? 12.896 -5.823 57.487 1.00 47.87 51 GLY B N 1
ATOM 2867 C CA . GLY B 1 51 ? 13.693 -5.300 56.398 1.00 48.26 51 GLY B CA 1
ATOM 2868 C C . GLY B 1 51 ? 15.140 -5.740 56.538 1.00 41.24 51 GLY B C 1
ATOM 2869 O O . GLY B 1 51 ? 15.786 -6.147 55.569 1.00 36.81 51 GLY B O 1
ATOM 2870 N N . ILE B 1 52 ? 15.644 -5.651 57.763 1.00 37.89 52 ILE B N 1
ATOM 2871 C CA . ILE B 1 52 ? 17.024 -6.005 58.076 1.00 47.09 52 ILE B CA 1
ATOM 2872 C C . ILE B 1 52 ? 17.276 -7.523 57.999 1.00 53.42 52 ILE B C 1
ATOM 2873 O O . ILE B 1 52 ? 18.393 -7.977 57.716 1.00 54.36 52 ILE B O 1
ATOM 2878 N N . LYS B 1 53 ? 16.231 -8.304 58.251 1.00 58.46 53 LYS B N 1
ATOM 2879 C CA . LYS B 1 53 ? 16.340 -9.753 58.203 1.00 59.18 53 LYS B CA 1
ATOM 2880 C C . LYS B 1 53 ? 16.548 -10.222 56.768 1.00 62.96 53 LYS B C 1
ATOM 2881 O O . LYS B 1 53 ? 17.340 -11.131 56.500 1.00 67.73 53 LYS B O 1
ATOM 2887 N N . ASN B 1 54 ? 15.833 -9.592 55.846 1.00 56.20 54 ASN B N 1
ATOM 2888 C CA . ASN B 1 54 ? 15.850 -10.021 54.458 1.00 48.65 54 ASN B CA 1
ATOM 2889 C C . ASN B 1 54 ? 17.034 -9.442 53.691 1.00 39.37 54 ASN B C 1
ATOM 2890 O O . ASN B 1 54 ? 17.184 -9.670 52.487 1.00 43.12 54 ASN B O 1
ATOM 2895 N N . LEU B 1 55 ? 17.885 -8.709 54.402 1.00 32.24 55 LEU B N 1
ATOM 2896 C CA . LEU B 1 55 ? 19.099 -8.168 53.806 1.00 42.33 55 LEU B CA 1
ATOM 2897 C C . LEU B 1 55 ? 20.019 -9.265 53.284 1.00 37.37 55 LEU B C 1
ATOM 2898 O O . LEU B 1 55 ? 20.682 -9.092 52.263 1.00 36.85 55 LEU B O 1
ATOM 2903 N N . GLY B 1 56 ? 20.063 -10.388 53.993 1.00 41.29 56 GLY B N 1
ATOM 2904 C CA . GLY B 1 56 ? 20.972 -11.471 53.646 1.00 48.60 56 GLY B CA 1
ATOM 2905 C C . GLY B 1 56 ? 20.430 -12.482 52.640 1.00 56.04 56 GLY B C 1
ATOM 2906 O O . GLY B 1 56 ? 20.992 -13.578 52.476 1.00 47.76 56 GLY B O 1
ATOM 2907 N N . VAL B 1 57 ? 19.334 -12.127 51.972 1.00 53.25 57 VAL B N 1
ATOM 2908 C CA . VAL B 1 57 ? 18.777 -12.978 50.927 1.00 44.22 57 VAL B CA 1
ATOM 2909 C C . VAL B 1 57 ? 18.324 -12.147 49.718 1.00 37.68 57 VAL B C 1
ATOM 2910 O O . VAL B 1 57 ? 18.156 -10.931 49.817 1.00 23.38 57 VAL B O 1
ATOM 2914 N N . TYR B 1 58 ? 18.164 -12.809 48.573 1.00 33.14 58 TYR B N 1
ATOM 2915 C CA . TYR B 1 58 ? 17.503 -12.217 47.422 1.00 32.32 58 TYR B CA 1
ATOM 2916 C C . TYR B 1 58 ? 15.995 -12.320 47.665 1.00 27.18 58 TYR B C 1
ATOM 2917 O O . TYR B 1 58 ? 15.511 -13.337 48.142 1.00 35.64 58 TYR B O 1
ATOM 2926 N N . PRO B 1 59 ? 15.243 -11.266 47.350 1.00 28.69 59 PRO B N 1
ATOM 2927 C CA . PRO B 1 59 ? 13.793 -11.352 47.526 1.00 27.05 59 PRO B CA 1
ATOM 2928 C C . PRO B 1 59 ? 13.216 -12.448 46.648 1.00 39.26 59 PRO B C 1
ATOM 2929 O O . PRO B 1 59 ? 13.890 -12.885 45.717 1.00 42.41 59 PRO B O 1
ATOM 2933 N N . ASP B 1 60 ? 11.992 -12.882 46.935 1.00 37.89 60 ASP B N 1
ATOM 2934 C CA . ASP B 1 60 ? 11.277 -13.772 46.034 1.00 34.72 60 ASP B CA 1
ATOM 2935 C C . ASP B 1 60 ? 11.170 -13.072 44.693 1.00 33.86 60 ASP B C 1
ATOM 2936 O O . ASP B 1 60 ? 10.437 -12.097 44.559 1.00 31.41 60 ASP B O 1
ATOM 2941 N N . VAL B 1 61 ? 11.929 -13.550 43.711 1.00 35.64 61 VAL B N 1
ATOM 2942 C CA . VAL B 1 61 ? 11.929 -12.955 42.373 1.00 34.46 61 VAL B CA 1
ATOM 2943 C C . VAL B 1 61 ? 10.520 -12.887 41.774 1.00 36.97 61 VAL B C 1
ATOM 2944 O O . VAL B 1 61 ? 10.312 -12.308 40.708 1.00 43.29 61 VAL B O 1
ATOM 2948 N N . ASN B 1 62 ? 9.560 -13.494 42.466 1.00 35.02 62 ASN B N 1
ATOM 2949 C CA . ASN B 1 62 ? 8.160 -13.459 42.063 1.00 38.95 62 ASN B CA 1
ATOM 2950 C C . ASN B 1 62 ? 7.440 -12.343 42.795 1.00 34.66 62 ASN B C 1
ATOM 2951 O O . ASN B 1 62 ? 6.358 -11.923 42.387 1.00 34.96 62 ASN B O 1
ATOM 2956 N N . TYR B 1 63 ? 8.052 -11.876 43.881 1.00 28.99 63 TYR B N 1
ATOM 2957 C CA . TYR B 1 63 ? 7.455 -10.865 44.754 1.00 38.33 63 TYR B CA 1
ATOM 2958 C C . TYR B 1 63 ? 5.987 -11.190 44.994 1.00 43.24 63 TYR B C 1
ATOM 2959 O O . TYR B 1 63 ? 5.093 -10.424 44.622 1.00 38.78 63 TYR B O 1
ATOM 2968 N N . ARG B 1 64 ? 5.751 -12.339 45.616 1.00 32.07 64 ARG B N 1
ATOM 2969 C CA . ARG B 1 64 ? 4.396 -12.809 45.831 1.00 37.45 64 ARG B CA 1
ATOM 2970 C C . ARG B 1 64 ? 3.707 -12.076 46.970 1.00 34.26 64 ARG B C 1
ATOM 2971 O O . ARG B 1 64 ? 2.557 -11.661 46.853 1.00 32.59 64 ARG B O 1
ATOM 2979 N N . ARG B 1 65 ? 4.410 -11.922 48.080 1.00 39.23 65 ARG B N 1
ATOM 2980 C CA . ARG B 1 65 ? 3.853 -11.197 49.216 1.00 40.95 65 ARG B CA 1
ATOM 2981 C C . ARG B 1 65 ? 3.634 -9.717 48.890 1.00 36.51 65 ARG B C 1
ATOM 2982 O O . ARG B 1 65 ? 2.639 -9.118 49.302 1.00 35.61 65 ARG B O 1
ATOM 2990 N N . LEU B 1 66 ? 4.574 -9.128 48.159 1.00 29.83 66 LEU B N 1
ATOM 2991 C CA . LEU B 1 66 ? 4.414 -7.762 47.702 1.00 34.87 66 LEU B CA 1
ATOM 2992 C C . LEU B 1 66 ? 3.165 -7.676 46.831 1.00 38.58 66 LEU B C 1
ATOM 2993 O O . LEU B 1 66 ? 2.248 -6.902 47.129 1.00 44.69 66 LEU B O 1
ATOM 2998 N N . ASN B 1 67 ? 3.134 -8.483 45.765 1.00 26.75 67 ASN B N 1
ATOM 2999 C CA . ASN B 1 67 ? 2.006 -8.513 44.827 1.00 29.30 67 ASN B CA 1
ATOM 3000 C C . ASN B 1 67 ? 0.650 -8.695 45.501 1.00 33.01 67 ASN B C 1
ATOM 3001 O O . ASN B 1 67 ? -0.329 -8.026 45.169 1.00 35.66 67 ASN B O 1
ATOM 3006 N N . LYS B 1 68 ? 0.584 -9.633 46.430 1.00 38.05 68 LYS B N 1
ATOM 3007 C CA . LYS B 1 68 ? -0.648 -9.851 47.166 1.00 44.64 68 LYS B CA 1
ATOM 3008 C C . LYS B 1 68 ? -1.043 -8.530 47.842 1.00 39.40 68 LYS B C 1
ATOM 3009 O O . LYS B 1 68 ? -2.204 -8.115 47.803 1.00 27.16 68 LYS B O 1
ATOM 3015 N N . SER B 1 69 ? -0.064 -7.841 48.417 1.00 35.78 69 SER B N 1
ATOM 3016 C CA . SER B 1 69 ? -0.354 -6.609 49.144 1.00 30.22 69 SER B CA 1
ATOM 3017 C C . SER B 1 69 ? -0.978 -5.528 48.269 1.00 28.75 69 SER B C 1
ATOM 3018 O O . SER B 1 69 ? -1.872 -4.823 48.707 1.00 26.67 69 SER B O 1
ATOM 3021 N N . ILE B 1 70 ? -0.495 -5.398 47.037 1.00 28.26 70 ILE B N 1
ATOM 3022 C CA . ILE B 1 70 ? -1.018 -4.400 46.110 1.00 24.13 70 ILE B CA 1
ATOM 3023 C C . ILE B 1 70 ? -2.447 -4.750 45.703 1.00 24.25 70 ILE B C 1
ATOM 3024 O O . ILE B 1 70 ? -3.307 -3.885 45.666 1.00 26.55 70 ILE B O 1
ATOM 3029 N N . GLU B 1 71 ? -2.698 -6.027 45.422 1.00 25.12 71 GLU B N 1
ATOM 3030 C CA . GLU B 1 71 ? -4.044 -6.509 45.128 1.00 30.13 71 GLU B CA 1
ATOM 3031 C C . GLU B 1 71 ? -4.984 -6.212 46.297 1.00 35.91 71 GLU B C 1
ATOM 3032 O O . GLU B 1 71 ? -6.098 -5.720 46.109 1.00 34.96 71 GLU B O 1
ATOM 3038 N N . ASN B 1 72 ? -4.529 -6.530 47.505 1.00 40.40 72 ASN B N 1
ATOM 3039 C CA . ASN B 1 72 ? -5.310 -6.301 48.717 1.00 42.26 72 ASN B CA 1
ATOM 3040 C C . ASN B 1 72 ? -5.632 -4.844 48.829 1.00 29.41 72 ASN B C 1
ATOM 3041 O O . ASN B 1 72 ? -6.785 -4.463 48.978 1.00 29.21 72 ASN B O 1
ATOM 3046 N N . TYR B 1 73 ? -4.582 -4.032 48.777 1.00 28.66 73 TYR B N 1
ATOM 3047 C CA . TYR B 1 73 ? -4.706 -2.581 48.838 1.00 27.66 73 TYR B CA 1
ATOM 3048 C C . TYR B 1 73 ? -5.740 -2.021 47.863 1.00 19.04 73 TYR B C 1
ATOM 3049 O O . TYR B 1 73 ? -6.708 -1.381 48.271 1.00 35.37 73 TYR B O 1
ATOM 3058 N N . LEU B 1 74 ? -5.534 -2.271 46.576 1.00 29.76 74 LEU B N 1
ATOM 3059 C CA . LEU B 1 74 ? -6.441 -1.786 45.539 1.00 24.61 74 LEU B CA 1
ATOM 3060 C C . LEU B 1 74 ? -7.749 -2.582 45.487 1.00 34.59 74 LEU B C 1
ATOM 3061 O O . LEU B 1 74 ? -8.677 -2.205 44.774 1.00 31.68 74 LEU B O 1
ATOM 3066 N N . LYS B 1 75 ? -7.818 -3.675 46.241 1.00 43.86 75 LYS B N 1
ATOM 3067 C CA . LYS B 1 75 ? -8.965 -4.590 46.216 1.00 39.85 75 LYS B CA 1
ATOM 3068 C C . LYS B 1 75 ? -9.197 -5.146 44.816 1.00 37.33 75 LYS B C 1
ATOM 3069 O O . LYS B 1 75 ? -10.315 -5.123 44.313 1.00 32.66 75 LYS B O 1
ATOM 3075 N N . LEU B 1 76 ? -8.130 -5.623 44.182 1.00 38.79 76 LEU B N 1
ATOM 3076 C CA . LEU B 1 76 ? -8.227 -6.207 42.850 1.00 38.05 76 LEU B CA 1
ATOM 3077 C C . LEU B 1 76 ? -7.440 -7.506 42.784 1.00 34.77 76 LEU B C 1
ATOM 3078 O O . LEU B 1 76 ? -6.374 -7.629 43.379 1.00 37.16 76 LEU B O 1
ATOM 3083 N N . LYS B 1 77 ? -7.981 -8.479 42.064 1.00 27.65 77 LYS B N 1
ATOM 3084 C CA . LYS B 1 77 ? -7.294 -9.736 41.839 1.00 35.70 77 LYS B CA 1
ATOM 3085 C C . LYS B 1 77 ? -7.133 -9.965 40.346 1.00 27.40 77 LYS B C 1
ATOM 3086 O O . LYS B 1 77 ? -7.815 -9.341 39.537 1.00 33.67 77 LYS B O 1
ATOM 3092 N N . ASP B 1 78 ? -6.212 -10.849 39.987 1.00 32.93 78 ASP B N 1
ATOM 3093 C CA . ASP B 1 78 ? -6.071 -11.287 38.603 1.00 38.26 78 ASP B CA 1
ATOM 3094 C C . ASP B 1 78 ? -5.769 -10.102 37.690 1.00 43.93 78 ASP B C 1
ATOM 3095 O O . ASP B 1 78 ? -6.466 -9.867 36.699 1.00 49.92 78 ASP B O 1
ATOM 3100 N N . ILE B 1 79 ? -4.723 -9.356 38.034 1.00 39.31 79 ILE B N 1
ATOM 3101 C CA . ILE B 1 79 ? -4.325 -8.187 37.253 1.00 45.06 79 ILE B CA 1
ATOM 3102 C C . ILE B 1 79 ? -2.849 -8.241 36.881 1.00 46.47 79 ILE B C 1
ATOM 3103 O O . ILE B 1 79 ? -2.099 -9.070 37.405 1.00 39.46 79 ILE B O 1
ATOM 3108 N N . GLY B 1 80 ? -2.445 -7.345 35.981 1.00 47.33 80 GLY B N 1
ATOM 3109 C CA . GLY B 1 80 ? -1.045 -7.148 35.658 1.00 43.85 80 GLY B CA 1
ATOM 3110 C C . GLY B 1 80 ? -0.435 -6.090 36.559 1.00 39.05 80 GLY B C 1
ATOM 3111 O O . GLY B 1 80 ? -0.912 -4.962 36.614 1.00 39.70 80 GLY B O 1
ATOM 3112 N N . ILE B 1 81 ? 0.610 -6.465 37.288 1.00 29.00 81 ILE B N 1
ATOM 3113 C CA . ILE B 1 81 ? 1.290 -5.536 38.176 1.00 26.73 81 ILE B CA 1
ATOM 3114 C C . ILE B 1 81 ? 2.752 -5.315 37.790 1.00 23.76 81 ILE B C 1
ATOM 3115 O O . ILE B 1 81 ? 3.576 -6.221 37.919 1.00 35.37 81 ILE B O 1
ATOM 3120 N N . VAL B 1 82 ? 3.071 -4.112 37.322 1.00 30.91 82 VAL B N 1
ATOM 3121 C CA . VAL B 1 82 ? 4.463 -3.720 37.164 1.00 23.94 82 VAL B CA 1
ATOM 3122 C C . VAL B 1 82 ? 4.948 -3.068 38.450 1.00 28.03 82 VAL B C 1
ATOM 3123 O O . VAL B 1 82 ? 4.220 -2.328 39.093 1.00 24.18 82 VAL B O 1
ATOM 3127 N N . LEU B 1 83 ? 6.179 -3.381 38.831 1.00 31.03 83 LEU B N 1
ATOM 3128 C CA . LEU B 1 83 ? 6.762 -2.889 40.070 1.00 30.83 83 LEU B CA 1
ATOM 3129 C C . LEU B 1 83 ? 8.024 -2.118 39.732 1.00 27.54 83 LEU B C 1
ATOM 3130 O O . LEU B 1 83 ? 8.924 -2.649 39.083 1.00 23.35 83 LEU B O 1
ATOM 3135 N N . GLY B 1 84 ? 8.087 -0.867 40.168 1.00 26.79 84 GLY B N 1
ATOM 3136 C CA . GLY B 1 84 ? 9.175 0.007 39.784 1.00 23.81 84 GLY B CA 1
ATOM 3137 C C . GLY B 1 84 ? 10.057 0.448 40.929 1.00 33.99 84 GLY B C 1
ATOM 3138 O O . GLY B 1 84 ? 9.585 0.710 42.038 1.00 25.43 84 GLY B O 1
ATOM 3139 N N . ASN B 1 85 ? 11.354 0.510 40.641 1.00 46.25 85 ASN B N 1
ATOM 3140 C CA . ASN B 1 85 ? 12.338 1.131 41.511 1.00 48.75 85 ASN B CA 1
ATOM 3141 C C . ASN B 1 85 ? 12.156 2.651 41.375 1.00 50.22 85 ASN B C 1
ATOM 3142 O O . ASN B 1 85 ? 12.968 3.348 40.750 1.00 49.58 85 ASN B O 1
ATOM 3147 N N . GLY B 1 86 ? 11.064 3.145 41.960 1.00 46.67 86 GLY B N 1
ATOM 3148 C CA . GLY B 1 86 ? 10.550 4.474 41.677 1.00 40.98 86 GLY B CA 1
ATOM 3149 C C . GLY B 1 86 ? 9.454 4.375 40.626 1.00 40.95 86 GLY B C 1
ATOM 3150 O O . GLY B 1 86 ? 9.572 3.592 39.685 1.00 45.18 86 GLY B O 1
ATOM 3151 N N . ALA B 1 87 ? 8.384 5.150 40.776 1.00 32.63 87 ALA B N 1
ATOM 3152 C CA . ALA B 1 87 ? 7.297 5.137 39.795 1.00 34.30 87 ALA B CA 1
ATOM 3153 C C . ALA B 1 87 ? 7.724 5.824 38.504 1.00 44.04 87 ALA B C 1
ATOM 3154 O O . ALA B 1 87 ? 7.009 5.798 37.504 1.00 48.16 87 ALA B O 1
ATOM 3156 N N . SER B 1 88 ? 8.894 6.453 38.541 1.00 37.75 88 SER B N 1
ATOM 3157 C CA . SER B 1 88 ? 9.478 7.070 37.358 1.00 36.81 88 SER B CA 1
ATOM 3158 C C . SER B 1 88 ? 9.887 5.993 36.369 1.00 43.53 88 SER B C 1
ATOM 3159 O O . SER B 1 88 ? 9.805 6.191 35.161 1.00 52.55 88 SER B O 1
ATOM 3162 N N . GLU B 1 89 ? 10.327 4.851 36.892 1.00 36.17 89 GLU B N 1
ATOM 3163 C CA . GLU B 1 89 ? 10.712 3.726 36.057 1.00 30.70 89 GLU B CA 1
ATOM 3164 C C . GLU B 1 89 ? 9.478 3.259 35.303 1.00 32.88 89 GLU B C 1
ATOM 3165 O O . GLU B 1 89 ? 9.557 2.843 34.142 1.00 41.89 89 GLU B O 1
ATOM 3171 N N . ILE B 1 90 ? 8.329 3.328 35.967 1.00 28.58 90 ILE B N 1
ATOM 3172 C CA . ILE B 1 90 ? 7.082 2.853 35.370 1.00 28.63 90 ILE B CA 1
ATOM 3173 C C . ILE B 1 90 ? 6.610 3.775 34.254 1.00 33.57 90 ILE B C 1
ATOM 3174 O O . ILE B 1 90 ? 6.063 3.319 33.241 1.00 33.24 90 ILE B O 1
ATOM 3179 N N . ILE B 1 91 ? 6.824 5.073 34.454 1.00 25.99 91 ILE B N 1
ATOM 3180 C CA . ILE B 1 91 ? 6.527 6.070 33.440 1.00 28.32 91 ILE B CA 1
ATOM 3181 C C . ILE B 1 91 ? 7.421 5.857 32.218 1.00 31.52 91 ILE B C 1
ATOM 3182 O O . ILE B 1 91 ? 6.917 5.689 31.107 1.00 31.61 91 ILE B O 1
ATOM 3187 N N . GLU B 1 92 ? 8.739 5.845 32.430 1.00 32.19 92 GLU B N 1
ATOM 3188 C CA . GLU B 1 92 ? 9.698 5.644 31.343 1.00 36.96 92 GLU B CA 1
ATOM 3189 C C . GLU B 1 92 ? 9.414 4.361 30.585 1.00 43.32 92 GLU B C 1
ATOM 3190 O O . GLU B 1 92 ? 9.326 4.379 29.355 1.00 56.48 92 GLU B O 1
ATOM 3196 N N . LEU B 1 93 ? 9.260 3.250 31.304 1.00 30.47 93 LEU B N 1
ATOM 3197 C CA . LEU B 1 93 ? 9.080 1.977 30.633 1.00 29.24 93 LEU B CA 1
ATOM 3198 C C . LEU B 1 93 ? 7.771 1.927 29.858 1.00 35.33 93 LEU B C 1
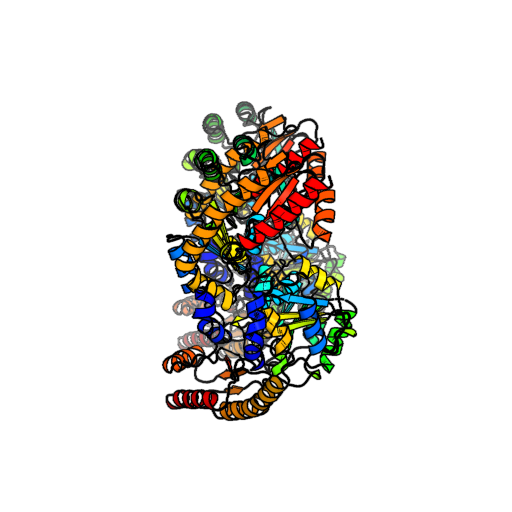ATOM 3199 O O . LEU B 1 93 ? 7.766 1.660 28.658 1.00 41.54 93 LEU B O 1
ATOM 3204 N N . SER B 1 94 ? 6.663 2.203 30.531 1.00 37.10 94 SER B N 1
ATOM 3205 C CA . SER B 1 94 ? 5.370 2.207 29.856 1.00 36.88 94 SER B CA 1
ATOM 3206 C C . SER B 1 94 ? 5.425 2.978 28.533 1.00 38.99 94 SER B C 1
ATOM 3207 O O . SER B 1 94 ? 5.096 2.441 27.473 1.00 45.25 94 SER B O 1
ATOM 3210 N N . ILE B 1 95 ? 5.866 4.229 28.600 1.00 29.27 95 ILE B N 1
ATOM 3211 C CA . ILE B 1 95 ? 5.901 5.101 27.428 1.00 32.62 95 ILE B CA 1
ATOM 3212 C C . ILE B 1 95 ? 6.729 4.505 26.277 1.00 36.16 95 ILE B C 1
ATOM 3213 O O . ILE B 1 95 ? 6.349 4.608 25.107 1.00 35.71 95 ILE B O 1
ATOM 3218 N N . SER B 1 96 ? 7.841 3.862 26.620 1.00 32.85 96 SER B N 1
ATOM 3219 C CA . SER B 1 96 ? 8.798 3.356 25.637 1.00 28.80 96 SER B CA 1
ATOM 3220 C C . SER B 1 96 ? 8.199 2.332 24.679 1.00 39.01 96 SER B C 1
ATOM 3221 O O . SER B 1 96 ? 8.690 2.159 23.561 1.00 35.26 96 SER B O 1
ATOM 3224 N N . LEU B 1 97 ? 7.141 1.656 25.135 1.00 45.05 97 LEU B N 1
ATOM 3225 C CA . LEU B 1 97 ? 6.429 0.641 24.357 1.00 39.83 97 LEU B CA 1
ATOM 3226 C C . LEU B 1 97 ? 5.782 1.175 23.090 1.00 45.94 97 LEU B C 1
ATOM 3227 O O . LEU B 1 97 ? 5.256 0.397 22.291 1.00 50.33 97 LEU B O 1
ATOM 3232 N N . PHE B 1 98 ? 5.784 2.491 22.907 1.00 45.44 98 PHE B N 1
ATOM 3233 C CA . PHE B 1 98 ? 4.984 3.073 21.837 1.00 42.74 98 PHE B CA 1
ATOM 3234 C C . PHE B 1 98 ? 5.777 3.838 20.784 1.00 45.58 98 PHE B C 1
ATOM 3235 O O . PHE B 1 98 ? 6.989 4.040 20.911 1.00 52.55 98 PHE B O 1
ATOM 3243 N N . GLU B 1 99 ? 5.079 4.234 19.729 1.00 51.30 99 GLU B N 1
ATOM 3244 C CA . GLU B 1 99 ? 5.682 4.997 18.647 1.00 57.88 99 GLU B CA 1
ATOM 3245 C C . GLU B 1 99 ? 5.303 6.468 18.757 1.00 44.55 99 GLU B C 1
ATOM 3246 O O . GLU B 1 99 ? 6.151 7.345 18.595 1.00 39.14 99 GLU B O 1
ATOM 3252 N N . LYS B 1 100 ? 4.022 6.727 19.012 1.00 41.05 100 LYS B N 1
ATOM 3253 C CA . LYS B 1 100 ? 3.507 8.088 19.059 1.00 44.30 100 LYS B CA 1
ATOM 3254 C C . LYS B 1 100 ? 2.587 8.272 20.266 1.00 44.69 100 LYS B C 1
ATOM 3255 O O . LYS B 1 100 ? 1.738 7.427 20.523 1.00 47.65 100 LYS B O 1
ATOM 3261 N N . ILE B 1 101 ? 2.752 9.371 21.006 1.00 35.80 101 ILE B N 1
ATOM 3262 C CA . ILE B 1 101 ? 2.047 9.517 22.279 1.00 31.90 101 ILE B CA 1
ATOM 3263 C C . ILE B 1 101 ? 1.431 10.893 22.499 1.00 33.13 101 ILE B C 1
ATOM 3264 O O . ILE B 1 101 ? 2.090 11.912 22.318 1.00 38.80 101 ILE B O 1
ATOM 3269 N N . LEU B 1 102 ? 0.157 10.910 22.883 1.00 36.84 102 LEU B N 1
ATOM 3270 C CA . LEU B 1 102 ? -0.497 12.140 23.309 1.00 34.42 102 LEU B CA 1
ATOM 3271 C C . LEU B 1 102 ? -0.056 12.472 24.736 1.00 37.69 102 LEU B C 1
ATOM 3272 O O . LEU B 1 102 ? -0.140 11.637 25.640 1.00 29.58 102 LEU B O 1
ATOM 3277 N N . ILE B 1 103 ? 0.451 13.685 24.925 1.00 48.99 103 ILE B N 1
ATOM 3278 C CA . ILE B 1 103 ? 0.795 14.166 26.260 1.00 46.22 103 ILE B CA 1
ATOM 3279 C C . ILE B 1 103 ? 0.014 15.439 26.579 1.00 41.53 103 ILE B C 1
ATOM 3280 O O . ILE B 1 103 ? 0.172 16.461 25.915 1.00 44.12 103 ILE B O 1
ATOM 3285 N N . ILE B 1 104 ? -0.850 15.358 27.583 1.00 37.12 104 ILE B N 1
ATOM 3286 C CA . ILE B 1 104 ? -1.587 16.523 28.037 1.00 33.16 104 ILE B CA 1
ATOM 3287 C C . ILE B 1 104 ? -0.631 17.445 28.773 1.00 28.31 104 ILE B C 1
ATOM 3288 O O . ILE B 1 104 ? 0.113 17.015 29.649 1.00 23.97 104 ILE B O 1
ATOM 3293 N N . VAL B 1 105 ? -0.635 18.714 28.388 1.00 36.69 105 VAL B N 1
ATOM 3294 C CA . VAL B 1 105 ? 0.391 19.659 28.821 1.00 42.28 105 VAL B CA 1
ATOM 3295 C C . VAL B 1 105 ? -0.277 20.928 29.388 1.00 38.94 105 VAL B C 1
ATOM 3296 O O . VAL B 1 105 ? -1.385 21.273 28.975 1.00 39.60 105 VAL B O 1
ATOM 3300 N N . PRO B 1 106 ? 0.350 21.586 30.387 1.00 35.00 106 PRO B N 1
ATOM 3301 C CA . PRO B 1 106 ? 1.593 21.190 31.063 1.00 35.24 106 PRO B CA 1
ATOM 3302 C C . PRO B 1 106 ? 1.382 19.963 31.935 1.00 28.15 106 PRO B C 1
ATOM 3303 O O . PRO B 1 106 ? 0.256 19.665 32.341 1.00 23.34 106 PRO B O 1
ATOM 3307 N N . SER B 1 107 ? 2.477 19.272 32.220 1.00 23.75 107 SER B N 1
ATOM 3308 C CA . SER B 1 107 ? 2.461 18.077 33.031 1.00 23.99 107 SER B CA 1
ATOM 3309 C C . SER B 1 107 ? 3.877 17.768 33.494 1.00 30.56 107 SER B C 1
ATOM 3310 O O . SER B 1 107 ? 4.839 18.354 33.007 1.00 33.91 107 SER B O 1
ATOM 3313 N N . TYR B 1 108 ? 3.982 16.852 34.450 1.00 36.29 108 TYR B N 1
ATOM 3314 C CA . TYR B 1 108 ? 5.254 16.313 34.928 1.00 40.72 108 TYR B CA 1
ATOM 3315 C C . TYR B 1 108 ? 6.287 16.247 33.801 1.00 41.04 108 TYR B C 1
ATOM 3316 O O . TYR B 1 108 ? 6.118 15.495 32.836 1.00 37.88 108 TYR B O 1
ATOM 3325 N N . ALA B 1 109 ? 7.347 17.044 33.936 1.00 38.26 109 ALA B N 1
ATOM 3326 C CA . ALA B 1 109 ? 8.377 17.200 32.901 1.00 38.11 109 ALA B CA 1
ATOM 3327 C C . ALA B 1 109 ? 8.907 15.870 32.373 1.00 37.84 109 ALA B C 1
ATOM 3328 O O . ALA B 1 109 ? 9.424 15.776 31.256 1.00 32.16 109 ALA B O 1
ATOM 3330 N N . GLU B 1 110 ? 8.776 14.840 33.190 1.00 32.05 110 GLU B N 1
ATOM 3331 C CA . GLU B 1 110 ? 9.372 13.558 32.883 1.00 30.81 110 GLU B CA 1
ATOM 3332 C C . GLU B 1 110 ? 8.670 12.799 31.740 1.00 36.12 110 GLU B C 1
ATOM 3333 O O . GLU B 1 110 ? 9.323 12.043 31.025 1.00 49.48 110 GLU B O 1
ATOM 3339 N N . TYR B 1 111 ? 7.362 12.994 31.551 1.00 35.26 111 TYR B N 1
ATOM 3340 C CA . TYR B 1 111 ? 6.660 12.278 30.469 1.00 34.48 111 TYR B CA 1
ATOM 3341 C C . TYR B 1 111 ? 7.369 12.518 29.133 1.00 33.46 111 TYR B C 1
ATOM 3342 O O . TYR B 1 111 ? 7.721 11.582 28.421 1.00 27.85 111 TYR B O 1
ATOM 3351 N N . GLU B 1 112 ? 7.574 13.789 28.811 1.00 36.75 112 GLU B N 1
ATOM 3352 C CA . GLU B 1 112 ? 8.186 14.201 27.557 1.00 30.41 112 GLU B CA 1
ATOM 3353 C C . GLU B 1 112 ? 9.656 13.783 27.513 1.00 34.48 112 GLU B C 1
ATOM 3354 O O . GLU B 1 112 ? 10.164 13.374 26.466 1.00 42.85 112 GLU B O 1
ATOM 3360 N N . ILE B 1 113 ? 10.331 13.883 28.653 1.00 30.51 113 ILE B N 1
ATOM 3361 C CA . ILE B 1 113 ? 11.744 13.529 28.747 1.00 36.88 113 ILE B CA 1
ATOM 3362 C C . ILE B 1 113 ? 11.927 12.089 28.329 1.00 38.67 113 ILE B C 1
ATOM 3363 O O . ILE B 1 113 ? 12.822 11.758 27.560 1.00 38.26 113 ILE B O 1
ATOM 3368 N N . ASN B 1 114 ? 11.072 11.231 28.866 1.00 43.91 114 ASN B N 1
ATOM 3369 C CA . ASN B 1 114 ? 11.076 9.825 28.517 1.00 45.95 114 ASN B CA 1
ATOM 3370 C C . ASN B 1 114 ? 10.726 9.610 27.054 1.00 49.70 114 ASN B C 1
ATOM 3371 O O . ASN B 1 114 ? 11.399 8.854 26.353 1.00 44.86 114 ASN B O 1
ATOM 3376 N N . ALA B 1 115 ? 9.677 10.287 26.596 1.00 50.16 115 ALA B N 1
ATOM 3377 C CA . ALA B 1 115 ? 9.224 10.151 25.219 1.00 48.12 115 ALA B CA 1
ATOM 3378 C C . ALA B 1 115 ? 10.366 10.402 24.238 1.00 45.92 115 ALA B C 1
ATOM 3379 O O . ALA B 1 115 ? 10.638 9.569 23.380 1.00 52.18 115 ALA B O 1
ATOM 3381 N N . LYS B 1 116 ? 11.051 11.532 24.362 1.00 48.44 116 LYS B N 1
ATOM 3382 C CA . LYS B 1 116 ? 12.164 11.795 23.452 1.00 52.92 116 LYS B CA 1
ATOM 3383 C C . LYS B 1 116 ? 13.408 10.978 23.804 1.00 61.29 116 LYS B C 1
ATOM 3384 O O . LYS B 1 116 ? 14.263 10.737 22.951 1.00 68.01 116 LYS B O 1
ATOM 3390 N N . LYS B 1 117 ? 13.496 10.535 25.054 1.00 55.66 117 LYS B N 1
ATOM 3391 C CA . LYS B 1 117 ? 14.579 9.650 25.465 1.00 54.36 117 LYS B CA 1
ATOM 3392 C C . LYS B 1 117 ? 14.470 8.310 24.743 1.00 50.14 117 LYS B C 1
ATOM 3393 O O . LYS B 1 117 ? 15.474 7.637 24.501 1.00 43.92 117 LYS B O 1
ATOM 3399 N N . HIS B 1 118 ? 13.243 7.931 24.399 1.00 52.57 118 HIS B N 1
ATOM 3400 C CA . HIS B 1 118 ? 12.989 6.665 23.723 1.00 45.03 118 HIS B CA 1
ATOM 3401 C C . HIS B 1 118 ? 12.532 6.864 22.288 1.00 48.85 118 HIS B C 1
ATOM 3402 O O . HIS B 1 118 ? 11.999 5.937 21.679 1.00 56.88 118 HIS B O 1
ATOM 3409 N N . GLY B 1 119 ? 12.735 8.068 21.754 1.00 50.05 119 GLY B N 1
ATOM 3410 C CA . GLY B 1 119 ? 12.386 8.371 20.374 1.00 45.74 119 GLY B CA 1
ATOM 3411 C C . GLY B 1 119 ? 10.942 8.051 20.038 1.00 44.32 119 GLY B C 1
ATOM 3412 O O . GLY B 1 119 ? 10.624 7.566 18.945 1.00 35.55 119 GLY B O 1
ATOM 3413 N N . VAL B 1 120 ? 10.067 8.308 21.002 1.00 46.76 120 VAL B N 1
ATOM 3414 C CA . VAL B 1 120 ? 8.632 8.162 20.814 1.00 42.07 120 VAL B CA 1
ATOM 3415 C C . VAL B 1 120 ? 8.093 9.534 20.446 1.00 42.67 120 VAL B C 1
ATOM 3416 O O . VAL B 1 120 ? 8.328 10.512 21.164 1.00 41.52 120 VAL B O 1
ATOM 3420 N N . SER B 1 121 ? 7.395 9.619 19.318 1.00 41.72 121 SER B N 1
ATOM 3421 C CA . SER B 1 121 ? 6.859 10.896 18.862 1.00 39.35 121 SER B CA 1
ATOM 3422 C C . SER B 1 121 ? 5.834 11.426 19.841 1.00 42.16 121 SER B C 1
ATOM 3423 O O . SER B 1 121 ? 5.020 10.671 20.380 1.00 33.75 121 SER B O 1
ATOM 3426 N N . VAL B 1 122 ? 5.881 12.735 20.067 1.00 44.55 122 VAL B N 1
ATOM 3427 C CA . VAL B 1 122 ? 5.000 13.357 21.034 1.00 32.69 122 VAL B CA 1
ATOM 3428 C C . VAL B 1 122 ? 4.034 14.312 20.369 1.00 36.72 122 VAL B C 1
ATOM 3429 O O . VAL B 1 122 ? 4.431 15.204 19.612 1.00 39.21 122 VAL B O 1
ATOM 3433 N N . VAL B 1 123 ? 2.754 14.101 20.645 1.00 44.02 123 VAL B N 1
ATOM 3434 C CA . VAL B 1 123 ? 1.726 15.061 20.294 1.00 41.12 123 VAL B CA 1
ATOM 3435 C C . VAL B 1 123 ? 1.267 15.719 21.593 1.00 37.62 123 VAL B C 1
ATOM 3436 O O . VAL B 1 123 ? 1.089 15.041 22.607 1.00 41.18 123 VAL B O 1
ATOM 3440 N N . PHE B 1 124 ? 1.107 17.038 21.566 1.00 31.49 124 PHE B N 1
ATOM 3441 C CA . PHE B 1 124 ? 0.690 17.787 22.743 1.00 39.00 124 PHE B CA 1
ATOM 3442 C C . PHE B 1 124 ? -0.804 18.115 22.727 1.00 40.10 124 PHE B C 1
ATOM 3443 O O . PHE B 1 124 ? -1.387 18.404 21.678 1.00 35.88 124 PHE B O 1
ATOM 3451 N N . SER B 1 125 ? -1.409 18.073 23.908 1.00 46.79 125 SER B N 1
ATOM 3452 C CA . SER B 1 125 ? -2.772 18.544 24.112 1.00 47.82 125 SER B CA 1
ATOM 3453 C C . SER B 1 125 ? -2.751 19.516 25.287 1.00 43.28 125 SER B C 1
ATOM 3454 O O . SER B 1 125 ? -2.250 19.188 26.359 1.00 48.12 125 SER B O 1
ATOM 3457 N N . TYR B 1 126 ? -3.285 20.715 25.086 1.00 37.53 126 TYR B N 1
ATOM 3458 C CA . TYR B 1 126 ? -3.193 21.769 26.095 1.00 41.66 126 TYR B CA 1
ATOM 3459 C C . TYR B 1 126 ? -4.418 21.892 26.989 1.00 38.08 126 TYR B C 1
ATOM 3460 O O . TYR B 1 126 ? -5.561 21.824 26.520 1.00 28.40 126 TYR B O 1
ATOM 3469 N N . LEU B 1 127 ? -4.161 22.080 28.281 1.00 34.07 127 LEU B N 1
ATOM 3470 C CA . LEU B 1 127 ? -5.201 22.479 29.212 1.00 36.57 127 LEU B CA 1
ATOM 3471 C C . LEU B 1 127 ? -5.697 23.838 28.749 1.00 35.81 127 LEU B C 1
ATOM 3472 O O . LEU B 1 127 ? -4.961 24.573 28.090 1.00 35.73 127 LEU B O 1
ATOM 3477 N N . ASP B 1 128 ? -6.948 24.160 29.048 1.00 33.31 128 ASP B N 1
ATOM 3478 C CA . ASP B 1 128 ? -7.470 25.481 28.726 1.00 40.83 128 ASP B CA 1
ATOM 3479 C C . ASP B 1 128 ? -7.065 26.536 29.762 1.00 36.72 128 ASP B C 1
ATOM 3480 O O . ASP B 1 128 ? -6.300 26.253 30.685 1.00 26.17 128 ASP B O 1
ATOM 3485 N N . GLU B 1 129 ? -7.591 27.747 29.592 1.00 33.39 129 GLU B N 1
ATOM 3486 C CA . GLU B 1 129 ? -7.325 28.872 30.487 1.00 47.29 129 GLU B CA 1
ATOM 3487 C C . GLU B 1 129 ? -7.478 28.495 31.951 1.00 44.01 129 GLU B C 1
ATOM 3488 O O . GLU B 1 129 ? -6.793 29.039 32.812 1.00 46.05 129 GLU B O 1
ATOM 3494 N N . ASN B 1 130 ? -8.398 27.577 32.227 1.00 46.28 130 ASN B N 1
ATOM 3495 C CA . ASN B 1 130 ? -8.740 27.208 33.596 1.00 44.94 130 ASN B CA 1
ATOM 3496 C C . ASN B 1 130 ? -7.995 25.967 34.091 1.00 43.08 130 ASN B C 1
ATOM 3497 O O . ASN B 1 130 ? -8.404 25.352 35.072 1.00 41.78 130 ASN B O 1
ATOM 3502 N N . MET B 1 131 ? -6.899 25.621 33.413 1.00 47.56 131 MET B N 1
ATOM 3503 C CA . MET B 1 131 ? -6.120 24.404 33.695 1.00 49.68 131 MET B CA 1
ATOM 3504 C C . MET B 1 131 ? -6.975 23.135 33.621 1.00 48.58 131 MET B C 1
ATOM 3505 O O . MET B 1 131 ? -6.687 22.116 34.266 1.00 38.37 131 MET B O 1
ATOM 3510 N N . CYS B 1 132 ? -8.022 23.209 32.810 1.00 46.55 132 CYS B N 1
ATOM 3511 C CA . CYS B 1 132 ? -8.923 22.090 32.623 1.00 52.50 132 CYS B CA 1
ATOM 3512 C C . CYS B 1 132 ? -8.563 21.327 31.344 1.00 52.83 132 CYS B C 1
ATOM 3513 O O . CYS B 1 132 ? -8.016 21.902 30.392 1.00 47.11 132 CYS B O 1
ATOM 3516 N N . ILE B 1 133 ? -8.874 20.032 31.346 1.00 48.75 133 ILE B N 1
ATOM 3517 C CA . ILE B 1 133 ? -8.585 19.123 30.240 1.00 44.08 133 ILE B CA 1
ATOM 3518 C C . ILE B 1 133 ? -9.551 19.294 29.075 1.00 45.78 133 ILE B C 1
ATOM 3519 O O . ILE B 1 133 ? -10.766 19.230 29.262 1.00 49.15 133 ILE B O 1
ATOM 3524 N N . ASP B 1 134 ? -9.020 19.495 27.872 1.00 46.14 134 ASP B N 1
ATOM 3525 C CA . ASP B 1 134 ? -9.880 19.579 26.692 1.00 43.81 134 ASP B CA 1
ATOM 3526 C C . ASP B 1 134 ? -10.197 18.188 26.154 1.00 40.27 134 ASP B C 1
ATOM 3527 O O . ASP B 1 134 ? -9.512 17.692 25.257 1.00 39.08 134 ASP B O 1
ATOM 3532 N N . TYR B 1 135 ? -11.250 17.577 26.688 1.00 44.08 135 TYR B N 1
ATOM 3533 C CA . TYR B 1 135 ? -11.618 16.209 26.327 1.00 40.77 135 TYR B CA 1
ATOM 3534 C C . TYR B 1 135 ? -11.960 16.069 24.844 1.00 45.03 135 TYR B C 1
ATOM 3535 O O . TYR B 1 135 ? -11.745 15.014 24.246 1.00 45.85 135 TYR B O 1
ATOM 3544 N N . GLU B 1 136 ? -12.475 17.147 24.258 1.00 51.19 136 GLU B N 1
ATOM 3545 C CA . GLU B 1 136 ? -12.805 17.188 22.834 1.00 50.01 136 GLU B CA 1
ATOM 3546 C C . GLU B 1 136 ? -11.555 17.211 21.953 1.00 46.97 136 GLU B C 1
ATOM 3547 O O . GLU B 1 136 ? -11.525 16.586 20.886 1.00 39.14 136 GLU B O 1
ATOM 3553 N N . ASP B 1 137 ? -10.531 17.939 22.395 1.00 50.34 137 ASP B N 1
ATOM 3554 C CA . ASP B 1 137 ? -9.248 17.938 21.703 1.00 50.20 137 ASP B CA 1
ATOM 3555 C C . ASP B 1 137 ? -8.650 16.534 21.720 1.00 37.60 137 ASP B C 1
ATOM 3556 O O . ASP B 1 137 ? -8.149 16.049 20.710 1.00 32.30 137 ASP B O 1
ATOM 3561 N N . ILE B 1 138 ? -8.710 15.891 22.882 1.00 34.90 138 ILE B N 1
ATOM 3562 C CA . ILE B 1 138 ? -8.245 14.514 23.031 1.00 23.31 138 ILE B CA 1
ATOM 3563 C C . ILE B 1 138 ? -9.000 13.583 22.089 1.00 29.57 138 ILE B C 1
ATOM 3564 O O . ILE B 1 138 ? -8.386 12.794 21.373 1.00 33.77 138 ILE B O 1
ATOM 3569 N N . ILE B 1 139 ? -10.330 13.684 22.083 1.00 30.82 139 ILE B N 1
ATOM 3570 C CA . ILE B 1 139 ? -11.154 12.841 21.218 1.00 34.69 139 ILE B CA 1
ATOM 3571 C C . ILE B 1 139 ? -10.695 12.878 19.762 1.00 35.23 139 ILE B C 1
ATOM 3572 O O . ILE B 1 139 ? -10.725 11.865 19.078 1.00 36.03 139 ILE B O 1
ATOM 3577 N N . SER B 1 140 ? -10.280 14.052 19.295 1.00 44.08 140 SER B N 1
ATOM 3578 C CA . SER B 1 140 ? -9.963 14.253 17.883 1.00 42.84 140 SER B CA 1
ATOM 3579 C C . SER B 1 140 ? -8.554 13.789 17.553 1.00 44.19 140 SER B C 1
ATOM 3580 O O . SER B 1 140 ? -8.257 13.403 16.422 1.00 47.03 140 SER B O 1
ATOM 3583 N N . LYS B 1 141 ? -7.678 13.836 18.544 1.00 41.20 141 LYS B N 1
ATOM 3584 C CA . LYS B 1 141 ? -6.283 13.499 18.303 1.00 47.05 141 LYS B CA 1
ATOM 3585 C C . LYS B 1 141 ? -6.029 12.014 18.509 1.00 44.15 141 LYS B C 1
ATOM 3586 O O . LYS B 1 141 ? -4.961 11.517 18.193 1.00 39.54 141 LYS B O 1
ATOM 3592 N N . ILE B 1 142 ? -7.026 11.307 19.027 1.00 47.91 142 ILE B N 1
ATOM 3593 C CA . ILE B 1 142 ? -6.864 9.904 19.381 1.00 56.76 142 ILE B CA 1
ATOM 3594 C C . ILE B 1 142 ? -6.457 9.008 18.208 1.00 57.07 142 ILE B C 1
ATOM 3595 O O . ILE B 1 142 ? -5.567 8.171 18.348 1.00 56.99 142 ILE B O 1
ATOM 3600 N N . ASP B 1 143 ? -7.092 9.181 17.054 1.00 53.46 143 ASP B N 1
ATOM 3601 C CA . ASP B 1 143 ? -6.781 8.344 15.893 1.00 58.74 143 ASP B CA 1
ATOM 3602 C C . ASP B 1 143 ? -5.352 8.512 15.367 1.00 61.36 143 ASP B C 1
ATOM 3603 O O . ASP B 1 143 ? -4.960 7.842 14.413 1.00 63.34 143 ASP B O 1
ATOM 3608 N N . ASP B 1 144 ? -4.577 9.398 15.987 1.00 64.20 144 ASP B N 1
ATOM 3609 C CA . ASP B 1 144 ? -3.243 9.735 15.484 1.00 60.47 144 ASP B CA 1
ATOM 3610 C C . ASP B 1 144 ? -2.120 9.378 16.461 1.00 46.90 144 ASP B C 1
ATOM 3611 O O . ASP B 1 144 ? -0.965 9.763 16.263 1.00 43.37 144 ASP B O 1
ATOM 3616 N N . VAL B 1 145 ? -2.460 8.648 17.516 1.00 38.23 145 VAL B N 1
ATOM 3617 C CA . VAL B 1 145 ? -1.471 8.270 18.526 1.00 48.79 145 VAL B CA 1
ATOM 3618 C C . VAL B 1 145 ? -1.657 6.821 19.000 1.00 42.67 145 VAL B C 1
ATOM 3619 O O . VAL B 1 145 ? -2.722 6.235 18.816 1.00 47.81 145 VAL B O 1
ATOM 3623 N N . ASP B 1 146 ? -0.613 6.254 19.602 1.00 34.12 146 ASP B N 1
ATOM 3624 C CA . ASP B 1 146 ? -0.651 4.884 20.114 1.00 32.94 146 ASP B CA 1
ATOM 3625 C C . ASP B 1 146 ? -1.078 4.843 21.573 1.00 38.22 146 ASP B C 1
ATOM 3626 O O . ASP B 1 146 ? -1.534 3.804 22.076 1.00 41.11 146 ASP B O 1
ATOM 3631 N N . SER B 1 147 ? -0.910 5.973 22.251 1.00 42.87 147 SER B N 1
ATOM 3632 C CA . SER B 1 147 ? -1.195 6.051 23.672 1.00 40.08 147 SER B CA 1
ATOM 3633 C C . SER B 1 147 ? -1.465 7.479 24.124 1.00 37.89 147 SER B C 1
ATOM 3634 O O . SER B 1 147 ? -1.181 8.430 23.406 1.00 37.01 147 SER B O 1
ATOM 3637 N N . VAL B 1 148 ? -2.036 7.612 25.316 1.00 36.72 148 VAL B N 1
ATOM 3638 C CA . VAL B 1 148 ? -2.246 8.903 25.951 1.00 24.80 148 VAL B CA 1
ATOM 3639 C C . VAL B 1 148 ? -1.630 8.812 27.339 1.00 29.41 148 VAL B C 1
ATOM 3640 O O . VAL B 1 148 ? -1.745 7.783 28.000 1.00 37.22 148 VAL B O 1
ATOM 3644 N N . ILE B 1 149 ? -0.984 9.879 27.793 1.00 37.21 149 ILE B N 1
ATOM 3645 C CA . ILE B 1 149 ? -0.581 9.941 29.193 1.00 34.60 149 ILE B CA 1
ATOM 3646 C C . ILE B 1 149 ? -1.060 11.233 29.857 1.00 40.73 149 ILE B C 1
ATOM 3647 O O . ILE B 1 149 ? -0.941 12.329 29.300 1.00 46.71 149 ILE B O 1
ATOM 3652 N N . ILE B 1 150 ? -1.625 11.094 31.049 1.00 32.31 150 ILE B N 1
ATOM 3653 C CA . ILE B 1 150 ? -2.321 12.204 31.670 1.00 36.42 150 ILE B CA 1
ATOM 3654 C C . ILE B 1 150 ? -2.283 12.074 33.187 1.00 42.25 150 ILE B C 1
ATOM 3655 O O . ILE B 1 150 ? -2.349 10.961 33.716 1.00 42.41 150 ILE B O 1
ATOM 3660 N N . GLY B 1 151 ? -2.144 13.209 33.876 1.00 41.81 151 GLY B N 1
ATOM 3661 C CA . GLY B 1 151 ? -2.090 13.236 35.328 1.00 38.41 151 GLY B CA 1
ATOM 3662 C C . GLY B 1 151 ? -3.468 13.213 35.966 1.00 35.49 151 GLY B C 1
ATOM 3663 O O . GLY B 1 151 ? -4.426 13.731 35.396 1.00 36.98 151 GLY B O 1
ATOM 3664 N N . ASN B 1 152 ? -3.564 12.600 37.147 1.00 34.41 152 ASN B N 1
ATOM 3665 C CA . ASN B 1 152 ? -4.816 12.501 37.893 1.00 25.08 152 ASN B CA 1
ATOM 3666 C C . ASN B 1 152 ? -4.586 12.368 39.396 1.00 24.68 152 ASN B C 1
ATOM 3667 O O . ASN B 1 152 ? -4.506 11.257 39.900 1.00 26.16 152 ASN B O 1
ATOM 3672 N N . PRO B 1 153 ? -4.486 13.496 40.121 1.00 28.47 153 PRO B N 1
ATOM 3673 C CA . PRO B 1 153 ? -4.554 14.861 39.610 1.00 27.02 153 PRO B CA 1
ATOM 3674 C C . PRO B 1 153 ? -3.259 15.256 38.900 1.00 27.24 153 PRO B C 1
ATOM 3675 O O . PRO B 1 153 ? -2.223 14.604 39.068 1.00 25.83 153 PRO B O 1
ATOM 3679 N N . ASN B 1 154 ? -3.322 16.332 38.122 1.00 27.09 154 ASN B N 1
ATOM 3680 C CA . ASN B 1 154 ? -2.192 16.755 37.296 1.00 28.19 154 ASN B CA 1
ATOM 3681 C C . ASN B 1 154 ? -1.169 17.594 38.058 1.00 25.65 154 ASN B C 1
ATOM 3682 O O . ASN B 1 154 ? -1.537 18.365 38.927 1.00 21.31 154 ASN B O 1
ATOM 3687 N N . ASN B 1 155 ? 0.112 17.422 37.727 1.00 34.99 155 ASN B N 1
ATOM 3688 C CA . ASN B 1 155 ? 1.192 18.325 38.137 1.00 34.65 155 ASN B CA 1
ATOM 3689 C C . ASN B 1 155 ? 1.414 19.303 36.985 1.00 28.70 155 ASN B C 1
ATOM 3690 O O . ASN B 1 155 ? 1.784 18.891 35.894 1.00 29.14 155 ASN B O 1
ATOM 3695 N N . PRO B 1 156 ? 1.242 20.611 37.220 1.00 28.29 156 PRO B N 1
ATOM 3696 C CA . PRO B 1 156 ? 1.258 21.287 38.516 1.00 17.95 156 PRO B CA 1
ATOM 3697 C C . PRO B 1 156 ? -0.075 21.808 39.059 1.00 33.60 156 PRO B C 1
ATOM 3698 O O . PRO B 1 156 ? -0.099 22.243 40.211 1.00 38.19 156 PRO B O 1
ATOM 3702 N N . ASN B 1 157 ? -1.139 21.809 38.262 1.00 31.54 157 ASN B N 1
ATOM 3703 C CA . ASN B 1 157 ? -2.385 22.477 38.659 1.00 23.09 157 ASN B CA 1
ATOM 3704 C C . ASN B 1 157 ? -3.140 21.748 39.786 1.00 39.75 157 ASN B C 1
ATOM 3705 O O . ASN B 1 157 ? -3.741 22.380 40.669 1.00 42.73 157 ASN B O 1
ATOM 3710 N N . GLY B 1 158 ? -3.115 20.418 39.760 1.00 36.99 158 GLY B N 1
ATOM 3711 C CA . GLY B 1 158 ? -3.773 19.647 40.801 1.00 38.39 158 GLY B CA 1
ATOM 3712 C C . GLY B 1 158 ? -5.145 19.165 40.377 1.00 39.17 158 GLY B C 1
ATOM 3713 O O . GLY B 1 158 ? -5.888 18.562 41.161 1.00 44.22 158 GLY B O 1
ATOM 3714 N N . GLY B 1 159 ? -5.485 19.427 39.122 1.00 30.40 159 GLY B N 1
ATOM 3715 C CA . GLY B 1 159 ? -6.757 18.979 38.584 1.00 38.17 159 GLY B CA 1
ATOM 3716 C C . GLY B 1 159 ? -6.890 17.479 38.342 1.00 34.59 159 GLY B C 1
ATOM 3717 O O . GLY B 1 159 ? -5.980 16.828 37.814 1.00 24.47 159 GLY B O 1
ATOM 3718 N N . LEU B 1 160 ? -8.055 16.947 38.713 1.00 36.44 160 LEU B N 1
ATOM 3719 C CA . LEU B 1 160 ? -8.410 15.547 38.492 1.00 34.57 160 LEU B CA 1
ATOM 3720 C C . LEU B 1 160 ? -9.072 15.358 37.129 1.00 37.80 160 LEU B C 1
ATOM 3721 O O . LEU B 1 160 ? -9.719 16.269 36.613 1.00 34.69 160 LEU B O 1
ATOM 3726 N N . ILE B 1 161 ? -8.914 14.175 36.543 1.00 38.32 161 ILE B N 1
ATOM 3727 C CA . ILE B 1 161 ? -9.659 13.851 35.332 1.00 35.73 161 ILE B CA 1
ATOM 3728 C C . ILE B 1 161 ? -11.155 13.784 35.698 1.00 34.25 161 ILE B C 1
ATOM 3729 O O . ILE B 1 161 ? -11.516 13.368 36.800 1.00 35.16 161 ILE B O 1
ATOM 3734 N N . ASN B 1 162 ? -12.026 14.244 34.812 1.00 30.12 162 ASN B N 1
ATOM 3735 C CA . ASN B 1 162 ? -13.451 14.052 35.053 1.00 49.69 162 ASN B CA 1
ATOM 3736 C C . ASN B 1 162 ? -13.857 12.709 34.490 1.00 54.84 162 ASN B C 1
ATOM 3737 O O . ASN B 1 162 ? -14.123 12.575 33.294 1.00 49.05 162 ASN B O 1
ATOM 3742 N N . LYS B 1 163 ? -13.878 11.712 35.365 1.00 64.17 163 LYS B N 1
ATOM 3743 C CA . LYS B 1 163 ? -14.091 10.337 34.956 1.00 62.39 163 LYS B CA 1
ATOM 3744 C C . LYS B 1 163 ? -15.356 10.207 34.122 1.00 66.81 163 LYS B C 1
ATOM 3745 O O . LYS B 1 163 ? -15.460 9.306 33.296 1.00 74.23 163 LYS B O 1
ATOM 3751 N N . GLU B 1 164 ? -16.294 11.132 34.316 1.00 62.57 164 GLU B N 1
ATOM 3752 C CA . GLU B 1 164 ? -17.566 11.120 33.591 1.00 60.71 16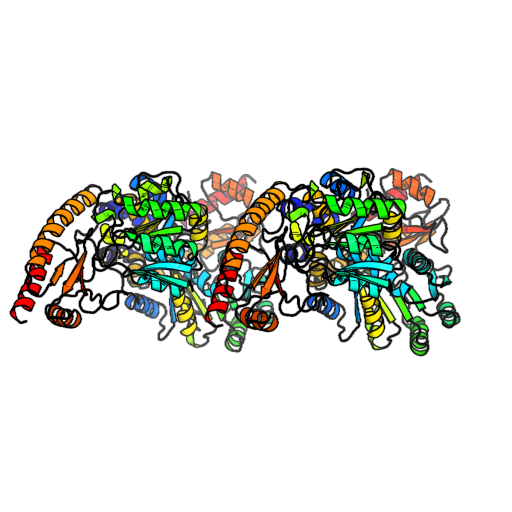4 GLU B CA 1
ATOM 3753 C C . GLU B 1 164 ? -17.417 11.604 32.136 1.00 51.22 164 GLU B C 1
ATOM 3754 O O . GLU B 1 164 ? -18.002 11.029 31.217 1.00 45.68 164 GLU B O 1
ATOM 3760 N N . LYS B 1 165 ? -16.631 12.658 31.936 1.00 49.01 165 LYS B N 1
ATOM 3761 C CA . LYS B 1 165 ? -16.302 13.155 30.599 1.00 48.76 165 LYS B CA 1
ATOM 3762 C C . LYS B 1 165 ? -15.230 12.303 29.903 1.00 48.55 165 LYS B C 1
ATOM 3763 O O . LYS B 1 165 ? -15.136 12.294 28.672 1.00 49.09 165 LYS B O 1
ATOM 3769 N N . PHE B 1 166 ? -14.417 11.608 30.697 1.00 33.72 166 PHE B N 1
ATOM 3770 C CA . PHE B 1 166 ? -13.283 10.849 30.175 1.00 36.79 166 PHE B CA 1
ATOM 3771 C C . PHE B 1 166 ? -13.688 9.445 29.745 1.00 43.95 166 PHE B C 1
ATOM 3772 O O . PHE B 1 166 ? -13.038 8.850 28.888 1.00 38.90 166 PHE B O 1
ATOM 3780 N N . ILE B 1 167 ? -14.756 8.917 30.342 1.00 54.90 167 ILE B N 1
ATOM 3781 C CA . ILE B 1 167 ? -15.288 7.613 29.937 1.00 60.12 167 ILE B CA 1
ATOM 3782 C C . ILE B 1 167 ? -15.538 7.574 28.431 1.00 58.40 167 ILE B C 1
ATOM 3783 O O . ILE B 1 167 ? -15.473 6.515 27.807 1.00 62.89 167 ILE B O 1
ATOM 3788 N N . HIS B 1 168 ? -15.809 8.736 27.850 1.00 51.86 168 HIS B N 1
ATOM 3789 C CA . HIS B 1 168 ? -15.987 8.839 26.408 1.00 53.79 168 HIS B CA 1
ATOM 3790 C C . HIS B 1 168 ? -14.667 8.713 25.666 1.00 55.38 168 HIS B C 1
ATOM 3791 O O . HIS B 1 168 ? -14.642 8.349 24.492 1.00 59.35 168 HIS B O 1
ATOM 3798 N N . VAL B 1 169 ? -13.569 9.019 26.347 1.00 51.03 169 VAL B N 1
ATOM 3799 C CA . VAL B 1 169 ? -12.251 8.763 25.776 1.00 45.50 169 VAL B CA 1
ATOM 3800 C C . VAL B 1 169 ? -11.937 7.272 25.873 1.00 44.55 169 VAL B C 1
ATOM 3801 O O . VAL B 1 169 ? -11.604 6.633 24.877 1.00 35.30 169 VAL B O 1
ATOM 3805 N N . LEU B 1 170 ? -12.066 6.727 27.080 1.00 47.00 170 LEU B N 1
ATOM 3806 C CA . LEU B 1 170 ? -11.834 5.310 27.332 1.00 45.24 170 LEU B CA 1
ATOM 3807 C C . LEU B 1 170 ? -12.593 4.434 26.344 1.00 53.34 170 LEU B C 1
ATOM 3808 O O . LEU B 1 170 ? -12.028 3.490 25.790 1.00 60.05 170 LEU B O 1
ATOM 3813 N N . LYS B 1 171 ? -13.872 4.744 26.135 1.00 53.16 171 LYS B N 1
ATOM 3814 C CA . LYS B 1 171 ? -14.680 4.045 25.138 1.00 45.71 171 LYS B CA 1
ATOM 3815 C C . LYS B 1 171 ? -13.971 4.014 23.784 1.00 37.75 171 LYS B C 1
ATOM 3816 O O . LYS B 1 171 ? -13.981 3.005 23.096 1.00 38.39 171 LYS B O 1
ATOM 3822 N N . LEU B 1 172 ? -13.336 5.113 23.409 1.00 40.40 172 LEU B N 1
ATOM 3823 C CA . LEU B 1 172 ? -12.654 5.172 22.120 1.00 46.47 172 LEU B CA 1
ATOM 3824 C C . LEU B 1 172 ? -11.331 4.397 22.062 1.00 49.19 172 LEU B C 1
ATOM 3825 O O . LEU B 1 172 ? -11.027 3.738 21.066 1.00 54.67 172 LEU B O 1
ATOM 3830 N N . ALA B 1 173 ? -10.531 4.491 23.114 1.00 42.49 173 ALA B N 1
ATOM 3831 C CA . ALA B 1 173 ? -9.241 3.808 23.119 1.00 51.86 173 ALA B CA 1
ATOM 3832 C C . ALA B 1 173 ? -9.421 2.294 23.307 1.00 55.59 173 ALA B C 1
ATOM 3833 O O . ALA B 1 173 ? -8.586 1.496 22.876 1.00 60.19 173 ALA B O 1
ATOM 3835 N N . GLU B 1 174 ? -10.522 1.909 23.943 1.00 46.31 174 GLU B N 1
ATOM 3836 C CA . GLU B 1 174 ? -10.873 0.507 24.078 1.00 38.96 174 GLU B CA 1
ATOM 3837 C C . GLU B 1 174 ? -11.122 -0.086 22.697 1.00 47.34 174 GLU B C 1
ATOM 3838 O O . GLU B 1 174 ? -10.524 -1.086 22.322 1.00 59.29 174 GLU B O 1
ATOM 3844 N N . GLU B 1 175 ? -12.008 0.540 21.935 1.00 45.63 175 GLU B N 1
ATOM 3845 C CA . GLU B 1 175 ? -12.389 0.019 20.626 1.00 49.67 175 GLU B CA 1
ATOM 3846 C C . GLU B 1 175 ? -11.263 0.075 19.602 1.00 39.28 175 GLU B C 1
ATOM 3847 O O . GLU B 1 175 ? -11.233 -0.722 18.668 1.00 41.54 175 GLU B O 1
ATOM 3853 N N . LYS B 1 176 ? -10.340 1.016 19.768 1.00 42.54 176 LYS B N 1
ATOM 3854 C CA . LYS B 1 176 ? -9.302 1.222 18.765 1.00 40.60 176 LYS B CA 1
ATOM 3855 C C . LYS B 1 176 ? -7.928 0.742 19.224 1.00 38.57 176 LYS B C 1
ATOM 3856 O O . LYS B 1 176 ? -6.911 1.044 18.604 1.00 45.59 176 LYS B O 1
ATOM 3862 N N . LYS B 1 177 ? -7.875 0.039 20.319 1.00 20.00 177 LYS B N 1
ATOM 3863 C CA . LYS B 1 177 ? -6.703 -0.626 20.874 1.00 20.00 177 LYS B CA 1
ATOM 3864 C C . LYS B 1 177 ? -5.567 0.365 21.109 1.00 20.00 177 LYS B C 1
ATOM 3865 O O . LYS B 1 177 ? -4.353 -0.053 20.926 1.00 44.68 177 LYS B O 1
ATOM 3871 N N . LYS B 1 178 ? -5.836 1.519 21.615 1.00 46.23 178 LYS B N 1
ATOM 3872 C CA . LYS B 1 178 ? -4.834 2.456 22.110 1.00 44.83 178 LYS B CA 1
ATOM 3873 C C . LYS B 1 178 ? -4.693 2.225 23.614 1.00 46.58 178 LYS B C 1
ATOM 3874 O O . LYS B 1 178 ? -5.615 1.708 24.251 1.00 43.97 178 LYS B O 1
ATOM 3880 N N . THR B 1 179 ? -3.546 2.583 24.186 1.00 38.91 179 THR B N 1
ATOM 3881 C CA . THR B 1 179 ? -3.377 2.452 25.631 1.00 29.17 179 THR B CA 1
ATOM 3882 C C . THR B 1 179 ? -3.465 3.845 26.249 1.00 30.56 179 THR B C 1
ATOM 3883 O O . THR B 1 179 ? -3.083 4.826 25.628 1.00 32.24 179 THR B O 1
ATOM 3887 N N . ILE B 1 180 ? -4.025 3.946 27.445 1.00 27.18 180 ILE B N 1
ATOM 3888 C CA . ILE B 1 180 ? -4.093 5.235 28.090 1.00 28.76 180 ILE B CA 1
ATOM 3889 C C . ILE B 1 180 ? -3.490 5.145 29.491 1.00 29.30 180 ILE B C 1
ATOM 3890 O O . ILE B 1 180 ? -4.045 4.549 30.413 1.00 27.31 180 ILE B O 1
ATOM 3895 N N . ILE B 1 181 ? -2.291 5.702 29.591 1.00 30.99 181 ILE B N 1
ATOM 3896 C CA . ILE B 1 181 ? -1.498 5.691 30.805 1.00 35.75 181 ILE B CA 1
ATOM 3897 C C . ILE B 1 181 ? -1.996 6.812 31.706 1.00 35.30 181 ILE B C 1
ATOM 3898 O O . ILE B 1 181 ? -2.083 7.970 31.287 1.00 30.74 181 ILE B O 1
ATOM 3903 N N . ILE B 1 182 ? -2.358 6.465 32.933 1.00 33.83 182 ILE B N 1
ATOM 3904 C CA . ILE B 1 182 ? -2.842 7.459 33.879 1.00 31.87 182 ILE B CA 1
ATOM 3905 C C . ILE B 1 182 ? -1.915 7.494 35.069 1.00 34.69 182 ILE B C 1
ATOM 3906 O O . ILE B 1 182 ? -1.804 6.504 35.796 1.00 22.98 182 ILE B O 1
ATOM 3911 N N . ASP B 1 183 ? -1.255 8.633 35.269 1.00 34.14 183 ASP B N 1
ATOM 3912 C CA . ASP B 1 183 ? -0.345 8.781 36.391 1.00 34.60 183 ASP B CA 1
ATOM 3913 C C . ASP B 1 183 ? -1.114 9.211 37.641 1.00 21.94 183 ASP B C 1
ATOM 3914 O O . ASP B 1 183 ? -1.531 10.374 37.767 1.00 30.02 183 ASP B O 1
ATOM 3919 N N . GLU B 1 184 ? -1.294 8.271 38.564 1.00 16.73 184 GLU B N 1
ATOM 3920 C CA . GLU B 1 184 ? -1.988 8.553 39.811 1.00 13.56 184 GLU B CA 1
ATOM 3921 C C . GLU B 1 184 ? -1.048 8.636 41.004 1.00 20.53 184 GLU B C 1
ATOM 3922 O O . GLU B 1 184 ? -1.377 8.174 42.093 1.00 28.90 184 GLU B O 1
ATOM 3928 N N . ALA B 1 185 ? 0.125 9.225 40.792 1.00 29.26 185 ALA B N 1
ATOM 3929 C CA . ALA B 1 185 ? 1.110 9.416 41.861 1.00 33.99 185 ALA B CA 1
ATOM 3930 C C . ALA B 1 185 ? 0.595 10.245 43.035 1.00 30.79 185 ALA B C 1
ATOM 3931 O O . ALA B 1 185 ? 1.111 10.135 44.142 1.00 38.26 185 ALA B O 1
ATOM 3933 N N . PHE B 1 186 ? -0.419 11.074 42.788 1.00 32.36 186 PHE B N 1
ATOM 3934 C CA . PHE B 1 186 ? -0.966 11.977 43.808 1.00 21.85 186 PHE B CA 1
ATOM 3935 C C . PHE B 1 186 ? -2.413 11.662 44.191 1.00 20.74 186 PHE B C 1
ATOM 3936 O O . PHE B 1 186 ? -3.076 12.473 44.838 1.00 14.36 186 PHE B O 1
ATOM 3944 N N . ILE B 1 187 ? -2.890 10.480 43.808 1.00 29.30 187 ILE B N 1
ATOM 3945 C CA . ILE B 1 187 ? -4.316 10.174 43.898 1.00 35.44 187 ILE B CA 1
ATOM 3946 C C . ILE B 1 187 ? -4.792 9.827 45.299 1.00 25.45 187 ILE B C 1
ATOM 3947 O O . ILE B 1 187 ? -5.929 10.126 45.636 1.00 19.54 187 ILE B O 1
ATOM 3952 N N . GLU B 1 188 ? -3.942 9.211 46.117 1.00 24.34 188 GLU B N 1
ATOM 3953 C CA . GLU B 1 188 ? -4.386 8.866 47.466 1.00 31.28 188 GLU B CA 1
ATOM 3954 C C . GLU B 1 188 ? -4.590 10.120 48.320 1.00 42.92 188 GLU B C 1
ATOM 3955 O O . GLU B 1 188 ? -5.121 10.045 49.424 1.00 48.82 188 GLU B O 1
ATOM 3961 N N . PHE B 1 189 ? -4.212 11.271 47.765 1.00 39.01 189 PHE B N 1
ATOM 3962 C CA . PHE B 1 189 ? -4.327 12.565 48.444 1.00 44.64 189 PHE B CA 1
ATOM 3963 C C . PHE B 1 189 ? -5.758 13.096 48.478 1.00 50.47 189 PHE B C 1
ATOM 3964 O O . PHE B 1 189 ? -6.094 13.924 49.326 1.00 59.85 189 PHE B O 1
ATOM 3972 N N . THR B 1 190 ? -6.596 12.637 47.552 1.00 49.26 190 THR B N 1
ATOM 3973 C CA . THR B 1 190 ? -8.024 12.927 47.634 1.00 50.87 190 THR B CA 1
ATOM 3974 C C . THR B 1 190 ? -8.679 11.914 48.583 1.00 55.75 190 THR B C 1
ATOM 3975 O O . THR B 1 190 ? -9.780 12.152 49.095 1.00 60.48 190 THR B O 1
ATOM 3979 N N . GLY B 1 191 ? -7.985 10.792 48.808 1.00 54.71 191 GLY B N 1
ATOM 3980 C CA . GLY B 1 191 ? -8.384 9.786 49.779 1.00 51.69 191 GLY B CA 1
ATOM 3981 C C . GLY B 1 191 ? -9.793 9.295 49.541 1.00 65.67 191 GLY B C 1
ATOM 3982 O O . GLY B 1 191 ? -10.394 8.626 50.383 1.00 68.59 191 GLY B O 1
ATOM 3983 N N . ASP B 1 192 ? -10.333 9.599 48.344 1.00 72.29 192 ASP B N 1
ATOM 3984 C CA . ASP B 1 192 ? -11.668 9.235 47.775 1.00 68.50 192 ASP B CA 1
ATOM 3985 C C . ASP B 1 192 ? -11.633 8.408 46.506 1.00 65.72 192 ASP B C 1
ATOM 3986 O O . ASP B 1 192 ? -11.242 8.886 45.458 1.00 62.71 192 ASP B O 1
ATOM 3991 N N . PRO B 1 193 ? -12.119 7.183 46.589 1.00 68.22 193 PRO B N 1
ATOM 3992 C CA . PRO B 1 193 ? -11.955 6.164 45.546 1.00 70.95 193 PRO B CA 1
ATOM 3993 C C . PRO B 1 193 ? -12.609 6.286 44.159 1.00 66.13 193 PRO B C 1
ATOM 3994 O O . PRO B 1 193 ? -12.108 5.704 43.215 1.00 71.10 193 PRO B O 1
ATOM 3998 N N . SER B 1 194 ? -13.685 6.988 43.975 1.00 54.06 194 SER B N 1
ATOM 3999 C CA . SER B 1 194 ? -14.196 6.988 42.625 1.00 48.92 194 SER B CA 1
ATOM 4000 C C . SER B 1 194 ? -13.353 7.896 41.767 1.00 40.57 194 SER B C 1
ATOM 4001 O O . SER B 1 194 ? -13.482 7.935 40.587 1.00 34.01 194 SER B O 1
ATOM 4004 N N . SER B 1 195 ? -12.472 8.618 42.405 1.00 41.72 195 SER B N 1
ATOM 4005 C CA . SER B 1 195 ? -11.614 9.542 41.732 1.00 34.70 195 SER B CA 1
ATOM 4006 C C . SER B 1 195 ? -10.540 8.885 40.933 1.00 31.15 195 SER B C 1
ATOM 4007 O O . SER B 1 195 ? -10.094 9.400 39.964 1.00 28.93 195 SER B O 1
ATOM 4010 N N . SER B 1 196 ? -10.093 7.748 41.389 1.00 35.85 196 SER B N 1
ATOM 4011 C CA . SER B 1 196 ? -9.070 7.039 40.669 1.00 43.08 196 SER B CA 1
ATOM 4012 C C . SER B 1 196 ? -9.691 6.055 39.711 1.00 35.45 196 SER B C 1
ATOM 4013 O O . SER B 1 196 ? -10.775 5.619 39.874 1.00 42.84 196 SER B O 1
ATOM 4016 N N . PHE B 1 197 ? -8.953 5.741 38.703 1.00 28.69 197 PHE B N 1
ATOM 4017 C CA . PHE B 1 197 ? -9.395 4.827 37.662 1.00 31.40 197 PHE B CA 1
ATOM 4018 C C . PHE B 1 197 ? -8.940 3.394 37.882 1.00 37.40 197 PHE B C 1
ATOM 4019 O O . PHE B 1 197 ? -8.977 2.600 36.943 1.00 39.63 197 PHE B O 1
ATOM 4027 N N . VAL B 1 198 ? -8.480 3.058 39.089 1.00 36.34 198 VAL B N 1
ATOM 4028 C CA . VAL B 1 198 ? -8.223 1.651 39.387 1.00 41.18 198 VAL B CA 1
ATOM 4029 C C . VAL B 1 198 ? -9.557 0.938 39.238 1.00 40.34 198 VAL B C 1
ATOM 4030 O O . VAL B 1 198 ? -9.630 -0.179 38.693 1.00 30.20 198 VAL B O 1
ATOM 4034 N N . GLY B 1 199 ? -10.615 1.616 39.689 1.00 32.11 199 GLY B N 1
ATOM 4035 C CA . GLY B 1 199 ? -11.960 1.074 39.638 1.00 41.28 199 GLY B CA 1
ATOM 4036 C C . GLY B 1 199 ? -12.455 0.661 38.263 1.00 46.07 199 GLY B C 1
ATOM 4037 O O . GLY B 1 199 ? -13.391 -0.129 38.166 1.00 42.13 199 GLY B O 1
ATOM 4038 N N . GLU B 1 200 ? -11.843 1.192 37.205 1.00 47.61 200 GLU B N 1
ATOM 4039 C CA . GLU B 1 200 ? -12.251 0.867 35.834 1.00 42.94 200 GLU B CA 1
ATOM 4040 C C . GLU B 1 200 ? -11.252 -0.050 35.101 1.00 37.08 200 GLU B C 1
ATOM 4041 O O . GLU B 1 200 ? -11.368 -0.275 33.887 1.00 32.17 200 GLU B O 1
ATOM 4047 N N . ILE B 1 201 ? -10.287 -0.585 35.845 1.00 29.17 201 ILE B N 1
ATOM 4048 C CA . ILE B 1 201 ? -9.308 -1.522 35.291 1.00 32.32 201 ILE B CA 1
ATOM 4049 C C . ILE B 1 201 ? -10.016 -2.733 34.668 1.00 36.19 201 ILE B C 1
ATOM 4050 O O . ILE B 1 201 ? -9.756 -3.120 33.522 1.00 39.47 201 ILE B O 1
ATOM 4055 N N . LYS B 1 202 ? -10.933 -3.314 35.428 1.00 33.29 202 LYS B N 1
ATOM 4056 C CA . LYS B 1 202 ? -11.685 -4.465 34.966 1.00 27.87 202 LYS B CA 1
ATOM 4057 C C . LYS B 1 202 ? -12.545 -4.147 33.743 1.00 33.83 202 LYS B C 1
ATOM 4058 O O . LYS B 1 202 ? -12.773 -5.020 32.911 1.00 37.12 202 LYS B O 1
ATOM 4064 N N . ASN B 1 203 ? -12.998 -2.896 33.631 1.00 34.19 203 ASN B N 1
ATOM 4065 C CA . ASN B 1 203 ? -13.817 -2.452 32.501 1.00 38.27 203 ASN B CA 1
ATOM 4066 C C . ASN B 1 203 ? -13.038 -2.111 31.230 1.00 40.77 203 ASN B C 1
ATOM 4067 O O . ASN B 1 203 ? -13.454 -2.471 30.136 1.00 47.25 203 ASN B O 1
ATOM 4072 N N . TYR B 1 204 ? -11.917 -1.413 31.375 1.00 40.19 204 TYR B N 1
ATOM 4073 C CA . TYR B 1 204 ? -11.126 -0.971 30.226 1.00 36.33 204 TYR B CA 1
ATOM 4074 C C . TYR B 1 204 ? -9.712 -1.562 30.231 1.00 38.69 204 TYR B C 1
ATOM 4075 O O . TYR B 1 204 ? -8.931 -1.331 31.154 1.00 30.67 204 TYR B O 1
ATOM 4084 N N . SER B 1 205 ? -9.386 -2.324 29.192 1.00 38.32 205 SER B N 1
ATOM 4085 C CA . SER B 1 205 ? -8.074 -2.945 29.083 1.00 33.05 205 SER B CA 1
ATOM 4086 C C . SER B 1 205 ? -7.014 -1.940 28.637 1.00 34.98 205 SER B C 1
ATOM 4087 O O . SER B 1 205 ? -5.829 -2.126 28.907 1.00 33.24 205 SER B O 1
ATOM 4090 N N . CYS B 1 206 ? -7.444 -0.874 27.963 1.00 39.27 206 CYS B N 1
ATOM 4091 C CA . CYS B 1 206 ? -6.530 0.176 27.499 1.00 39.15 206 CYS B CA 1
ATOM 4092 C C . CYS B 1 206 ? -5.783 0.883 28.636 1.00 35.12 206 CYS B C 1
ATOM 4093 O O . CYS B 1 206 ? -4.720 1.489 28.438 1.00 32.53 206 CYS B O 1
ATOM 4096 N N . LEU B 1 207 ? -6.346 0.795 29.832 1.00 35.22 207 LEU B N 1
ATOM 4097 C CA . LEU B 1 207 ? -5.834 1.525 30.986 1.00 30.67 207 LEU B CA 1
ATOM 4098 C C . LEU B 1 207 ? -4.564 0.938 31.608 1.00 36.93 207 LEU B C 1
ATOM 4099 O O . LEU B 1 207 ? -4.548 -0.212 32.066 1.00 41.51 207 LEU B O 1
ATOM 4104 N N . PHE B 1 208 ? -3.506 1.736 31.651 1.00 34.51 208 PHE B N 1
ATOM 4105 C CA . PHE B 1 208 ? -2.352 1.382 32.466 1.00 31.11 208 PHE B CA 1
ATOM 4106 C C . PHE B 1 208 ? -2.238 2.437 33.581 1.00 32.55 208 PHE B C 1
ATOM 4107 O O . PHE B 1 208 ? -1.834 3.566 33.323 1.00 34.21 208 PHE B O 1
ATOM 4115 N N . ILE B 1 209 ? -2.636 2.072 34.804 1.00 37.77 209 ILE B N 1
ATOM 4116 C CA . ILE B 1 209 ? -2.622 2.985 35.958 1.00 45.26 209 ILE B CA 1
ATOM 4117 C C . ILE B 1 209 ? -1.306 2.880 36.755 1.00 37.71 209 ILE B C 1
ATOM 4118 O O . ILE B 1 209 ? -0.896 1.789 37.154 1.00 31.17 209 ILE B O 1
ATOM 4123 N N . ILE B 1 210 ? -0.646 4.014 36.980 1.00 29.48 210 ILE B N 1
ATOM 4124 C CA . ILE B 1 210 ? 0.590 4.038 37.769 1.00 18.40 210 ILE B CA 1
ATOM 4125 C C . ILE B 1 210 ? 0.351 4.661 39.154 1.00 23.39 210 ILE B C 1
ATOM 4126 O O . ILE B 1 210 ? -0.197 5.764 39.268 1.00 26.55 210 ILE B O 1
ATOM 4131 N N . ARG B 1 211 ? 0.756 3.942 40.200 1.00 24.01 211 ARG B N 1
ATOM 4132 C CA . ARG B 1 211 ? 0.713 4.453 41.569 1.00 26.64 211 ARG B CA 1
ATOM 4133 C C . ARG B 1 211 ? 2.143 4.587 42.116 1.00 31.48 211 ARG B C 1
ATOM 4134 O O . ARG B 1 211 ? 3.103 4.133 41.479 1.00 23.90 211 ARG B O 1
ATOM 4142 N N . ALA B 1 212 ? 2.289 5.214 43.282 1.00 20.99 212 ALA B N 1
ATOM 4143 C CA . ALA B 1 212 ? 3.596 5.303 43.931 1.00 27.19 212 ALA B CA 1
ATOM 4144 C C . ALA B 1 212 ? 3.448 5.404 45.442 1.00 32.82 212 ALA B C 1
ATOM 4145 O O . ALA B 1 212 ? 2.355 5.685 45.942 1.00 34.47 212 ALA B O 1
ATOM 4147 N N . MET B 1 213 ? 4.548 5.180 46.159 1.00 36.02 213 MET B N 1
ATOM 4148 C CA . MET B 1 213 ? 4.558 5.260 47.622 1.00 40.30 213 MET B CA 1
ATOM 4149 C C . MET B 1 213 ? 5.363 6.480 48.067 1.00 38.69 213 MET B C 1
ATOM 4150 O O . MET B 1 213 ? 5.434 6.806 49.252 1.00 41.67 213 MET B O 1
ATOM 4155 N N . THR B 1 214 ? 5.959 7.154 47.092 1.00 39.30 214 THR B N 1
ATOM 4156 C CA . THR B 1 214 ? 6.857 8.277 47.336 1.00 36.08 214 THR B CA 1
ATOM 4157 C C . THR B 1 214 ? 6.154 9.468 47.998 1.00 32.22 214 THR B C 1
ATOM 4158 O O . THR B 1 214 ? 6.542 9.942 49.063 1.00 35.37 214 THR B O 1
ATOM 4162 N N . LYS B 1 215 ? 5.108 9.946 47.348 1.00 30.43 215 LYS B N 1
ATOM 4163 C CA . LYS B 1 215 ? 4.459 11.174 47.751 1.00 27.84 215 LYS B CA 1
ATOM 4164 C C . LYS B 1 215 ? 3.648 11.005 49.023 1.00 31.01 215 LYS B C 1
ATOM 4165 O O . LYS B 1 215 ? 3.951 11.607 50.048 1.00 32.76 215 LYS B O 1
ATOM 4171 N N . PHE B 1 216 ? 2.624 10.165 48.952 1.00 37.61 216 PHE B N 1
ATOM 4172 C CA . PHE B 1 216 ? 1.649 10.051 50.031 1.00 33.21 216 PHE B CA 1
ATOM 4173 C C . PHE B 1 216 ? 2.115 9.273 51.277 1.00 37.14 216 PHE B C 1
ATOM 4174 O O . PHE B 1 216 ? 1.714 9.596 52.397 1.00 31.33 216 PHE B O 1
ATOM 4182 N N . PHE B 1 217 ? 2.954 8.257 51.086 1.00 39.22 217 PHE B N 1
ATOM 4183 C CA . PHE B 1 217 ? 3.455 7.467 52.208 1.00 38.06 217 PHE B CA 1
ATOM 4184 C C . PHE B 1 217 ? 4.802 7.991 52.724 1.00 41.68 217 PHE B C 1
ATOM 4185 O O . PHE B 1 217 ? 5.395 7.408 53.641 1.00 35.97 217 PHE B O 1
ATOM 4193 N N . ALA B 1 218 ? 5.258 9.090 52.114 1.00 39.15 218 ALA B N 1
ATOM 4194 C CA . ALA B 1 218 ? 6.413 9.895 52.558 1.00 38.53 218 ALA B CA 1
ATOM 4195 C C . ALA B 1 218 ? 7.787 9.209 52.534 1.00 39.01 218 ALA B C 1
ATOM 4196 O O . ALA B 1 218 ? 8.635 9.461 53.401 1.00 26.73 218 ALA B O 1
ATOM 4198 N N . MET B 1 219 ? 8.021 8.355 51.539 1.00 45.96 219 MET B N 1
ATOM 4199 C CA . MET B 1 219 ? 9.268 7.585 51.492 1.00 46.85 219 MET B CA 1
ATOM 4200 C C . MET B 1 219 ? 9.958 7.615 50.114 1.00 46.90 219 MET B C 1
ATOM 4201 O O . MET B 1 219 ? 10.055 6.587 49.445 1.00 44.94 219 MET B O 1
ATOM 4206 N N . PRO B 1 220 ? 10.449 8.794 49.692 1.00 44.82 220 PRO B N 1
ATOM 4207 C CA . PRO B 1 220 ? 11.149 8.908 48.403 1.00 40.51 220 PRO B CA 1
ATOM 4208 C C . PRO B 1 220 ? 12.420 8.047 48.338 1.00 44.07 220 PRO B C 1
ATOM 4209 O O . PRO B 1 220 ? 12.666 7.366 47.331 1.00 44.04 220 PRO B O 1
ATOM 4213 N N . GLY B 1 221 ? 13.214 8.085 49.405 1.00 39.05 221 GLY B N 1
ATOM 4214 C CA . GLY B 1 221 ? 14.463 7.345 49.468 1.00 37.61 221 GLY B CA 1
ATOM 4215 C C . GLY B 1 221 ? 14.332 5.840 49.311 1.00 38.86 221 GLY B C 1
ATOM 4216 O O . GLY B 1 221 ? 15.294 5.164 48.956 1.00 40.40 221 GLY B O 1
ATOM 4217 N N . ILE B 1 222 ? 13.147 5.296 49.561 1.00 42.76 222 ILE B N 1
ATOM 4218 C CA . ILE B 1 222 ? 12.991 3.842 49.496 1.00 44.56 222 ILE B CA 1
ATOM 4219 C C . ILE B 1 222 ? 12.829 3.330 48.059 1.00 48.67 222 ILE B C 1
ATOM 4220 O O . ILE B 1 222 ? 12.965 2.129 47.801 1.00 44.15 222 ILE B O 1
ATOM 4225 N N . ARG B 1 223 ? 12.552 4.255 47.137 1.00 54.83 223 ARG B N 1
ATOM 4226 C CA . ARG B 1 223 ? 12.491 3.973 45.696 1.00 56.44 223 ARG B CA 1
ATOM 4227 C C . ARG B 1 223 ? 11.453 2.915 45.322 1.00 56.86 223 ARG B C 1
ATOM 4228 O O . ARG B 1 223 ? 11.821 1.793 44.963 1.00 62.36 223 ARG B O 1
ATOM 4236 N N . PHE B 1 224 ? 10.166 3.258 45.390 1.00 47.13 224 PHE B N 1
ATOM 4237 C CA . PHE B 1 224 ? 9.134 2.275 45.052 1.00 41.83 224 PHE B CA 1
ATOM 4238 C C . PHE B 1 224 ? 7.878 2.830 44.396 1.00 37.73 224 PHE B C 1
ATOM 4239 O O . PHE B 1 224 ? 7.258 3.775 44.887 1.00 39.38 224 PHE B O 1
ATOM 4247 N N . GLY B 1 225 ? 7.496 2.201 43.292 1.00 29.68 225 GLY B N 1
ATOM 4248 C CA . GLY B 1 225 ? 6.215 2.462 42.669 1.00 33.53 225 GLY B CA 1
ATOM 4249 C C . GLY B 1 225 ? 5.672 1.207 42.013 1.00 36.15 225 GLY B C 1
ATOM 4250 O O . GLY B 1 225 ? 6.288 0.127 42.081 1.00 29.84 225 GLY B O 1
ATOM 4251 N N . TYR B 1 226 ? 4.506 1.334 41.386 1.00 29.74 226 TYR B N 1
ATOM 4252 C CA . TYR B 1 226 ? 3.915 0.215 40.666 1.00 29.57 226 TYR B CA 1
ATOM 4253 C C . TYR B 1 226 ? 2.957 0.681 39.580 1.00 26.52 226 TYR B C 1
ATOM 4254 O O . TYR B 1 226 ? 2.502 1.810 39.609 1.00 30.44 226 TYR B O 1
ATOM 4263 N N . GLY B 1 227 ? 2.683 -0.206 38.621 1.00 20.21 227 GLY B N 1
ATOM 4264 C CA . GLY B 1 227 ? 1.797 0.052 37.500 1.00 21.55 227 GLY B CA 1
ATOM 4265 C C . GLY B 1 227 ? 0.779 -1.063 37.390 1.00 25.01 227 GLY B C 1
ATOM 4266 O O . GLY B 1 227 ? 1.141 -2.239 37.528 1.00 30.75 227 GLY B O 1
ATOM 4267 N N . ILE B 1 228 ? -0.489 -0.707 37.163 1.00 27.73 228 ILE B N 1
ATOM 4268 C CA . ILE B 1 228 ? -1.577 -1.688 37.083 1.00 34.34 228 ILE B CA 1
ATOM 4269 C C . ILE B 1 228 ? -2.280 -1.659 35.728 1.00 32.49 228 ILE B C 1
ATOM 4270 O O . ILE B 1 228 ? -2.313 -0.623 35.061 1.00 30.65 228 ILE B O 1
ATOM 4275 N N . THR B 1 229 ? -2.856 -2.795 35.339 1.00 24.07 229 THR B N 1
ATOM 4276 C CA . THR B 1 229 ? -3.590 -2.923 34.078 1.00 28.33 229 THR B CA 1
ATOM 4277 C C . THR B 1 229 ? -4.364 -4.223 34.099 1.00 27.56 229 THR B C 1
ATOM 4278 O O . THR B 1 229 ? -3.971 -5.187 34.761 1.00 31.36 229 THR B O 1
ATOM 4282 N N . ASN B 1 230 ? -5.455 -4.281 33.360 1.00 27.15 230 ASN B N 1
ATOM 4283 C CA . ASN B 1 230 ? -6.098 -5.562 33.207 1.00 35.56 230 ASN B CA 1
ATOM 4284 C C . ASN B 1 230 ? -5.522 -6.262 31.978 1.00 50.12 230 ASN B C 1
ATOM 4285 O O . ASN B 1 230 ? -5.570 -7.490 31.867 1.00 53.64 230 ASN B O 1
ATOM 4290 N N . ASN B 1 231 ? -4.949 -5.468 31.073 1.00 53.78 231 ASN B N 1
ATOM 4291 C CA . ASN B 1 231 ? -4.222 -6.001 29.925 1.00 47.33 231 ASN B CA 1
ATOM 4292 C C . ASN B 1 231 ? -2.884 -6.600 30.364 1.00 48.23 231 ASN B C 1
ATOM 4293 O O . ASN B 1 231 ? -1.982 -5.886 30.794 1.00 50.17 231 ASN B O 1
ATOM 4298 N N . LYS B 1 232 ? -2.758 -7.915 30.258 1.00 45.13 232 LYS B N 1
ATOM 4299 C CA . LYS B 1 232 ? -1.572 -8.588 30.766 1.00 42.82 232 LYS B CA 1
ATOM 4300 C C . LYS B 1 232 ? -0.339 -8.535 29.852 1.00 43.09 232 LYS B C 1
ATOM 4301 O O . LYS B 1 232 ? 0.787 -8.507 30.350 1.00 47.23 232 LYS B O 1
ATOM 4307 N N . GLU B 1 233 ? -0.538 -8.515 28.534 1.00 35.17 233 GLU B N 1
ATOM 4308 C CA . GLU B 1 233 ? 0.594 -8.420 27.613 1.00 40.27 233 GLU B CA 1
ATOM 4309 C C . GLU B 1 233 ? 1.394 -7.148 27.859 1.00 38.11 233 GLU B C 1
ATOM 4310 O O . GLU B 1 233 ? 2.619 -7.129 27.734 1.00 41.48 233 GLU B O 1
ATOM 4316 N N . ILE B 1 234 ? 0.686 -6.082 28.191 1.00 28.74 234 ILE B N 1
ATOM 4317 C CA . ILE B 1 234 ? 1.320 -4.824 28.528 1.00 30.35 234 ILE B CA 1
ATOM 4318 C C . ILE B 1 234 ? 2.158 -5.025 29.771 1.00 30.86 234 ILE B C 1
ATOM 4319 O O . ILE B 1 234 ? 3.300 -4.568 29.841 1.00 29.40 234 ILE B O 1
ATOM 4324 N N . ALA B 1 235 ? 1.591 -5.717 30.753 1.00 30.87 235 ALA B N 1
ATOM 4325 C CA . ALA B 1 235 ? 2.310 -5.979 31.996 1.00 39.01 235 ALA B CA 1
ATOM 4326 C C . ALA B 1 235 ? 3.565 -6.848 31.744 1.00 44.33 235 ALA B C 1
ATOM 4327 O O . ALA B 1 235 ? 4.633 -6.621 32.318 1.00 37.01 235 ALA B O 1
ATOM 4329 N N . ALA B 1 236 ? 3.429 -7.824 30.853 1.00 40.72 236 ALA B N 1
ATOM 4330 C CA . ALA B 1 236 ? 4.522 -8.722 30.507 1.00 35.48 236 ALA B CA 1
ATOM 4331 C C . ALA B 1 236 ? 5.583 -7.997 29.694 1.00 41.39 236 ALA B C 1
ATOM 4332 O O . ALA B 1 236 ? 6.774 -8.045 30.014 1.00 40.90 236 ALA B O 1
ATOM 4334 N N . LYS B 1 237 ? 5.140 -7.332 28.632 1.00 35.62 237 LYS B N 1
ATOM 4335 C CA . LYS B 1 237 ? 6.047 -6.692 27.701 1.00 42.35 237 LYS B CA 1
ATOM 4336 C C . LYS B 1 237 ? 6.911 -5.675 28.431 1.00 43.99 237 LYS B C 1
ATOM 4337 O O . LYS B 1 237 ? 8.039 -5.396 28.032 1.00 37.69 237 LYS B O 1
ATOM 4343 N N . ILE B 1 238 ? 6.371 -5.135 29.516 1.00 48.85 238 ILE B N 1
ATOM 4344 C CA . ILE B 1 238 ? 7.090 -4.169 30.336 1.00 36.58 238 ILE B CA 1
ATOM 4345 C C . ILE B 1 238 ? 8.146 -4.812 31.229 1.00 33.93 238 ILE B C 1
ATOM 4346 O O . ILE B 1 238 ? 9.214 -4.243 31.443 1.00 38.14 238 ILE B O 1
ATOM 4351 N N . LYS B 1 239 ? 7.842 -5.990 31.762 1.00 39.56 239 LYS B N 1
ATOM 4352 C CA . LYS B 1 239 ? 8.765 -6.672 32.660 1.00 40.14 239 LYS B CA 1
ATOM 4353 C C . LYS B 1 239 ? 9.909 -7.306 31.885 1.00 39.47 239 LYS B C 1
ATOM 4354 O O . LYS B 1 239 ? 10.999 -7.513 32.416 1.00 46.98 239 LYS B O 1
ATOM 4360 N N . ALA B 1 240 ? 9.659 -7.599 30.617 1.00 30.72 240 ALA B N 1
ATOM 4361 C CA . ALA B 1 240 ? 10.688 -8.139 29.748 1.00 34.66 240 ALA B CA 1
ATOM 4362 C C . ALA B 1 240 ? 11.800 -7.114 29.537 1.00 36.75 240 ALA B C 1
ATOM 4363 O O . ALA B 1 240 ? 12.819 -7.408 28.911 1.00 44.70 240 ALA B O 1
ATOM 4365 N N . LYS B 1 241 ? 11.599 -5.910 30.064 1.00 38.47 241 LYS B N 1
ATOM 4366 C CA . LYS B 1 241 ? 12.564 -4.826 29.916 1.00 36.40 241 LYS B CA 1
ATOM 4367 C C . LYS B 1 241 ? 13.226 -4.455 31.245 1.00 35.19 241 LYS B C 1
ATOM 4368 O O . LYS B 1 241 ? 14.060 -3.541 31.304 1.00 37.92 241 LYS B O 1
ATOM 4374 N N . GLN B 1 242 ? 12.833 -5.150 32.309 1.00 32.79 242 GLN B N 1
ATOM 4375 C CA . GLN B 1 242 ? 13.339 -4.867 33.645 1.00 43.97 242 GLN B CA 1
ATOM 4376 C C . GLN B 1 242 ? 14.348 -5.935 34.041 1.00 50.47 242 GLN B C 1
ATOM 4377 O O . GLN B 1 242 ? 14.470 -6.961 33.369 1.00 46.93 242 GLN B O 1
ATOM 4383 N N . ASN B 1 243 ? 15.071 -5.690 35.131 1.00 50.42 243 ASN B N 1
ATOM 4384 C CA . ASN B 1 243 ? 15.950 -6.707 35.703 1.00 41.98 243 ASN B CA 1
ATOM 4385 C C . ASN B 1 243 ? 15.282 -7.488 36.834 1.00 34.92 243 ASN B C 1
ATOM 4386 O O . ASN B 1 243 ? 14.398 -6.976 37.526 1.00 26.90 243 ASN B O 1
ATOM 4391 N N . PRO B 1 244 ? 15.680 -8.754 37.001 1.00 39.58 244 PRO B N 1
ATOM 4392 C CA . PRO B 1 244 ? 15.169 -9.561 38.109 1.00 46.30 244 PRO B CA 1
ATOM 4393 C C . PRO B 1 244 ? 15.644 -8.979 39.424 1.00 52.15 244 PRO B C 1
ATOM 4394 O O . PRO B 1 244 ? 16.754 -8.446 39.486 1.00 55.38 244 PRO B O 1
ATOM 4398 N N . TRP B 1 245 ? 14.807 -9.059 40.452 1.00 47.05 245 TRP B N 1
ATOM 4399 C CA . TRP B 1 245 ? 15.139 -8.474 41.742 1.00 45.12 245 TRP B CA 1
ATOM 4400 C C . TRP B 1 245 ? 15.380 -6.955 41.677 1.00 36.82 245 TRP B C 1
ATOM 4401 O O . TRP B 1 245 ? 16.359 -6.465 42.233 1.00 34.27 245 TRP B O 1
ATOM 4412 N N . ASN B 1 246 ? 14.507 -6.201 41.015 1.00 36.33 246 ASN B N 1
ATOM 4413 C CA . ASN B 1 246 ? 14.678 -4.741 40.999 1.00 34.61 246 ASN B CA 1
ATOM 4414 C C . ASN B 1 246 ? 14.154 -4.017 42.248 1.00 30.54 246 ASN B C 1
ATOM 4415 O O . ASN B 1 246 ? 14.524 -2.866 42.510 1.00 27.18 246 ASN B O 1
ATOM 4420 N N . ILE B 1 247 ? 13.299 -4.688 43.017 1.00 25.88 247 ILE B N 1
ATOM 4421 C CA . ILE B 1 247 ? 12.768 -4.105 44.240 1.00 27.35 247 ILE B CA 1
ATOM 4422 C C . ILE B 1 247 ? 13.582 -4.508 45.460 1.00 38.98 247 ILE B C 1
ATOM 4423 O O . ILE B 1 247 ? 13.763 -5.692 45.724 1.00 51.03 247 ILE B O 1
ATOM 4428 N N . ASN B 1 248 ? 14.086 -3.524 46.198 1.00 36.24 248 ASN B N 1
ATOM 4429 C CA . ASN B 1 248 ? 14.909 -3.829 47.366 1.00 33.41 248 ASN B CA 1
ATOM 4430 C C . ASN B 1 248 ? 14.065 -4.180 48.589 1.00 35.91 248 ASN B C 1
ATOM 4431 O O . ASN B 1 248 ? 12.920 -3.749 48.701 1.00 36.94 248 ASN B O 1
ATOM 4436 N N . CYS B 1 249 ? 14.643 -4.957 49.503 1.00 33.85 249 CYS B N 1
ATOM 4437 C CA . CYS B 1 249 ? 13.895 -5.536 50.626 1.00 36.53 249 CYS B CA 1
ATOM 4438 C C . CYS B 1 249 ? 13.166 -4.519 51.527 1.00 30.49 249 CYS B C 1
ATOM 4439 O O . CYS B 1 249 ? 12.094 -4.812 52.066 1.00 41.79 249 CYS B O 1
ATOM 4442 N N . PHE B 1 250 ? 13.728 -3.329 51.681 1.00 16.00 250 PHE B N 1
ATOM 4443 C CA . PHE B 1 250 ? 13.090 -2.313 52.524 1.00 27.33 250 PHE B CA 1
ATOM 4444 C C . PHE B 1 250 ? 11.834 -1.739 51.883 1.00 28.59 250 PHE B C 1
ATOM 4445 O O . PHE B 1 250 ? 10.819 -1.529 52.550 1.00 28.59 250 PHE B O 1
ATOM 4453 N N . ALA B 1 251 ? 11.928 -1.475 50.584 1.00 27.36 251 ALA B N 1
ATOM 4454 C CA . ALA B 1 251 ? 10.798 -1.022 49.788 1.00 30.28 251 ALA B CA 1
ATOM 4455 C C . ALA B 1 251 ? 9.702 -2.080 49.744 1.00 18.86 251 ALA B C 1
ATOM 4456 O O . ALA B 1 251 ? 8.519 -1.742 49.646 1.00 28.23 251 ALA B O 1
ATOM 4458 N N . GLU B 1 252 ? 10.113 -3.351 49.809 1.00 25.98 252 GLU B N 1
ATOM 4459 C CA . GLU B 1 252 ? 9.217 -4.512 49.883 1.00 29.91 252 GLU B CA 1
ATOM 4460 C C . GLU B 1 252 ? 8.506 -4.619 51.241 1.00 30.86 252 GLU B C 1
ATOM 4461 O O . GLU B 1 252 ? 7.280 -4.715 51.305 1.00 25.53 252 GLU B O 1
ATOM 4467 N N . MET B 1 253 ? 9.267 -4.604 52.331 1.00 36.88 253 MET B N 1
ATOM 4468 C CA . MET B 1 253 ? 8.639 -4.587 53.649 1.00 40.29 253 MET B CA 1
ATOM 4469 C C . MET B 1 253 ? 7.606 -3.456 53.690 1.00 35.95 253 MET B C 1
ATOM 4470 O O . MET B 1 253 ? 6.480 -3.643 54.143 1.00 38.29 253 MET B O 1
ATOM 4475 N N . ALA B 1 254 ? 7.986 -2.295 53.164 1.00 32.13 254 ALA B N 1
ATOM 4476 C CA . ALA B 1 254 ? 7.133 -1.117 53.209 1.00 29.14 254 ALA B CA 1
ATOM 4477 C C . ALA B 1 254 ? 5.827 -1.297 52.438 1.00 28.44 254 ALA B C 1
ATOM 4478 O O . ALA B 1 254 ? 4.762 -0.932 52.924 1.00 29.64 254 ALA B O 1
ATOM 4480 N N . ALA B 1 255 ? 5.905 -1.852 51.235 1.00 31.87 255 ALA B N 1
ATOM 4481 C CA . ALA B 1 255 ? 4.702 -2.032 50.418 1.00 30.06 255 ALA B CA 1
ATOM 4482 C C . ALA B 1 255 ? 3.763 -3.169 50.878 1.00 24.58 255 ALA B C 1
ATOM 4483 O O . ALA B 1 255 ? 2.551 -3.102 50.664 1.00 25.18 255 ALA B O 1
ATOM 4485 N N . ILE B 1 256 ? 4.306 -4.198 51.523 1.00 22.12 256 ILE B N 1
ATOM 4486 C CA . ILE B 1 256 ? 3.449 -5.257 52.067 1.00 32.98 256 ILE B CA 1
ATOM 4487 C C . ILE B 1 256 ? 2.867 -4.882 53.445 1.00 40.30 256 ILE B C 1
ATOM 4488 O O . ILE B 1 256 ? 1.864 -5.462 53.875 1.00 37.00 256 ILE B O 1
ATOM 4493 N N . ASN B 1 257 ? 3.480 -3.893 54.102 1.00 38.09 257 ASN B N 1
ATOM 4494 C CA . ASN B 1 257 ? 3.119 -3.491 55.470 1.00 38.75 257 ASN B CA 1
ATOM 4495 C C . ASN B 1 257 ? 2.332 -2.173 55.608 1.00 36.33 257 ASN B C 1
ATOM 4496 O O . ASN B 1 257 ? 1.414 -2.068 56.431 1.00 33.01 257 ASN B O 1
ATOM 4501 N N . CYS B 1 258 ? 2.717 -1.171 54.813 1.00 37.33 258 CYS B N 1
ATOM 4502 C CA . CYS B 1 258 ? 2.241 0.200 54.991 1.00 36.99 258 CYS B CA 1
ATOM 4503 C C . CYS B 1 258 ? 1.007 0.521 54.187 1.00 35.44 258 CYS B C 1
ATOM 4504 O O . CYS B 1 258 ? 0.167 1.272 54.653 1.00 34.06 258 CYS B O 1
ATOM 4507 N N . LEU B 1 259 ? 0.895 -0.038 52.984 1.00 38.15 259 LEU B N 1
ATOM 4508 C CA . LEU B 1 259 ? -0.252 0.245 52.124 1.00 33.05 259 LEU B CA 1
ATOM 4509 C C . LEU B 1 259 ? -1.575 0.028 52.854 1.00 37.43 259 LEU B C 1
ATOM 4510 O O . LEU B 1 259 ? -2.605 0.589 52.481 1.00 39.64 259 LEU B O 1
ATOM 4515 N N . LYS B 1 260 ? -1.543 -0.806 53.887 1.00 42.32 260 LYS B N 1
ATOM 4516 C CA . LYS B 1 260 ? -2.724 -1.065 54.702 1.00 37.86 260 LYS B CA 1
ATOM 4517 C C . LYS B 1 260 ? -2.537 -0.604 56.150 1.00 42.54 260 LYS B C 1
ATOM 4518 O O . LYS B 1 260 ? -3.001 -1.263 57.083 1.00 43.30 260 LYS B O 1
ATOM 4524 N N . ASP B 1 261 ? -1.848 0.527 56.322 1.00 48.12 261 ASP B N 1
ATOM 4525 C CA . ASP B 1 261 ? -1.713 1.179 57.624 1.00 40.97 261 ASP B CA 1
ATOM 4526 C C . ASP B 1 261 ? -2.752 2.284 57.724 1.00 44.13 261 ASP B C 1
ATOM 4527 O O . ASP B 1 261 ? -2.471 3.446 57.421 1.00 35.22 261 ASP B O 1
ATOM 4532 N N . THR B 1 262 ? -3.958 1.908 58.150 1.00 50.34 262 THR B N 1
ATOM 4533 C CA . THR B 1 262 ? -5.111 2.810 58.141 1.00 44.00 262 THR B CA 1
ATOM 4534 C C . THR B 1 262 ? -5.010 3.964 59.130 1.00 40.00 262 THR B C 1
ATOM 4535 O O . THR B 1 262 ? -5.739 4.941 59.006 1.00 38.36 262 THR B O 1
ATOM 4539 N N . ASN B 1 263 ? -4.142 3.836 60.128 1.00 41.83 263 ASN B N 1
ATOM 4540 C CA . ASN B 1 263 ? -3.900 4.930 61.054 1.00 48.67 263 ASN B CA 1
ATOM 4541 C C . ASN B 1 263 ? -3.309 6.078 60.280 1.00 54.08 263 ASN B C 1
ATOM 4542 O O . ASN B 1 263 ? -3.751 7.226 60.408 1.00 59.33 263 ASN B O 1
ATOM 4547 N N . TYR B 1 264 ? -2.314 5.745 59.463 1.00 46.43 264 TYR B N 1
ATOM 4548 C CA . TYR B 1 264 ? -1.593 6.731 58.684 1.00 44.13 264 TYR B CA 1
ATOM 4549 C C . TYR B 1 264 ? -2.465 7.329 57.591 1.00 30.33 264 TYR B C 1
ATOM 4550 O O . TYR B 1 264 ? -2.498 8.547 57.410 1.00 26.57 264 TYR B O 1
ATOM 4559 N N . ILE B 1 265 ? -3.163 6.474 56.852 1.00 29.49 265 ILE B N 1
ATOM 4560 C CA . ILE B 1 265 ? -4.034 6.985 55.799 1.00 33.78 265 ILE B CA 1
ATOM 4561 C C . ILE B 1 265 ? -5.068 7.965 56.348 1.00 27.74 265 ILE B C 1
ATOM 4562 O O . ILE B 1 265 ? -5.209 9.073 55.853 1.00 34.57 265 ILE B O 1
ATOM 4567 N N . GLU B 1 266 ? -5.779 7.570 57.385 1.00 30.69 266 GLU B N 1
ATOM 4568 C CA . GLU B 1 266 ? -6.844 8.411 57.885 1.00 31.51 266 GLU B CA 1
ATOM 4569 C C . GLU B 1 266 ? -6.271 9.695 58.475 1.00 38.04 266 GLU B C 1
ATOM 4570 O O . GLU B 1 266 ? -6.789 10.796 58.234 1.00 30.44 266 GLU B O 1
ATOM 4576 N N . GLU B 1 267 ? -5.189 9.554 59.233 1.00 41.41 267 GLU B N 1
ATOM 4577 C CA . GLU B 1 267 ? -4.488 10.712 59.779 1.00 33.12 267 GLU B CA 1
ATOM 4578 C C . GLU B 1 267 ? -4.059 11.689 58.667 1.00 33.27 267 GLU B C 1
ATOM 4579 O O . GLU B 1 267 ? -4.207 12.902 58.788 1.00 41.01 267 GLU B O 1
ATOM 4585 N N . SER B 1 268 ? -3.545 11.140 57.572 1.00 36.21 268 SER B N 1
ATOM 4586 C CA . SER B 1 268 ? -3.081 11.935 56.443 1.00 31.10 268 SER B CA 1
ATOM 4587 C C . SER B 1 268 ? -4.219 12.630 55.718 1.00 24.77 268 SER B C 1
ATOM 4588 O O . SER B 1 268 ? -4.109 13.802 55.353 1.00 33.21 268 SER B O 1
ATOM 4591 N N . LEU B 1 269 ? -5.313 11.900 55.521 1.00 30.78 269 LEU B N 1
ATOM 4592 C CA . LEU B 1 269 ? -6.560 12.439 54.965 1.00 30.45 269 LEU B CA 1
ATOM 4593 C C . LEU B 1 269 ? -7.220 13.549 55.814 1.00 31.97 269 LEU B C 1
ATOM 4594 O O . LEU B 1 269 ? -7.740 14.539 55.291 1.00 29.33 269 LEU B O 1
ATOM 4599 N N . LEU B 1 270 ? -7.209 13.366 57.126 1.00 39.46 270 LEU B N 1
ATOM 4600 C CA . LEU B 1 270 ? -7.626 14.409 58.051 1.00 38.33 270 LEU B CA 1
ATOM 4601 C C . LEU B 1 270 ? -6.779 15.661 57.773 1.00 34.05 270 LEU B C 1
ATOM 4602 O O . LEU B 1 270 ? -7.303 16.708 57.408 1.00 29.47 270 LEU B O 1
ATOM 4607 N N . TRP B 1 271 ? -5.463 15.534 57.917 1.00 44.03 271 TRP B N 1
ATOM 4608 C CA . TRP B 1 271 ? -4.553 16.629 57.610 1.00 43.25 271 TRP B CA 1
ATOM 4609 C C . TRP B 1 271 ? -4.921 17.381 56.318 1.00 39.77 271 TRP B C 1
ATOM 4610 O O . TRP B 1 271 ? -5.275 18.563 56.373 1.00 32.56 271 TRP B O 1
ATOM 4621 N N . ILE B 1 272 ? -4.831 16.715 55.164 1.00 41.18 272 ILE B N 1
ATOM 4622 C CA . ILE B 1 272 ? -4.994 17.414 53.880 1.00 39.38 272 ILE B CA 1
ATOM 4623 C C . ILE B 1 272 ? -6.383 17.984 53.624 1.00 29.64 272 ILE B C 1
ATOM 4624 O O . ILE B 1 272 ? -6.511 19.047 53.017 1.00 33.31 272 ILE B O 1
ATOM 4629 N N . LYS B 1 273 ? -7.426 17.281 54.047 1.00 29.23 273 LYS B N 1
ATOM 4630 C CA . LYS B 1 273 ? -8.767 17.808 53.818 1.00 33.81 273 LYS B CA 1
ATOM 4631 C C . LYS B 1 273 ? -8.903 19.159 54.543 1.00 35.80 273 LYS B C 1
ATOM 4632 O O . LYS B 1 273 ? -9.200 20.191 53.920 1.00 24.97 273 LYS B O 1
ATOM 4638 N N . LYS B 1 274 ? -8.605 19.213 55.808 1.00 28.51 274 LYS B N 1
ATOM 4639 C CA . LYS B 1 274 ? -8.600 20.466 56.479 1.00 27.64 274 LYS B CA 1
ATOM 4640 C C . LYS B 1 274 ? -7.624 21.506 55.922 1.00 46.51 274 LYS B C 1
ATOM 4641 O O . LYS B 1 274 ? -8.017 22.534 55.445 1.00 58.42 274 LYS B O 1
ATOM 4647 N N . GLU B 1 275 ? -6.343 21.277 56.090 1.00 37.19 275 GLU B N 1
ATOM 4648 C CA . GLU B 1 275 ? -5.373 22.303 55.742 1.00 30.32 275 GLU B CA 1
ATOM 4649 C C . GLU B 1 275 ? -5.357 22.677 54.263 1.00 32.04 275 GLU B C 1
ATOM 4650 O O . GLU B 1 275 ? -4.826 23.718 53.902 1.00 37.12 275 GLU B O 1
ATOM 4656 N N . ARG B 1 276 ? -5.927 21.840 53.400 1.00 34.23 276 ARG B N 1
ATOM 4657 C CA . ARG B 1 276 ? -6.034 22.232 51.993 1.00 45.15 276 ARG B CA 1
ATOM 4658 C C . ARG B 1 276 ? -7.036 23.370 51.860 1.00 56.35 276 ARG B C 1
ATOM 4659 O O . ARG B 1 276 ? -6.965 24.179 50.930 1.00 63.91 276 ARG B O 1
ATOM 4667 N N . LYS B 1 277 ? -7.966 23.431 52.806 1.00 53.30 277 LYS B N 1
ATOM 4668 C CA . LYS B 1 277 ? -8.977 24.478 52.806 1.00 47.37 277 LYS B CA 1
ATOM 4669 C C . LYS B 1 277 ? -8.443 25.770 53.418 1.00 30.93 277 LYS B C 1
ATOM 4670 O O . LYS B 1 277 ? -8.608 26.823 52.850 1.00 25.78 277 LYS B O 1
ATOM 4676 N N . ARG B 1 278 ? -7.795 25.667 54.574 1.00 37.16 278 ARG B N 1
ATOM 4677 C CA . ARG B 1 278 ? -7.276 26.824 55.304 1.00 39.70 278 ARG B CA 1
ATOM 4678 C C . ARG B 1 278 ? -6.205 27.596 54.532 1.00 40.01 278 ARG B C 1
ATOM 4679 O O . ARG B 1 278 ? -6.020 28.792 54.737 1.00 34.83 278 ARG B O 1
ATOM 4687 N N . PHE B 1 279 ? -5.507 26.895 53.645 1.00 41.38 279 PHE B N 1
ATOM 4688 C CA . PHE B 1 279 ? -4.324 27.425 52.974 1.00 38.91 279 PHE B CA 1
ATOM 4689 C C . PHE B 1 279 ? -4.734 28.084 51.665 1.00 37.72 279 PHE B C 1
ATOM 4690 O O . PHE B 1 279 ? -4.194 29.114 51.275 1.00 35.82 279 PHE B O 1
ATOM 4698 N N . ILE B 1 280 ? -5.712 27.480 50.999 1.00 38.68 280 ILE B N 1
ATOM 4699 C CA . ILE B 1 280 ? -6.280 28.032 49.777 1.00 36.24 280 ILE B CA 1
ATOM 4700 C C . ILE B 1 280 ? -7.083 29.293 50.088 1.00 28.69 280 ILE B C 1
ATOM 4701 O O . ILE B 1 280 ? -7.106 30.247 49.294 1.00 27.89 280 ILE B O 1
ATOM 4706 N N . GLU B 1 281 ? -7.755 29.278 51.239 1.00 29.29 281 GLU B N 1
ATOM 4707 C CA . GLU B 1 281 ? -8.374 30.480 51.800 1.00 39.16 281 GLU B CA 1
ATOM 4708 C C . GLU B 1 281 ? -7.335 31.573 51.997 1.00 41.47 281 GLU B C 1
ATOM 4709 O O . GLU B 1 281 ? -7.538 32.714 51.574 1.00 44.83 281 GLU B O 1
ATOM 4715 N N . GLU B 1 282 ? -6.224 31.223 52.647 1.00 36.86 282 GLU B N 1
ATOM 4716 C CA . GLU B 1 282 ? -5.202 32.206 53.012 1.00 37.30 282 GLU B CA 1
ATOM 4717 C C . GLU B 1 282 ? -4.412 32.765 51.835 1.00 35.59 282 GLU B C 1
ATOM 4718 O O . GLU B 1 282 ? -3.884 33.866 51.917 1.00 49.68 282 GLU B O 1
ATOM 4724 N N . LEU B 1 283 ? -4.313 32.004 50.751 1.00 34.73 283 LEU B N 1
ATOM 4725 C CA . LEU B 1 283 ? -3.583 32.460 49.567 1.00 26.83 283 LEU B CA 1
ATOM 4726 C C . LEU B 1 283 ? -4.356 33.516 48.789 1.00 29.70 283 LEU B C 1
ATOM 4727 O O . LEU B 1 283 ? -3.787 34.448 48.223 1.00 24.88 283 LEU B O 1
ATOM 4732 N N . ASN B 1 284 ? -5.667 33.361 48.752 1.00 36.03 284 ASN B N 1
ATOM 4733 C CA . ASN B 1 284 ? -6.494 34.316 48.048 1.00 42.21 284 ASN B CA 1
ATOM 4734 C C . ASN B 1 284 ? -6.479 35.679 48.748 1.00 42.87 284 ASN B C 1
ATOM 4735 O O . ASN B 1 284 ? -6.840 36.694 48.150 1.00 39.81 284 ASN B O 1
ATOM 4740 N N . LYS B 1 285 ? -6.019 35.685 50.004 1.00 35.48 285 LYS B N 1
ATOM 4741 C CA . LYS B 1 285 ? -5.867 36.916 50.786 1.00 27.43 285 LYS B CA 1
ATOM 4742 C C . LYS B 1 285 ? -4.605 37.692 50.401 1.00 30.30 285 LYS B C 1
ATOM 4743 O O . LYS B 1 285 ? -4.517 38.882 50.660 1.00 37.73 285 LYS B O 1
ATOM 4749 N N . ILE B 1 286 ? -3.623 37.034 49.793 1.00 37.62 286 ILE B N 1
ATOM 4750 C CA . ILE B 1 286 ? -2.399 37.740 49.394 1.00 41.81 286 ILE B CA 1
ATOM 4751 C C . ILE B 1 286 ? -2.594 38.500 48.064 1.00 41.39 286 ILE B C 1
ATOM 4752 O O . ILE B 1 286 ? -3.316 38.053 47.163 1.00 43.51 286 ILE B O 1
ATOM 4757 N N . GLY B 1 287 ? -1.955 39.661 47.963 1.00 29.34 287 GLY B N 1
ATOM 4758 C CA . GLY B 1 287 ? -2.305 40.638 46.947 1.00 21.35 287 GLY B CA 1
ATOM 4759 C C . GLY B 1 287 ? -1.707 40.442 45.577 1.00 23.48 287 GLY B C 1
ATOM 4760 O O . GLY B 1 287 ? -2.357 40.749 44.589 1.00 31.61 287 GLY B O 1
ATOM 4761 N N . PHE B 1 288 ? -0.474 39.943 45.505 1.00 27.67 288 PHE B N 1
ATOM 4762 C CA . PHE B 1 288 ? 0.152 39.653 44.210 1.00 28.53 288 PHE B CA 1
ATOM 4763 C C . PHE B 1 288 ? -0.197 38.270 43.652 1.00 28.02 288 PHE B C 1
ATOM 4764 O O . PHE B 1 288 ? 0.349 37.854 42.634 1.00 34.77 288 PHE B O 1
ATOM 4772 N N . ILE B 1 289 ? -1.102 37.559 44.311 1.00 33.56 289 ILE B N 1
ATOM 4773 C CA . ILE B 1 289 ? -1.640 36.328 43.745 1.00 34.38 289 ILE B CA 1
ATOM 4774 C C . ILE B 1 289 ? -2.976 36.590 43.060 1.00 36.45 289 ILE B C 1
ATOM 4775 O O . ILE B 1 289 ? -4.018 36.658 43.714 1.00 33.93 289 ILE B O 1
ATOM 4780 N N . LYS B 1 290 ? -2.916 36.739 41.738 1.00 31.94 290 LYS B N 1
ATOM 4781 C CA . LYS B 1 290 ? -4.079 37.013 40.902 1.00 37.44 290 LYS B CA 1
ATOM 4782 C C . LYS B 1 290 ? -5.095 35.869 40.868 1.00 44.07 290 LYS B C 1
ATOM 4783 O O . LYS B 1 290 ? -6.305 36.097 40.776 1.00 40.76 290 LYS B O 1
ATOM 4789 N N . ARG B 1 291 ? -4.603 34.638 40.922 1.00 45.98 291 ARG B N 1
ATOM 4790 C CA . ARG B 1 291 ? -5.485 33.483 40.907 1.00 42.31 291 ARG B CA 1
ATOM 4791 C C . ARG B 1 291 ? -4.838 32.252 41.515 1.00 37.27 291 ARG B C 1
ATOM 4792 O O . ARG B 1 291 ? -3.663 31.978 41.303 1.00 35.08 291 ARG B O 1
ATOM 4800 N N . VAL B 1 292 ? -5.631 31.507 42.269 1.00 34.85 292 VAL B N 1
ATOM 4801 C CA . VAL B 1 292 ? -5.224 30.214 42.786 1.00 32.69 292 VAL B CA 1
ATOM 4802 C C . VAL B 1 292 ? -6.096 29.177 42.098 1.00 34.62 292 VAL B C 1
ATOM 4803 O O . VAL B 1 292 ? -7.310 29.358 41.998 1.00 35.89 292 VAL B O 1
ATOM 4807 N N . PHE B 1 293 ? -5.481 28.108 41.596 1.00 36.51 293 PHE B N 1
ATOM 4808 C CA . PHE B 1 293 ? -6.230 27.032 40.938 1.00 38.37 293 PHE B CA 1
ATOM 4809 C C . PHE B 1 293 ? -6.602 25.903 41.893 1.00 34.44 293 PHE B C 1
ATOM 4810 O O . PHE B 1 293 ? -5.816 25.540 42.764 1.00 43.53 293 PHE B O 1
ATOM 4818 N N . SER B 1 294 ? -7.805 25.358 41.712 1.00 42.37 294 SER B N 1
ATOM 4819 C CA . SER B 1 294 ? -8.372 24.343 42.604 1.00 46.65 294 SER B CA 1
ATOM 4820 C C . SER B 1 294 ? -7.664 22.994 42.491 1.00 41.19 294 SER B C 1
ATOM 4821 O O . SER B 1 294 ? -7.846 22.271 41.511 1.00 46.78 294 SER B O 1
ATOM 4824 N N . PRO B 1 295 ? -6.854 22.650 43.506 1.00 36.91 295 PRO B N 1
ATOM 4825 C CA . PRO B 1 295 ? -6.076 21.414 43.548 1.00 37.67 295 PRO B CA 1
ATOM 4826 C C . PRO B 1 295 ? -6.760 20.332 44.383 1.00 38.46 295 PRO B C 1
ATOM 4827 O O . PRO B 1 295 ? -7.404 20.627 45.393 1.00 33.16 295 PRO B O 1
ATOM 4831 N N . HIS B 1 296 ? -6.605 19.080 43.974 1.00 43.41 296 HIS B N 1
ATOM 4832 C CA . HIS B 1 296 ? -7.208 17.975 44.711 1.00 42.37 296 HIS B CA 1
ATOM 4833 C C . HIS B 1 296 ? -6.176 17.123 45.449 1.00 41.75 296 HIS B C 1
ATOM 4834 O O . HIS B 1 296 ? -6.487 16.035 45.916 1.00 49.07 296 HIS B O 1
ATOM 4841 N N . ALA B 1 297 ? -4.950 17.634 45.561 1.00 36.26 297 ALA B N 1
ATOM 4842 C CA . ALA B 1 297 ? -3.915 16.989 46.361 1.00 19.53 297 ALA B CA 1
ATOM 4843 C C . ALA B 1 297 ? -3.169 18.005 47.238 1.00 21.56 297 ALA B C 1
ATOM 4844 O O . ALA B 1 297 ? -3.751 18.998 47.699 1.00 19.93 297 ALA B O 1
ATOM 4846 N N . ASN B 1 298 ? -1.875 17.773 47.441 1.00 28.71 298 ASN B N 1
ATOM 4847 C CA . ASN B 1 298 ? -1.084 18.566 48.367 1.00 15.75 298 ASN B CA 1
ATOM 4848 C C . ASN B 1 298 ? -0.135 19.563 47.677 1.00 26.27 298 ASN B C 1
ATOM 4849 O O . ASN B 1 298 ? 0.967 19.823 48.178 1.00 29.85 298 ASN B O 1
ATOM 4854 N N . PHE B 1 299 ? -0.529 20.108 46.530 1.00 25.91 299 PHE B N 1
ATOM 4855 C CA . PHE B 1 299 ? 0.250 21.178 45.912 1.00 25.46 299 PHE B CA 1
ATOM 4856 C C . PHE B 1 299 ? -0.703 22.115 45.217 1.00 25.54 299 PHE B C 1
ATOM 4857 O O . PHE B 1 299 ? -1.797 21.716 44.824 1.00 32.59 299 PHE B O 1
ATOM 4865 N N . VAL B 1 300 ? -0.296 23.368 45.075 1.00 23.26 300 VAL B N 1
ATOM 4866 C CA . VAL B 1 300 ? -1.173 24.363 44.473 1.00 29.57 300 VAL B CA 1
ATOM 4867 C C . VAL B 1 300 ? -0.477 25.221 43.430 1.00 29.12 300 VAL B C 1
ATOM 4868 O O . VAL B 1 300 ? 0.668 25.643 43.617 1.00 27.92 300 VAL B O 1
ATOM 4872 N N . LEU B 1 301 ? -1.179 25.445 42.322 1.00 19.13 301 LEU B N 1
ATOM 4873 C CA . LEU B 1 301 ? -0.699 26.297 41.253 1.00 18.83 301 LEU B CA 1
ATOM 4874 C C . LEU B 1 301 ? -1.270 27.716 41.443 1.00 35.75 301 LEU B C 1
ATOM 4875 O O . LEU B 1 301 ? -2.477 27.911 41.630 1.00 33.41 301 LEU B O 1
ATOM 4880 N N . CYS B 1 302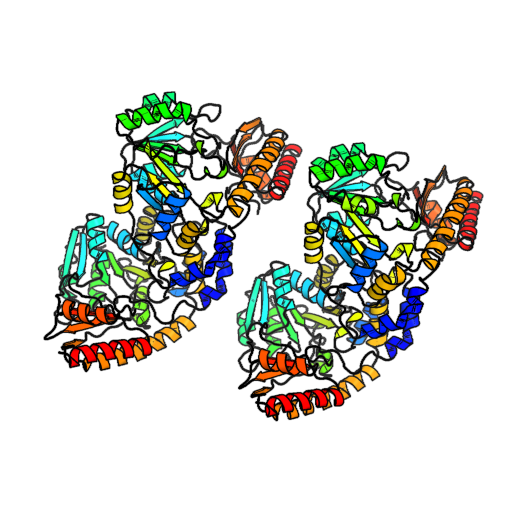 ? -0.385 28.707 41.425 1.00 41.43 302 CYS B N 1
ATOM 4881 C CA . CYS B 1 302 ? -0.791 30.095 41.618 1.00 36.79 302 CYS B CA 1
ATOM 4882 C C . CYS B 1 302 ? -0.358 30.975 40.452 1.00 31.33 302 CYS B C 1
ATOM 4883 O O . CYS B 1 302 ? 0.751 30.845 39.930 1.00 27.24 302 CYS B O 1
ATOM 4886 N N . ARG B 1 303 ? -1.252 31.871 40.053 1.00 35.01 303 ARG B N 1
ATOM 4887 C CA . ARG B 1 303 ? -0.974 32.842 39.008 1.00 43.55 303 ARG B CA 1
ATOM 4888 C C . ARG B 1 303 ? -0.619 34.173 39.661 1.00 43.64 303 ARG B C 1
ATOM 4889 O O . ARG B 1 303 ? -1.381 34.696 40.474 1.00 39.80 303 ARG B O 1
ATOM 4897 N N . LEU B 1 304 ? 0.540 34.720 39.316 1.00 41.98 304 LEU B N 1
ATOM 4898 C CA . LEU B 1 304 ? 1.021 35.925 39.984 1.00 23.81 304 LEU B CA 1
ATOM 4899 C C . LEU B 1 304 ? 0.621 37.184 39.266 1.00 32.92 304 LEU B C 1
ATOM 4900 O O . LEU B 1 304 ? 0.323 37.158 38.066 1.00 31.85 304 LEU B O 1
ATOM 4905 N N . GLU B 1 305 ? 0.625 38.278 40.030 1.00 32.83 305 GLU B N 1
ATOM 4906 C CA . GLU B 1 305 ? 0.311 39.609 39.555 1.00 42.94 305 GLU B CA 1
ATOM 4907 C C . GLU B 1 305 ? 1.447 40.508 40.030 1.00 46.77 305 GLU B C 1
ATOM 4908 O O . GLU B 1 305 ? 1.929 40.365 41.157 1.00 39.85 305 GLU B O 1
ATOM 4914 N N . ASN B 1 306 ? 1.898 41.407 39.164 1.00 50.42 306 ASN B N 1
ATOM 4915 C CA . ASN B 1 306 ? 2.863 42.432 39.559 1.00 55.75 306 ASN B CA 1
ATOM 4916 C C . ASN B 1 306 ? 4.095 41.880 40.268 1.00 51.17 306 ASN B C 1
ATOM 4917 O O . ASN B 1 306 ? 4.711 42.561 41.091 1.00 52.56 306 ASN B O 1
ATOM 4922 N N . ILE B 1 307 ? 4.436 40.639 39.950 1.00 47.91 307 ILE B N 1
ATOM 4923 C CA . ILE B 1 307 ? 5.665 40.023 40.426 1.00 41.80 307 ILE B CA 1
ATOM 4924 C C . ILE B 1 307 ? 5.863 38.768 39.616 1.00 42.10 307 ILE B C 1
ATOM 4925 O O . ILE B 1 307 ? 4.902 38.030 39.352 1.00 44.27 307 ILE B O 1
ATOM 4930 N N . SER B 1 308 ? 7.100 38.535 39.194 1.00 41.54 308 SER B N 1
ATOM 4931 C CA . SER B 1 308 ? 7.395 37.340 38.426 1.00 32.70 308 SER B CA 1
ATOM 4932 C C . SER B 1 308 ? 7.796 36.213 39.367 1.00 26.45 308 SER B C 1
ATOM 4933 O O . SER B 1 308 ? 8.302 36.449 40.471 1.00 21.63 308 SER B O 1
ATOM 4936 N N . GLY B 1 309 ? 7.534 34.987 38.938 1.00 25.14 309 GLY B N 1
ATOM 4937 C CA . GLY B 1 309 ? 7.952 33.816 39.686 1.00 27.35 309 GLY B CA 1
ATOM 4938 C C . GLY B 1 309 ? 9.448 33.852 39.920 1.00 30.61 309 GLY B C 1
ATOM 4939 O O . GLY B 1 309 ? 9.934 33.428 40.969 1.00 31.30 309 GLY B O 1
ATOM 4940 N N . GLU B 1 310 ? 10.188 34.365 38.943 1.00 30.19 310 GLU B N 1
ATOM 4941 C CA . GLU B 1 310 ? 11.623 34.514 39.118 1.00 24.95 310 GLU B CA 1
ATOM 4942 C C . GLU B 1 310 ? 11.841 35.381 40.331 1.00 32.46 310 GLU B C 1
ATOM 4943 O O . GLU B 1 310 ? 12.530 34.985 41.269 1.00 37.36 310 GLU B O 1
ATOM 4949 N N . LYS B 1 311 ? 11.226 36.558 40.313 1.00 30.11 311 LYS B N 1
ATOM 4950 C CA . LYS B 1 311 ? 11.369 37.512 41.402 1.00 45.30 311 LYS B CA 1
ATOM 4951 C C . LYS B 1 311 ? 10.898 36.894 42.708 1.00 37.51 311 LYS B C 1
ATOM 4952 O O . LYS B 1 311 ? 11.634 36.870 43.699 1.00 39.61 311 LYS B O 1
ATOM 4958 N N . LEU B 1 312 ? 9.674 36.385 42.704 1.00 29.98 312 LEU B N 1
ATOM 4959 C CA . LEU B 1 312 ? 9.113 35.796 43.910 1.00 31.51 312 LEU B CA 1
ATOM 4960 C C . LEU B 1 312 ? 10.010 34.677 44.467 1.00 39.93 312 LEU B C 1
ATOM 4961 O O . LEU B 1 312 ? 10.171 34.542 45.686 1.00 40.66 312 LEU B O 1
ATOM 4966 N N . TYR B 1 313 ? 10.607 33.889 43.573 1.00 39.05 313 TYR B N 1
ATOM 4967 C CA . TYR B 1 313 ? 11.561 32.859 43.973 1.00 37.04 313 TYR B CA 1
ATOM 4968 C C . TYR B 1 313 ? 12.797 33.497 44.618 1.00 37.17 313 TYR B C 1
ATOM 4969 O O . TYR B 1 313 ? 13.260 33.058 45.678 1.00 38.32 313 TYR B O 1
ATOM 4978 N N . ASP B 1 314 ? 13.321 34.537 43.973 1.00 38.11 314 ASP B N 1
ATOM 4979 C CA . ASP B 1 314 ? 14.433 35.306 44.521 1.00 38.53 314 ASP B CA 1
ATOM 4980 C C . ASP B 1 314 ? 14.098 35.896 45.891 1.00 33.50 314 ASP B C 1
ATOM 4981 O O . ASP B 1 314 ? 14.893 35.795 46.827 1.00 35.37 314 ASP B O 1
ATOM 4986 N N . SER B 1 315 ? 12.925 36.512 46.007 1.00 26.07 315 SER B N 1
ATOM 4987 C CA . SER B 1 315 ? 12.535 37.160 47.255 1.00 28.31 315 SER B CA 1
ATOM 4988 C C . SER B 1 315 ? 12.483 36.195 48.436 1.00 34.96 315 SER B C 1
ATOM 4989 O O . SER B 1 315 ? 12.835 36.564 49.560 1.00 37.70 315 SER B O 1
ATOM 4992 N N . LEU B 1 316 ? 12.051 34.961 48.181 1.00 42.73 316 LEU B N 1
ATOM 4993 C CA . LEU B 1 316 ? 11.792 33.994 49.247 1.00 30.71 316 LEU B CA 1
ATOM 4994 C C . LEU B 1 316 ? 13.028 33.181 49.595 1.00 30.46 316 LEU B C 1
ATOM 4995 O O . LEU B 1 316 ? 13.201 32.734 50.740 1.00 27.79 316 LEU B O 1
ATOM 5000 N N . LEU B 1 317 ? 13.883 32.984 48.598 1.00 36.32 317 LEU B N 1
ATOM 5001 C CA . LEU B 1 317 ? 15.049 32.133 48.773 1.00 45.56 317 LEU B CA 1
ATOM 5002 C C . LEU B 1 317 ? 15.917 32.713 49.872 1.00 44.49 317 LEU B C 1
ATOM 5003 O O . LEU B 1 317 ? 16.568 31.980 50.613 1.00 43.53 317 LEU B O 1
ATOM 5008 N N . LYS B 1 318 ? 15.898 34.038 49.976 1.00 49.24 318 LYS B N 1
ATOM 5009 C CA . LYS B 1 318 ? 16.600 34.744 51.035 1.00 51.36 318 LYS B CA 1
ATOM 5010 C C . LYS B 1 318 ? 15.985 34.424 52.396 1.00 50.52 318 LYS B C 1
ATOM 5011 O O . LYS B 1 318 ? 16.648 34.533 53.428 1.00 46.02 318 LYS B O 1
ATOM 5017 N N . GLU B 1 319 ? 14.715 34.027 52.388 1.00 53.57 319 GLU B N 1
ATOM 5018 C CA . GLU B 1 319 ? 14.005 33.667 53.613 1.00 52.32 319 GLU B CA 1
ATOM 5019 C C . GLU B 1 319 ? 14.121 32.177 53.889 1.00 50.54 319 GLU B C 1
ATOM 5020 O O . GLU B 1 319 ? 13.503 31.656 54.819 1.00 47.80 319 GLU B O 1
ATOM 5026 N N . ASP B 1 320 ? 14.918 31.493 53.077 1.00 51.03 320 ASP B N 1
ATOM 5027 C CA . ASP B 1 320 ? 15.054 30.047 53.190 1.00 47.07 320 ASP B CA 1
ATOM 5028 C C . ASP B 1 320 ? 13.714 29.387 52.880 1.00 33.56 320 ASP B C 1
ATOM 5029 O O . ASP B 1 320 ? 13.176 28.617 53.662 1.00 30.49 320 ASP B O 1
ATOM 5034 N N . ILE B 1 321 ? 13.174 29.730 51.724 1.00 32.71 321 ILE B N 1
ATOM 5035 C CA . ILE B 1 321 ? 11.978 29.095 51.208 1.00 37.66 321 ILE B CA 1
ATOM 5036 C C . ILE B 1 321 ? 12.254 28.871 49.734 1.00 39.56 321 ILE B C 1
ATOM 5037 O O . ILE B 1 321 ? 12.644 29.809 49.031 1.00 33.22 321 ILE B O 1
ATOM 5042 N N . VAL B 1 322 ? 12.091 27.626 49.282 1.00 32.33 322 VAL B N 1
ATOM 5043 C CA . VAL B 1 322 ? 12.294 27.284 47.879 1.00 22.88 322 VAL B CA 1
ATOM 5044 C C . VAL B 1 322 ? 10.946 26.957 47.250 1.00 25.90 322 VAL B C 1
ATOM 5045 O O . VAL B 1 322 ? 10.263 26.042 47.713 1.00 35.23 322 VAL B O 1
ATOM 5049 N N . ILE B 1 323 ? 10.561 27.699 46.210 1.00 30.48 323 ILE B N 1
ATOM 5050 C CA . ILE B 1 323 ? 9.287 27.451 45.514 1.00 39.13 323 ILE B CA 1
ATOM 5051 C C . ILE B 1 323 ? 9.476 26.938 44.085 1.00 45.62 323 ILE B C 1
ATOM 5052 O O . ILE B 1 323 ? 10.529 27.137 43.476 1.00 50.67 323 ILE B O 1
ATOM 5057 N N . ARG B 1 324 ? 8.442 26.283 43.556 1.00 42.00 324 ARG B N 1
ATOM 5058 C CA . ARG B 1 324 ? 8.481 25.760 42.194 1.00 26.57 324 ARG B CA 1
ATOM 5059 C C . ARG B 1 324 ? 8.066 26.834 41.186 1.00 37.14 324 ARG B C 1
ATOM 5060 O O . ARG B 1 324 ? 6.879 27.180 41.084 1.00 34.81 324 ARG B O 1
ATOM 5068 N N . ARG B 1 325 ? 9.047 27.372 40.460 1.00 20.02 325 ARG B N 1
ATOM 5069 C CA . ARG B 1 325 ? 8.750 28.185 39.297 1.00 17.41 325 ARG B CA 1
ATOM 5070 C C . ARG B 1 325 ? 8.232 27.231 38.236 1.00 20.71 325 ARG B C 1
ATOM 5071 O O . ARG B 1 325 ? 8.860 26.210 37.975 1.00 18.04 325 ARG B O 1
ATOM 5079 N N . CYS B 1 326 ? 7.092 27.555 37.632 1.00 36.35 326 CYS B N 1
ATOM 5080 C CA . CYS B 1 326 ? 6.516 26.723 36.577 1.00 34.74 326 CYS B CA 1
ATOM 5081 C C . CYS B 1 326 ? 6.719 27.287 35.177 1.00 30.83 326 CYS B C 1
ATOM 5082 O O . CYS B 1 326 ? 6.164 26.782 34.208 1.00 29.87 326 CYS B O 1
ATOM 5085 N N . CYS B 1 327 ? 7.510 28.344 35.080 1.00 39.90 327 CYS B N 1
ATOM 5086 C CA . CYS B 1 327 ? 7.940 28.858 33.785 1.00 36.43 327 CYS B CA 1
ATOM 5087 C C . CYS B 1 327 ? 8.236 27.691 32.815 1.00 46.73 327 CYS B C 1
ATOM 5088 O O . CYS B 1 327 ? 7.813 27.714 31.651 1.00 46.00 327 CYS B O 1
ATOM 5091 N N . ASN B 1 328 ? 8.918 26.656 33.314 1.00 48.47 328 ASN B N 1
ATOM 5092 C CA . ASN B 1 328 ? 9.407 25.542 32.479 1.00 41.09 328 ASN B CA 1
ATOM 5093 C C . ASN B 1 328 ? 8.411 24.423 32.099 1.00 41.48 328 ASN B C 1
ATOM 5094 O O . ASN B 1 328 ? 8.746 23.541 31.312 1.00 43.80 328 ASN B O 1
ATOM 5099 N N . PHE B 1 329 ? 7.211 24.429 32.670 1.00 40.28 329 PHE B N 1
ATOM 5100 C CA . PHE B 1 329 ? 6.157 23.551 32.165 1.00 29.72 329 PHE B CA 1
ATOM 5101 C C . PHE B 1 329 ? 5.702 24.095 30.819 1.00 28.19 329 PHE B C 1
ATOM 5102 O O . PHE B 1 329 ? 5.744 25.308 30.591 1.00 33.25 329 PHE B O 1
ATOM 5110 N N . ILE B 1 330 ? 5.271 23.208 29.926 1.00 32.81 330 ILE B N 1
ATOM 5111 C CA . ILE B 1 330 ? 4.823 23.651 28.615 1.00 32.27 330 ILE B CA 1
ATOM 5112 C C . ILE B 1 330 ? 3.424 24.239 28.721 1.00 42.72 330 ILE B C 1
ATOM 5113 O O . ILE B 1 330 ? 2.559 23.694 29.400 1.00 44.76 330 ILE B O 1
ATOM 5118 N N . GLY B 1 331 ? 3.217 25.376 28.066 1.00 45.15 331 GLY B N 1
ATOM 5119 C CA . GLY B 1 331 ? 1.960 26.084 28.162 1.00 44.47 331 GLY B CA 1
ATOM 5120 C C . GLY B 1 331 ? 1.922 27.071 29.318 1.00 43.34 331 GLY B C 1
ATOM 5121 O O . GLY B 1 331 ? 0.968 27.836 29.438 1.00 48.40 331 GLY B O 1
ATOM 5122 N N . LEU B 1 332 ? 2.945 27.055 30.173 1.00 41.62 332 LEU B N 1
ATOM 5123 C CA . LEU B 1 332 ? 3.032 28.025 31.270 1.00 38.57 332 LEU B CA 1
ATOM 5124 C C . LEU B 1 332 ? 4.183 29.002 31.056 1.00 45.83 332 LEU B C 1
ATOM 5125 O O . LEU B 1 332 ? 5.097 28.740 30.271 1.00 58.28 332 LEU B O 1
ATOM 5130 N N . ASP B 1 333 ? 4.127 30.129 31.757 1.00 34.33 333 ASP B N 1
ATOM 5131 C CA . ASP B 1 333 ? 5.174 31.130 31.683 1.00 32.31 333 ASP B CA 1
ATOM 5132 C C . ASP B 1 333 ? 5.574 31.462 33.105 1.00 37.84 333 ASP B C 1
ATOM 5133 O O . ASP B 1 333 ? 5.143 30.789 34.042 1.00 32.06 333 ASP B O 1
ATOM 5138 N N . ASP B 1 334 ? 6.381 32.503 33.279 1.00 38.28 334 ASP B N 1
ATOM 5139 C CA . ASP B 1 334 ? 6.897 32.813 34.609 1.00 35.27 334 ASP B CA 1
ATOM 5140 C C . ASP B 1 334 ? 5.854 33.453 35.517 1.00 32.33 334 ASP B C 1
ATOM 5141 O O . ASP B 1 334 ? 6.134 33.763 36.674 1.00 33.83 334 ASP B O 1
ATOM 5146 N N . SER B 1 335 ? 4.646 33.632 35.001 1.00 32.03 335 SER B N 1
ATOM 5147 C CA . SER B 1 335 ? 3.562 34.180 35.806 1.00 31.31 335 SER B CA 1
ATOM 5148 C C . SER B 1 335 ? 2.874 33.097 36.616 1.00 33.40 335 SER B C 1
ATOM 5149 O O . SER B 1 335 ? 1.825 33.352 37.216 1.00 28.92 335 SER B O 1
ATOM 5152 N N . PHE B 1 336 ? 3.450 31.894 36.607 1.00 36.75 336 PHE B N 1
ATOM 5153 C CA . PHE B 1 336 ? 2.883 30.743 37.317 1.00 38.65 336 PHE B CA 1
ATOM 5154 C C . PHE B 1 336 ? 3.867 30.112 38.300 1.00 32.26 336 PHE B C 1
ATOM 5155 O O . PHE B 1 336 ? 5.031 29.866 37.970 1.00 28.67 336 PHE B O 1
ATOM 5163 N N . VAL B 1 337 ? 3.390 29.847 39.512 1.00 29.34 337 VAL B N 1
ATOM 5164 C CA . VAL B 1 337 ? 4.201 29.162 40.506 1.00 23.61 337 VAL B CA 1
ATOM 5165 C C . VAL B 1 337 ? 3.405 28.052 41.196 1.00 28.49 337 VAL B C 1
ATOM 5166 O O . VAL B 1 337 ? 2.172 28.127 41.278 1.00 33.49 337 VAL B O 1
ATOM 5170 N N . ARG B 1 338 ? 4.114 27.017 41.664 1.00 19.07 338 ARG B N 1
ATOM 5171 C CA . ARG B 1 338 ? 3.494 25.884 42.340 1.00 22.46 338 ARG B CA 1
ATOM 5172 C C . ARG B 1 338 ? 4.052 25.801 43.750 1.00 25.28 338 ARG B C 1
ATOM 5173 O O . ARG B 1 338 ? 5.259 25.871 43.946 1.00 34.14 338 ARG B O 1
ATOM 5181 N N . PHE B 1 339 ? 3.179 25.690 44.739 1.00 21.46 339 PHE B N 1
ATOM 5182 C CA . PHE B 1 339 ? 3.632 25.608 46.123 1.00 20.71 339 PHE B CA 1
ATOM 5183 C C . PHE B 1 339 ? 3.108 24.300 46.701 1.00 29.50 339 PHE B C 1
ATOM 5184 O O . PHE B 1 339 ? 2.040 23.826 46.308 1.00 42.25 339 PHE B O 1
ATOM 5192 N N . ALA B 1 340 ? 3.839 23.720 47.644 1.00 24.48 340 ALA B N 1
ATOM 5193 C CA . ALA B 1 340 ? 3.328 22.557 48.349 1.00 18.84 340 ALA B CA 1
ATOM 5194 C C . ALA B 1 340 ? 2.292 23.016 49.356 1.00 32.24 340 ALA B C 1
ATOM 5195 O O . ALA B 1 340 ? 2.364 24.130 49.866 1.00 49.74 340 ALA B O 1
ATOM 5197 N N . ILE B 1 341 ? 1.308 22.162 49.600 1.00 26.50 341 ILE B N 1
ATOM 5198 C CA . ILE B 1 341 ? 0.422 22.295 50.735 1.00 25.46 341 ILE B CA 1
ATOM 5199 C C . ILE B 1 341 ? 1.030 21.457 51.855 1.00 26.19 341 ILE B C 1
ATOM 5200 O O . ILE B 1 341 ? 0.996 20.239 51.818 1.00 37.10 341 ILE B O 1
ATOM 5205 N N . LYS B 1 342 ? 1.636 22.109 52.833 1.00 24.79 342 LYS B N 1
ATOM 5206 C CA . LYS B 1 342 ? 2.358 21.377 53.872 1.00 32.42 342 LYS B CA 1
ATOM 5207 C C . LYS B 1 342 ? 1.642 21.358 55.219 1.00 37.29 342 LYS B C 1
ATOM 5208 O O . LYS B 1 342 ? 0.411 21.339 55.296 1.00 44.83 342 LYS B O 1
ATOM 5214 N N . ASP B 1 343 ? 2.447 21.355 56.274 1.00 36.73 343 ASP B N 1
ATOM 5215 C CA . ASP B 1 343 ? 1.982 21.325 57.657 1.00 47.51 343 ASP B CA 1
ATOM 5216 C C . ASP B 1 343 ? 1.132 22.551 57.988 1.00 48.66 343 ASP B C 1
ATOM 5217 O O . ASP B 1 343 ? 1.115 23.522 57.234 1.00 52.15 343 ASP B O 1
ATOM 5222 N N . GLU B 1 344 ? 0.431 22.512 59.116 1.00 47.43 344 GLU B N 1
ATOM 5223 C CA . GLU B 1 344 ? -0.278 23.689 59.597 1.00 45.23 344 GLU B CA 1
ATOM 5224 C C . GLU B 1 344 ? 0.714 24.794 59.962 1.00 41.05 344 GLU B C 1
ATOM 5225 O O . GLU B 1 344 ? 0.592 25.932 59.490 1.00 46.55 344 GLU B O 1
ATOM 5231 N N . LYS B 1 345 ? 1.702 24.456 60.790 1.00 39.13 345 LYS B N 1
ATOM 5232 C CA . LYS B 1 345 ? 2.725 25.426 61.194 1.00 37.52 345 LYS B CA 1
ATOM 5233 C C . LYS B 1 345 ? 3.657 25.834 60.053 1.00 32.58 345 LYS B C 1
ATOM 5234 O O . LYS B 1 345 ? 4.070 26.996 59.965 1.00 23.72 345 LYS B O 1
ATOM 5240 N N . LYS B 1 346 ? 3.983 24.880 59.181 1.00 25.43 346 LYS B N 1
ATOM 5241 C CA . LYS B 1 346 ? 4.784 25.184 58.001 1.00 29.07 346 LYS B CA 1
ATOM 5242 C C . LYS B 1 346 ? 4.053 26.143 57.066 1.00 25.80 346 LYS B C 1
ATOM 5243 O O . LYS B 1 346 ? 4.615 27.154 56.675 1.00 25.86 346 LYS B O 1
ATOM 5249 N N . ASN B 1 347 ? 2.800 25.836 56.729 1.00 30.97 347 ASN B N 1
ATOM 5250 C CA . ASN B 1 347 ? 1.985 26.726 55.896 1.00 26.62 347 ASN B CA 1
ATOM 5251 C C . ASN B 1 347 ? 1.813 28.110 56.512 1.00 26.51 347 ASN B C 1
ATOM 5252 O O . ASN B 1 347 ? 1.810 29.111 55.816 1.00 17.02 347 ASN B O 1
ATOM 5257 N N . THR B 1 348 ? 1.668 28.163 57.828 1.00 24.30 348 THR B N 1
ATOM 5258 C CA . THR B 1 348 ? 1.643 29.434 58.528 1.00 29.08 348 THR B CA 1
ATOM 5259 C C . THR B 1 348 ? 2.860 30.322 58.238 1.00 33.58 348 THR B C 1
ATOM 5260 O O . THR B 1 348 ? 2.714 31.427 57.744 1.00 31.17 348 THR B O 1
ATOM 5264 N N . LYS B 1 349 ? 4.053 29.845 58.584 1.00 38.79 349 LYS B N 1
ATOM 5265 C CA . LYS B 1 349 ? 5.289 30.594 58.357 1.00 26.42 349 LYS B CA 1
ATOM 5266 C C . LYS B 1 349 ? 5.432 31.010 56.905 1.00 28.68 349 LYS B C 1
ATOM 5267 O O . LYS B 1 349 ? 6.070 32.013 56.593 1.00 22.27 349 LYS B O 1
ATOM 5273 N N . PHE B 1 350 ? 4.851 30.212 56.017 1.00 36.98 350 PHE B N 1
ATOM 5274 C CA . PHE B 1 350 ? 4.996 30.418 54.586 1.00 31.26 350 PHE B CA 1
ATOM 5275 C C . PHE B 1 350 ? 4.097 31.542 54.075 1.00 29.77 350 PHE B C 1
ATOM 5276 O O . PHE B 1 350 ? 4.521 32.346 53.249 1.00 34.31 350 PHE B O 1
ATOM 5284 N N . LEU B 1 351 ? 2.858 31.594 54.553 1.00 31.70 351 LEU B N 1
ATOM 5285 C CA . LEU B 1 351 ? 1.945 32.673 54.147 1.00 25.85 351 LEU B CA 1
ATOM 5286 C C . LEU B 1 351 ? 2.418 33.992 54.713 1.00 35.81 351 LEU B C 1
ATOM 5287 O O . LEU B 1 351 ? 2.289 35.019 54.069 1.00 36.08 351 LEU B O 1
ATOM 5292 N N . ARG B 1 352 ? 3.086 33.961 55.856 1.00 38.86 352 ARG B N 1
ATOM 5293 C CA . ARG B 1 352 ? 3.628 35.160 56.473 1.00 37.32 352 ARG B CA 1
ATOM 5294 C C . ARG B 1 352 ? 4.852 35.636 55.771 1.00 26.56 352 ARG B C 1
ATOM 5295 O O . ARG B 1 352 ? 5.158 36.763 55.735 1.00 32.67 352 ARG B O 1
ATOM 5303 N N . ALA B 1 353 ? 5.547 34.721 55.181 1.00 24.40 353 ALA B N 1
ATOM 5304 C CA . ALA B 1 353 ? 6.658 35.118 54.319 1.00 26.04 353 ALA B CA 1
ATOM 5305 C C . ALA B 1 353 ? 6.111 35.671 53.005 1.00 29.45 353 ALA B C 1
ATOM 5306 O O . ALA B 1 353 ? 6.688 36.582 52.406 1.00 27.98 353 ALA B O 1
ATOM 5308 N N . LEU B 1 354 ? 4.988 35.115 52.563 1.00 30.37 354 LEU B N 1
ATOM 5309 C CA . LEU B 1 354 ? 4.252 35.679 51.433 1.00 31.82 354 LEU B CA 1
ATOM 5310 C C . LEU B 1 354 ? 3.779 37.074 51.790 1.00 41.24 354 LEU B C 1
ATOM 5311 O O . LEU B 1 354 ? 4.096 38.042 51.098 1.00 54.30 354 LEU B O 1
ATOM 5316 N N . LYS B 1 355 ? 3.004 37.160 52.870 1.00 31.95 355 LYS B N 1
ATOM 5317 C CA . LYS B 1 355 ? 2.466 38.424 53.361 1.00 31.31 355 LYS B CA 1
ATOM 5318 C C . LYS B 1 355 ? 3.584 39.469 53.492 1.00 34.01 355 LYS B C 1
ATOM 5319 O O . LYS B 1 355 ? 3.361 40.665 53.283 1.00 47.07 355 LYS B O 1
ATOM 5325 N N . GLY B 1 356 ? 4.789 39.009 53.821 1.00 25.97 356 GLY B N 1
ATOM 5326 C CA . GLY B 1 356 ? 5.947 39.878 53.887 1.00 28.03 356 GLY B CA 1
ATOM 5327 C C . GLY B 1 356 ? 6.260 40.452 52.518 1.00 32.20 356 GLY B C 1
ATOM 5328 O O . GLY B 1 356 ? 6.600 41.619 52.394 1.00 25.73 356 GLY B O 1
ATOM 5329 N N . VAL B 1 357 ? 6.129 39.616 51.489 1.00 40.58 357 VAL B N 1
ATOM 5330 C CA . VAL B 1 357 ? 6.387 40.020 50.106 1.00 33.32 357 VAL B CA 1
ATOM 5331 C C . VAL B 1 357 ? 5.403 41.084 49.604 1.00 30.35 357 VAL B C 1
ATOM 5332 O O . VAL B 1 357 ? 5.804 42.043 48.954 1.00 45.61 357 VAL B O 1
ATOM 5336 N N . GLU B 1 358 ? 4.118 40.916 49.901 1.00 33.46 358 GLU B N 1
ATOM 5337 C CA . GLU B 1 358 ? 3.104 41.858 49.438 1.00 43.41 358 GLU B CA 1
ATOM 5338 C C . GLU B 1 358 ? 3.396 43.259 49.985 1.00 46.34 358 GLU B C 1
ATOM 5339 O O . GLU B 1 358 ? 3.282 44.255 49.258 1.00 43.40 358 GLU B O 1
ATOM 5345 N N . ASN B 1 359 ? 3.796 43.327 51.256 1.00 47.65 359 ASN B N 1
ATOM 5346 C CA . ASN B 1 359 ? 4.170 44.594 51.886 1.00 42.69 359 ASN B CA 1
ATOM 5347 C C . ASN B 1 359 ? 5.229 45.370 51.121 1.00 43.59 359 ASN B C 1
ATOM 5348 O O . ASN B 1 359 ? 5.027 46.538 50.779 1.00 49.58 359 ASN B O 1
ATOM 5353 N N . ASN B 1 360 ? 6.357 44.712 50.863 1.00 35.11 360 ASN B N 1
ATOM 5354 C CA . ASN B 1 360 ? 7.506 45.365 50.259 1.00 32.85 360 ASN B CA 1
ATOM 5355 C C . ASN B 1 360 ? 7.434 45.400 48.736 1.00 39.58 360 ASN B C 1
ATOM 5356 O O . ASN B 1 360 ? 8.376 45.822 48.065 1.00 43.23 360 ASN B O 1
ATOM 5361 N N . LEU B 1 361 ? 6.301 44.970 48.194 1.00 42.22 361 LEU B N 1
ATOM 5362 C CA . LEU B 1 361 ? 6.067 45.076 46.762 1.00 46.49 361 LEU B CA 1
ATOM 5363 C C . LEU B 1 361 ? 5.511 46.462 46.416 1.00 59.10 361 LEU B C 1
ATOM 5364 O O . LEU B 1 361 ? 5.028 47.199 47.288 1.00 58.90 361 LEU B O 1
ATOM 5369 N N . LEU C 1 28 ? 18.148 0.954 103.495 1.00 49.97 28 LEU D N 1
ATOM 5370 C CA . LEU C 1 28 ? 18.079 1.180 102.046 1.00 51.76 28 LEU D CA 1
ATOM 5371 C C . LEU C 1 28 ? 19.265 1.990 101.505 1.00 47.65 28 LEU D C 1
ATOM 5372 O O . LEU C 1 28 ? 19.086 3.109 101.023 1.00 57.79 28 LEU D O 1
ATOM 5377 N N . LEU C 1 29 ? 20.467 1.420 101.590 1.00 38.23 29 LEU D N 1
ATOM 5378 C CA . LEU C 1 29 ? 21.676 2.069 101.075 1.00 36.08 29 LEU D CA 1
ATOM 5379 C C . LEU C 1 29 ? 21.662 2.122 99.558 1.00 44.28 29 LEU D C 1
ATOM 5380 O O . LEU C 1 29 ? 21.159 1.208 98.902 1.00 49.78 29 LEU D O 1
ATOM 5385 N N . ASP C 1 30 ? 22.236 3.187 99.006 1.00 46.14 30 ASP D N 1
ATOM 5386 C CA . ASP C 1 30 ? 22.166 3.435 97.572 1.00 41.47 30 ASP D CA 1
ATOM 5387 C C . ASP C 1 30 ? 23.550 3.567 96.953 1.00 28.32 30 ASP D C 1
ATOM 5388 O O . ASP C 1 30 ? 24.177 4.624 97.037 1.00 31.30 30 ASP D O 1
ATOM 5393 N N . TYR C 1 31 ? 24.008 2.487 96.326 1.00 28.80 31 TYR D N 1
ATOM 5394 C CA . TYR C 1 31 ? 25.353 2.419 95.759 1.00 24.38 31 TYR D CA 1
ATOM 5395 C C . TYR C 1 31 ? 25.330 2.734 94.273 1.00 25.94 31 TYR D C 1
ATOM 5396 O O . TYR C 1 31 ? 26.343 2.614 93.575 1.00 24.99 31 TYR D O 1
ATOM 5405 N N . SER C 1 32 ? 24.165 3.173 93.806 1.00 24.39 32 SER D N 1
ATOM 5406 C CA . SER C 1 32 ? 24.082 3.890 92.538 1.00 30.83 32 SER D CA 1
ATOM 5407 C C . SER C 1 32 ? 24.289 5.410 92.754 1.00 31.21 32 SER D C 1
ATOM 5408 O O . SER C 1 32 ? 24.379 6.194 91.791 1.00 26.00 32 SER D O 1
ATOM 5411 N N . SER C 1 33 ? 24.416 5.806 94.022 1.00 31.10 33 SER D N 1
ATOM 5412 C CA . SER C 1 33 ? 24.511 7.220 94.393 1.00 34.24 33 SER D CA 1
ATOM 5413 C C . SER C 1 33 ? 25.871 7.642 94.947 1.00 36.89 33 SER D C 1
ATOM 5414 O O . SER C 1 33 ? 26.340 7.108 95.957 1.00 32.62 33 SER D O 1
ATOM 5417 N N . ASN C 1 34 ? 26.468 8.647 94.313 1.00 38.11 34 ASN D N 1
ATOM 5418 C CA . ASN C 1 34 ? 27.838 9.035 94.628 1.00 38.70 34 ASN D CA 1
ATOM 5419 C C . ASN C 1 34 ? 27.976 10.384 95.357 1.00 34.73 34 ASN D C 1
ATOM 5420 O O . ASN C 1 34 ? 28.778 11.253 94.987 1.00 34.10 34 ASN D O 1
ATOM 5425 N N . ILE C 1 35 ? 27.209 10.547 96.424 1.00 31.15 35 ILE D N 1
ATOM 5426 C CA . ILE C 1 35 ? 27.263 11.790 97.169 1.00 33.07 35 ILE D CA 1
ATOM 5427 C C . ILE C 1 35 ? 28.149 11.564 98.377 1.00 34.92 35 ILE D C 1
ATOM 5428 O O . ILE C 1 35 ? 28.261 10.442 98.865 1.00 35.60 35 ILE D O 1
ATOM 5433 N N . ASN C 1 36 ? 28.807 12.626 98.832 1.00 30.54 36 ASN D N 1
ATOM 5434 C CA . ASN C 1 36 ? 29.605 12.567 100.050 1.00 27.93 36 ASN D CA 1
ATOM 5435 C C . ASN C 1 36 ? 28.758 12.001 101.183 1.00 19.71 36 ASN D C 1
ATOM 5436 O O . ASN C 1 36 ? 27.626 12.448 101.392 1.00 26.40 36 ASN D O 1
ATOM 5441 N N . PRO C 1 37 ? 29.300 11.003 101.903 1.00 26.37 37 PRO D N 1
ATOM 5442 C CA . PRO C 1 37 ? 28.638 10.314 103.009 1.00 34.17 37 PRO D CA 1
ATOM 5443 C C . PRO C 1 37 ? 28.794 11.140 104.262 1.00 46.89 37 PRO D C 1
ATOM 5444 O O . PRO C 1 37 ? 28.031 10.992 105.214 1.00 51.97 37 PRO D O 1
ATOM 5448 N N . LEU C 1 38 ? 29.792 12.014 104.248 1.00 50.53 38 LEU D N 1
ATOM 5449 C CA . LEU C 1 38 ? 30.091 12.855 105.391 1.00 47.36 38 LEU D CA 1
ATOM 5450 C C . LEU C 1 38 ? 29.025 13.927 105.579 1.00 47.90 38 LEU D C 1
ATOM 5451 O O . LEU C 1 38 ? 28.984 14.598 106.603 1.00 45.68 38 LEU D O 1
ATOM 5456 N N . GLY C 1 39 ? 28.164 14.078 104.580 1.00 55.01 39 GLY D N 1
ATOM 5457 C CA . GLY C 1 39 ? 26.999 14.936 104.697 1.00 51.51 39 GLY D CA 1
ATOM 5458 C C . GLY C 1 39 ? 27.154 16.392 104.298 1.00 45.75 39 GLY D C 1
ATOM 5459 O O . GLY C 1 39 ? 27.902 16.737 103.380 1.00 36.74 39 GLY D O 1
ATOM 5460 N N . ILE C 1 40 ? 26.418 17.238 105.016 1.00 49.31 40 ILE D N 1
ATOM 5461 C CA . ILE C 1 40 ? 26.316 18.671 104.769 1.00 46.98 40 ILE D CA 1
ATOM 5462 C C . ILE C 1 40 ? 27.368 19.421 105.586 1.00 42.96 40 ILE D C 1
ATOM 5463 O O . ILE C 1 40 ? 27.450 19.234 106.804 1.00 43.00 40 ILE D O 1
ATOM 5468 N N . PRO C 1 41 ? 28.179 20.269 104.919 1.00 40.43 41 PRO D N 1
ATOM 5469 C CA . PRO C 1 41 ? 29.190 21.088 105.600 1.00 38.14 41 PRO D CA 1
ATOM 5470 C C . PRO C 1 41 ? 28.593 21.778 106.828 1.00 40.33 41 PRO D C 1
ATOM 5471 O O . PRO C 1 41 ? 27.446 22.233 106.780 1.00 43.64 41 PRO D O 1
ATOM 5475 N N . LYS C 1 42 ? 29.345 21.842 107.923 1.00 37.55 42 LYS D N 1
ATOM 5476 C CA . LYS C 1 42 ? 28.821 22.462 109.133 1.00 31.79 42 LYS D CA 1
ATOM 5477 C C . LYS C 1 42 ? 28.610 23.957 108.929 1.00 35.61 42 LYS D C 1
ATOM 5478 O O . LYS C 1 42 ? 27.847 24.575 109.663 1.00 46.78 42 LYS D O 1
ATOM 5484 N N . SER C 1 43 ? 29.255 24.525 107.910 1.00 27.16 43 SER D N 1
ATOM 5485 C CA . SER C 1 43 ? 29.124 25.948 107.619 1.00 16.05 43 SER D CA 1
ATOM 5486 C C . SER C 1 43 ? 27.780 26.231 106.957 1.00 28.46 43 SER D C 1
ATOM 5487 O O . SER C 1 43 ? 27.279 27.353 106.979 1.00 22.42 43 SER D O 1
ATOM 5490 N N . PHE C 1 44 ? 27.166 25.213 106.377 1.00 37.18 44 PHE D N 1
ATOM 5491 C CA . PHE C 1 44 ? 25.847 25.446 105.812 1.00 43.42 44 PHE D CA 1
ATOM 5492 C C . PHE C 1 44 ? 24.821 25.781 106.896 1.00 43.63 44 PHE D C 1
ATOM 5493 O O . PHE C 1 44 ? 24.107 26.779 106.800 1.00 40.39 44 PHE D O 1
ATOM 5501 N N . LEU C 1 45 ? 24.747 24.945 107.926 1.00 47.84 45 LEU D N 1
ATOM 5502 C CA . LEU C 1 45 ? 23.875 25.241 109.059 1.00 50.40 45 LEU D CA 1
ATOM 5503 C C . LEU C 1 45 ? 24.175 26.607 109.669 1.00 52.31 45 LEU D C 1
ATOM 5504 O O . LEU C 1 45 ? 23.271 27.421 109.854 1.00 54.62 45 LEU D O 1
ATOM 5509 N N . ASN C 1 46 ? 25.444 26.857 109.980 1.00 51.12 46 ASN D N 1
ATOM 5510 C CA . ASN C 1 46 ? 25.827 28.067 110.703 1.00 48.47 46 ASN D CA 1
ATOM 5511 C C . ASN C 1 46 ? 25.304 29.349 110.068 1.00 48.17 46 ASN D C 1
ATOM 5512 O O . ASN C 1 46 ? 24.890 30.271 110.779 1.00 52.59 46 ASN D O 1
ATOM 5517 N N . ASN C 1 47 ? 25.316 29.407 108.739 1.00 35.83 47 ASN D N 1
ATOM 5518 C CA . ASN C 1 47 ? 24.899 30.618 108.037 1.00 38.44 47 ASN D CA 1
ATOM 5519 C C . ASN C 1 47 ? 23.523 30.487 107.400 1.00 38.61 47 ASN D C 1
ATOM 5520 O O . ASN C 1 47 ? 23.222 31.148 106.398 1.00 41.80 47 ASN D O 1
ATOM 5525 N N . ILE C 1 48 ? 22.693 29.640 108.004 1.00 30.11 48 ILE D N 1
ATOM 5526 C CA . ILE C 1 48 ? 21.343 29.375 107.527 1.00 35.85 48 ILE D CA 1
ATOM 5527 C C . ILE C 1 48 ? 20.433 30.603 107.702 1.00 48.91 48 ILE D C 1
ATOM 5528 O O . ILE C 1 48 ? 19.511 30.815 106.910 1.00 56.56 48 ILE D O 1
ATOM 5533 N N . ASP C 1 49 ? 20.701 31.412 108.728 1.00 40.86 49 ASP D N 1
ATOM 5534 C CA . ASP C 1 49 ? 20.013 32.686 108.888 1.00 32.84 49 ASP D CA 1
ATOM 5535 C C . ASP C 1 49 ? 20.167 33.497 107.610 1.00 37.51 49 ASP D C 1
ATOM 5536 O O . ASP C 1 49 ? 19.199 34.067 107.106 1.00 44.10 49 ASP D O 1
ATOM 5541 N N . GLU C 1 50 ? 21.396 33.552 107.102 1.00 33.04 50 GLU D N 1
ATOM 5542 C CA . GLU C 1 50 ? 21.717 34.378 105.946 1.00 33.76 50 GLU D CA 1
ATOM 5543 C C . GLU C 1 50 ? 20.847 34.012 104.751 1.00 44.92 50 GLU D C 1
ATOM 5544 O O . GLU C 1 50 ? 20.240 34.878 104.127 1.00 58.94 50 GLU D O 1
ATOM 5550 N N . GLY C 1 51 ? 20.786 32.727 104.433 1.00 42.08 51 GLY D N 1
ATOM 5551 C CA . GLY C 1 51 ? 19.978 32.281 103.317 1.00 39.10 51 GLY D CA 1
ATOM 5552 C C . GLY C 1 51 ? 18.492 32.484 103.549 1.00 39.24 51 GLY D C 1
ATOM 5553 O O . GLY C 1 51 ? 17.700 32.490 102.606 1.00 42.96 51 GLY D O 1
ATOM 5554 N N . ILE C 1 52 ? 18.106 32.639 104.809 1.00 33.91 52 ILE D N 1
ATOM 5555 C CA . ILE C 1 52 ? 16.697 32.826 105.166 1.00 38.19 52 ILE D CA 1
ATOM 5556 C C . ILE C 1 52 ? 16.235 34.297 105.064 1.00 36.16 52 ILE D C 1
ATOM 5557 O O . ILE C 1 52 ? 15.117 34.584 104.602 1.00 26.38 52 ILE D O 1
ATOM 5562 N N . LYS C 1 53 ? 17.097 35.223 105.489 1.00 34.31 53 LYS D N 1
ATOM 5563 C CA . LYS C 1 53 ? 16.812 36.647 105.335 1.00 38.11 53 LYS D CA 1
ATOM 5564 C C . LYS C 1 53 ? 16.787 37.006 103.857 1.00 40.69 53 LYS D C 1
ATOM 5565 O O . LYS C 1 53 ? 16.244 38.046 103.461 1.00 44.57 53 LYS D O 1
ATOM 5571 N N . ASN C 1 54 ? 17.375 36.142 103.039 1.00 26.07 54 ASN D N 1
ATOM 5572 C CA . ASN C 1 54 ? 17.421 36.401 101.608 1.00 27.08 54 ASN D CA 1
ATOM 5573 C C . ASN C 1 54 ? 16.234 35.781 100.857 1.00 30.61 54 ASN D C 1
ATOM 5574 O O . ASN C 1 54 ? 16.088 35.941 99.643 1.00 34.11 54 ASN D O 1
ATOM 5579 N N . LEU C 1 55 ? 15.373 35.090 101.594 1.00 26.63 55 LEU D N 1
ATOM 5580 C CA . LEU C 1 55 ? 14.158 34.542 101.011 1.00 37.13 55 LEU D CA 1
ATOM 5581 C C . LEU C 1 55 ? 13.332 35.659 100.413 1.00 38.48 55 LEU D C 1
ATOM 5582 O O . LEU C 1 55 ? 12.733 35.508 99.343 1.00 42.72 55 LEU D O 1
ATOM 5587 N N . GLY C 1 56 ? 13.311 36.780 101.126 1.00 27.96 56 GLY D N 1
ATOM 5588 C CA . GLY C 1 56 ? 12.421 37.883 100.827 1.00 29.30 56 GLY D CA 1
ATOM 5589 C C . GLY C 1 56 ? 12.820 38.787 99.679 1.00 39.78 56 GLY D C 1
ATOM 5590 O O . GLY C 1 56 ? 11.996 39.574 99.199 1.00 50.28 56 GLY D O 1
ATOM 5591 N N . VAL C 1 57 ? 14.068 38.694 99.227 1.00 31.25 57 VAL D N 1
ATOM 5592 C CA . VAL C 1 57 ? 14.519 39.573 98.154 1.00 16.12 57 VAL D CA 1
ATOM 5593 C C . VAL C 1 57 ? 15.160 38.827 96.996 1.00 22.80 57 VAL D C 1
ATOM 5594 O O . VAL C 1 57 ? 15.904 37.875 97.201 1.00 29.71 57 VAL D O 1
ATOM 5598 N N . TYR C 1 58 ? 14.866 39.262 95.773 1.00 19.04 58 TYR D N 1
ATOM 5599 C CA . TYR C 1 58 ? 15.605 38.769 94.620 1.00 34.16 58 TYR D CA 1
ATOM 5600 C C . TYR C 1 58 ? 17.103 38.889 94.900 1.00 42.23 58 TYR D C 1
ATOM 5601 O O . TYR C 1 58 ? 17.550 39.864 95.492 1.00 45.53 58 TYR D O 1
ATOM 5610 N N . PRO C 1 59 ? 17.889 37.897 94.478 1.00 47.65 59 PRO D N 1
ATOM 5611 C CA . PRO C 1 59 ? 19.336 38.027 94.687 1.00 49.28 59 PRO D CA 1
ATOM 5612 C C . PRO C 1 59 ? 19.926 39.112 93.784 1.00 51.52 59 PRO D C 1
ATOM 5613 O O . PRO C 1 59 ? 19.233 39.613 92.897 1.00 55.56 59 PRO D O 1
ATOM 5617 N N . ASP C 1 60 ? 21.185 39.469 94.016 1.00 50.12 60 ASP D N 1
ATOM 5618 C CA . ASP C 1 60 ? 21.948 40.276 93.072 1.00 43.88 60 ASP D CA 1
ATOM 5619 C C . ASP C 1 60 ? 21.729 39.657 91.703 1.00 29.85 60 ASP D C 1
ATOM 5620 O O . ASP C 1 60 ? 21.836 38.450 91.557 1.00 28.77 60 ASP D O 1
ATOM 5625 N N . VAL C 1 61 ? 21.416 40.464 90.697 1.00 32.45 61 VAL D N 1
ATOM 5626 C CA . VAL C 1 61 ? 21.202 39.915 89.356 1.00 29.97 61 VAL D CA 1
ATOM 5627 C C . VAL C 1 61 ? 22.511 39.414 88.712 1.00 29.64 61 VAL D C 1
ATOM 5628 O O . VAL C 1 61 ? 22.498 38.472 87.905 1.00 33.27 61 VAL D O 1
ATOM 5632 N N . ASN C 1 62 ? 23.631 40.039 89.076 1.00 27.68 62 ASN D N 1
ATOM 5633 C CA . ASN C 1 62 ? 24.942 39.635 88.569 1.00 27.69 62 ASN D CA 1
ATOM 5634 C C . ASN C 1 62 ? 25.700 38.777 89.566 1.00 22.21 62 ASN D C 1
ATOM 5635 O O . ASN C 1 62 ? 26.874 38.511 89.377 1.00 22.07 62 ASN D O 1
ATOM 5640 N N . TYR C 1 63 ? 25.017 38.362 90.631 1.00 36.03 63 TYR D N 1
ATOM 5641 C CA . TYR C 1 63 ? 25.598 37.497 91.660 1.00 37.15 63 TYR D CA 1
ATOM 5642 C C . TYR C 1 63 ? 27.064 37.822 91.933 1.00 36.19 63 TYR D C 1
ATOM 5643 O O . TYR C 1 63 ? 27.888 36.904 92.040 1.00 37.45 63 TYR D O 1
ATOM 5652 N N . ARG C 1 64 ? 27.396 39.109 92.040 1.00 23.88 64 ARG D N 1
ATOM 5653 C CA . ARG C 1 64 ? 28.798 39.496 92.205 1.00 23.41 64 ARG D CA 1
ATOM 5654 C C . ARG C 1 64 ? 29.501 38.797 93.370 1.00 22.38 64 ARG D C 1
ATOM 5655 O O . ARG C 1 64 ? 30.640 38.361 93.248 1.00 37.82 64 ARG D O 1
ATOM 5663 N N . ARG C 1 65 ? 28.832 38.698 94.506 1.00 29.03 65 ARG D N 1
ATOM 5664 C CA . ARG C 1 65 ? 29.454 38.108 95.690 1.00 18.88 65 ARG D CA 1
ATOM 5665 C C . ARG C 1 65 ? 29.654 36.609 95.487 1.00 25.00 65 ARG D C 1
ATOM 5666 O O . ARG C 1 65 ? 30.606 36.015 96.009 1.00 32.37 65 ARG D O 1
ATOM 5674 N N . LEU C 1 66 ? 28.754 35.989 94.729 1.00 25.52 66 LEU D N 1
ATOM 5675 C CA . LEU C 1 66 ? 28.868 34.557 94.455 1.00 26.80 66 LEU D CA 1
ATOM 5676 C C . LEU C 1 66 ? 30.065 34.317 93.538 1.00 28.25 66 LEU D C 1
ATOM 5677 O O . LEU C 1 66 ? 30.843 33.389 93.758 1.00 21.21 66 LEU D O 1
ATOM 5682 N N . ASN C 1 67 ? 30.207 35.168 92.518 1.00 30.22 67 ASN D N 1
ATOM 5683 C CA . ASN C 1 67 ? 31.351 35.101 91.613 1.00 29.47 67 ASN D CA 1
ATOM 5684 C C . ASN C 1 67 ? 32.666 35.357 92.342 1.00 32.25 67 ASN D C 1
ATOM 5685 O O . ASN C 1 67 ? 33.702 34.791 91.995 1.00 36.27 67 ASN D O 1
ATOM 5690 N N . LYS C 1 68 ? 32.613 36.216 93.354 1.00 29.60 68 LYS D N 1
ATOM 5691 C CA . LYS C 1 68 ? 33.745 36.435 94.247 0.98 29.11 68 LYS D CA 1
ATOM 5692 C C . LYS C 1 68 ? 34.191 35.131 94.943 1.00 32.59 68 LYS D C 1
ATOM 5693 O O . LYS C 1 68 ? 35.302 34.662 94.726 0.63 33.34 68 LYS D O 1
ATOM 5699 N N . SER C 1 69 ? 33.320 34.546 95.760 1.00 37.50 69 SER D N 1
ATOM 5700 C CA . SER C 1 69 ? 33.648 33.338 96.529 1.00 42.05 69 SER D CA 1
ATOM 5701 C C . SER C 1 69 ? 34.304 32.244 95.690 1.00 35.97 69 SER D C 1
ATOM 5702 O O . SER C 1 69 ? 35.258 31.607 96.121 1.00 40.60 69 SER D O 1
ATOM 5705 N N . ILE C 1 70 ? 33.769 32.030 94.495 1.00 28.58 70 ILE D N 1
ATOM 5706 C CA . ILE C 1 70 ? 34.281 31.043 93.554 1.00 31.28 70 ILE D CA 1
ATOM 5707 C C . ILE C 1 70 ? 35.665 31.415 93.055 1.00 40.40 70 ILE D C 1
ATOM 5708 O O . ILE C 1 70 ? 36.569 30.583 93.056 1.00 39.21 70 ILE D O 1
ATOM 5713 N N . GLU C 1 71 ? 35.816 32.658 92.595 1.00 44.45 71 GLU D N 1
ATOM 5714 C CA . GLU C 1 71 ? 37.116 33.157 92.162 1.00 34.57 71 GLU D CA 1
ATOM 5715 C C . GLU C 1 71 ? 38.135 32.847 93.240 1.00 28.81 71 GLU D C 1
ATOM 5716 O O . GLU C 1 71 ? 39.226 32.375 92.959 1.00 33.56 71 GLU D O 1
ATOM 5722 N N . ASN C 1 72 ? 37.747 33.087 94.485 1.00 23.73 72 ASN D N 1
ATOM 5723 C CA . ASN C 1 72 ? 38.596 32.799 95.646 1.00 31.08 72 ASN D CA 1
ATOM 5724 C C . ASN C 1 72 ? 38.873 31.317 95.879 1.00 31.41 72 ASN D C 1
ATOM 5725 O O . ASN C 1 72 ? 39.941 30.942 96.349 1.00 33.81 72 ASN D O 1
ATOM 5730 N N . TYR C 1 73 ? 37.882 30.484 95.592 1.00 45.02 73 TYR D N 1
ATOM 5731 C CA . TYR C 1 73 ? 38.006 29.039 95.759 1.00 44.25 73 TYR D CA 1
ATOM 5732 C C . TYR C 1 73 ? 38.978 28.465 94.719 1.00 37.05 73 TYR D C 1
ATOM 5733 O O . TYR C 1 73 ? 39.762 27.556 94.999 1.00 26.37 73 TYR D O 1
ATOM 5742 N N . LEU C 1 74 ? 38.936 29.026 93.521 1.00 40.66 74 LEU D N 1
ATOM 5743 C CA . LEU C 1 74 ? 39.777 28.549 92.432 1.00 45.52 74 LEU D CA 1
ATOM 5744 C C . LEU C 1 74 ? 41.089 29.328 92.321 1.00 44.63 74 LEU D C 1
ATOM 5745 O O . LEU C 1 74 ? 41.960 28.974 91.522 1.00 44.13 74 LEU D O 1
ATOM 5750 N N . LYS C 1 75 ? 41.229 30.380 93.126 1.00 44.28 75 LYS D N 1
ATOM 5751 C CA . LYS C 1 75 ? 42.372 31.286 93.026 1.00 39.78 75 LYS D CA 1
ATOM 5752 C C . LYS C 1 75 ? 42.560 31.744 91.580 1.00 43.72 75 LYS D C 1
ATOM 5753 O O . LYS C 1 75 ? 43.598 31.483 90.977 1.00 45.23 75 LYS D O 1
ATOM 5759 N N . LEU C 1 76 ? 41.545 32.403 91.025 1.00 43.89 76 LEU D N 1
ATOM 5760 C CA . LEU C 1 76 ? 41.613 32.953 89.666 1.00 39.49 76 LEU D CA 1
ATOM 5761 C C . LEU C 1 76 ? 40.878 34.276 89.571 1.00 41.32 76 LEU D C 1
ATOM 5762 O O . LEU C 1 76 ? 39.912 34.509 90.294 1.00 38.64 76 LEU D O 1
ATOM 5767 N N . LYS C 1 77 ? 41.345 35.140 88.674 1.00 36.29 77 LYS D N 1
ATOM 5768 C CA . LYS C 1 77 ? 40.707 36.420 88.442 1.00 27.89 77 LYS D CA 1
ATOM 5769 C C . LYS C 1 77 ? 40.550 36.649 86.955 1.00 31.09 77 LYS D C 1
ATOM 5770 O O . LYS C 1 77 ? 41.180 35.973 86.157 1.00 23.96 77 LYS D O 1
ATOM 5776 N N . ASP C 1 78 ? 39.700 37.603 86.587 1.00 34.48 78 ASP D N 1
ATOM 5777 C CA . ASP C 1 78 ? 39.486 37.938 85.180 1.00 43.43 78 ASP D CA 1
ATOM 5778 C C . ASP C 1 78 ? 39.136 36.691 84.350 1.00 40.19 78 ASP D C 1
ATOM 5779 O O . ASP C 1 78 ? 39.663 36.483 83.255 1.00 39.56 78 ASP D O 1
ATOM 5784 N N . ILE C 1 79 ? 38.242 35.863 84.885 1.00 33.93 79 ILE D N 1
ATOM 5785 C CA . ILE C 1 79 ? 37.792 34.656 84.194 1.00 32.70 79 ILE D CA 1
ATOM 5786 C C . ILE C 1 79 ? 36.301 34.743 83.906 1.00 25.82 79 ILE D C 1
ATOM 5787 O O . ILE C 1 79 ? 35.577 35.466 84.587 1.00 22.77 79 ILE D O 1
ATOM 5792 N N . GLY C 1 80 ? 35.856 34.044 82.865 1.00 17.84 80 GLY D N 1
ATOM 5793 C CA . GLY C 1 80 ? 34.439 33.890 82.628 1.00 17.50 80 GLY D CA 1
ATOM 5794 C C . GLY C 1 80 ? 33.866 32.878 83.601 1.00 29.97 80 GLY D C 1
ATOM 5795 O O . GLY C 1 80 ? 34.466 31.838 83.861 1.00 30.26 80 GLY D O 1
ATOM 5796 N N . ILE C 1 81 ? 32.699 33.185 84.149 1.00 35.74 81 ILE D N 1
ATOM 5797 C CA . ILE C 1 81 ? 32.036 32.273 85.065 1.00 28.69 81 ILE D CA 1
ATOM 5798 C C . ILE C 1 81 ? 30.540 32.197 84.752 1.00 33.42 81 ILE D C 1
ATOM 5799 O O . ILE C 1 81 ? 29.879 33.221 84.591 1.00 37.07 81 ILE D O 1
ATOM 5804 N N . VAL C 1 82 ? 30.013 30.976 84.659 1.00 29.77 82 VAL D N 1
ATOM 5805 C CA . VAL C 1 82 ? 28.592 30.767 84.439 1.00 20.64 82 VAL D CA 1
ATOM 5806 C C . VAL C 1 82 ? 27.984 29.968 85.598 1.00 36.91 82 VAL D C 1
ATOM 5807 O O . VAL C 1 82 ? 28.527 28.952 86.036 1.00 37.98 82 VAL D O 1
ATOM 5811 N N . LEU C 1 83 ? 26.864 30.466 86.109 1.00 44.34 83 LEU D N 1
ATOM 5812 C CA . LEU C 1 83 ? 26.157 29.837 87.222 1.00 38.29 83 LEU D CA 1
ATOM 5813 C C . LEU C 1 83 ? 24.974 29.020 86.691 1.00 37.76 83 LEU D C 1
ATOM 5814 O O . LEU C 1 83 ? 24.327 29.412 85.719 1.00 31.98 83 LEU D O 1
ATOM 5819 N N . GLY C 1 84 ? 24.701 27.878 87.319 1.00 35.14 84 GLY D N 1
ATOM 5820 C CA . GLY C 1 84 ? 23.680 26.975 86.822 1.00 27.78 84 GLY D CA 1
ATOM 5821 C C . GLY C 1 84 ? 22.910 26.250 87.910 1.00 40.52 84 GLY D C 1
ATOM 5822 O O . GLY C 1 84 ? 23.401 26.053 89.022 1.00 42.59 84 GLY D O 1
ATOM 5823 N N . ASN C 1 85 ? 21.687 25.856 87.579 1.00 50.42 85 ASN D N 1
ATOM 5824 C CA . ASN C 1 85 ? 20.857 25.078 88.481 1.00 63.81 85 ASN D CA 1
ATOM 5825 C C . ASN C 1 85 ? 21.371 23.633 88.469 1.00 62.17 85 ASN D C 1
ATOM 5826 O O . ASN C 1 85 ? 20.744 22.745 87.883 1.00 67.40 85 ASN D O 1
ATOM 5831 N N . GLY C 1 86 ? 22.522 23.414 89.110 1.00 50.01 86 GLY D N 1
ATOM 5832 C CA . GLY C 1 86 ? 23.252 22.160 89.004 1.00 33.21 86 GLY D CA 1
ATOM 5833 C C . GLY C 1 86 ? 24.275 22.202 87.872 1.00 33.82 86 GLY D C 1
ATOM 5834 O O . GLY C 1 86 ? 24.262 23.114 87.052 1.00 32.14 86 GLY D O 1
ATOM 5835 N N . ALA C 1 87 ? 25.167 21.221 87.817 1.00 30.62 87 ALA D N 1
ATOM 5836 C CA . ALA C 1 87 ? 26.105 21.118 86.699 1.00 33.90 87 ALA D CA 1
ATOM 5837 C C . ALA C 1 87 ? 25.361 20.729 85.422 1.00 40.03 87 ALA D C 1
ATOM 5838 O O . ALA C 1 87 ? 25.906 20.793 84.317 1.00 35.59 87 ALA D O 1
ATOM 5840 N N . SER C 1 88 ? 24.106 20.322 85.594 1.00 46.12 88 SER D N 1
ATOM 5841 C CA . SER C 1 88 ? 23.244 19.917 84.489 1.00 43.34 88 SER D CA 1
ATOM 5842 C C . SER C 1 88 ? 23.004 21.001 83.467 1.00 35.86 88 SER D C 1
ATOM 5843 O O . SER C 1 88 ? 23.120 20.762 82.267 1.00 36.68 88 SER D O 1
ATOM 5846 N N . GLU C 1 89 ? 22.651 22.184 83.958 1.00 42.64 89 GLU D N 1
ATOM 5847 C CA . GLU C 1 89 ? 22.340 23.320 83.105 1.00 44.36 89 GLU D CA 1
ATOM 5848 C C . GLU C 1 89 ? 23.567 23.718 82.291 1.00 38.95 89 GLU D C 1
ATOM 5849 O O . GLU C 1 89 ? 23.453 24.111 81.128 1.00 38.64 89 GLU D O 1
ATOM 5855 N N . ILE C 1 90 ? 24.740 23.601 82.907 1.00 34.82 90 ILE D N 1
ATOM 5856 C CA . ILE C 1 90 ? 25.992 24.020 82.279 1.00 32.37 90 ILE D CA 1
ATOM 5857 C C . ILE C 1 90 ? 26.476 22.994 81.249 1.00 33.95 90 ILE D C 1
ATOM 5858 O O . ILE C 1 90 ? 26.885 23.358 80.145 1.00 32.30 90 ILE D O 1
ATOM 5863 N N . ILE C 1 91 ? 26.417 21.712 81.600 1.00 35.76 91 ILE D N 1
ATOM 5864 C CA . ILE C 1 91 ? 26.758 20.673 80.638 1.00 37.07 91 ILE D CA 1
ATOM 5865 C C . ILE C 1 91 ? 25.926 20.792 79.356 1.00 31.76 91 ILE D C 1
ATOM 5866 O O . ILE C 1 91 ? 26.465 20.744 78.250 1.00 36.89 91 ILE D O 1
ATOM 5871 N N . GLU C 1 92 ? 24.616 20.961 79.499 1.00 30.44 92 GLU D N 1
ATOM 5872 C CA . GLU C 1 92 ? 23.755 21.002 78.325 1.00 27.30 92 GLU D CA 1
ATOM 5873 C C . GLU C 1 92 ? 24.019 22.254 77.517 1.00 25.12 92 GLU D C 1
ATOM 5874 O O . GLU C 1 92 ? 24.048 22.200 76.285 1.00 30.12 92 GLU D O 1
ATOM 5880 N N . LEU C 1 93 ? 24.225 23.374 78.216 1.00 24.47 93 LEU D N 1
ATOM 5881 C CA . LEU C 1 93 ? 24.325 24.674 77.574 1.00 33.96 93 LEU D CA 1
ATOM 5882 C C . LEU C 1 93 ? 25.676 24.900 76.917 1.00 33.62 93 LEU D C 1
ATOM 5883 O O . LEU C 1 93 ? 25.776 25.673 75.977 1.00 24.07 93 LEU D O 1
ATOM 5888 N N . SER C 1 94 ? 26.711 24.224 77.402 1.00 33.89 94 SER D N 1
ATOM 5889 C CA . SER C 1 94 ? 28.013 24.298 76.741 1.00 30.43 94 SER D CA 1
ATOM 5890 C C . SER C 1 94 ? 28.033 23.396 75.505 1.00 23.48 94 SER D C 1
ATOM 5891 O O . SER C 1 94 ? 28.636 23.722 74.489 1.00 25.53 94 SER D O 1
ATOM 5894 N N . ILE C 1 95 ? 27.336 22.271 75.588 1.00 36.53 95 ILE D N 1
ATOM 5895 C CA . ILE C 1 95 ? 27.156 21.400 74.434 1.00 32.24 95 ILE D CA 1
ATOM 5896 C C . ILE C 1 95 ? 26.253 22.087 73.401 1.00 41.33 95 ILE D C 1
ATOM 5897 O O . ILE C 1 95 ? 26.444 21.937 72.188 1.00 46.41 95 ILE D O 1
ATOM 5902 N N . SER C 1 96 ? 25.279 22.848 73.896 1.00 38.77 96 SER D N 1
ATOM 5903 C CA . SER C 1 96 ? 24.327 23.555 73.043 1.00 40.48 96 SER D CA 1
ATOM 5904 C C . SER C 1 96 ? 24.996 24.551 72.083 1.00 43.00 96 SER D C 1
ATOM 5905 O O . SER C 1 96 ? 24.346 25.062 71.171 1.00 43.27 96 SER D O 1
ATOM 5908 N N . LEU C 1 97 ? 26.289 24.812 72.281 1.00 43.08 97 LEU D N 1
ATOM 5909 C CA . LEU C 1 97 ? 27.015 25.815 71.487 1.00 26.80 97 LEU D CA 1
ATOM 5910 C C . LEU C 1 97 ? 27.636 25.302 70.182 1.00 26.95 97 LEU D C 1
ATOM 5911 O O . LEU C 1 97 ? 27.966 26.097 69.299 1.00 32.55 97 LEU D O 1
ATOM 5916 N N . PHE C 1 98 ? 27.816 23.993 70.057 1.00 25.85 98 PHE D N 1
ATOM 5917 C CA . PHE C 1 98 ? 28.472 23.462 68.867 1.00 31.97 98 PHE D CA 1
ATOM 5918 C C . PHE C 1 98 ? 27.543 22.643 67.992 1.00 30.28 98 PHE D C 1
ATOM 5919 O O . PHE C 1 98 ? 26.408 22.364 68.366 1.00 32.71 98 PHE D O 1
ATOM 5927 N N . GLU C 1 99 ? 28.024 22.305 66.800 1.00 40.59 99 GLU D N 1
ATOM 5928 C CA . GLU C 1 99 ? 27.255 21.519 65.843 1.00 47.02 99 GLU D CA 1
ATOM 5929 C C . GLU C 1 99 ? 27.862 20.126 65.682 1.00 47.04 99 GLU D C 1
ATOM 5930 O O . GLU C 1 99 ? 27.237 19.224 65.122 1.00 51.21 99 GLU D O 1
ATOM 5936 N N . LYS C 1 100 ? 29.085 19.958 66.173 1.00 46.36 100 LYS D 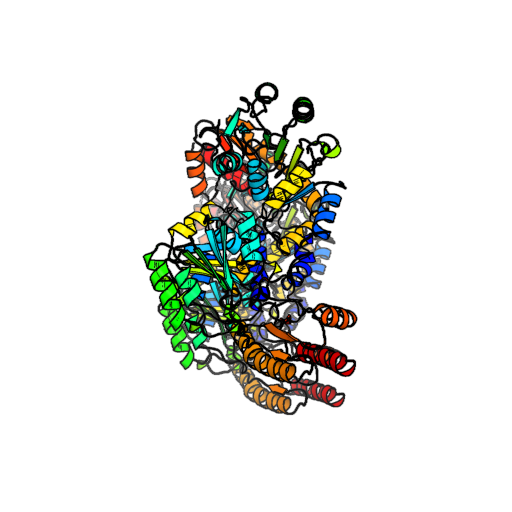N 1
ATOM 5937 C CA . LYS C 1 100 ? 29.756 18.673 66.103 1.00 45.60 100 LYS D CA 1
ATOM 5938 C C . LYS C 1 100 ? 30.671 18.505 67.310 1.00 48.64 100 LYS D C 1
ATOM 5939 O O . LYS C 1 100 ? 31.468 19.388 67.606 1.00 54.41 100 LYS D O 1
ATOM 5945 N N . ILE C 1 101 ? 30.530 17.382 68.019 1.00 47.66 101 ILE D N 1
ATOM 5946 C CA . ILE C 1 101 ? 31.248 17.155 69.280 1.00 38.24 101 ILE D CA 1
ATOM 5947 C C . ILE C 1 101 ? 31.809 15.739 69.420 1.00 34.42 101 ILE D C 1
ATOM 5948 O O . ILE C 1 101 ? 31.161 14.764 69.050 1.00 35.63 101 ILE D O 1
ATOM 5953 N N . LEU C 1 102 ? 33.029 15.644 69.945 1.00 39.56 102 LEU D N 1
ATOM 5954 C CA . LEU C 1 102 ? 33.661 14.362 70.250 1.00 31.12 102 LEU D CA 1
ATOM 5955 C C . LEU C 1 102 ? 33.380 13.982 71.704 1.00 34.50 102 LEU D C 1
ATOM 5956 O O . LEU C 1 102 ? 33.909 14.599 72.637 1.00 35.16 102 LEU D O 1
ATOM 5961 N N . ILE C 1 103 ? 32.522 12.982 71.894 1.00 35.96 103 ILE D N 1
ATOM 5962 C CA . ILE C 1 103 ? 32.247 12.455 73.225 1.00 35.53 103 ILE D CA 1
ATOM 5963 C C . ILE C 1 103 ? 33.117 11.212 73.466 1.00 34.07 103 ILE D C 1
ATOM 5964 O O . ILE C 1 103 ? 33.103 10.272 72.668 1.00 29.07 103 ILE D O 1
ATOM 5969 N N . ILE C 1 104 ? 33.906 11.238 74.540 1.00 36.58 104 ILE D N 1
ATOM 5970 C CA . ILE C 1 104 ? 34.650 10.060 74.990 1.00 40.77 104 ILE D CA 1
ATOM 5971 C C . ILE C 1 104 ? 33.676 9.144 75.717 1.00 45.44 104 ILE D C 1
ATOM 5972 O O . ILE C 1 104 ? 32.805 9.614 76.445 1.00 49.60 104 ILE D O 1
ATOM 5977 N N . VAL C 1 105 ? 33.800 7.839 75.505 1.00 45.55 105 VAL D N 1
ATOM 5978 C CA . VAL C 1 105 ? 32.748 6.918 75.931 1.00 38.48 105 VAL D CA 1
ATOM 5979 C C . VAL C 1 105 ? 33.326 5.519 76.203 1.00 39.45 105 VAL D C 1
ATOM 5980 O O . VAL C 1 105 ? 34.172 5.053 75.439 1.00 43.51 105 VAL D O 1
ATOM 5984 N N . PRO C 1 106 ? 32.884 4.843 77.293 1.00 33.12 106 PRO D N 1
ATOM 5985 C CA . PRO C 1 106 ? 31.783 5.192 78.211 1.00 32.78 106 PRO D CA 1
ATOM 5986 C C . PRO C 1 106 ? 31.972 6.489 78.988 1.00 38.93 106 PRO D C 1
ATOM 5987 O O . PRO C 1 106 ? 33.082 6.823 79.412 1.00 51.81 106 PRO D O 1
ATOM 5991 N N . SER C 1 107 ? 30.865 7.195 79.184 1.00 31.80 107 SER D N 1
ATOM 5992 C CA . SER C 1 107 ? 30.846 8.411 79.972 1.00 25.95 107 SER D CA 1
ATOM 5993 C C . SER C 1 107 ? 29.417 8.691 80.438 1.00 26.87 107 SER D C 1
ATOM 5994 O O . SER C 1 107 ? 28.499 7.940 80.130 1.00 22.70 107 SER D O 1
ATOM 5997 N N . TYR C 1 108 ? 29.251 9.764 81.201 1.00 33.46 108 TYR D N 1
ATOM 5998 C CA . TYR C 1 108 ? 27.956 10.196 81.725 1.00 27.17 108 TYR D CA 1
ATOM 5999 C C . TYR C 1 108 ? 26.937 10.414 80.621 1.00 28.47 108 TYR D C 1
ATOM 6000 O O . TYR C 1 108 ? 27.199 11.133 79.658 1.00 28.26 108 TYR D O 1
ATOM 6009 N N . ALA C 1 109 ? 25.769 9.801 80.784 1.00 35.78 109 ALA D N 1
ATOM 6010 C CA . ALA C 1 109 ? 24.704 9.837 79.781 1.00 41.88 109 ALA D CA 1
ATOM 6011 C C . ALA C 1 109 ? 24.377 11.240 79.266 1.00 41.11 109 ALA D C 1
ATOM 6012 O O . ALA C 1 109 ? 24.195 11.434 78.066 1.00 42.71 109 ALA D O 1
ATOM 6014 N N . GLU C 1 110 ? 24.294 12.205 80.179 1.00 43.21 110 GLU D N 1
ATOM 6015 C CA . GLU C 1 110 ? 23.985 13.600 79.842 1.00 45.29 110 GLU D CA 1
ATOM 6016 C C . GLU C 1 110 ? 24.732 14.213 78.628 1.00 35.56 110 GLU D C 1
ATOM 6017 O O . GLU C 1 110 ? 24.180 15.042 77.903 1.00 32.11 110 GLU D O 1
ATOM 6023 N N . TYR C 1 111 ? 25.981 13.828 78.404 1.00 30.20 111 TYR D N 1
ATOM 6024 C CA . TYR C 1 111 ? 26.716 14.414 77.282 1.00 33.64 111 TYR D CA 1
ATOM 6025 C C . TYR C 1 111 ? 25.946 14.241 75.966 1.00 26.62 111 TYR D C 1
ATOM 6026 O O . TYR C 1 111 ? 25.683 15.208 75.256 1.00 34.90 111 TYR D O 1
ATOM 6035 N N . GLU C 1 112 ? 25.567 13.007 75.666 1.00 28.33 112 GLU D N 1
ATOM 6036 C CA . GLU C 1 112 ? 24.948 12.674 74.389 1.00 32.95 112 GLU D CA 1
ATOM 6037 C C . GLU C 1 112 ? 23.441 12.937 74.372 1.00 34.39 112 GLU D C 1
ATOM 6038 O O . GLU C 1 112 ? 22.861 13.222 73.322 1.00 33.26 112 GLU D O 1
ATOM 6044 N N . ILE C 1 113 ? 22.806 12.829 75.534 1.00 38.96 113 ILE D N 1
ATOM 6045 C CA . ILE C 1 113 ? 21.398 13.165 75.659 1.00 36.15 113 ILE D CA 1
ATOM 6046 C C . ILE C 1 113 ? 21.245 14.613 75.253 1.00 41.78 113 ILE D C 1
ATOM 6047 O O . ILE C 1 113 ? 20.333 14.985 74.514 1.00 41.14 113 ILE D O 1
ATOM 6052 N N . ASN C 1 114 ? 22.163 15.430 75.752 1.00 41.49 114 ASN D N 1
ATOM 6053 C CA . ASN C 1 114 ? 22.120 16.865 75.533 1.00 21.98 114 ASN D CA 1
ATOM 6054 C C . ASN C 1 114 ? 22.649 17.280 74.183 1.00 22.33 114 ASN D C 1
ATOM 6055 O O . ASN C 1 114 ? 22.264 18.324 73.656 1.00 27.34 114 ASN D O 1
ATOM 6060 N N . ALA C 1 115 ? 23.555 16.483 73.634 1.00 18.40 115 ALA D N 1
ATOM 6061 C CA . ALA C 1 115 ? 23.997 16.720 72.271 1.00 22.65 115 ALA D CA 1
ATOM 6062 C C . ALA C 1 115 ? 22.785 16.467 71.377 1.00 33.29 115 ALA D C 1
ATOM 6063 O O . ALA C 1 115 ? 22.420 17.304 70.549 1.00 34.49 115 ALA D O 1
ATOM 6065 N N . LYS C 1 116 ? 22.130 15.328 71.575 1.00 43.53 116 LYS D N 1
ATOM 6066 C CA . LYS C 1 116 ? 20.916 15.036 70.818 1.00 46.60 116 LYS D CA 1
ATOM 6067 C C . LYS C 1 116 ? 19.805 16.073 71.064 1.00 37.82 116 LYS D C 1
ATOM 6068 O O . LYS C 1 116 ? 19.125 16.487 70.137 1.00 38.85 116 LYS D O 1
ATOM 6074 N N . LYS C 1 117 ? 19.655 16.511 72.307 1.00 38.46 117 LYS D N 1
ATOM 6075 C CA . LYS C 1 117 ? 18.675 17.543 72.672 1.00 34.98 117 LYS D CA 1
ATOM 6076 C C . LYS C 1 117 ? 18.817 18.863 71.887 1.00 39.71 117 LYS D C 1
ATOM 6077 O O . LYS C 1 117 ? 17.903 19.695 71.887 1.00 36.19 117 LYS D O 1
ATOM 6083 N N . HIS C 1 118 ? 19.953 19.050 71.214 1.00 44.29 118 HIS D N 1
ATOM 6084 C CA . HIS C 1 118 ? 20.263 20.332 70.580 1.00 34.29 118 HIS D CA 1
ATOM 6085 C C . HIS C 1 118 ? 20.703 20.210 69.121 1.00 34.60 118 HIS D C 1
ATOM 6086 O O . HIS C 1 118 ? 21.143 21.191 68.528 1.00 38.77 118 HIS D O 1
ATOM 6093 N N . GLY C 1 119 ? 20.578 19.013 68.550 1.00 35.85 119 GLY D N 1
ATOM 6094 C CA . GLY C 1 119 ? 20.946 18.759 67.163 1.00 31.65 119 GLY D CA 1
ATOM 6095 C C . GLY C 1 119 ? 22.445 18.732 66.896 1.00 42.96 119 GLY D C 1
ATOM 6096 O O . GLY C 1 119 ? 22.903 18.991 65.772 1.00 42.64 119 GLY D O 1
ATOM 6097 N N . VAL C 1 120 ? 23.222 18.425 67.927 1.00 44.08 120 VAL D N 1
ATOM 6098 C CA . VAL C 1 120 ? 24.670 18.381 67.775 1.00 41.53 120 VAL D CA 1
ATOM 6099 C C . VAL C 1 120 ? 25.110 17.034 67.223 1.00 45.74 120 VAL D C 1
ATOM 6100 O O . VAL C 1 120 ? 24.551 15.995 67.574 1.00 49.40 120 VAL D O 1
ATOM 6104 N N . SER C 1 121 ? 26.118 17.052 66.359 1.00 43.93 121 SER D N 1
ATOM 6105 C CA . SER C 1 121 ? 26.597 15.824 65.746 1.00 48.09 121 SER D CA 1
ATOM 6106 C C . SER C 1 121 ? 27.620 15.158 66.655 1.00 49.97 121 SER D C 1
ATOM 6107 O O . SER C 1 121 ? 28.609 15.775 67.044 1.00 54.40 121 SER D O 1
ATOM 6110 N N . VAL C 1 122 ? 27.374 13.898 67.000 1.00 43.57 122 VAL D N 1
ATOM 6111 C CA . VAL C 1 122 ? 28.258 13.175 67.905 1.00 34.23 122 VAL D CA 1
ATOM 6112 C C . VAL C 1 122 ? 29.304 12.363 67.159 1.00 38.07 122 VAL D C 1
ATOM 6113 O O . VAL C 1 122 ? 28.989 11.627 66.224 1.00 44.98 122 VAL D O 1
ATOM 6117 N N . VAL C 1 123 ? 30.551 12.491 67.592 1.00 37.33 123 VAL D N 1
ATOM 6118 C CA . VAL C 1 123 ? 31.619 11.612 67.143 1.00 37.85 123 VAL D CA 1
ATOM 6119 C C . VAL C 1 123 ? 32.193 10.915 68.373 1.00 41.69 123 VAL D C 1
ATOM 6120 O O . VAL C 1 123 ? 32.404 11.548 69.408 1.00 39.62 123 VAL D O 1
ATOM 6124 N N . PHE C 1 124 ? 32.427 9.611 68.273 1.00 40.01 124 PHE D N 1
ATOM 6125 C CA . PHE C 1 124 ? 32.867 8.834 69.430 1.00 41.60 124 PHE D CA 1
ATOM 6126 C C . PHE C 1 124 ? 34.351 8.476 69.413 1.00 43.70 124 PHE D C 1
ATOM 6127 O O . PHE C 1 124 ? 34.918 8.130 68.372 1.00 42.57 124 PHE D O 1
ATOM 6135 N N . SER C 1 125 ? 34.963 8.582 70.589 1.00 40.85 125 SER D N 1
ATOM 6136 C CA . SER C 1 125 ? 36.291 8.062 70.854 1.00 28.65 125 SER D CA 1
ATOM 6137 C C . SER C 1 125 ? 36.156 7.123 72.039 1.00 30.98 125 SER D C 1
ATOM 6138 O O . SER C 1 125 ? 35.875 7.557 73.158 1.00 28.83 125 SER D O 1
ATOM 6141 N N . TYR C 1 126 ? 36.346 5.833 71.791 1.00 23.69 126 TYR D N 1
ATOM 6142 C CA . TYR C 1 126 ? 36.209 4.820 72.831 1.00 31.38 126 TYR D CA 1
ATOM 6143 C C . TYR C 1 126 ? 37.440 4.696 73.732 1.00 30.88 126 TYR D C 1
ATOM 6144 O O . TYR C 1 126 ? 38.579 4.817 73.270 1.00 31.88 126 TYR D O 1
ATOM 6153 N N . LEU C 1 127 ? 37.206 4.470 75.022 1.00 34.10 127 LEU D N 1
ATOM 6154 C CA . LEU C 1 127 ? 38.283 4.104 75.936 1.00 41.93 127 LEU D CA 1
ATOM 6155 C C . LEU C 1 127 ? 38.693 2.685 75.574 1.00 53.24 127 LEU D C 1
ATOM 6156 O O . LEU C 1 127 ? 37.863 1.906 75.102 1.00 61.39 127 LEU D O 1
ATOM 6161 N N . ASP C 1 128 ? 39.954 2.329 75.790 1.00 48.56 128 ASP D N 1
ATOM 6162 C CA . ASP C 1 128 ? 40.384 0.977 75.451 1.00 46.78 128 ASP D CA 1
ATOM 6163 C C . ASP C 1 128 ? 39.779 -0.074 76.394 1.00 50.51 128 ASP D C 1
ATOM 6164 O O . ASP C 1 128 ? 38.806 0.201 77.103 1.00 47.40 128 ASP D O 1
ATOM 6169 N N . GLU C 1 129 ? 40.356 -1.275 76.392 1.00 45.02 129 GLU D N 1
ATOM 6170 C CA . GLU C 1 129 ? 39.874 -2.358 77.244 1.00 40.05 129 GLU D CA 1
ATOM 6171 C C . GLU C 1 129 ? 40.151 -2.075 78.715 1.00 34.40 129 GLU D C 1
ATOM 6172 O O . GLU C 1 129 ? 39.389 -2.489 79.584 1.00 35.20 129 GLU D O 1
ATOM 6178 N N . ASN C 1 130 ? 41.237 -1.359 78.985 1.00 34.31 130 ASN D N 1
ATOM 6179 C CA . ASN C 1 130 ? 41.650 -1.054 80.353 1.00 33.45 130 ASN D CA 1
ATOM 6180 C C . ASN C 1 130 ? 41.051 0.242 80.940 1.00 37.84 130 ASN D C 1
ATOM 6181 O O . ASN C 1 130 ? 41.407 0.660 82.048 1.00 30.52 130 ASN D O 1
ATOM 6186 N N . MET C 1 131 ? 40.125 0.840 80.191 1.00 40.50 131 MET D N 1
ATOM 6187 C CA . MET C 1 131 ? 39.469 2.102 80.541 1.00 39.43 131 MET D CA 1
ATOM 6188 C C . MET C 1 131 ? 40.445 3.292 80.573 1.00 44.85 131 MET D C 1
ATOM 6189 O O . MET C 1 131 ? 40.400 4.143 81.475 1.00 49.42 131 MET D O 1
ATOM 6194 N N . CYS C 1 132 ? 41.311 3.334 79.560 1.00 31.33 132 CYS D N 1
ATOM 6195 C CA . CYS C 1 132 ? 42.262 4.415 79.355 1.00 31.36 132 CYS D CA 1
ATOM 6196 C C . CYS C 1 132 ? 41.872 5.194 78.110 1.00 37.77 132 CYS D C 1
ATOM 6197 O O . CYS C 1 132 ? 41.434 4.608 77.114 1.00 33.07 132 CYS D O 1
ATOM 6200 N N . ILE C 1 133 ? 42.045 6.512 78.167 1.00 35.11 133 ILE D N 1
ATOM 6201 C CA . ILE C 1 133 ? 41.693 7.386 77.049 1.00 31.60 133 ILE D CA 1
ATOM 6202 C C . ILE C 1 133 ? 42.594 7.099 75.850 1.00 26.76 133 ILE D C 1
ATOM 6203 O O . ILE C 1 133 ? 43.813 6.994 75.996 1.00 27.24 133 ILE D O 1
ATOM 6208 N N . ASP C 1 134 ? 41.998 6.960 74.668 1.00 27.04 134 ASP D N 1
ATOM 6209 C CA . ASP C 1 134 ? 42.784 6.801 73.449 1.00 31.51 134 ASP D CA 1
ATOM 6210 C C . ASP C 1 134 ? 43.237 8.174 72.941 1.00 42.01 134 ASP D C 1
ATOM 6211 O O . ASP C 1 134 ? 42.583 8.763 72.076 1.00 52.08 134 ASP D O 1
ATOM 6216 N N . TYR C 1 135 ? 44.355 8.679 73.462 1.00 32.14 135 TYR D N 1
ATOM 6217 C CA . TYR C 1 135 ? 44.774 10.047 73.152 1.00 36.62 135 TYR D CA 1
ATOM 6218 C C . TYR C 1 135 ? 45.062 10.261 71.674 1.00 38.31 135 TYR D C 1
ATOM 6219 O O . TYR C 1 135 ? 44.675 11.283 71.107 1.00 48.13 135 TYR D O 1
ATOM 6228 N N . GLU C 1 136 ? 45.745 9.310 71.051 1.00 34.86 136 GLU D N 1
ATOM 6229 C CA . GLU C 1 136 ? 45.998 9.400 69.619 1.00 39.72 136 GLU D CA 1
ATOM 6230 C C . GLU C 1 136 ? 44.703 9.575 68.843 1.00 40.22 136 GLU D C 1
ATOM 6231 O O . GLU C 1 136 ? 44.570 10.485 68.020 1.00 40.86 136 GLU D O 1
ATOM 6237 N N . ASP C 1 137 ? 43.744 8.701 69.121 1.00 42.76 137 ASP D N 1
ATOM 6238 C CA . ASP C 1 137 ? 42.459 8.742 68.445 1.00 39.96 137 ASP D CA 1
ATOM 6239 C C . ASP C 1 137 ? 41.802 10.130 68.522 1.00 53.21 137 ASP D C 1
ATOM 6240 O O . ASP C 1 137 ? 41.341 10.681 67.513 1.00 49.46 137 ASP D O 1
ATOM 6245 N N . ILE C 1 138 ? 41.752 10.682 69.730 1.00 59.69 138 ILE D N 1
ATOM 6246 C CA . ILE C 1 138 ? 41.214 12.019 69.942 1.00 55.20 138 ILE D CA 1
ATOM 6247 C C . ILE C 1 138 ? 41.803 12.982 68.920 1.00 49.36 138 ILE D C 1
ATOM 6248 O O . ILE C 1 138 ? 41.080 13.559 68.114 1.00 45.90 138 ILE D O 1
ATOM 6253 N N . ILE C 1 139 ? 43.122 13.126 68.944 1.00 47.38 139 ILE D N 1
ATOM 6254 C CA . ILE C 1 139 ? 43.817 13.988 68.000 1.00 45.68 139 ILE D CA 1
ATOM 6255 C C . ILE C 1 139 ? 43.374 13.714 66.567 1.00 41.44 139 ILE D C 1
ATOM 6256 O O . ILE C 1 139 ? 43.024 14.632 65.828 1.00 42.83 139 ILE D O 1
ATOM 6261 N N . SER C 1 140 ? 43.392 12.443 66.181 1.00 37.84 140 SER D N 1
ATOM 6262 C CA . SER C 1 140 ? 43.079 12.062 64.812 1.00 41.45 140 SER D CA 1
ATOM 6263 C C . SER C 1 140 ? 41.592 12.234 64.533 1.00 43.58 140 SER D C 1
ATOM 6264 O O . SER C 1 140 ? 41.068 11.743 63.534 1.00 44.64 140 SER D O 1
ATOM 6267 N N . LYS C 1 141 ? 40.919 12.957 65.420 1.00 44.93 141 LYS D N 1
ATOM 6268 C CA . LYS C 1 141 ? 39.494 13.203 65.282 1.00 52.50 141 LYS D CA 1
ATOM 6269 C C . LYS C 1 141 ? 39.165 14.663 65.541 1.00 51.42 141 LYS D C 1
ATOM 6270 O O . LYS C 1 141 ? 37.998 15.056 65.491 1.00 48.37 141 LYS D O 1
ATOM 6276 N N . ILE C 1 142 ? 40.188 15.464 65.827 1.00 48.46 142 ILE D N 1
ATOM 6277 C CA . ILE C 1 142 ? 39.968 16.823 66.319 1.00 48.32 142 ILE D CA 1
ATOM 6278 C C . ILE C 1 142 ? 39.705 17.863 65.219 1.00 54.51 142 ILE D C 1
ATOM 6279 O O . ILE C 1 142 ? 39.459 19.032 65.510 1.00 60.93 142 ILE D O 1
ATOM 6284 N N . ASP C 1 143 ? 39.750 17.429 63.963 1.00 58.98 143 ASP D N 1
ATOM 6285 C CA . ASP C 1 143 ? 39.344 18.268 62.836 1.00 59.01 143 ASP D CA 1
ATOM 6286 C C . ASP C 1 143 ? 38.007 17.789 62.280 1.00 55.49 143 ASP D C 1
ATOM 6287 O O . ASP C 1 143 ? 37.609 18.162 61.179 1.00 59.59 143 ASP D O 1
ATOM 6292 N N . ASP C 1 144 ? 37.321 16.945 63.040 1.00 55.49 144 ASP D N 1
ATOM 6293 C CA . ASP C 1 144 ? 36.010 16.453 62.632 1.00 63.47 144 ASP D CA 1
ATOM 6294 C C . ASP C 1 144 ? 34.933 17.268 63.336 1.00 52.29 144 ASP D C 1
ATOM 6295 O O . ASP C 1 144 ? 33.884 17.555 62.771 1.00 58.27 144 ASP D O 1
ATOM 6300 N N . VAL C 1 145 ? 35.218 17.654 64.571 1.00 41.36 145 VAL D N 1
ATOM 6301 C CA . VAL C 1 145 ? 34.257 18.359 65.405 1.00 43.05 145 VAL D CA 1
ATOM 6302 C C . VAL C 1 145 ? 34.806 19.748 65.723 1.00 39.77 145 VAL D C 1
ATOM 6303 O O . VAL C 1 145 ? 35.976 20.023 65.459 1.00 45.18 145 VAL D O 1
ATOM 6307 N N . ASP C 1 146 ? 33.964 20.618 66.279 1.00 28.45 146 ASP D N 1
ATOM 6308 C CA . ASP C 1 146 ? 34.410 21.926 66.748 1.00 34.28 146 ASP D CA 1
ATOM 6309 C C . ASP C 1 146 ? 34.644 21.866 68.253 1.00 29.27 146 ASP D C 1
ATOM 6310 O O . ASP C 1 146 ? 35.215 22.793 68.844 1.00 39.74 146 ASP D O 1
ATOM 6315 N N . SER C 1 147 ? 34.203 20.770 68.864 1.00 26.83 147 SER D N 1
ATOM 6316 C CA . SER C 1 147 ? 34.198 20.642 70.317 1.00 32.74 147 SER D CA 1
ATOM 6317 C C . SER C 1 147 ? 34.411 19.214 70.784 1.00 37.86 147 SER D C 1
ATOM 6318 O O . SER C 1 147 ? 34.263 18.264 70.014 1.00 38.77 147 SER D O 1
ATOM 6321 N N . VAL C 1 148 ? 34.754 19.074 72.062 1.00 38.19 148 VAL D N 1
ATOM 6322 C CA . VAL C 1 148 ? 34.986 17.773 72.678 1.00 30.35 148 VAL D CA 1
ATOM 6323 C C . VAL C 1 148 ? 34.507 17.845 74.118 1.00 30.79 148 VAL D C 1
ATOM 6324 O O . VAL C 1 148 ? 34.713 18.859 74.786 1.00 27.96 148 VAL D O 1
ATOM 6328 N N . ILE C 1 149 ? 33.840 16.796 74.595 1.00 30.78 149 ILE D N 1
ATOM 6329 C CA . ILE C 1 149 ? 33.516 16.745 76.020 1.00 27.78 149 ILE D CA 1
ATOM 6330 C C . ILE C 1 149 ? 34.068 15.491 76.684 1.00 28.22 149 ILE D C 1
ATOM 6331 O O . ILE C 1 149 ? 33.916 14.364 76.182 1.00 21.76 149 ILE D O 1
ATOM 6336 N N . ILE C 1 150 ? 34.720 15.699 77.820 1.00 23.30 150 ILE D N 1
ATOM 6337 C CA . ILE C 1 150 ? 35.460 14.627 78.447 1.00 20.37 150 ILE D CA 1
ATOM 6338 C C . ILE C 1 150 ? 35.369 14.737 79.969 1.00 23.77 150 ILE D C 1
ATOM 6339 O O . ILE C 1 150 ? 35.243 15.827 80.505 1.00 25.79 150 ILE D O 1
ATOM 6344 N N . GLY C 1 151 ? 35.402 13.595 80.654 1.00 27.01 151 GLY D N 1
ATOM 6345 C CA . GLY C 1 151 ? 35.269 13.556 82.103 1.00 16.77 151 GLY D CA 1
ATOM 6346 C C . GLY C 1 151 ? 36.606 13.542 82.828 1.00 23.26 151 GLY D C 1
ATOM 6347 O O . GLY C 1 151 ? 37.571 12.902 82.394 1.00 25.77 151 GLY D O 1
ATOM 6348 N N . ASN C 1 152 ? 36.664 14.255 83.947 1.00 32.34 152 ASN D N 1
ATOM 6349 C CA . ASN C 1 152 ? 37.876 14.303 84.748 1.00 24.61 152 ASN D CA 1
ATOM 6350 C C . ASN C 1 152 ? 37.599 14.504 86.231 1.00 31.90 152 ASN D C 1
ATOM 6351 O O . ASN C 1 152 ? 37.498 15.645 86.680 1.00 33.18 152 ASN D O 1
ATOM 6356 N N . PRO C 1 153 ? 37.485 13.400 87.000 1.00 30.11 153 PRO D N 1
ATOM 6357 C CA . PRO C 1 153 ? 37.601 12.017 86.527 1.00 37.28 153 PRO D CA 1
ATOM 6358 C C . PRO C 1 153 ? 36.316 11.525 85.871 1.00 34.89 153 PRO D C 1
ATOM 6359 O O . PRO C 1 153 ? 35.229 11.984 86.222 1.00 22.62 153 PRO D O 1
ATOM 6363 N N . ASN C 1 154 ? 36.453 10.588 84.935 1.00 34.93 154 ASN D N 1
ATOM 6364 C CA . ASN C 1 154 ? 35.326 10.110 84.142 1.00 37.54 154 ASN D CA 1
ATOM 6365 C C . ASN C 1 154 ? 34.416 9.098 84.845 1.00 41.64 154 ASN D C 1
ATOM 6366 O O . ASN C 1 154 ? 34.867 8.255 85.618 1.00 36.90 154 ASN D O 1
ATOM 6371 N N . ASN C 1 155 ? 33.127 9.208 84.541 1.00 36.60 155 ASN D N 1
ATOM 6372 C CA . ASN C 1 155 ? 32.084 8.313 85.007 1.00 29.06 155 ASN D CA 1
ATOM 6373 C C . ASN C 1 155 ? 31.873 7.310 83.875 1.00 30.59 155 ASN D C 1
ATOM 6374 O O . ASN C 1 155 ? 31.682 7.714 82.732 1.00 45.26 155 ASN D O 1
ATOM 6379 N N . PRO C 1 156 ? 31.892 5.999 84.172 1.00 30.33 156 PRO D N 1
ATOM 6380 C CA . PRO C 1 156 ? 31.906 5.354 85.487 1.00 30.03 156 PRO D CA 1
ATOM 6381 C C . PRO C 1 156 ? 33.248 4.759 85.924 1.00 34.64 156 PRO D C 1
ATOM 6382 O O . PRO C 1 156 ? 33.301 4.204 87.023 1.00 35.18 156 PRO D O 1
ATOM 6386 N N . ASN C 1 157 ? 34.294 4.829 85.103 1.00 31.73 157 ASN D N 1
ATOM 6387 C CA . ASN C 1 157 ? 35.549 4.173 85.477 1.00 22.89 157 ASN D CA 1
ATOM 6388 C C . ASN C 1 157 ? 36.380 4.973 86.486 1.00 20.59 157 ASN D C 1
ATOM 6389 O O . ASN C 1 157 ? 37.289 4.433 87.120 1.00 32.22 157 ASN D O 1
ATOM 6394 N N . GLY C 1 158 ? 36.068 6.256 86.644 1.00 19.03 158 GLY D N 1
ATOM 6395 C CA . GLY C 1 158 ? 36.780 7.084 87.599 1.00 22.31 158 GLY D CA 1
ATOM 6396 C C . GLY C 1 158 ? 38.219 7.363 87.190 1.00 27.60 158 GLY D C 1
ATOM 6397 O O . GLY C 1 158 ? 39.110 7.487 88.038 1.00 23.09 158 GLY D O 1
ATOM 6398 N N . GLY C 1 159 ? 38.449 7.472 85.885 1.00 36.93 159 GLY D N 1
ATOM 6399 C CA . GLY C 1 159 ? 39.780 7.752 85.372 1.00 39.86 159 GLY D CA 1
ATOM 6400 C C . GLY C 1 159 ? 40.093 9.213 85.076 1.00 38.85 159 GLY D C 1
ATOM 6401 O O . GLY C 1 159 ? 39.313 9.905 84.416 1.00 35.89 159 GLY D O 1
ATOM 6402 N N . LEU C 1 160 ? 41.256 9.667 85.552 1.00 45.20 160 LEU D N 1
ATOM 6403 C CA . LEU C 1 160 ? 41.751 11.033 85.310 1.00 39.26 160 LEU D CA 1
ATOM 6404 C C . LEU C 1 160 ? 42.320 11.213 83.908 1.00 40.30 160 LEU D C 1
ATOM 6405 O O . LEU C 1 160 ? 42.693 10.238 83.243 1.00 42.90 160 LEU D O 1
ATOM 6410 N N . ILE C 1 161 ? 42.379 12.465 83.463 1.00 36.90 161 ILE D N 1
ATOM 6411 C CA . ILE C 1 161 ? 43.040 12.810 82.207 1.00 38.89 161 ILE D CA 1
ATOM 6412 C C . ILE C 1 161 ? 44.528 13.063 82.430 1.00 34.54 161 ILE D C 1
ATOM 6413 O O . ILE C 1 161 ? 44.904 14.041 83.079 1.00 38.81 161 ILE D O 1
ATOM 6418 N N . ASN C 1 162 ? 45.372 12.176 81.910 1.00 36.74 162 ASN D N 1
ATOM 6419 C CA . ASN C 1 162 ? 46.816 12.404 81.938 1.00 32.06 162 ASN D CA 1
ATOM 6420 C C . ASN C 1 162 ? 47.114 13.785 81.380 1.00 30.59 162 ASN D C 1
ATOM 6421 O O . ASN C 1 162 ? 46.824 14.058 80.213 1.00 31.51 162 ASN D O 1
ATOM 6426 N N . LYS C 1 163 ? 47.681 14.649 82.221 1.00 23.04 163 LYS D N 1
ATOM 6427 C CA . LYS C 1 163 ? 47.907 16.040 81.865 1.00 27.61 163 LYS D CA 1
ATOM 6428 C C . LYS C 1 163 ? 48.976 16.119 80.784 1.00 33.94 163 LYS D C 1
ATOM 6429 O O . LYS C 1 163 ? 48.825 16.861 79.805 1.00 36.25 163 LYS D O 1
ATOM 6435 N N . GLU C 1 164 ? 50.049 15.347 80.962 1.00 28.29 164 GLU D N 1
ATOM 6436 C CA . GLU C 1 164 ? 51.152 15.347 80.011 1.00 34.50 164 GLU D CA 1
ATOM 6437 C C . GLU C 1 164 ? 50.682 14.934 78.612 1.00 36.50 164 GLU D C 1
ATOM 6438 O O . GLU C 1 164 ? 50.893 15.660 77.636 1.00 48.70 164 GLU D O 1
ATOM 6444 N N . LYS C 1 165 ? 50.045 13.769 78.530 1.00 34.62 165 LYS D N 1
ATOM 6445 C CA . LYS C 1 165 ? 49.535 13.232 77.274 1.00 39.73 165 LYS D CA 1
ATOM 6446 C C . LYS C 1 165 ? 48.493 14.145 76.634 1.00 50.05 165 LYS D C 1
ATOM 6447 O O . LYS C 1 165 ? 48.357 14.186 75.405 1.00 47.89 165 LYS D O 1
ATOM 6453 N N . PHE C 1 166 ? 47.755 14.866 77.476 1.00 49.60 166 PHE D N 1
ATOM 6454 C CA . PHE C 1 166 ? 46.631 15.673 77.023 1.00 48.55 166 PHE D CA 1
ATOM 6455 C C . PHE C 1 166 ? 47.074 17.079 76.652 1.00 50.05 166 PHE D C 1
ATOM 6456 O O . PHE C 1 166 ? 46.331 17.806 76.000 1.00 53.29 166 PHE D O 1
ATOM 6464 N N . ILE C 1 167 ? 48.281 17.465 77.062 1.00 47.07 167 ILE D N 1
ATOM 6465 C CA . ILE C 1 167 ? 48.821 18.777 76.685 1.00 50.05 167 ILE D CA 1
ATOM 6466 C C . ILE C 1 167 ? 48.837 18.954 75.165 1.00 38.87 167 ILE D C 1
ATOM 6467 O O . ILE C 1 167 ? 48.574 20.035 74.658 1.00 44.25 167 ILE D O 1
ATOM 6472 N N . HIS C 1 168 ? 49.126 17.880 74.444 1.00 27.56 168 HIS D N 1
ATOM 6473 C CA . HIS C 1 168 ? 49.108 17.915 72.989 1.00 26.99 168 HIS D CA 1
ATOM 6474 C C . HIS C 1 168 ? 47.720 18.234 72.490 1.00 33.90 168 HIS D C 1
ATOM 6475 O O . HIS C 1 168 ? 47.539 18.986 71.535 1.00 35.16 168 HIS D O 1
ATOM 6482 N N . VAL C 1 169 ? 46.733 17.653 73.156 1.00 38.58 169 VAL D N 1
ATOM 6483 C CA . VAL C 1 169 ? 45.345 17.859 72.788 1.00 39.77 169 VAL D CA 1
ATOM 6484 C C . VAL C 1 169 ? 44.926 19.311 72.996 1.00 42.14 169 VAL D C 1
ATOM 6485 O O . VAL C 1 169 ? 44.170 19.871 72.201 1.00 48.11 169 VAL D O 1
ATOM 6489 N N . LEU C 1 170 ? 45.423 19.917 74.067 1.00 36.12 170 LEU D N 1
ATOM 6490 C CA . LEU C 1 170 ? 45.112 21.308 74.368 1.00 35.43 170 LEU D CA 1
ATOM 6491 C C . LEU C 1 170 ? 45.798 22.272 73.411 1.00 38.79 170 LEU D C 1
ATOM 6492 O O . LEU C 1 170 ? 45.208 23.275 72.996 1.00 43.00 170 LEU D O 1
ATOM 6497 N N . LYS C 1 171 ? 47.048 21.981 73.073 1.00 28.67 171 LYS D N 1
ATOM 6498 C CA . LYS C 1 171 ? 47.778 22.844 72.156 1.00 33.14 171 LYS D CA 1
ATOM 6499 C C . LYS C 1 171 ? 47.157 22.829 70.762 1.00 41.03 171 LYS D C 1
ATOM 6500 O O . LYS C 1 171 ? 47.143 23.850 70.079 1.00 52.66 171 LYS D O 1
ATOM 6506 N N . LEU C 1 172 ? 46.622 21.684 70.349 1.00 36.14 172 LEU D N 1
ATOM 6507 C CA . LEU C 1 172 ? 45.926 21.609 69.075 1.00 31.77 172 LEU D CA 1
ATOM 6508 C C . LEU C 1 172 ? 44.589 22.342 69.119 1.00 40.29 172 LEU D C 1
ATOM 6509 O O . LEU C 1 172 ? 44.255 23.103 68.212 1.00 43.02 172 LEU D O 1
ATOM 6514 N N . ALA C 1 173 ? 43.807 22.102 70.162 1.00 39.93 173 ALA D N 1
ATOM 6515 C CA . ALA C 1 173 ? 42.536 22.804 70.294 1.00 40.02 173 ALA D CA 1
ATOM 6516 C C . ALA C 1 173 ? 42.779 24.322 70.290 1.00 34.84 173 ALA D C 1
ATOM 6517 O O . ALA C 1 173 ? 42.250 25.041 69.439 1.00 32.82 173 ALA D O 1
ATOM 6519 N N . GLU C 1 174 ? 43.595 24.792 71.228 1.00 35.66 174 GLU D N 1
ATOM 6520 C CA . GLU C 1 174 ? 43.980 26.193 71.283 1.00 44.87 174 GLU D CA 1
ATOM 6521 C C . GLU C 1 174 ? 44.299 26.688 69.881 1.00 51.63 174 GLU D C 1
ATOM 6522 O O . GLU C 1 174 ? 43.737 27.678 69.415 1.00 53.87 174 GLU D O 1
ATOM 6528 N N . GLU C 1 175 ? 45.193 25.971 69.211 1.00 59.22 175 GLU D N 1
ATOM 6529 C CA . GLU C 1 175 ? 45.657 26.327 67.875 1.00 57.50 175 GLU D CA 1
ATOM 6530 C C . GLU C 1 175 ? 44.530 26.393 66.853 1.00 43.07 175 GLU D C 1
ATOM 6531 O O . GLU C 1 175 ? 44.539 27.247 65.967 1.00 45.56 175 GLU D O 1
ATOM 6537 N N . LYS C 1 176 ? 43.561 25.496 66.974 1.00 34.62 176 LYS D N 1
ATOM 6538 C CA . LYS C 1 176 ? 42.526 25.372 65.952 1.00 35.37 176 LYS D CA 1
ATOM 6539 C C . LYS C 1 176 ? 41.207 26.077 66.289 1.00 37.14 176 LYS D C 1
ATOM 6540 O O . LYS C 1 176 ? 40.234 25.979 65.546 1.00 42.19 176 LYS D O 1
ATOM 6546 N N . LYS C 1 178 ? 39.247 25.337 68.662 1.00 36.18 178 LYS D N 1
ATOM 6547 C CA . LYS C 1 178 ? 38.309 24.306 69.094 1.00 33.85 178 LYS D CA 1
ATOM 6548 C C . LYS C 1 178 ? 38.044 24.462 70.600 1.00 41.72 178 LYS D C 1
ATOM 6549 O O . LYS C 1 178 ? 38.860 25.049 71.325 1.00 48.14 178 LYS D O 1
ATOM 6555 N N . THR C 1 179 ? 36.901 23.961 71.066 1.00 39.98 179 THR D N 1
ATOM 6556 C CA . THR C 1 179 ? 36.534 24.092 72.476 1.00 36.90 179 THR D CA 1
ATOM 6557 C C . THR C 1 179 ? 36.459 22.741 73.174 1.00 38.16 179 THR D C 1
ATOM 6558 O O . THR C 1 179 ? 35.579 21.930 72.875 1.00 44.23 179 THR D O 1
ATOM 6562 N N . ILE C 1 180 ? 37.371 22.499 74.111 1.00 28.98 180 ILE D N 1
ATOM 6563 C CA . ILE C 1 180 ? 37.302 21.278 74.888 1.00 28.03 180 ILE D CA 1
ATOM 6564 C C . ILE C 1 180 ? 36.594 21.550 76.240 1.00 25.01 180 ILE D C 1
ATOM 6565 O O . ILE C 1 180 ? 36.862 22.531 76.928 1.00 28.82 180 ILE D O 1
ATOM 6570 N N . ILE C 1 181 ? 35.631 20.699 76.564 1.00 38.37 181 ILE D N 1
ATOM 6571 C CA . ILE C 1 181 ? 34.850 20.819 77.791 1.00 39.61 181 ILE D CA 1
ATOM 6572 C C . ILE C 1 181 ? 35.257 19.709 78.750 1.00 38.15 181 ILE D C 1
ATOM 6573 O O . ILE C 1 181 ? 35.116 18.529 78.434 1.00 35.73 181 ILE D O 1
ATOM 6578 N N . ILE C 1 182 ? 35.759 20.072 79.923 1.00 32.57 182 ILE D N 1
ATOM 6579 C CA . ILE C 1 182 ? 36.160 19.052 80.882 1.00 31.51 182 ILE D CA 1
ATOM 6580 C C . ILE C 1 182 ? 35.222 19.009 82.071 1.00 34.66 182 ILE D C 1
ATOM 6581 O O . ILE C 1 182 ? 35.105 19.990 82.801 1.00 35.56 182 ILE D O 1
ATOM 6586 N N . ASP C 1 183 ? 34.563 17.863 82.251 1.00 39.73 183 ASP D N 1
ATOM 6587 C CA . ASP C 1 183 ? 33.621 17.646 83.349 1.00 41.86 183 ASP D CA 1
ATOM 6588 C C . ASP C 1 183 ? 34.328 17.196 84.636 1.00 36.01 183 ASP D C 1
ATOM 6589 O O . ASP C 1 183 ? 34.633 16.015 84.822 1.00 27.40 183 ASP D O 1
ATOM 6594 N N . GLU C 1 184 ? 34.574 18.139 85.535 1.00 26.63 184 GLU D N 1
ATOM 6595 C CA . GLU C 1 184 ? 35.290 17.817 86.756 1.00 23.09 184 GLU D CA 1
ATOM 6596 C C . GLU C 1 184 ? 34.423 17.814 88.025 1.00 29.33 184 GLU D C 1
ATOM 6597 O O . GLU C 1 184 ? 34.873 18.222 89.091 1.00 27.69 184 GLU D O 1
ATOM 6603 N N . ALA C 1 185 ? 33.193 17.320 87.910 1.00 36.05 185 ALA D N 1
ATOM 6604 C CA . ALA C 1 185 ? 32.253 17.287 89.036 1.00 37.32 185 ALA D CA 1
ATOM 6605 C C . ALA C 1 185 ? 32.774 16.530 90.255 1.00 29.85 185 ALA D C 1
ATOM 6606 O O . ALA C 1 185 ? 32.398 16.826 91.386 1.00 25.11 185 ALA D O 1
ATOM 6608 N N . PHE C 1 186 ? 33.633 15.548 90.015 1.00 36.77 186 PHE D N 1
ATOM 6609 C CA . PHE C 1 186 ? 34.135 14.690 91.081 1.00 38.89 186 PHE D CA 1
ATOM 6610 C C . PHE C 1 186 ? 35.572 15.039 91.440 1.00 39.27 186 PHE D C 1
ATOM 6611 O O . PHE C 1 186 ? 36.122 14.499 92.401 1.00 44.61 186 PHE D O 1
ATOM 6619 N N . ILE C 1 187 ? 36.175 15.948 90.679 1.00 20.18 187 ILE D N 1
ATOM 6620 C CA . ILE C 1 187 ? 37.616 16.168 90.776 1.00 25.27 187 ILE D CA 1
ATOM 6621 C C . ILE C 1 187 ? 38.090 16.561 92.171 1.00 25.63 187 ILE D C 1
ATOM 6622 O O . ILE C 1 187 ? 39.284 16.535 92.446 1.00 36.84 187 ILE D O 1
ATOM 6627 N N . GLU C 1 188 ? 37.163 16.927 93.049 1.00 30.73 188 GLU D N 1
ATOM 6628 C CA . GLU C 1 188 ? 37.529 17.300 94.413 1.00 33.16 188 GLU D CA 1
ATOM 6629 C C . GLU C 1 188 ? 37.878 16.100 95.285 1.00 28.70 188 GLU D C 1
ATOM 6630 O O . GLU C 1 188 ? 38.556 16.241 96.307 1.00 33.56 188 GLU D O 1
ATOM 6636 N N . PHE C 1 189 ? 37.416 14.926 94.870 1.00 23.32 189 PHE D N 1
ATOM 6637 C CA . PHE C 1 189 ? 37.654 13.677 95.597 1.00 25.35 189 PHE D CA 1
ATOM 6638 C C . PHE C 1 189 ? 39.087 13.162 95.417 1.00 35.16 189 PHE D C 1
ATOM 6639 O O . PHE C 1 189 ? 39.493 12.188 96.066 1.00 38.74 189 PHE D O 1
ATOM 6647 N N . THR C 1 190 ? 39.858 13.795 94.539 1.00 37.60 190 THR D N 1
ATOM 6648 C CA . THR C 1 190 ? 41.260 13.406 94.387 1.00 44.88 190 THR D CA 1
ATOM 6649 C C . THR C 1 190 ? 42.128 14.112 95.439 1.00 63.05 190 THR D C 1
ATOM 6650 O O . THR C 1 190 ? 42.999 13.502 96.068 1.00 69.36 190 THR D O 1
ATOM 6654 N N . GLY C 1 191 ? 41.873 15.404 95.628 1.00 74.54 191 GLY D N 1
ATOM 6655 C CA . GLY C 1 191 ? 42.610 16.202 96.594 1.00 81.84 191 GLY D CA 1
ATOM 6656 C C . GLY C 1 191 ? 43.784 16.948 95.980 1.00 83.01 191 GLY D C 1
ATOM 6657 O O . GLY C 1 191 ? 44.302 17.905 96.562 1.00 80.32 191 GLY D O 1
ATOM 6658 N N . ASP C 1 192 ? 44.198 16.501 94.797 1.00 79.85 192 ASP D N 1
ATOM 6659 C CA . ASP C 1 192 ? 45.323 17.083 94.082 1.00 68.17 192 ASP D CA 1
ATOM 6660 C C . ASP C 1 192 ? 44.827 18.061 93.015 1.00 66.91 192 ASP D C 1
ATOM 6661 O O . ASP C 1 192 ? 44.154 17.657 92.063 1.00 58.59 192 ASP D O 1
ATOM 6666 N N . PRO C 1 193 ? 45.146 19.358 93.184 1.00 76.67 193 PRO D N 1
ATOM 6667 C CA . PRO C 1 193 ? 44.777 20.444 92.260 1.00 72.31 193 PRO D CA 1
ATOM 6668 C C . PRO C 1 193 ? 45.407 20.299 90.873 1.00 59.35 193 PRO D C 1
ATOM 6669 O O . PRO C 1 193 ? 44.959 20.941 89.914 1.00 41.86 193 PRO D O 1
ATOM 6673 N N . SER C 1 194 ? 46.439 19.467 90.771 1.00 57.59 194 SER D N 1
ATOM 6674 C CA . SER C 1 194 ? 47.059 19.195 89.480 1.00 55.66 194 SER D CA 1
ATOM 6675 C C . SER C 1 194 ? 46.249 18.181 88.679 1.00 38.14 194 SER D C 1
ATOM 6676 O O . SER C 1 194 ? 46.531 17.931 87.501 1.00 33.39 194 SER D O 1
ATOM 6679 N N . SER C 1 195 ? 45.234 17.615 89.328 1.00 38.18 195 SER D N 1
ATOM 6680 C CA . SER C 1 195 ? 44.299 16.696 88.678 1.00 36.69 195 SER D CA 1
ATOM 6681 C C . SER C 1 195 ? 43.264 17.451 87.863 1.00 36.86 195 SER D C 1
ATOM 6682 O O . SER C 1 195 ? 42.811 16.973 86.822 1.00 38.23 195 SER D O 1
ATOM 6685 N N . SER C 1 196 ? 42.877 18.627 88.347 1.00 39.56 196 SER D N 1
ATOM 6686 C CA . SER C 1 196 ? 41.998 19.497 87.576 1.00 41.70 196 SER D CA 1
ATOM 6687 C C . SER C 1 196 ? 42.815 20.412 86.677 1.00 37.84 196 SER D C 1
ATOM 6688 O O . SER C 1 196 ? 43.940 20.806 87.006 1.00 41.85 196 SER D O 1
ATOM 6691 N N . PHE C 1 197 ? 42.240 20.724 85.527 1.00 34.12 197 PHE D N 1
ATOM 6692 C CA . PHE C 1 197 ? 42.854 21.615 84.565 1.00 40.77 197 PHE D CA 1
ATOM 6693 C C . PHE C 1 197 ? 42.496 23.054 84.882 1.00 30.83 197 PHE D C 1
ATOM 6694 O O . PHE C 1 197 ? 42.713 23.932 84.061 1.00 27.63 197 PHE D O 1
ATOM 6702 N N . VAL C 1 198 ? 41.933 23.301 86.063 1.00 25.73 198 VAL D N 1
ATOM 6703 C CA . VAL C 1 198 ? 41.614 24.672 86.431 1.00 33.07 198 VAL D CA 1
ATOM 6704 C C . VAL C 1 198 ? 42.870 25.546 86.372 1.00 41.73 198 VAL D C 1
ATOM 6705 O O . VAL C 1 198 ? 42.801 26.727 85.990 1.00 43.00 198 VAL D O 1
ATOM 6709 N N . GLY C 1 199 ? 44.016 24.966 86.737 1.00 31.57 199 GLY D N 1
ATOM 6710 C CA . GLY C 1 199 ? 45.261 25.710 86.740 1.00 20.66 199 GLY D CA 1
ATOM 6711 C C . GLY C 1 199 ? 45.856 25.932 85.358 1.00 31.74 199 GLY D C 1
ATOM 6712 O O . GLY C 1 199 ? 46.934 26.516 85.241 1.00 39.20 199 GLY D O 1
ATOM 6713 N N . GLU C 1 200 ? 45.168 25.467 84.315 1.00 25.79 200 GLU D N 1
ATOM 6714 C CA . GLU C 1 200 ? 45.651 25.629 82.944 1.00 23.71 200 GLU D CA 1
ATOM 6715 C C . GLU C 1 200 ? 44.693 26.485 82.121 1.00 29.92 200 GLU D C 1
ATOM 6716 O O . GLU C 1 200 ? 44.823 26.587 80.896 1.00 27.97 200 GLU D O 1
ATOM 6722 N N . ILE C 1 201 ? 43.721 27.085 82.805 1.00 36.83 201 ILE D N 1
ATOM 6723 C CA . ILE C 1 201 ? 42.662 27.873 82.175 1.00 37.21 201 ILE D CA 1
ATOM 6724 C C . ILE C 1 201 ? 43.193 29.170 81.534 1.00 43.08 201 ILE D C 1
ATOM 6725 O O . ILE C 1 201 ? 42.698 29.627 80.494 1.00 41.10 201 ILE D O 1
ATOM 6730 N N . LYS C 1 202 ? 44.211 29.753 82.156 1.00 44.18 202 LYS D N 1
ATOM 6731 C CA . LYS C 1 202 ? 44.804 30.988 81.665 1.00 39.92 202 LYS D CA 1
ATOM 6732 C C . LYS C 1 202 ? 45.717 30.755 80.457 1.00 40.39 202 LYS D C 1
ATOM 6733 O O . LYS C 1 202 ? 45.968 31.667 79.665 1.00 32.35 202 LYS D O 1
ATOM 6739 N N . ASN C 1 203 ? 46.210 29.530 80.316 1.00 39.59 203 ASN D N 1
ATOM 6740 C CA . ASN C 1 203 ? 47.069 29.185 79.195 1.00 28.17 203 ASN D CA 1
ATOM 6741 C C . ASN C 1 203 ? 46.276 28.729 77.982 1.00 33.08 203 ASN D C 1
ATOM 6742 O O . ASN C 1 203 ? 46.763 28.819 76.857 1.00 26.86 203 ASN D O 1
ATOM 6747 N N . TYR C 1 204 ? 45.049 28.258 78.214 1.00 41.82 204 TYR D N 1
ATOM 6748 C CA . TYR C 1 204 ? 44.172 27.791 77.138 1.00 36.48 204 TYR D CA 1
ATOM 6749 C C . TYR C 1 204 ? 42.738 28.285 77.303 1.00 46.03 204 TYR D C 1
ATOM 6750 O O . TYR C 1 204 ? 42.053 27.898 78.249 1.00 40.50 204 TYR D O 1
ATOM 6759 N N . SER C 1 205 ? 42.269 29.126 76.385 1.00 49.76 205 SER D N 1
ATOM 6760 C CA . SER C 1 205 ? 40.841 29.429 76.346 1.00 44.21 205 SER D CA 1
ATOM 6761 C C . SER C 1 205 ? 40.124 28.591 75.284 1.00 39.66 205 SER D C 1
ATOM 6762 O O . SER C 1 205 ? 39.161 29.031 74.672 1.00 42.79 205 SER D O 1
ATOM 6765 N N . CYS C 1 206 ? 40.632 27.384 75.063 1.00 39.99 206 CYS D N 1
ATOM 6766 C CA . CYS C 1 206 ? 39.871 26.317 74.419 1.00 39.59 206 CYS D CA 1
ATOM 6767 C C . CYS C 1 206 ? 39.176 25.571 75.555 1.00 28.45 206 CYS D C 1
ATOM 6768 O O . CYS C 1 206 ? 38.144 24.912 75.390 1.00 25.36 206 CYS D O 1
ATOM 6771 N N . LEU C 1 207 ? 39.762 25.724 76.733 1.00 29.41 207 LEU D N 1
ATOM 6772 C CA . LEU C 1 207 ? 39.324 25.011 77.918 1.00 32.62 207 LEU D CA 1
ATOM 6773 C C . LEU C 1 207 ? 38.021 25.541 78.488 1.00 41.09 207 LEU D C 1
ATOM 6774 O O . LEU C 1 207 ? 37.861 26.753 78.709 1.00 38.01 207 LEU D O 1
ATOM 6779 N N . PHE C 1 208 ? 37.098 24.619 78.734 1.00 36.05 208 PHE D N 1
ATOM 6780 C CA . PHE C 1 208 ? 35.902 24.938 79.476 1.00 23.96 208 PHE D CA 1
ATOM 6781 C C . PHE C 1 208 ? 35.713 23.838 80.529 1.00 30.00 208 PHE D C 1
ATOM 6782 O O . PHE C 1 208 ? 35.617 22.650 80.204 1.00 22.17 208 PHE D O 1
ATOM 6790 N N . ILE C 1 209 ? 35.693 24.244 81.797 1.00 37.46 209 ILE D N 1
ATOM 6791 C CA . ILE C 1 209 ? 35.605 23.315 82.927 1.00 34.27 209 ILE D CA 1
ATOM 6792 C C . ILE C 1 209 ? 34.239 23.410 83.647 1.00 28.59 209 ILE D C 1
ATOM 6793 O O . ILE C 1 209 ? 33.700 24.511 83.876 1.00 27.56 209 ILE D O 1
ATOM 6798 N N . ILE C 1 210 ? 33.684 22.251 83.990 1.00 26.85 210 ILE D N 1
ATOM 6799 C CA . ILE C 1 210 ? 32.454 22.178 84.774 1.00 27.48 210 ILE D CA 1
ATOM 6800 C C . ILE C 1 210 ? 32.760 21.643 86.179 1.00 39.39 210 ILE D C 1
ATOM 6801 O O . ILE C 1 210 ? 33.430 20.613 86.349 1.00 37.16 210 ILE D O 1
ATOM 6806 N N . ARG C 1 211 ? 32.279 22.369 87.181 1.00 42.62 211 ARG D N 1
ATOM 6807 C CA . ARG C 1 211 ? 32.438 21.983 88.573 1.00 36.74 211 ARG D CA 1
ATOM 6808 C C . ARG C 1 211 ? 31.052 21.966 89.223 1.00 36.79 211 ARG D C 1
ATOM 6809 O O . ARG C 1 211 ? 30.094 22.504 88.674 1.00 29.81 211 ARG D O 1
ATOM 6817 N N . ALA C 1 212 ? 30.940 21.339 90.385 1.00 41.20 212 ALA D N 1
ATOM 6818 C CA . ALA C 1 212 ? 29.659 21.237 91.066 1.00 40.22 212 ALA D CA 1
ATOM 6819 C C . ALA C 1 212 ? 29.890 21.096 92.555 1.00 40.06 212 ALA D C 1
ATOM 6820 O O . ALA C 1 212 ? 30.931 20.589 92.985 1.00 28.72 212 ALA D O 1
ATOM 6822 N N . MET C 1 213 ? 28.925 21.565 93.338 1.00 38.72 213 MET D N 1
ATOM 6823 C CA . MET C 1 213 ? 28.987 21.446 94.787 1.00 40.70 213 MET D CA 1
ATOM 6824 C C . MET C 1 213 ? 28.230 20.181 95.173 1.00 38.08 213 MET D C 1
ATOM 6825 O O . MET C 1 213 ? 28.291 19.712 96.311 1.00 38.75 213 MET D O 1
ATOM 6830 N N . THR C 1 214 ? 27.539 19.625 94.183 1.00 36.72 214 THR D N 1
ATOM 6831 C CA . THR C 1 214 ? 26.603 18.517 94.368 1.00 35.70 214 THR D CA 1
ATOM 6832 C C . THR C 1 214 ? 27.199 17.252 94.978 1.00 27.35 214 THR D C 1
ATOM 6833 O O . THR C 1 214 ? 26.708 16.743 95.980 1.00 37.26 214 THR D O 1
ATOM 6837 N N . LYS C 1 215 ? 28.259 16.749 94.362 1.00 31.67 215 LYS D N 1
ATOM 6838 C CA . LYS C 1 215 ? 28.821 15.457 94.728 1.00 33.12 215 LYS D CA 1
ATOM 6839 C C . LYS C 1 215 ? 29.707 15.563 95.950 1.00 30.34 215 LYS D C 1
ATOM 6840 O O . LYS C 1 215 ? 29.485 14.877 96.952 1.00 26.17 215 LYS D O 1
ATOM 6846 N N . PHE C 1 216 ? 30.707 16.433 95.857 1.00 27.44 216 PHE D N 1
ATOM 6847 C CA . PHE C 1 216 ? 31.691 16.600 96.919 1.00 23.64 216 PHE D CA 1
ATOM 6848 C C . PHE C 1 216 ? 31.187 17.310 98.187 1.00 32.28 216 PHE D C 1
ATOM 6849 O O . PHE C 1 216 ? 31.626 17.011 99.312 1.00 24.17 216 PHE D O 1
ATOM 6857 N N . PHE C 1 217 ? 30.279 18.263 98.001 1.00 29.45 217 PHE D N 1
ATOM 6858 C CA . PHE C 1 217 ? 29.779 19.046 99.118 1.00 22.48 217 PHE D CA 1
ATOM 6859 C C . PHE C 1 217 ? 28.427 18.557 99.623 1.00 24.74 217 PHE D C 1
ATOM 6860 O O . PHE C 1 217 ? 27.823 19.210 100.465 1.00 29.29 217 PHE D O 1
ATOM 6868 N N . ALA C 1 218 ? 27.995 17.399 99.104 1.00 25.52 218 ALA D N 1
ATOM 6869 C CA . ALA C 1 218 ? 26.829 16.609 99.562 1.00 23.15 218 ALA D CA 1
ATOM 6870 C C . ALA C 1 218 ? 25.455 17.265 99.491 1.00 29.34 218 ALA D C 1
ATOM 6871 O O . ALA C 1 218 ? 24.533 16.870 100.218 1.00 26.79 218 ALA D O 1
ATOM 6873 N N . MET C 1 219 ? 25.303 18.255 98.620 1.00 34.24 219 MET D N 1
ATOM 6874 C CA . MET C 1 219 ? 24.045 18.993 98.573 1.00 38.70 219 MET D CA 1
ATOM 6875 C C . MET C 1 219 ? 23.437 18.986 97.169 1.00 32.07 219 MET D C 1
ATOM 6876 O O . MET C 1 219 ? 23.459 20.009 96.480 1.00 34.38 219 MET D O 1
ATOM 6881 N N . PRO C 1 220 ? 22.929 17.813 96.729 1.00 32.79 220 PRO D N 1
ATOM 6882 C CA . PRO C 1 220 ? 22.251 17.706 95.429 1.00 33.10 220 PRO D CA 1
ATOM 6883 C C . PRO C 1 220 ? 20.888 18.418 95.406 1.00 35.92 220 PRO D C 1
ATOM 6884 O O . PRO C 1 220 ? 20.410 18.828 94.342 1.00 32.06 220 PRO D O 1
ATOM 6888 N N . GLY C 1 221 ? 20.277 18.578 96.574 1.00 39.53 221 GLY D N 1
ATOM 6889 C CA . GLY C 1 221 ? 18.975 19.212 96.663 1.00 38.77 221 GLY D CA 1
ATOM 6890 C C . GLY C 1 221 ? 19.033 20.713 96.457 1.00 33.92 221 GLY D C 1
ATOM 6891 O O . GLY C 1 221 ? 17.999 21.362 96.260 1.00 33.87 221 GLY D O 1
ATOM 6892 N N . ILE C 1 222 ? 20.242 21.270 96.489 1.00 15.86 222 ILE D N 1
ATOM 6893 C CA . ILE C 1 222 ? 20.412 22.721 96.397 1.00 19.20 222 ILE D CA 1
ATOM 6894 C C . ILE C 1 222 ? 20.535 23.223 94.944 1.00 26.39 222 ILE D C 1
ATOM 6895 O O . ILE C 1 222 ? 20.250 24.394 94.647 1.00 31.82 222 ILE D O 1
ATOM 6900 N N . ARG C 1 223 ? 20.932 22.324 94.046 1.00 29.39 223 ARG D N 1
ATOM 6901 C CA . ARG C 1 223 ? 21.041 22.635 92.620 1.00 28.65 223 ARG D CA 1
ATOM 6902 C C . ARG C 1 223 ? 22.073 23.715 92.342 1.00 31.74 223 ARG D C 1
ATOM 6903 O O . ARG C 1 223 ? 21.714 24.841 92.000 1.00 49.91 223 ARG D O 1
ATOM 6911 N N . PHE C 1 224 ? 23.353 23.385 92.479 1.00 22.17 224 PHE D N 1
ATOM 6912 C CA . PHE C 1 224 ? 24.386 24.350 92.117 1.00 23.91 224 PHE D CA 1
ATOM 6913 C C . PHE C 1 224 ? 25.636 23.796 91.450 1.00 32.08 224 PHE D C 1
ATOM 6914 O O . PHE C 1 224 ? 26.489 23.193 92.103 1.00 31.63 224 PHE D O 1
ATOM 6922 N N . GLY C 1 225 ? 25.748 24.044 90.147 1.00 29.38 225 GLY D N 1
ATOM 6923 C CA . GLY C 1 225 ? 26.972 23.758 89.417 1.00 28.08 225 GLY D CA 1
ATOM 6924 C C . GLY C 1 225 ? 27.518 25.019 88.773 1.00 25.55 225 GLY D C 1
ATOM 6925 O O . GLY C 1 225 ? 26.794 26.004 88.641 1.00 29.04 225 GLY D O 1
ATOM 6926 N N . TYR C 1 226 ? 28.792 25.004 88.380 1.00 36.56 226 TYR D N 1
ATOM 6927 C CA . TYR C 1 226 ? 29.423 26.188 87.777 1.00 33.61 226 TYR D CA 1
ATOM 6928 C C . TYR C 1 226 ? 30.409 25.872 86.652 1.00 27.34 226 TYR D C 1
ATOM 6929 O O . TYR C 1 226 ? 31.046 24.828 86.659 1.00 35.37 226 TYR D O 1
ATOM 6938 N N . GLY C 1 227 ? 30.491 26.770 85.670 1.00 27.77 227 GLY D N 1
ATOM 6939 C CA . GLY C 1 227 ? 31.434 26.653 84.568 1.00 31.45 227 GLY D CA 1
ATOM 6940 C C . GLY C 1 227 ? 32.521 27.708 84.682 1.00 31.56 227 GLY D C 1
ATOM 6941 O O . GLY C 1 227 ? 32.238 28.839 85.068 1.00 33.66 227 GLY D O 1
ATOM 6942 N N . ILE C 1 228 ? 33.755 27.335 84.344 1.00 37.50 228 ILE D N 1
ATOM 6943 C CA . ILE C 1 228 ? 34.936 28.187 84.508 1.00 29.52 228 ILE D CA 1
ATOM 6944 C C . ILE C 1 228 ? 35.738 28.256 83.222 1.00 29.25 228 ILE D C 1
ATOM 6945 O O . ILE C 1 228 ? 36.136 27.217 82.694 1.00 24.81 228 ILE D O 1
ATOM 6950 N N . THR C 1 229 ? 35.992 29.462 82.712 1.00 33.11 229 THR D N 1
ATOM 6951 C CA . THR C 1 229 ? 36.746 29.578 81.457 1.00 34.37 229 THR D CA 1
ATOM 6952 C C . THR C 1 229 ? 37.424 30.942 81.277 1.00 35.76 229 THR D C 1
ATOM 6953 O O . THR C 1 229 ? 36.998 31.939 81.845 1.00 38.16 229 THR D O 1
ATOM 6957 N N . ASN C 1 230 ? 38.499 30.971 80.502 1.00 32.47 230 ASN D N 1
ATOM 6958 C CA . ASN C 1 230 ? 39.188 32.220 80.225 1.00 32.87 230 ASN D CA 1
ATOM 6959 C C . ASN C 1 230 ? 38.557 32.899 79.018 1.00 35.17 230 ASN D C 1
ATOM 6960 O O . ASN C 1 230 ? 38.773 34.084 78.760 1.00 49.43 230 ASN D O 1
ATOM 6965 N N . ASN C 1 231 ? 37.775 32.129 78.276 1.00 32.25 231 ASN D N 1
ATOM 6966 C CA . ASN C 1 231 ? 37.092 32.632 77.092 1.00 32.41 231 ASN D CA 1
ATOM 6967 C C . ASN C 1 231 ? 35.822 33.407 77.463 1.00 32.37 231 ASN D C 1
ATOM 6968 O O . ASN C 1 231 ? 34.713 32.913 77.290 1.00 39.61 231 ASN D O 1
ATOM 6973 N N . LYS C 1 232 ? 35.992 34.626 77.968 1.00 28.23 232 LYS D N 1
ATOM 6974 C CA . LYS C 1 232 ? 34.862 35.468 78.359 1.00 29.15 232 LYS D CA 1
ATOM 6975 C C . LYS C 1 232 ? 33.679 35.483 77.378 1.00 35.81 232 LYS D C 1
ATOM 6976 O O . LYS C 1 232 ? 32.529 35.661 77.792 1.00 31.79 232 LYS D O 1
ATOM 6982 N N . GLU C 1 233 ? 33.948 35.306 76.089 1.00 37.10 233 GLU D N 1
ATOM 6983 C CA . GLU C 1 233 ? 32.869 35.390 75.108 1.00 39.00 233 GLU D CA 1
ATOM 6984 C C . GLU C 1 233 ? 31.959 34.164 75.116 1.00 45.87 233 GLU D C 1
ATOM 6985 O O . GLU C 1 233 ? 30.744 34.292 74.961 1.00 55.77 233 GLU D O 1
ATOM 6991 N N . ILE C 1 234 ? 32.536 32.983 75.297 1.00 37.03 234 ILE D N 1
ATOM 6992 C CA . ILE C 1 234 ? 31.732 31.776 75.393 1.00 32.72 234 ILE D CA 1
ATOM 6993 C C . ILE C 1 234 ? 30.836 31.843 76.618 1.00 34.06 234 ILE D C 1
ATOM 6994 O O . ILE C 1 234 ? 29.647 31.544 76.542 1.00 37.33 234 ILE D O 1
ATOM 6999 N N . ALA C 1 235 ? 31.398 32.252 77.747 1.00 18.27 235 ALA D N 1
ATOM 7000 C CA . ALA C 1 235 ? 30.577 32.393 78.950 1.00 27.45 235 ALA D CA 1
ATOM 7001 C C . ALA C 1 235 ? 29.439 33.390 78.677 1.00 31.17 235 ALA D C 1
ATOM 7002 O O . ALA C 1 235 ? 28.299 33.202 79.098 1.00 29.23 235 ALA D O 1
ATOM 7004 N N . ALA C 1 236 ? 29.754 34.440 77.934 1.00 38.50 236 ALA D N 1
ATOM 7005 C CA . ALA C 1 236 ? 28.750 35.404 77.530 1.00 25.44 236 ALA D CA 1
ATOM 7006 C C . ALA C 1 236 ? 27.664 34.724 76.706 1.00 34.18 236 ALA D C 1
ATOM 7007 O O . ALA C 1 236 ? 26.484 34.939 76.956 1.00 36.87 236 ALA D O 1
ATOM 7009 N N . LYS C 1 237 ? 28.067 33.892 75.741 1.00 35.44 237 LYS D N 1
ATOM 7010 C CA . LYS C 1 237 ? 27.125 33.177 74.875 1.00 32.02 237 LYS D CA 1
ATOM 7011 C C . LYS C 1 237 ? 26.149 32.324 75.678 1.00 41.42 237 LYS D C 1
ATOM 7012 O O . LYS C 1 237 ? 24.953 32.292 75.390 1.00 40.49 237 LYS D O 1
ATOM 7018 N N . ILE C 1 238 ? 26.678 31.630 76.680 1.00 41.75 238 ILE D N 1
ATOM 7019 C CA . ILE C 1 238 ? 25.895 30.729 77.519 1.00 36.22 238 ILE D CA 1
ATOM 7020 C C . ILE C 1 238 ? 24.945 31.500 78.421 1.00 35.19 238 ILE D C 1
ATOM 7021 O O . ILE C 1 238 ? 23.829 31.050 78.683 1.00 35.49 238 ILE D O 1
ATOM 7026 N N . LYS C 1 239 ? 25.397 32.660 78.893 1.00 40.23 239 LYS D N 1
ATOM 7027 C CA . LYS C 1 239 ? 24.584 33.533 79.739 1.00 39.49 239 LYS D CA 1
ATOM 7028 C C . LYS C 1 239 ? 23.418 34.134 78.964 1.00 41.08 239 LYS D C 1
ATOM 7029 O O . LYS C 1 239 ? 22.395 34.486 79.539 1.00 45.06 239 LYS D O 1
ATOM 7035 N N . ALA C 1 240 ? 23.576 34.255 77.654 1.00 45.06 240 ALA D N 1
ATOM 7036 C CA . ALA C 1 240 ? 22.501 34.753 76.809 1.00 49.01 240 ALA D CA 1
ATOM 7037 C C . ALA C 1 240 ? 21.385 33.714 76.694 1.00 50.38 240 ALA D C 1
ATOM 7038 O O . ALA C 1 240 ? 20.272 34.021 76.271 1.00 53.83 240 ALA D O 1
ATOM 7040 N N . LYS C 1 241 ? 21.689 32.481 77.078 1.00 45.68 241 LYS D N 1
ATOM 7041 C CA . LYS C 1 241 ? 20.728 31.390 76.966 1.00 41.33 241 LYS D CA 1
ATOM 7042 C C . LYS C 1 241 ? 19.950 31.192 78.267 1.00 48.73 241 LYS D C 1
ATOM 7043 O O . LYS C 1 241 ? 18.875 30.579 78.281 1.00 60.93 241 LYS D O 1
ATOM 7049 N N . GLN C 1 242 ? 20.495 31.723 79.354 1.00 31.36 242 GLN D N 1
ATOM 7050 C CA . GLN C 1 242 ? 19.922 31.505 80.670 1.00 31.43 242 GLN D CA 1
ATOM 7051 C C . GLN C 1 242 ? 18.911 32.569 81.046 1.00 42.31 242 GLN D C 1
ATOM 7052 O O . GLN C 1 242 ? 18.927 33.682 80.514 1.00 47.23 242 GLN D O 1
ATOM 7058 N N . ASN C 1 243 ? 18.034 32.213 81.978 1.00 40.03 243 ASN D N 1
ATOM 7059 C CA . ASN C 1 243 ? 17.115 33.168 82.577 1.00 46.15 243 ASN D CA 1
ATOM 7060 C C . ASN C 1 243 ? 17.745 33.816 83.818 1.00 39.05 243 ASN D C 1
ATOM 7061 O O . ASN C 1 243 ? 18.439 33.159 84.584 1.00 42.62 243 ASN D O 1
ATOM 7066 N N . PRO C 1 244 ? 17.525 35.120 84.006 1.00 36.82 244 PRO D N 1
ATOM 7067 C CA . PRO C 1 244 ? 18.043 35.818 85.187 1.00 28.37 244 PRO D CA 1
ATOM 7068 C C . PRO C 1 244 ? 17.538 35.211 86.491 1.00 32.72 244 PRO D C 1
ATOM 7069 O O . PRO C 1 244 ? 16.488 34.559 86.520 1.00 32.06 244 PRO D O 1
ATOM 7073 N N . TRP C 1 245 ? 18.285 35.460 87.563 1.00 37.37 245 TRP D N 1
ATOM 7074 C CA . TRP C 1 245 ? 18.113 34.762 88.839 1.00 42.12 245 TRP D CA 1
ATOM 7075 C C . TRP C 1 245 ? 17.798 33.266 88.680 1.00 41.64 245 TRP D C 1
ATOM 7076 O O . TRP C 1 245 ? 16.738 32.798 89.089 1.00 43.00 245 TRP D O 1
ATOM 7087 N N . ASN C 1 246 ? 18.724 32.515 88.094 1.00 40.68 246 ASN D N 1
ATOM 7088 C CA . ASN C 1 246 ? 18.574 31.063 87.996 1.00 39.03 246 ASN D CA 1
ATOM 7089 C C . ASN C 1 246 ? 19.055 30.322 89.252 1.00 32.46 246 ASN D C 1
ATOM 7090 O O . ASN C 1 246 ? 18.953 29.096 89.322 1.00 35.15 246 ASN D O 1
ATOM 7095 N N . ILE C 1 247 ? 19.580 31.067 90.228 1.00 25.99 247 ILE D N 1
ATOM 7096 C CA . ILE C 1 247 ? 20.187 30.488 91.423 1.00 25.71 247 ILE D CA 1
ATOM 7097 C C . ILE C 1 247 ? 19.502 30.958 92.693 1.00 21.15 247 ILE D C 1
ATOM 7098 O O . ILE C 1 247 ? 19.504 32.144 92.985 1.00 17.06 247 ILE D O 1
ATOM 7103 N N . ASN C 1 248 ? 18.919 30.024 93.444 1.00 33.42 248 ASN D N 1
ATOM 7104 C CA . ASN C 1 248 ? 18.166 30.366 94.651 1.00 34.76 248 ASN D CA 1
ATOM 7105 C C . ASN C 1 248 ? 19.097 30.936 95.712 1.00 30.92 248 ASN D C 1
ATOM 7106 O O . ASN C 1 248 ? 20.314 30.938 95.525 1.00 27.71 248 ASN D O 1
ATOM 7111 N N . CYS C 1 249 ? 18.526 31.393 96.826 1.00 36.56 249 CYS D N 1
ATOM 7112 C CA . CYS C 1 249 ? 19.294 32.053 97.886 1.00 35.46 249 CYS D CA 1
ATOM 7113 C C . CYS C 1 249 ? 20.085 31.079 98.752 1.00 33.46 249 CYS D C 1
ATOM 7114 O O . CYS C 1 249 ? 21.095 31.445 99.347 1.00 45.35 249 CYS D O 1
ATOM 7117 N N . PHE C 1 250 ? 19.626 29.838 98.838 1.00 40.46 250 PHE D N 1
ATOM 7118 C CA . PHE C 1 250 ? 20.369 28.838 99.597 1.00 31.40 250 PHE D CA 1
ATOM 7119 C C . PHE C 1 250 ? 21.575 28.365 98.794 1.00 29.08 250 PHE D C 1
ATOM 7120 O O . PHE C 1 250 ? 22.685 28.296 99.304 1.00 28.85 250 PHE D O 1
ATOM 7128 N N . ALA C 1 251 ? 21.346 28.043 97.531 1.00 25.76 251 ALA D N 1
ATOM 7129 C CA . ALA C 1 251 ? 22.439 27.739 96.630 1.00 20.91 251 ALA D CA 1
ATOM 7130 C C . ALA C 1 251 ? 23.436 28.874 96.695 1.00 31.18 251 ALA D C 1
ATOM 7131 O O . ALA C 1 251 ? 24.640 28.645 96.805 1.00 40.86 251 ALA D O 1
ATOM 7133 N N . GLU C 1 252 ? 22.930 30.104 96.636 1.00 33.67 252 GLU D N 1
ATOM 7134 C CA . GLU C 1 252 ? 23.781 31.280 96.772 1.00 38.46 252 GLU D CA 1
ATOM 7135 C C . GLU C 1 252 ? 24.537 31.263 98.100 1.00 33.13 252 GLU D C 1
ATOM 7136 O O . GLU C 1 252 ? 25.770 31.308 98.118 1.00 28.89 252 GLU D O 1
ATOM 7142 N N . MET C 1 253 ? 23.800 31.189 99.208 1.00 29.64 253 MET D N 1
ATOM 7143 C CA . MET C 1 253 ? 24.432 31.206 100.531 1.00 34.22 253 MET D CA 1
ATOM 7144 C C . MET C 1 253 ? 25.448 30.076 100.677 1.00 33.23 253 MET D C 1
ATOM 7145 O O . MET C 1 253 ? 26.422 30.188 101.417 1.00 39.79 253 MET D O 1
ATOM 7150 N N . ALA C 1 254 ? 25.214 28.983 99.963 1.00 37.35 254 ALA D N 1
ATOM 7151 C CA . ALA C 1 254 ? 26.113 27.842 100.015 1.00 29.75 254 ALA D CA 1
ATOM 7152 C C . ALA C 1 254 ? 27.471 28.176 99.413 1.00 33.18 254 ALA D C 1
ATOM 7153 O O . ALA C 1 254 ? 28.474 28.198 100.119 1.00 36.15 254 ALA D O 1
ATOM 7155 N N . ALA C 1 255 ? 27.491 28.434 98.106 1.00 36.83 255 ALA D N 1
ATOM 7156 C CA . ALA C 1 255 ? 28.723 28.736 97.383 1.00 29.42 255 ALA D CA 1
ATOM 7157 C C . ALA C 1 255 ? 29.591 29.700 98.170 1.00 35.63 255 ALA D C 1
ATOM 7158 O O . ALA C 1 255 ? 30.808 29.552 98.249 1.00 40.75 255 ALA D O 1
ATOM 7160 N N . ILE C 1 256 ? 28.926 30.676 98.775 1.00 49.93 256 ILE D N 1
ATOM 7161 C CA . ILE C 1 256 ? 29.569 31.772 99.486 1.00 49.50 256 ILE D CA 1
ATOM 7162 C C . ILE C 1 256 ? 30.284 31.340 100.782 1.00 46.90 256 ILE D C 1
ATOM 7163 O O . ILE C 1 256 ? 31.388 31.810 101.063 1.00 50.36 256 ILE D O 1
ATOM 7168 N N . ASN C 1 257 ? 29.683 30.420 101.538 1.00 40.44 257 ASN D N 1
ATOM 7169 C CA . ASN C 1 257 ? 30.202 30.032 102.855 1.00 37.86 257 ASN D CA 1
ATOM 7170 C C . ASN C 1 257 ? 30.808 28.616 102.953 1.00 48.06 257 ASN D C 1
ATOM 7171 O O . ASN C 1 257 ? 31.497 28.297 103.932 1.00 49.56 257 ASN D O 1
ATOM 7176 N N . CYS C 1 258 ? 30.546 27.776 101.949 1.00 48.73 258 CYS D N 1
ATOM 7177 C CA . CYS C 1 258 ? 30.865 26.349 102.018 1.00 36.91 258 CYS D CA 1
ATOM 7178 C C . CYS C 1 258 ? 32.082 25.978 101.206 1.00 35.22 258 CYS D C 1
ATOM 7179 O O . CYS C 1 258 ? 32.774 25.018 101.538 1.00 23.96 258 CYS D O 1
ATOM 7182 N N . LEU C 1 259 ? 32.322 26.706 100.121 1.00 34.16 259 LEU D N 1
ATOM 7183 C CA . LEU C 1 259 ? 33.544 26.504 99.355 1.00 39.66 259 LEU D CA 1
ATOM 7184 C C . LEU C 1 259 ? 34.726 26.898 100.232 1.00 37.30 259 LEU D C 1
ATOM 7185 O O . LEU C 1 259 ? 35.840 26.401 100.071 1.00 39.86 259 LEU D O 1
ATOM 7190 N N . LYS C 1 260 ? 34.456 27.796 101.169 1.00 37.35 260 LYS D N 1
ATOM 7191 C CA . LYS C 1 260 ? 35.466 28.302 102.080 1.00 42.29 260 LYS D CA 1
ATOM 7192 C C . LYS C 1 260 ? 35.729 27.301 103.185 1.00 42.08 260 LYS D C 1
ATOM 7193 O O . LYS C 1 260 ? 36.562 27.539 104.056 1.00 42.52 260 LYS D O 1
ATOM 7199 N N . ASP C 1 261 ? 35.007 26.187 103.157 1.00 50.42 261 ASP D N 1
ATOM 7200 C CA . ASP C 1 261 ? 34.962 25.286 104.303 1.00 40.38 261 ASP D CA 1
ATOM 7201 C C . ASP C 1 261 ? 36.133 24.311 104.320 1.00 41.67 261 ASP D C 1
ATOM 7202 O O . ASP C 1 261 ? 35.964 23.123 104.044 1.00 27.73 261 ASP D O 1
ATOM 7207 N N . THR C 1 262 ? 37.314 24.826 104.665 1.00 49.04 262 THR D N 1
ATOM 7208 C CA . THR C 1 262 ? 38.560 24.054 104.643 1.00 45.43 262 THR D CA 1
ATOM 7209 C C . THR C 1 262 ? 38.505 22.761 105.445 1.00 37.21 262 THR D C 1
ATOM 7210 O O . THR C 1 262 ? 39.011 21.730 104.995 1.00 36.52 262 THR D O 1
ATOM 7214 N N . ASN C 1 263 ? 37.913 22.819 106.634 1.00 27.89 263 ASN D N 1
ATOM 7215 C CA . ASN C 1 263 ? 37.859 21.649 107.508 1.00 26.10 263 ASN D CA 1
ATOM 7216 C C . ASN C 1 263 ? 36.944 20.560 106.967 1.00 37.34 263 ASN D C 1
ATOM 7217 O O . ASN C 1 263 ? 37.225 19.365 107.116 1.00 28.03 263 ASN D O 1
ATOM 7222 N N . TYR C 1 264 ? 35.858 20.982 106.326 1.00 39.56 264 TYR D N 1
ATOM 7223 C CA . TYR C 1 264 ? 34.981 20.042 105.657 1.00 43.47 264 TYR D CA 1
ATOM 7224 C C . TYR C 1 264 ? 35.719 19.339 104.526 1.00 41.35 264 TYR D C 1
ATOM 7225 O O . TYR C 1 264 ? 35.520 18.158 104.287 1.00 54.14 264 TYR D O 1
ATOM 7234 N N . ILE C 1 265 ? 36.567 20.078 103.827 1.00 35.29 265 ILE D N 1
ATOM 7235 C CA . ILE C 1 265 ? 37.308 19.525 102.701 1.00 33.81 265 ILE D CA 1
ATOM 7236 C C . ILE C 1 265 ? 38.481 18.647 103.138 1.00 39.88 265 ILE D C 1
ATOM 7237 O O . ILE C 1 265 ? 38.787 17.657 102.481 1.00 44.94 265 ILE D O 1
ATOM 7242 N N . GLU C 1 266 ? 39.127 18.987 104.250 1.00 43.63 266 GLU D N 1
ATOM 7243 C CA . GLU C 1 266 ? 40.225 18.159 104.743 1.00 49.31 266 GLU D CA 1
ATOM 7244 C C . GLU C 1 266 ? 39.724 16.806 105.248 1.00 46.28 266 GLU D C 1
ATOM 7245 O O . GLU C 1 266 ? 40.358 15.764 105.022 1.00 46.07 266 GLU D O 1
ATOM 7251 N N . GLU C 1 267 ? 38.594 16.836 105.949 1.00 28.45 267 GLU D N 1
ATOM 7252 C CA . GLU C 1 267 ? 38.012 15.636 106.546 1.00 25.03 267 GLU D CA 1
ATOM 7253 C C . GLU C 1 267 ? 37.456 14.687 105.479 1.00 30.05 267 GLU D C 1
ATOM 7254 O O . GLU C 1 267 ? 37.527 13.463 105.608 1.00 24.91 267 GLU D O 1
ATOM 7260 N N . SER C 1 268 ? 36.897 15.266 104.423 1.00 37.20 268 SER D N 1
ATOM 7261 C CA . SER C 1 268 ? 36.395 14.502 103.291 1.00 27.77 268 SER D CA 1
ATOM 7262 C C . SER C 1 268 ? 37.533 13.747 102.634 1.00 14.01 268 SER D C 1
ATOM 7263 O O . SER C 1 268 ? 37.443 12.530 102.445 1.00 24.87 268 SER D O 1
ATOM 7266 N N . LEU C 1 269 ? 38.600 14.464 102.291 1.00 26.19 269 LEU D N 1
ATOM 7267 C CA . LEU C 1 269 ? 39.847 13.867 101.769 1.00 32.35 269 LEU D CA 1
ATOM 7268 C C . LEU C 1 269 ? 40.455 12.764 102.659 1.00 37.37 269 LEU D C 1
ATOM 7269 O O . LEU C 1 269 ? 40.966 11.743 102.173 1.00 27.91 269 LEU D O 1
ATOM 7274 N N . LEU C 1 270 ? 40.430 12.998 103.963 1.00 37.35 270 LEU D N 1
ATOM 7275 C CA . LEU C 1 270 ? 40.891 12.019 104.924 1.00 31.61 270 LEU D CA 1
ATOM 7276 C C . LEU C 1 270 ? 40.124 10.696 104.730 1.00 34.93 270 LEU D C 1
ATOM 7277 O O . LEU C 1 270 ? 40.701 9.623 104.877 1.00 33.86 270 LEU D O 1
ATOM 7282 N N . TRP C 1 271 ? 38.834 10.787 104.393 1.00 36.76 271 TRP D N 1
ATOM 7283 C CA . TRP C 1 271 ? 37.973 9.618 104.214 1.00 28.77 271 TRP D CA 1
ATOM 7284 C C . TRP C 1 271 ? 38.233 8.759 102.966 1.00 32.38 271 TRP D C 1
ATOM 7285 O O . TRP C 1 271 ? 38.525 7.577 103.114 1.00 36.70 271 TRP D O 1
ATOM 7296 N N . ILE C 1 272 ? 38.103 9.310 101.754 1.00 24.13 272 ILE D N 1
ATOM 7297 C CA . ILE C 1 272 ? 38.329 8.486 100.554 1.00 36.58 272 ILE D CA 1
ATOM 7298 C C . ILE C 1 272 ? 39.772 8.037 100.344 1.00 42.66 272 ILE D C 1
ATOM 7299 O O . ILE C 1 272 ? 39.988 6.934 99.856 1.00 55.09 272 ILE D O 1
ATOM 7304 N N . LYS C 1 273 ? 40.755 8.872 100.683 1.00 43.71 273 LYS D N 1
ATOM 7305 C CA . LYS C 1 273 ? 42.145 8.443 100.555 1.00 43.28 273 LYS D CA 1
ATOM 7306 C C . LYS C 1 273 ? 42.266 7.068 101.200 1.00 39.32 273 LYS D C 1
ATOM 7307 O O . LYS C 1 273 ? 42.794 6.124 100.600 1.00 34.31 273 LYS D O 1
ATOM 7313 N N . LYS C 1 274 ? 41.727 6.967 102.414 1.00 26.88 274 LYS D N 1
ATOM 7314 C CA . LYS C 1 274 ? 41.733 5.743 103.202 1.00 24.62 274 LYS D CA 1
ATOM 7315 C C . LYS C 1 274 ? 40.708 4.667 102.784 1.00 36.49 274 LYS D C 1
ATOM 7316 O O . LYS C 1 274 ? 41.033 3.476 102.701 1.00 33.72 274 LYS D O 1
ATOM 7322 N N . GLU C 1 275 ? 39.456 5.068 102.583 1.00 34.30 275 GLU D N 1
ATOM 7323 C CA . GLU C 1 275 ? 38.416 4.081 102.302 1.00 34.96 275 GLU D CA 1
ATOM 7324 C C . GLU C 1 275 ? 38.463 3.623 100.858 1.00 26.24 275 GLU D C 1
ATOM 7325 O O . GLU C 1 275 ? 38.249 2.453 100.563 1.00 27.51 275 GLU D O 1
ATOM 7331 N N . ARG C 1 276 ? 38.757 4.538 99.947 1.00 29.41 276 ARG D N 1
ATOM 7332 C CA . ARG C 1 276 ? 38.938 4.114 98.563 1.00 31.48 276 ARG D CA 1
ATOM 7333 C C . ARG C 1 276 ? 39.885 2.921 98.492 1.00 31.52 276 ARG D C 1
ATOM 7334 O O . ARG C 1 276 ? 39.472 1.843 98.098 1.00 26.18 276 ARG D O 1
ATOM 7342 N N . LYS C 1 277 ? 41.147 3.108 98.879 1.00 28.18 277 LYS D N 1
ATOM 7343 C CA . LYS C 1 277 ? 42.138 2.018 98.851 1.00 23.46 277 LYS D CA 1
ATOM 7344 C C . LYS C 1 277 ? 41.644 0.669 99.407 1.00 32.53 277 LYS D C 1
ATOM 7345 O O . LYS C 1 277 ? 41.697 -0.356 98.722 1.00 30.24 277 LYS D O 1
ATOM 7351 N N . ARG C 1 278 ? 41.183 0.679 100.655 1.00 31.15 278 ARG D N 1
ATOM 7352 C CA . ARG C 1 278 ? 40.669 -0.509 101.337 1.00 14.73 278 ARG D CA 1
ATOM 7353 C C . ARG C 1 278 ? 39.451 -1.123 100.638 1.00 20.26 278 ARG D C 1
ATOM 7354 O O . ARG C 1 278 ? 39.484 -2.269 100.224 1.00 31.59 278 ARG D O 1
ATOM 7362 N N . PHE C 1 279 ? 38.370 -0.357 100.522 1.00 33.31 279 PHE D N 1
ATOM 7363 C CA . PHE C 1 279 ? 37.166 -0.807 99.811 1.00 29.43 279 PHE D CA 1
ATOM 7364 C C . PHE C 1 279 ? 37.539 -1.600 98.554 1.00 32.78 279 PHE D C 1
ATOM 7365 O O . PHE C 1 279 ? 36.970 -2.650 98.279 1.00 33.72 279 PHE D O 1
ATOM 7373 N N . ILE C 1 280 ? 38.506 -1.093 97.797 1.00 29.33 280 ILE D N 1
ATOM 7374 C CA . ILE C 1 280 ? 38.919 -1.749 96.563 1.00 32.66 280 ILE D CA 1
ATOM 7375 C C . ILE C 1 280 ? 39.609 -3.084 96.839 1.00 34.84 280 ILE D C 1
ATOM 7376 O O . ILE C 1 280 ? 39.388 -4.054 96.122 1.00 33.42 280 ILE D O 1
ATOM 7381 N N . GLU C 1 281 ? 40.449 -3.128 97.873 1.00 34.92 281 GLU D N 1
ATOM 7382 C CA . GLU C 1 281 ? 41.151 -4.361 98.255 1.00 31.42 281 GLU D CA 1
ATOM 7383 C C . GLU C 1 281 ? 40.173 -5.463 98.632 1.00 36.78 281 GLU D C 1
ATOM 7384 O O . GLU C 1 281 ? 40.345 -6.621 98.255 1.00 35.69 281 GLU D O 1
ATOM 7390 N N . GLU C 1 282 ? 39.141 -5.090 99.377 1.00 47.41 282 GLU D N 1
ATOM 7391 C CA . GLU C 1 282 ? 38.055 -6.004 99.694 1.00 34.55 282 GLU D CA 1
ATOM 7392 C C . GLU C 1 282 ? 37.319 -6.450 98.437 1.00 31.30 282 GLU D C 1
ATOM 7393 O O . GLU C 1 282 ? 37.036 -7.634 98.282 1.00 42.50 282 GLU D O 1
ATOM 7399 N N . LEU C 1 283 ? 37.007 -5.511 97.546 1.00 24.10 283 LEU D N 1
ATOM 7400 C CA . LEU C 1 283 ? 36.312 -5.838 96.296 1.00 28.28 283 LEU D CA 1
ATOM 7401 C C . LEU C 1 283 ? 37.047 -6.902 95.476 1.00 32.61 283 LEU D C 1
ATOM 7402 O O . LEU C 1 283 ? 36.427 -7.746 94.828 1.00 35.49 283 LEU D O 1
ATOM 7407 N N . ASN C 1 284 ? 38.372 -6.846 95.500 1.00 34.69 284 ASN D N 1
ATOM 7408 C CA . ASN C 1 284 ? 39.202 -7.801 94.772 1.00 44.78 284 ASN D CA 1
ATOM 7409 C C . ASN C 1 284 ? 39.119 -9.233 95.337 1.00 53.56 284 ASN D C 1
ATOM 7410 O O . ASN C 1 284 ? 39.334 -10.220 94.614 1.00 53.94 284 ASN D O 1
ATOM 7415 N N . LYS C 1 285 ? 38.789 -9.332 96.624 1.00 50.86 285 LYS D N 1
ATOM 7416 C CA . LYS C 1 285 ? 38.640 -10.619 97.298 1.00 49.33 285 LYS D CA 1
ATOM 7417 C C . LYS C 1 285 ? 37.266 -11.265 97.070 1.00 55.71 285 LYS D C 1
ATOM 7418 O O . LYS C 1 285 ? 36.982 -12.322 97.636 1.00 58.88 285 LYS D O 1
ATOM 7424 N N . ILE C 1 286 ? 36.416 -10.633 96.261 1.00 52.74 286 ILE D N 1
ATOM 7425 C CA . ILE C 1 286 ? 35.069 -11.158 95.990 1.00 45.55 286 ILE D CA 1
ATOM 7426 C C . ILE C 1 286 ? 35.025 -11.936 94.661 1.00 39.77 286 ILE D C 1
ATOM 7427 O O . ILE C 1 286 ? 35.423 -11.428 93.614 1.00 38.52 286 ILE D O 1
ATOM 7432 N N . GLY C 1 287 ? 34.557 -13.180 94.729 1.00 45.70 287 GLY D N 1
ATOM 7433 C CA . GLY C 1 287 ? 34.640 -14.120 93.618 1.00 53.05 287 GLY D CA 1
ATOM 7434 C C . GLY C 1 287 ? 34.110 -13.665 92.268 1.00 55.76 287 GLY D C 1
ATOM 7435 O O . GLY C 1 287 ? 34.786 -13.809 91.245 1.00 53.06 287 GLY D O 1
ATOM 7436 N N . PHE C 1 288 ? 32.895 -13.125 92.260 1.00 55.06 288 PHE D N 1
ATOM 7437 C CA . PHE C 1 288 ? 32.270 -12.669 91.021 1.00 51.81 288 PHE D CA 1
ATOM 7438 C C . PHE C 1 288 ? 32.844 -11.339 90.539 1.00 42.83 288 PHE D C 1
ATOM 7439 O O . PHE C 1 288 ? 32.552 -10.907 89.425 1.00 41.40 288 PHE D O 1
ATOM 7447 N N . ILE C 1 289 ? 33.655 -10.699 91.381 1.00 39.29 289 ILE D N 1
ATOM 7448 C CA . ILE C 1 289 ? 34.400 -9.507 90.983 1.00 36.90 289 ILE D CA 1
ATOM 7449 C C . ILE C 1 289 ? 35.637 -9.932 90.193 1.00 42.38 289 ILE D C 1
ATOM 7450 O O . ILE C 1 289 ? 36.696 -10.188 90.773 1.00 36.71 289 ILE D O 1
ATOM 7455 N N . LYS C 1 290 ? 35.485 -10.009 88.872 1.00 38.37 290 LYS D N 1
ATOM 7456 C CA . LYS C 1 290 ? 36.551 -10.429 87.973 1.00 20.33 290 LYS D CA 1
ATOM 7457 C C . LYS C 1 290 ? 37.637 -9.377 87.807 1.00 36.56 290 LYS D C 1
ATOM 7458 O O . LYS C 1 290 ? 38.830 -9.712 87.704 1.00 48.07 290 LYS D O 1
ATOM 7464 N N . ARG C 1 291 ? 37.230 -8.109 87.758 1.00 38.05 291 ARG D N 1
ATOM 7465 C CA . ARG C 1 291 ? 38.183 -7.006 87.715 1.00 32.01 291 ARG D CA 1
ATOM 7466 C C . ARG C 1 291 ? 37.649 -5.736 88.379 1.00 34.40 291 ARG D C 1
ATOM 7467 O O . ARG C 1 291 ? 36.448 -5.474 88.373 1.00 32.47 291 ARG D O 1
ATOM 7475 N N . VAL C 1 292 ? 38.553 -4.948 88.951 1.00 41.12 292 VAL D N 1
ATOM 7476 C CA . VAL C 1 292 ? 38.203 -3.637 89.486 1.00 40.31 292 VAL D CA 1
ATOM 7477 C C . VAL C 1 292 ? 39.036 -2.568 88.795 1.00 34.91 292 VAL D C 1
ATOM 7478 O O . VAL C 1 292 ? 40.265 -2.575 88.883 1.00 31.39 292 VAL D O 1
ATOM 7482 N N . PHE C 1 293 ? 38.370 -1.662 88.091 1.00 36.82 293 PHE D N 1
ATOM 7483 C CA . PHE C 1 293 ? 39.057 -0.546 87.451 1.00 42.09 293 PHE D CA 1
ATOM 7484 C C . PHE C 1 293 ? 39.397 0.549 88.459 1.00 42.18 293 PHE D C 1
ATOM 7485 O O . PHE C 1 293 ? 38.530 1.015 89.203 1.00 48.19 293 PHE D O 1
ATOM 7493 N N . SER C 1 294 ? 40.666 0.952 88.459 1.00 34.73 294 SER D N 1
ATOM 7494 C CA . SER C 1 294 ? 41.218 1.928 89.405 1.00 43.72 294 SER D CA 1
ATOM 7495 C C . SER C 1 294 ? 40.566 3.323 89.335 1.00 35.17 294 SER D C 1
ATOM 7496 O O . SER C 1 294 ? 40.684 4.028 88.326 1.00 37.77 294 SER D O 1
ATOM 7499 N N . PRO C 1 295 ? 39.877 3.720 90.419 1.00 29.75 295 PRO D N 1
ATOM 7500 C CA . PRO C 1 295 ? 39.078 4.948 90.510 1.00 28.53 295 PRO D CA 1
ATOM 7501 C C . PRO C 1 295 ? 39.855 6.103 91.132 1.00 37.73 295 PRO D C 1
ATOM 7502 O O . PRO C 1 295 ? 40.823 5.875 91.847 1.00 45.82 295 PRO D O 1
ATOM 7506 N N . HIS C 1 296 ? 39.453 7.330 90.899 1.00 35.57 296 HIS D N 1
ATOM 7507 C CA . HIS C 1 296 ? 40.055 8.428 91.624 1.00 33.77 296 HIS D CA 1
ATOM 7508 C C . HIS C 1 296 ? 39.056 9.337 92.309 1.00 34.67 296 HIS D C 1
ATOM 7509 O O . HIS C 1 296 ? 39.427 10.332 92.887 1.00 36.74 296 HIS D O 1
ATOM 7516 N N . ALA C 1 297 ? 37.794 8.971 92.252 1.00 24.64 297 ALA D N 1
ATOM 7517 C CA . ALA C 1 297 ? 36.762 9.752 92.860 1.00 30.11 297 ALA D CA 1
ATOM 7518 C C . ALA C 1 297 ? 36.086 8.992 93.983 1.00 36.50 297 ALA D C 1
ATOM 7519 O O . ALA C 1 297 ? 36.753 8.498 94.828 1.00 35.14 297 ALA D O 1
ATOM 7521 N N . ASN C 1 298 ? 34.760 8.851 93.937 1.00 37.95 298 ASN D N 1
ATOM 7522 C CA . ASN C 1 298 ? 34.093 8.118 95.015 1.00 33.97 298 ASN D CA 1
ATOM 7523 C C . ASN C 1 298 ? 33.135 7.025 94.507 1.00 28.55 298 ASN D C 1
ATOM 7524 O O . ASN C 1 298 ? 32.070 6.796 95.081 1.00 36.84 298 ASN D O 1
ATOM 7529 N N . PHE C 1 299 ? 33.519 6.362 93.423 1.00 28.25 299 PHE D N 1
ATOM 7530 C CA . PHE C 1 299 ? 32.761 5.241 92.882 1.00 27.77 299 PHE D CA 1
ATOM 7531 C C . PHE C 1 299 ? 33.778 4.359 92.192 1.00 34.28 299 PHE D C 1
ATOM 7532 O O . PHE C 1 299 ? 34.915 4.793 91.968 1.00 30.10 299 PHE D O 1
ATOM 7540 N N . VAL C 1 300 ? 33.368 3.137 91.850 1.00 33.52 300 VAL D N 1
ATOM 7541 C CA . VAL C 1 300 ? 34.271 2.155 91.252 1.00 40.74 300 VAL D CA 1
ATOM 7542 C C . VAL C 1 300 ? 33.566 1.232 90.236 1.00 38.03 300 VAL D C 1
ATOM 7543 O O . VAL C 1 300 ? 32.485 0.712 90.503 1.00 33.42 300 VAL D O 1
ATOM 7547 N N . LEU C 1 301 ? 34.183 1.051 89.069 1.00 36.26 301 LEU D N 1
ATOM 7548 C CA . LEU C 1 301 ? 33.634 0.189 88.020 1.00 36.38 301 LEU D CA 1
ATOM 7549 C C . LEU C 1 301 ? 34.267 -1.220 88.004 1.00 36.71 301 LEU D C 1
ATOM 7550 O O . LEU C 1 301 ? 35.475 -1.384 87.810 1.00 33.05 301 LEU D O 1
ATOM 7555 N N . CYS C 1 302 ? 33.428 -2.231 88.204 1.00 41.69 302 CYS D N 1
ATOM 7556 C CA . CYS C 1 302 ? 33.857 -3.631 88.274 1.00 36.40 302 CYS D CA 1
ATOM 7557 C C . CYS C 1 302 ? 33.337 -4.469 87.104 1.00 31.89 302 CYS D C 1
ATOM 7558 O O . CYS C 1 302 ? 32.221 -4.271 86.633 1.00 29.73 302 CYS D O 1
ATOM 7561 N N . ARG C 1 303 ? 34.158 -5.411 86.652 1.00 31.31 303 ARG D N 1
ATOM 7562 C CA . ARG C 1 303 ? 33.753 -6.392 85.648 1.00 35.21 303 ARG D CA 1
ATOM 7563 C C . ARG C 1 303 ? 33.402 -7.708 86.354 1.00 37.20 303 ARG D C 1
ATOM 7564 O O . ARG C 1 303 ? 34.176 -8.200 87.171 1.00 33.96 303 ARG D O 1
ATOM 7572 N N . LEU C 1 304 ? 32.231 -8.262 86.046 1.00 37.87 304 LEU D N 1
ATOM 7573 C CA . LEU C 1 304 ? 31.724 -9.455 86.727 1.00 32.87 304 LEU D CA 1
ATOM 7574 C C . LEU C 1 304 ? 31.954 -10.739 85.945 1.00 39.87 304 LEU D C 1
ATOM 7575 O O . LEU C 1 304 ? 32.187 -10.708 84.728 1.00 38.67 304 LEU D O 1
ATOM 7580 N N . GLU C 1 305 ? 31.861 -11.862 86.665 1.00 39.83 305 GLU D N 1
ATOM 7581 C CA . GLU C 1 305 ? 32.047 -13.199 86.110 1.00 36.62 305 GLU D CA 1
ATOM 7582 C C . GLU C 1 305 ? 31.076 -14.159 86.801 1.00 42.14 305 GLU D C 1
ATOM 7583 O O . GLU C 1 305 ? 30.958 -14.135 88.030 1.00 45.59 305 GLU D O 1
ATOM 7589 N N . ASN C 1 306 ? 30.376 -14.988 86.020 1.00 36.18 306 ASN D N 1
ATOM 7590 C CA . ASN C 1 306 ? 29.504 -16.036 86.571 1.00 43.35 306 ASN D CA 1
ATOM 7591 C C . ASN C 1 306 ? 28.239 -15.516 87.255 1.00 44.39 306 ASN D C 1
ATOM 7592 O O . ASN C 1 306 ? 27.701 -16.164 88.155 1.00 45.58 306 ASN D O 1
ATOM 7597 N N . ILE C 1 307 ? 27.790 -14.342 86.818 1.00 33.75 307 ILE D N 1
ATOM 7598 C CA . ILE C 1 307 ? 26.579 -13.689 87.302 1.00 28.56 307 ILE D CA 1
ATOM 7599 C C . ILE C 1 307 ? 26.433 -12.424 86.484 1.00 28.87 307 ILE D C 1
ATOM 7600 O O . ILE C 1 307 ? 27.447 -11.836 86.089 1.00 30.78 307 ILE D O 1
ATOM 7605 N N . SER C 1 308 ? 25.197 -12.007 86.212 1.00 25.23 308 SER D N 1
ATOM 7606 C CA . SER C 1 308 ? 24.972 -10.797 85.431 1.00 36.78 308 SER D CA 1
ATOM 7607 C C . SER C 1 308 ? 24.747 -9.628 86.374 1.00 40.76 308 SER D C 1
ATOM 7608 O O . SER C 1 308 ? 24.502 -9.823 87.565 1.00 43.11 308 SER D O 1
ATOM 7611 N N . GLY C 1 309 ? 24.839 -8.416 85.844 1.00 43.34 309 GLY D N 1
ATOM 7612 C CA . GLY C 1 309 ? 24.524 -7.230 86.618 1.00 39.55 309 GLY D CA 1
ATOM 7613 C C . GLY C 1 309 ? 23.081 -7.260 87.082 1.00 40.73 309 GLY D C 1
ATOM 7614 O O . GLY C 1 309 ? 22.773 -6.906 88.223 1.00 40.74 309 GLY D O 1
ATOM 7615 N N . GLU C 1 310 ? 22.189 -7.687 86.194 1.00 40.57 310 GLU D N 1
ATOM 7616 C CA . GLU C 1 310 ? 20.775 -7.750 86.529 1.00 37.11 310 GLU D CA 1
ATOM 7617 C C . GLU C 1 310 ? 20.554 -8.664 87.723 1.00 33.83 310 GLU D C 1
ATOM 7618 O O . GLU C 1 310 ? 19.831 -8.299 88.655 1.00 36.83 310 GLU D O 1
ATOM 7624 N N . LYS C 1 311 ? 21.183 -9.842 87.683 1.00 36.63 311 LYS D N 1
ATOM 7625 C CA . LYS C 1 311 ? 21.007 -10.883 88.698 1.00 33.26 311 LYS D CA 1
ATOM 7626 C C . LYS C 1 311 ? 21.563 -10.448 90.060 1.00 38.04 311 LYS D C 1
ATOM 7627 O O . LYS C 1 311 ? 20.898 -10.593 91.104 1.00 31.55 311 LYS D O 1
ATOM 7633 N N . LEU C 1 312 ? 22.774 -9.896 90.040 1.00 43.28 312 LEU D N 1
ATOM 7634 C CA . LEU C 1 312 ? 23.346 -9.255 91.223 1.00 41.31 312 LEU D CA 1
ATOM 7635 C C . LEU C 1 312 ? 22.458 -8.105 91.699 1.00 45.53 312 LEU D C 1
ATOM 7636 O O . LEU C 1 312 ? 22.143 -8.020 92.890 1.00 49.13 312 LEU D O 1
ATOM 7641 N N . TYR C 1 313 ? 22.054 -7.230 90.772 1.00 33.47 313 TYR D N 1
ATOM 7642 C CA . TYR C 1 313 ? 21.174 -6.113 91.104 1.00 28.55 313 TYR D CA 1
ATOM 7643 C C . TYR C 1 313 ? 19.904 -6.570 91.817 1.00 36.42 313 TYR D C 1
ATOM 7644 O O . TYR C 1 313 ? 19.588 -6.087 92.913 1.00 32.62 313 TYR D O 1
ATOM 7653 N N . ASP C 1 314 ? 19.175 -7.495 91.193 1.00 37.38 314 ASP D N 1
ATOM 7654 C CA . ASP C 1 314 ? 17.900 -7.960 91.742 1.00 39.06 314 ASP D CA 1
ATOM 7655 C C . ASP C 1 314 ? 18.135 -8.591 93.106 1.00 38.20 314 ASP D C 1
ATOM 7656 O O . ASP C 1 314 ? 17.308 -8.456 94.015 1.00 36.03 314 ASP D O 1
ATOM 7661 N N . SER C 1 315 ? 19.275 -9.273 93.233 1.00 34.06 315 SER D N 1
ATOM 7662 C CA . SER C 1 315 ? 19.705 -9.884 94.485 1.00 36.07 315 SER D CA 1
ATOM 7663 C C . SER C 1 315 ? 19.906 -8.878 95.612 1.00 37.61 315 SER D C 1
ATOM 7664 O O . SER C 1 315 ? 19.324 -9.007 96.691 1.00 41.89 315 SER D O 1
ATOM 7667 N N . LEU C 1 316 ? 20.743 -7.880 95.363 1.00 41.77 316 LEU D N 1
ATOM 7668 C CA . LEU C 1 316 ? 21.058 -6.905 96.391 1.00 39.90 316 LEU D CA 1
ATOM 7669 C C . LEU C 1 316 ? 19.797 -6.128 96.757 1.00 41.11 316 LEU D C 1
ATOM 7670 O O . LEU C 1 316 ? 19.525 -5.873 97.936 1.00 40.28 316 LEU D O 1
ATOM 7675 N N . LEU C 1 317 ? 19.020 -5.775 95.738 1.00 40.66 317 LEU D N 1
ATOM 7676 C CA . LEU C 1 317 ? 17.784 -5.034 95.933 1.00 37.94 317 LEU D CA 1
ATOM 7677 C C . LEU C 1 317 ? 17.018 -5.669 97.078 1.00 44.93 317 LEU D C 1
ATOM 7678 O O . LEU C 1 317 ? 16.445 -4.969 97.907 1.00 46.80 317 LEU D O 1
ATOM 7683 N N . LYS C 1 318 ? 17.037 -7.003 97.110 1.00 43.91 318 LYS D N 1
ATOM 7684 C CA . LYS C 1 318 ? 16.342 -7.802 98.120 1.00 42.02 318 LYS D CA 1
ATOM 7685 C C . LYS C 1 318 ? 16.826 -7.494 99.527 1.00 42.53 318 LYS D C 1
ATOM 7686 O O . LYS C 1 318 ? 16.078 -7.631 100.496 1.00 38.79 318 LYS D O 1
ATOM 7692 N N . GLU C 1 319 ? 18.089 -7.097 99.627 1.00 39.61 319 GLU D N 1
ATOM 7693 C CA . GLU C 1 319 ? 18.684 -6.736 100.902 1.00 38.96 319 GLU D CA 1
ATOM 7694 C C . GLU C 1 319 ? 18.632 -5.220 101.077 1.00 35.74 319 GLU D C 1
ATOM 7695 O O . GLU C 1 319 ? 19.304 -4.656 101.946 1.00 33.69 319 GLU D O 1
ATOM 7701 N N . ASP C 1 320 ? 17.824 -4.571 100.243 1.00 40.85 320 ASP D N 1
ATOM 7702 C CA . ASP C 1 320 ? 17.666 -3.117 100.276 1.00 43.60 320 ASP D CA 1
ATOM 7703 C C . ASP C 1 320 ? 18.962 -2.421 99.904 1.00 43.31 320 ASP D C 1
ATOM 7704 O O . ASP C 1 320 ? 19.323 -1.392 100.473 1.00 47.67 320 ASP D O 1
ATOM 7709 N N . ILE C 1 321 ? 19.662 -2.998 98.941 1.00 39.21 321 ILE D N 1
ATOM 7710 C CA . ILE C 1 321 ? 20.901 -2.424 98.468 1.00 29.79 321 ILE D CA 1
ATOM 7711 C C . ILE C 1 321 ? 20.810 -2.209 96.976 1.00 35.33 321 ILE D C 1
ATOM 7712 O O . ILE C 1 321 ? 20.531 -3.137 96.219 1.00 38.83 321 ILE D O 1
ATOM 7717 N N . VAL C 1 322 ? 21.040 -0.970 96.561 1.00 33.89 322 VAL D N 1
ATOM 7718 C CA . VAL C 1 322 ? 20.965 -0.603 95.159 1.00 33.74 322 VAL D CA 1
ATOM 7719 C C . VAL C 1 322 ? 22.368 -0.464 94.588 1.00 35.08 322 VAL D C 1
ATOM 7720 O O . VAL C 1 322 ? 23.237 0.132 95.218 1.00 33.91 322 VAL D O 1
ATOM 7724 N N . ILE C 1 323 ? 22.592 -1.027 93.405 1.00 31.89 323 ILE D N 1
ATOM 7725 C CA . ILE C 1 323 ? 23.807 -0.746 92.641 1.00 30.46 323 ILE D CA 1
ATOM 7726 C C . ILE C 1 323 ? 23.391 -0.108 91.330 1.00 28.35 323 ILE D C 1
ATOM 7727 O O . ILE C 1 323 ? 22.210 -0.008 91.042 1.00 24.76 323 ILE D O 1
ATOM 7732 N N . ARG C 1 324 ? 24.363 0.331 90.537 1.00 35.99 324 ARG D N 1
ATOM 7733 C CA . ARG C 1 324 ? 24.078 0.899 89.224 1.00 35.72 324 ARG D CA 1
ATOM 7734 C C . ARG C 1 324 ? 24.477 -0.103 88.133 1.00 37.33 324 ARG D C 1
ATOM 7735 O O . ARG C 1 324 ? 25.670 -0.441 87.993 1.00 20.52 324 ARG D O 1
ATOM 7743 N N . ARG C 1 325 ? 23.479 -0.605 87.400 1.00 34.61 325 ARG D N 1
ATOM 7744 C CA . ARG C 1 325 ? 23.738 -1.427 86.227 1.00 35.22 325 ARG D CA 1
ATOM 7745 C C . ARG C 1 325 ? 24.293 -0.537 85.126 1.00 39.33 325 ARG D C 1
ATOM 7746 O O . ARG C 1 325 ? 23.692 0.486 84.774 1.00 48.16 325 ARG D O 1
ATOM 7754 N N . CYS C 1 326 ? 25.451 -0.925 84.599 1.00 30.04 326 CYS D N 1
ATOM 7755 C CA . CYS C 1 326 ? 26.149 -0.141 83.594 1.00 33.31 326 CYS D CA 1
ATOM 7756 C C . CYS C 1 326 ? 25.720 -0.545 82.200 1.00 41.12 326 CYS D C 1
ATOM 7757 O O . CYS C 1 326 ? 26.148 0.039 81.210 1.00 43.61 326 CYS D O 1
ATOM 7760 N N . CYS C 1 327 ? 24.850 -1.546 82.154 1.00 57.28 327 CYS D N 1
ATOM 7761 C CA . CYS C 1 327 ? 24.209 -2.010 80.930 1.00 53.04 327 CYS D CA 1
ATOM 7762 C C . CYS C 1 327 ? 24.057 -0.902 79.866 1.00 55.57 327 CYS D C 1
ATOM 7763 O O . CYS C 1 327 ? 24.404 -1.106 78.695 1.00 55.49 327 CYS D O 1
ATOM 7766 N N . ASN C 1 328 ? 23.581 0.273 80.284 1.00 50.93 328 ASN D N 1
ATOM 7767 C CA . ASN C 1 328 ? 23.246 1.358 79.350 1.00 47.96 328 ASN D CA 1
ATOM 7768 C C . ASN C 1 328 ? 24.298 2.462 79.121 1.00 52.48 328 ASN D C 1
ATOM 7769 O O . ASN C 1 328 ? 23.979 3.503 78.547 1.00 56.64 328 ASN D O 1
ATOM 7774 N N . PHE C 1 329 ? 25.532 2.253 79.576 1.00 51.81 329 PHE D N 1
ATOM 7775 C CA . PHE C 1 329 ? 26.643 3.102 79.148 1.00 48.72 329 PHE D CA 1
ATOM 7776 C C . PHE C 1 329 ? 27.090 2.599 77.773 1.00 47.35 329 PHE D C 1
ATOM 7777 O O . PHE C 1 329 ? 27.120 1.385 77.532 1.00 46.18 329 PHE D O 1
ATOM 7785 N N . ILE C 1 330 ? 27.431 3.518 76.872 1.00 41.82 330 ILE D N 1
ATOM 7786 C CA . ILE C 1 330 ? 27.880 3.125 75.538 1.00 34.75 330 ILE D CA 1
ATOM 7787 C C . ILE C 1 330 ? 29.304 2.585 75.611 1.00 38.07 330 ILE D C 1
ATOM 7788 O O . ILE C 1 330 ? 30.200 3.253 76.095 1.00 40.25 330 ILE D O 1
ATOM 7793 N N . GLY C 1 331 ? 29.490 1.341 75.177 1.00 41.17 331 GLY D N 1
ATOM 7794 C CA . GLY C 1 331 ? 30.778 0.681 75.292 1.00 35.43 331 GLY D CA 1
ATOM 7795 C C . GLY C 1 331 ? 30.785 -0.412 76.346 1.00 43.12 331 GLY D C 1
ATOM 7796 O O . GLY C 1 331 ? 31.589 -1.340 76.273 1.00 51.45 331 GLY D O 1
ATOM 7797 N N . LEU C 1 332 ? 29.891 -0.304 77.328 1.00 40.51 332 LEU D N 1
ATOM 7798 C CA . LEU C 1 332 ? 29.784 -1.303 78.390 1.00 46.93 332 LEU D CA 1
ATOM 7799 C C . LEU C 1 332 ? 28.535 -2.166 78.196 1.00 57.49 332 LEU D C 1
ATOM 7800 O O . LEU C 1 332 ? 27.602 -1.773 77.490 1.00 62.52 332 LEU D O 1
ATOM 7805 N N . ASP C 1 333 ? 28.535 -3.344 78.819 1.00 56.50 333 ASP D N 1
ATOM 7806 C CA . ASP C 1 333 ? 27.390 -4.255 78.791 1.00 51.04 333 ASP D CA 1
ATOM 7807 C C . ASP C 1 333 ? 26.981 -4.620 80.221 1.00 47.63 333 ASP D C 1
ATOM 7808 O O . ASP C 1 333 ? 27.325 -3.906 81.163 1.00 47.34 333 ASP D O 1
ATOM 7813 N N . ASP C 1 334 ? 26.272 -5.733 80.396 1.00 42.56 334 ASP D N 1
ATOM 7814 C CA . ASP C 1 334 ? 25.776 -6.081 81.734 1.00 40.48 334 ASP D CA 1
ATOM 7815 C C . ASP C 1 334 ? 26.710 -6.958 82.574 1.00 34.90 334 ASP D C 1
ATOM 7816 O O . ASP C 1 334 ? 26.304 -7.476 83.610 1.00 36.67 334 ASP D O 1
ATOM 7821 N N . SER C 1 335 ? 27.958 -7.119 82.152 1.00 35.11 335 SER D N 1
ATOM 7822 C CA . SER C 1 335 ? 28.943 -7.750 83.027 1.00 32.82 335 SER D CA 1
ATOM 7823 C C . SER C 1 335 ? 29.594 -6.681 83.892 1.00 39.12 335 SER D C 1
ATOM 7824 O O . SER C 1 335 ? 30.250 -6.993 84.884 1.00 34.99 335 SER D O 1
ATOM 7827 N N . PHE C 1 336 ? 29.397 -5.422 83.505 1.00 38.97 336 PHE D N 1
ATOM 7828 C CA . PHE C 1 336 ? 29.915 -4.277 84.245 1.00 36.31 336 PHE D CA 1
ATOM 7829 C C . PHE C 1 336 ? 28.878 -3.685 85.185 1.00 32.38 336 PHE D C 1
ATOM 7830 O O . PHE C 1 336 ? 27.692 -3.596 84.841 1.00 28.36 336 PHE D O 1
ATOM 7838 N N . VAL C 1 337 ? 29.341 -3.247 86.356 1.00 21.62 337 VAL D N 1
ATOM 7839 C CA . VAL C 1 337 ? 28.495 -2.534 87.308 1.00 29.42 337 VAL D CA 1
ATOM 7840 C C . VAL C 1 337 ? 29.345 -1.488 88.000 1.00 34.28 337 VAL D C 1
ATOM 7841 O O . VAL C 1 337 ? 30.580 -1.609 88.020 1.00 31.37 337 VAL D O 1
ATOM 7845 N N . ARG C 1 338 ? 28.682 -0.468 88.558 1.00 35.06 338 ARG D N 1
ATOM 7846 C CA . ARG C 1 338 ? 29.355 0.615 89.278 1.00 33.56 338 ARG D CA 1
ATOM 7847 C C . ARG C 1 338 ? 28.856 0.692 90.723 1.00 35.64 338 ARG D C 1
ATOM 7848 O O . ARG C 1 338 ? 27.658 0.596 90.990 1.00 37.51 338 ARG D O 1
ATOM 7856 N N . PHE C 1 339 ? 29.781 0.844 91.662 1.00 37.31 339 PHE D N 1
ATOM 7857 C CA . PHE C 1 339 ? 29.405 0.960 93.062 1.00 37.41 339 PHE D CA 1
ATOM 7858 C C . PHE C 1 339 ? 29.914 2.295 93.609 1.00 36.08 339 PHE D C 1
ATOM 7859 O O . PHE C 1 339 ? 31.011 2.747 93.254 1.00 21.99 339 PHE D O 1
ATOM 7867 N N . ALA C 1 340 ? 29.132 2.913 94.488 1.00 39.87 340 ALA D N 1
ATOM 7868 C CA . ALA C 1 340 ? 29.596 4.097 95.203 1.00 34.90 340 ALA D CA 1
ATOM 7869 C C . ALA C 1 340 ? 30.687 3.706 96.186 1.00 31.85 340 ALA D C 1
ATOM 7870 O O . ALA C 1 340 ? 30.944 2.520 96.407 1.00 27.43 340 ALA D O 1
ATOM 7872 N N . ILE C 1 341 ? 31.334 4.708 96.767 1.00 23.47 341 ILE D N 1
ATOM 7873 C CA . ILE C 1 341 ? 32.252 4.487 97.880 1.00 27.27 341 ILE D CA 1
ATOM 7874 C C . ILE C 1 341 ? 31.869 5.450 98.989 1.00 21.24 341 ILE D C 1
ATOM 7875 O O . ILE C 1 341 ? 32.011 6.655 98.838 1.00 33.89 341 ILE D O 1
ATOM 7880 N N . LYS C 1 342 ? 31.365 4.916 100.092 1.00 17.36 342 LYS D N 1
ATOM 7881 C CA . LYS C 1 342 ? 30.898 5.745 101.192 1.00 17.92 342 LYS D CA 1
ATOM 7882 C C . LYS C 1 342 ? 31.838 5.543 102.362 1.00 26.98 342 LYS D C 1
ATOM 7883 O O . LYS C 1 342 ? 33.001 5.190 102.170 1.00 33.29 342 LYS D O 1
ATOM 7889 N N . ASP C 1 343 ? 31.330 5.761 103.571 1.00 24.77 343 ASP D N 1
ATOM 7890 C CA . ASP C 1 343 ? 32.141 5.641 104.778 1.00 20.01 343 ASP D CA 1
ATOM 7891 C C . ASP C 1 343 ? 32.434 4.166 105.075 1.00 19.37 343 ASP D C 1
ATOM 7892 O O . ASP C 1 343 ? 31.771 3.284 104.531 1.00 29.17 343 ASP D O 1
ATOM 7897 N N . GLU C 1 344 ? 33.410 3.890 105.937 1.00 30.44 344 GLU D N 1
ATOM 7898 C CA . GLU C 1 344 ? 33.794 2.506 106.207 1.00 31.91 344 GLU D CA 1
ATOM 7899 C C . GLU C 1 344 ? 32.617 1.601 106.602 1.00 31.78 344 GLU D C 1
ATOM 7900 O O . GLU C 1 344 ? 32.462 0.479 106.078 1.00 22.23 344 GLU D O 1
ATOM 7906 N N . LYS C 1 345 ? 31.788 2.087 107.519 1.00 37.74 345 LYS D N 1
ATOM 7907 C CA . LYS C 1 345 ? 30.730 1.257 108.094 1.00 46.16 345 LYS D CA 1
ATOM 7908 C C . LYS C 1 345 ? 29.724 0.747 107.057 1.00 43.26 345 LYS D C 1
ATOM 7909 O O . LYS C 1 345 ? 29.447 -0.452 106.986 1.00 51.80 345 LYS D O 1
ATOM 7915 N N . LYS C 1 346 ? 29.182 1.667 106.267 1.00 35.41 346 LYS D N 1
ATOM 7916 C CA . LYS C 1 346 ? 28.231 1.337 105.212 1.00 28.52 346 LYS D CA 1
ATOM 7917 C C . LYS C 1 346 ? 28.853 0.420 104.170 1.00 35.39 346 LYS D C 1
ATOM 7918 O O . LYS C 1 346 ? 28.192 -0.487 103.664 1.00 37.40 346 LYS D O 1
ATOM 7924 N N . ASN C 1 347 ? 30.122 0.674 103.847 1.00 40.27 347 ASN D N 1
ATOM 7925 C CA . ASN C 1 347 ? 30.850 -0.115 102.860 1.00 28.23 347 ASN D CA 1
ATOM 7926 C C . ASN C 1 347 ? 30.958 -1.581 103.272 1.00 37.49 347 ASN D C 1
ATOM 7927 O O . ASN C 1 347 ? 30.888 -2.483 102.430 1.00 41.67 347 ASN D O 1
ATOM 7932 N N . THR C 1 348 ? 31.107 -1.816 104.572 1.00 36.35 348 THR D N 1
ATOM 7933 C CA . THR C 1 348 ? 31.234 -3.176 105.096 1.00 35.81 348 THR D CA 1
ATOM 7934 C C . THR C 1 348 ? 29.894 -3.939 105.140 1.00 42.09 348 THR D C 1
ATOM 7935 O O . THR C 1 348 ? 29.862 -5.171 105.043 1.00 33.70 348 THR D O 1
ATOM 7939 N N . LYS C 1 349 ? 28.795 -3.205 105.290 1.00 40.52 349 LYS D N 1
ATOM 7940 C CA . LYS C 1 349 ? 27.471 -3.797 105.216 1.00 32.16 349 LYS D CA 1
ATOM 7941 C C . LYS C 1 349 ? 27.247 -4.162 103.759 1.00 38.90 349 LYS D C 1
ATOM 7942 O O . LYS C 1 349 ? 26.698 -5.215 103.440 1.00 40.50 349 LYS D O 1
ATOM 7948 N N . PHE C 1 350 ? 27.684 -3.271 102.877 1.00 32.90 350 PHE D N 1
ATOM 7949 C CA . PHE C 1 350 ? 27.661 -3.521 101.441 1.00 30.42 350 PHE D CA 1
ATOM 7950 C C . PHE C 1 350 ? 28.496 -4.763 101.081 1.00 33.17 350 PHE D C 1
ATOM 7951 O O . PHE C 1 350 ? 28.032 -5.661 100.373 1.00 23.55 350 PHE D O 1
ATOM 7959 N N . LEU C 1 351 ? 29.726 -4.818 101.584 1.00 45.61 351 LEU D N 1
ATOM 7960 C CA . LEU C 1 351 ? 30.635 -5.904 101.232 1.00 34.32 351 LEU D CA 1
ATOM 7961 C C . LEU C 1 351 ? 30.163 -7.227 101.801 1.00 36.64 351 LEU D C 1
ATOM 7962 O O . LEU C 1 351 ? 30.244 -8.254 101.129 1.00 26.81 351 LEU D O 1
ATOM 7967 N N . ARG C 1 352 ? 29.666 -7.206 103.037 1.00 27.07 352 ARG D N 1
ATOM 7968 C CA . ARG C 1 352 ? 29.163 -8.424 103.659 1.00 20.19 352 ARG D CA 1
ATOM 7969 C C . ARG C 1 352 ? 27.944 -8.957 102.907 1.00 23.11 352 ARG D C 1
ATOM 7970 O O . ARG C 1 352 ? 27.605 -10.124 103.009 1.00 22.18 352 ARG D O 1
ATOM 7978 N N . ALA C 1 353 ? 27.301 -8.109 102.116 1.00 31.55 353 ALA D N 1
ATOM 7979 C CA . ALA C 1 353 ? 26.198 -8.581 101.292 1.00 37.31 353 ALA D CA 1
ATOM 7980 C C . ALA C 1 353 ? 26.747 -9.256 100.043 1.00 40.91 353 ALA D C 1
ATOM 7981 O O . ALA C 1 353 ? 26.318 -10.350 99.691 1.00 43.29 353 ALA D O 1
ATOM 7983 N N . LEU C 1 354 ? 27.701 -8.595 99.385 1.00 40.02 354 LEU D N 1
ATOM 7984 C CA . LEU C 1 354 ? 28.345 -9.126 98.177 1.00 29.12 354 LEU D CA 1
ATOM 7985 C C . LEU C 1 354 ? 28.851 -10.539 98.416 1.00 33.08 354 LEU D C 1
ATOM 7986 O O . LEU C 1 354 ? 28.780 -11.401 97.529 1.00 29.55 354 LEU D O 1
ATOM 7991 N N . LYS C 1 355 ? 29.367 -10.756 99.626 1.00 34.19 355 LYS D N 1
ATOM 7992 C CA . LYS C 1 355 ? 29.886 -12.052 100.048 1.00 44.32 355 LYS D CA 1
ATOM 7993 C C . LYS C 1 355 ? 28.782 -13.106 100.186 1.00 42.74 355 LYS D C 1
ATOM 7994 O O . LYS C 1 355 ? 29.027 -14.288 99.937 1.00 35.64 355 LYS D O 1
ATOM 8000 N N . GLY C 1 356 ? 27.575 -12.673 100.564 1.00 39.47 356 GLY D N 1
ATOM 8001 C CA . GLY C 1 356 ? 26.429 -13.563 100.702 1.00 32.75 356 GLY D CA 1
ATOM 8002 C C . GLY C 1 356 ? 25.844 -13.997 99.367 1.00 31.49 356 GLY D C 1
ATOM 8003 O O . GLY C 1 356 ? 25.274 -15.078 99.237 1.00 35.24 356 GLY D O 1
ATOM 8004 N N . VAL C 1 357 ? 25.978 -13.140 98.366 1.00 31.06 357 VAL D N 1
ATOM 8005 C CA . VAL C 1 357 ? 25.607 -13.506 97.007 1.00 29.17 357 VAL D CA 1
ATOM 8006 C C . VAL C 1 357 ? 26.612 -14.537 96.504 1.00 27.01 357 VAL D C 1
ATOM 8007 O O . VAL C 1 357 ? 26.236 -15.539 95.895 1.00 35.43 357 VAL D O 1
ATOM 8011 N N . GLU C 1 358 ? 27.889 -14.270 96.778 1.00 22.04 358 GLU D N 1
ATOM 8012 C CA . GLU C 1 358 ? 29.022 -15.115 96.377 1.00 20.59 358 GLU D CA 1
ATOM 8013 C C . GLU C 1 358 ? 28.853 -16.508 96.962 1.00 25.51 358 GLU D C 1
ATOM 8014 O O . GLU C 1 358 ? 29.072 -17.514 96.274 1.00 28.96 358 GLU D O 1
ATOM 8020 N N . ASN C 1 359 ? 28.442 -16.542 98.233 1.00 34.88 359 ASN D N 1
ATOM 8021 C CA . ASN C 1 359 ? 28.163 -17.768 98.979 1.00 38.29 359 ASN D CA 1
ATOM 8022 C C . ASN C 1 359 ? 27.058 -18.608 98.348 1.00 36.21 359 ASN D C 1
ATOM 8023 O O . ASN C 1 359 ? 27.172 -19.821 98.229 1.00 29.63 359 ASN D O 1
ATOM 8028 N N . ASN C 1 360 ? 25.981 -17.944 97.960 1.00 28.26 360 ASN D N 1
ATOM 8029 C CA . ASN C 1 360 ? 24.823 -18.620 97.418 1.00 44.62 360 ASN D CA 1
ATOM 8030 C C . ASN C 1 360 ? 25.012 -18.944 95.946 1.00 48.02 360 ASN D C 1
ATOM 8031 O O . ASN C 1 360 ? 24.140 -19.521 95.306 1.00 61.21 360 ASN D O 1
ATOM 8036 N N . LEU C 1 361 ? 26.169 -18.575 95.419 1.00 48.95 361 LEU D N 1
ATOM 8037 C CA . LEU C 1 361 ? 26.507 -18.865 94.036 1.00 47.91 361 LEU D CA 1
ATOM 8038 C C . LEU C 1 361 ? 27.284 -20.187 93.971 1.00 47.37 361 LEU D C 1
ATOM 8039 O O . LEU C 1 361 ? 26.826 -21.179 93.398 1.00 42.40 361 LEU D O 1
ATOM 8044 N N . LEU D 1 28 ? 15.719 51.679 103.140 1.00 65.39 28 LEU E N 1
ATOM 8045 C CA . LEU D 1 28 ? 15.095 52.287 101.969 1.00 65.36 28 LEU E CA 1
ATOM 8046 C C . LEU D 1 28 ? 13.631 51.883 101.889 1.00 64.11 28 LEU E C 1
ATOM 8047 O O . LEU D 1 28 ? 13.270 50.780 102.296 1.00 71.10 28 LEU E O 1
ATOM 8052 N N . LEU D 1 29 ? 12.789 52.774 101.373 1.00 54.23 29 LEU E N 1
ATOM 8053 C CA . LEU D 1 29 ? 11.406 52.412 101.090 1.00 45.85 29 LEU E CA 1
ATOM 8054 C C . LEU D 1 29 ? 11.247 52.113 99.604 1.00 39.48 29 LEU E C 1
ATOM 8055 O O . LEU D 1 29 ? 11.259 53.022 98.770 1.00 31.35 29 LEU E O 1
ATOM 8060 N N . ASP D 1 30 ? 11.106 50.828 99.281 1.00 36.97 30 ASP E N 1
ATOM 8061 C CA . ASP D 1 30 ? 11.106 50.398 97.888 1.00 26.04 30 ASP E CA 1
ATOM 8062 C C . ASP D 1 30 ? 9.695 50.159 97.356 1.00 25.90 30 ASP E C 1
ATOM 8063 O O . ASP D 1 30 ? 9.191 49.037 97.371 1.00 32.83 30 ASP E O 1
ATOM 8068 N N . TYR D 1 31 ? 9.076 51.231 96.875 1.00 30.54 31 TYR E N 1
ATOM 8069 C CA . TYR D 1 31 ? 7.735 51.170 96.330 1.00 27.98 31 TYR E CA 1
ATOM 8070 C C . TYR D 1 31 ? 7.791 50.916 94.836 1.00 38.62 31 TYR E C 1
ATOM 8071 O O . TYR D 1 31 ? 6.838 51.202 94.111 1.00 53.44 31 TYR E O 1
ATOM 8080 N N . SER D 1 32 ? 8.928 50.384 94.388 1.00 35.44 32 SER E N 1
ATOM 8081 C CA . SER D 1 32 ? 9.055 49.856 93.034 1.00 41.48 32 SER E CA 1
ATOM 8082 C C . SER D 1 32 ? 8.913 48.331 93.062 1.00 47.29 32 SER E C 1
ATOM 8083 O O . SER D 1 32 ? 8.742 47.690 92.021 1.00 50.69 32 SER E O 1
ATOM 8086 N N . SER D 1 33 ? 8.988 47.760 94.262 1.00 40.39 33 SER E N 1
ATOM 8087 C CA . SER D 1 33 ? 8.930 46.313 94.440 1.00 36.75 33 SER E CA 1
ATOM 8088 C C . SER D 1 33 ? 7.649 45.872 95.151 1.00 45.94 33 SER E C 1
ATOM 8089 O O . SER D 1 33 ? 7.365 46.310 96.266 1.00 51.31 33 SER E O 1
ATOM 8092 N N . ASN D 1 34 ? 6.884 44.988 94.520 1.00 46.03 34 ASN E N 1
ATOM 8093 C CA . ASN D 1 34 ? 5.581 44.612 95.059 1.00 43.30 34 ASN E CA 1
ATOM 8094 C C . ASN D 1 34 ? 5.549 43.218 95.664 1.00 47.64 34 ASN E C 1
ATOM 8095 O O . ASN D 1 34 ? 4.692 42.409 95.321 1.00 58.68 34 ASN E O 1
ATOM 8100 N N . ILE D 1 35 ? 6.476 42.933 96.565 1.00 45.95 35 ILE E N 1
ATOM 8101 C CA . ILE D 1 35 ? 6.455 41.661 97.277 1.00 44.90 35 ILE E CA 1
ATOM 8102 C C . ILE D 1 35 ? 5.577 41.774 98.520 1.00 39.17 35 ILE E C 1
ATOM 8103 O O . ILE D 1 35 ? 5.589 42.797 99.187 1.00 43.39 35 ILE E O 1
ATOM 8108 N N . ASN D 1 36 ? 4.808 40.727 98.812 1.00 31.49 36 ASN E N 1
ATOM 8109 C CA . ASN D 1 36 ? 3.972 40.670 100.014 1.00 30.57 36 ASN E CA 1
ATOM 8110 C C . ASN D 1 36 ? 4.785 41.077 101.246 1.00 26.17 36 ASN E C 1
ATOM 8111 O O . ASN D 1 36 ? 5.791 40.461 101.562 1.00 22.19 36 ASN E O 1
ATOM 8116 N N . PRO D 1 37 ? 4.345 42.128 101.946 1.00 44.78 37 PRO E N 1
ATOM 8117 C CA . PRO D 1 37 ? 5.111 42.749 103.034 1.00 50.42 37 PRO E CA 1
ATOM 8118 C C . PRO D 1 37 ? 5.089 41.959 104.346 1.00 50.29 37 PRO E C 1
ATOM 8119 O O . PRO D 1 37 ? 5.922 42.192 105.221 1.00 50.96 37 PRO E O 1
ATOM 8123 N N . LEU D 1 38 ? 4.141 41.040 104.475 1.00 46.08 38 LEU E N 1
ATOM 8124 C CA . LEU D 1 38 ? 3.881 40.360 105.743 1.00 41.45 38 LEU E CA 1
ATOM 8125 C C . LEU D 1 38 ? 4.968 39.364 106.185 1.00 38.14 38 LEU E C 1
ATOM 8126 O O . LEU D 1 38 ? 4.903 38.806 107.290 1.00 31.56 38 LEU E O 1
ATOM 8131 N N . GLY D 1 39 ? 5.961 39.147 105.326 1.00 30.22 39 GLY E N 1
ATOM 8132 C CA . GLY D 1 39 ? 7.019 38.197 105.620 1.00 39.76 39 GLY E CA 1
ATOM 8133 C C . GLY D 1 39 ? 6.767 36.761 105.172 1.00 45.58 39 GLY E C 1
ATOM 8134 O O . GLY D 1 39 ? 5.837 36.473 104.421 1.00 43.47 39 GLY E O 1
ATOM 8135 N N . ILE D 1 40 ? 7.615 35.855 105.648 1.00 46.99 40 ILE E N 1
ATOM 8136 C CA . ILE D 1 40 ? 7.571 34.446 105.256 1.00 52.79 40 ILE E CA 1
ATOM 8137 C C . ILE D 1 40 ? 6.346 33.708 105.829 1.00 45.40 40 ILE E C 1
ATOM 8138 O O . ILE D 1 40 ? 5.931 33.961 106.961 1.00 44.52 40 ILE E O 1
ATOM 8143 N N . PRO D 1 41 ? 5.739 32.818 105.029 1.00 36.34 41 PRO E N 1
ATOM 8144 C CA . PRO D 1 41 ? 4.721 31.920 105.587 1.00 31.14 41 PRO E CA 1
ATOM 8145 C C . PRO D 1 41 ? 5.338 31.144 106.734 1.00 31.93 41 PRO E C 1
ATOM 8146 O O . PRO D 1 41 ? 6.403 30.553 106.554 1.00 36.58 41 PRO E O 1
ATOM 8150 N N . LYS D 1 42 ? 4.712 31.153 107.904 1.00 28.48 42 LYS E N 1
ATOM 8151 C CA . LYS D 1 42 ? 5.329 30.501 109.047 1.00 25.90 42 LYS E CA 1
ATOM 8152 C C . LYS D 1 42 ? 5.511 29.014 108.776 1.00 34.91 42 LYS E C 1
ATOM 8153 O O . LYS D 1 42 ? 6.407 28.380 109.323 1.00 44.43 42 LYS E O 1
ATOM 8159 N N . SER D 1 43 ? 4.660 28.456 107.925 1.00 34.67 43 SER E N 1
ATOM 8160 C CA . SER D 1 43 ? 4.780 27.051 107.557 1.00 31.11 43 SER E CA 1
ATOM 8161 C C . SER D 1 43 ? 6.155 26.743 106.962 1.00 33.40 43 SER E C 1
ATOM 8162 O O . SER D 1 43 ? 6.642 25.623 107.057 1.00 38.38 43 SER E O 1
ATOM 8165 N N . PHE D 1 44 ? 6.785 27.733 106.344 1.00 33.25 44 PHE E N 1
ATOM 8166 C CA . PHE D 1 44 ? 8.128 27.513 105.831 1.00 34.78 44 PHE E CA 1
ATOM 8167 C C . PHE D 1 44 ? 9.135 27.366 106.972 1.00 36.54 44 PHE E C 1
ATOM 8168 O O . PHE D 1 44 ? 9.772 26.326 107.128 1.00 37.88 44 PHE E O 1
ATOM 8176 N N . LEU D 1 45 ? 9.291 28.422 107.757 1.00 46.94 45 LEU E N 1
ATOM 8177 C CA . LEU D 1 45 ? 10.186 28.385 108.900 1.00 46.89 45 LEU E CA 1
ATOM 8178 C C . LEU D 1 45 ? 9.830 27.201 109.795 1.00 49.35 45 LEU E C 1
ATOM 8179 O O . LEU D 1 45 ? 10.677 26.674 110.515 1.00 53.22 45 LEU E O 1
ATOM 8184 N N . ASN D 1 46 ? 8.567 26.787 109.737 1.00 49.59 46 ASN E N 1
ATOM 8185 C CA . ASN D 1 46 ? 8.048 25.709 110.577 1.00 50.94 46 ASN E CA 1
ATOM 8186 C C . ASN D 1 46 ? 8.375 24.317 110.053 1.00 53.58 46 ASN E C 1
ATOM 8187 O O . ASN D 1 46 ? 8.289 23.321 110.780 1.00 50.79 46 ASN E O 1
ATOM 8192 N N . ASN D 1 47 ? 8.743 24.256 108.781 1.00 51.26 47 ASN E N 1
ATOM 8193 C CA . ASN D 1 47 ? 9.103 23.001 108.152 1.00 43.15 47 ASN E CA 1
ATOM 8194 C C . ASN D 1 47 ? 10.517 23.066 107.609 1.00 47.77 47 ASN E C 1
ATOM 8195 O O . ASN D 1 47 ? 10.818 22.458 106.584 1.00 56.88 47 ASN E O 1
ATOM 8200 N N . ILE D 1 48 ? 11.382 23.814 108.287 1.00 40.42 48 ILE E N 1
ATOM 8201 C CA . ILE D 1 48 ? 12.735 24.006 107.792 1.00 44.15 48 ILE E CA 1
ATOM 8202 C C . ILE D 1 48 ? 13.522 22.703 107.690 1.00 41.90 48 ILE E C 1
ATOM 8203 O O . ILE D 1 48 ? 14.234 22.495 106.715 1.00 37.65 48 ILE E O 1
ATOM 8208 N N . ASP D 1 49 ? 13.375 21.830 108.688 1.00 44.87 49 ASP E N 1
ATOM 8209 C CA . ASP D 1 49 ? 14.145 20.584 108.771 1.00 39.44 49 ASP E CA 1
ATOM 8210 C C . ASP D 1 49 ? 13.890 19.666 107.594 1.00 42.27 49 ASP E C 1
ATOM 8211 O O . ASP D 1 49 ? 14.774 18.938 107.175 1.00 42.05 49 ASP E O 1
ATOM 8216 N N . GLU D 1 50 ? 12.672 19.693 107.070 1.00 53.69 50 GLU E N 1
ATOM 8217 C CA . GLU D 1 50 ? 12.313 18.862 105.927 1.00 55.29 50 GLU E CA 1
ATOM 8218 C C . GLU D 1 50 ? 13.086 19.268 104.665 1.00 52.65 50 GLU E C 1
ATOM 8219 O O . GLU D 1 50 ? 13.292 18.460 103.760 1.00 52.65 50 GLU E O 1
ATOM 8225 N N . GLY D 1 51 ? 13.515 20.523 104.611 1.00 48.92 51 GLY E N 1
ATOM 8226 C CA . GLY D 1 51 ? 14.233 21.031 103.453 1.00 41.71 51 GLY E CA 1
ATOM 8227 C C . GLY D 1 51 ? 15.738 20.841 103.532 1.00 33.51 51 GLY E C 1
ATOM 8228 O O . GLY D 1 51 ? 16.434 20.885 102.509 1.00 27.41 51 GLY E O 1
ATOM 8229 N N . ILE D 1 52 ? 16.232 20.641 104.752 1.00 40.61 52 ILE E N 1
ATOM 8230 C CA . ILE D 1 52 ? 17.657 20.470 105.028 1.00 46.83 52 ILE E CA 1
ATOM 8231 C C . ILE D 1 52 ? 18.031 18.981 104.996 1.00 45.77 52 ILE E C 1
ATOM 8232 O O . ILE D 1 52 ? 19.143 18.596 104.590 1.00 33.72 52 ILE E O 1
ATOM 8237 N N . LYS D 1 53 ? 17.078 18.159 105.423 1.00 38.14 53 LYS E N 1
ATOM 8238 C CA . LYS D 1 53 ? 17.130 16.719 105.233 1.00 49.24 53 LYS E CA 1
ATOM 8239 C C . LYS D 1 53 ? 17.248 16.359 103.752 1.00 50.41 53 LYS E C 1
ATOM 8240 O O . LYS D 1 53 ? 17.968 15.424 103.382 1.00 53.36 53 LYS E O 1
ATOM 8246 N N . ASN D 1 54 ? 16.513 17.081 102.911 1.00 31.70 54 ASN E N 1
ATOM 8247 C CA . ASN D 1 54 ? 16.468 16.756 101.494 1.00 30.83 54 ASN E CA 1
ATOM 8248 C C . ASN D 1 54 ? 17.638 17.385 100.739 1.00 31.18 54 ASN E C 1
ATOM 8249 O O . ASN D 1 54 ? 17.798 17.177 99.535 1.00 29.94 54 ASN E O 1
ATOM 8254 N N . LEU D 1 55 ? 18.464 18.141 101.460 1.00 31.12 55 LEU E N 1
ATOM 8255 C CA . LEU D 1 55 ? 19.678 18.701 100.879 1.00 23.29 55 LEU E CA 1
ATOM 8256 C C . LEU D 1 55 ? 20.500 17.615 100.223 1.00 22.85 55 LEU E C 1
ATOM 8257 O O . LEU D 1 55 ? 21.006 17.790 99.112 1.00 28.55 55 LEU E O 1
ATOM 8262 N N . GLY D 1 56 ? 20.629 16.492 100.924 1.00 33.76 56 GLY E N 1
ATOM 8263 C CA . GLY D 1 56 ? 21.552 15.436 100.546 1.00 28.38 56 GLY E CA 1
ATOM 8264 C C . GLY D 1 56 ? 21.050 14.468 99.496 1.00 34.74 56 GLY E C 1
ATOM 8265 O O . GLY D 1 56 ? 21.746 13.516 99.142 1.00 38.26 56 GLY E O 1
ATOM 8266 N N . VAL D 1 57 ? 19.848 14.706 98.979 1.00 32.78 57 VAL E N 1
ATOM 8267 C CA . VAL D 1 57 ? 19.315 13.854 97.922 1.00 30.83 57 VAL E CA 1
ATOM 8268 C C . VAL D 1 57 ? 18.786 14.623 96.699 1.00 27.51 57 VAL E C 1
ATOM 8269 O O . VAL D 1 57 ? 18.397 15.790 96.794 1.00 27.81 57 VAL E O 1
ATOM 8273 N N . TYR D 1 58 ? 18.779 13.963 95.546 1.00 31.77 58 TYR E N 1
ATOM 8274 C CA . TYR D 1 58 ? 18.029 14.467 94.402 1.00 35.14 58 TYR E CA 1
ATOM 8275 C C . TYR D 1 58 ? 16.527 14.312 94.692 1.00 31.22 58 TYR E C 1
ATOM 8276 O O . TYR D 1 58 ? 16.073 13.258 95.147 1.00 37.26 58 TYR E O 1
ATOM 8285 N N . PRO D 1 59 ? 15.747 15.363 94.439 1.00 34.05 59 PRO E N 1
ATOM 8286 C CA . PRO D 1 59 ? 14.315 15.229 94.700 1.00 36.21 59 PRO E CA 1
ATOM 8287 C C . PRO D 1 59 ? 13.710 14.209 93.745 1.00 46.33 59 PRO E C 1
ATOM 8288 O O . PRO D 1 59 ? 14.309 13.894 92.713 1.00 52.83 59 PRO E O 1
ATOM 8292 N N . ASP D 1 60 ? 12.544 13.686 94.106 1.00 40.69 60 ASP E N 1
ATOM 8293 C CA . ASP D 1 60 ? 11.718 12.923 93.181 1.00 32.41 60 ASP E CA 1
ATOM 8294 C C . ASP D 1 60 ? 11.740 13.672 91.848 1.00 33.54 60 ASP E C 1
ATOM 8295 O O . ASP D 1 60 ? 11.195 14.762 91.734 1.00 28.98 60 ASP E O 1
ATOM 8300 N N . VAL D 1 61 ? 12.419 13.119 90.849 1.00 38.10 61 VAL E N 1
ATOM 8301 C CA . VAL D 1 61 ? 12.464 13.772 89.542 1.00 30.23 61 VAL E CA 1
ATOM 8302 C C . VAL D 1 61 ? 11.045 13.941 88.973 1.00 35.67 61 VAL E C 1
ATOM 8303 O O . VAL D 1 61 ? 10.825 14.676 88.005 1.00 34.66 61 VAL E O 1
ATOM 8307 N N . ASN D 1 62 ? 10.089 13.246 89.588 1.00 45.06 62 ASN E N 1
ATOM 8308 C CA . ASN D 1 62 ? 8.678 13.348 89.225 1.00 37.65 62 ASN E CA 1
ATOM 8309 C C . ASN D 1 62 ? 7.990 14.397 90.081 1.00 23.07 62 ASN E C 1
ATOM 8310 O O . ASN D 1 62 ? 6.813 14.673 89.905 1.00 25.77 62 ASN E O 1
ATOM 8315 N N . TYR D 1 63 ? 8.726 14.940 91.045 1.00 24.41 63 TYR E N 1
ATOM 8316 C CA . TYR D 1 63 ? 8.192 15.921 91.989 1.00 28.11 63 TYR E CA 1
ATOM 8317 C C . TYR D 1 63 ? 6.719 15.633 92.296 1.00 26.16 63 TYR E C 1
ATOM 8318 O O . TYR D 1 63 ? 5.853 16.502 92.121 1.00 35.37 63 TYR E O 1
ATOM 8327 N N . ARG D 1 64 ? 6.449 14.409 92.752 1.00 22.10 64 ARG E N 1
ATOM 8328 C CA . ARG D 1 64 ? 5.076 13.907 92.954 1.00 27.37 64 ARG E CA 1
ATOM 8329 C C . ARG D 1 64 ? 4.296 14.553 94.100 1.00 31.11 64 ARG E C 1
ATOM 8330 O O . ARG D 1 64 ? 3.144 14.957 93.917 1.00 40.01 64 ARG E O 1
ATOM 8338 N N . ARG D 1 65 ? 4.900 14.634 95.282 1.00 30.67 65 ARG E N 1
ATOM 8339 C CA . ARG D 1 65 ? 4.275 15.370 96.376 1.00 34.47 65 ARG E CA 1
ATOM 8340 C C . ARG D 1 65 ? 4.122 16.842 95.979 1.00 32.80 65 ARG E C 1
ATOM 8341 O O . ARG D 1 65 ? 3.171 17.513 96.361 1.00 35.67 65 ARG E O 1
ATOM 8349 N N . LEU D 1 66 ? 5.065 17.332 95.188 1.00 37.86 66 LEU E N 1
ATOM 8350 C CA . LEU D 1 66 ? 5.037 18.713 94.761 1.00 37.71 66 LEU E CA 1
ATOM 8351 C C . LEU D 1 66 ? 3.814 18.949 93.888 1.00 36.31 66 LEU E C 1
ATOM 8352 O O . LEU D 1 66 ? 3.069 19.904 94.105 1.00 40.10 66 LEU E O 1
ATOM 8357 N N . ASN D 1 67 ? 3.618 18.073 92.903 1.00 30.58 67 ASN E N 1
ATOM 8358 C CA . ASN D 1 67 ? 2.445 18.113 92.027 1.00 25.81 67 ASN E CA 1
ATOM 8359 C C . ASN D 1 67 ? 1.123 17.867 92.766 1.00 30.12 67 ASN E C 1
ATOM 8360 O O . ASN D 1 67 ? 0.098 18.470 92.451 1.00 28.02 67 ASN E O 1
ATOM 8365 N N . LYS D 1 68 ? 1.143 16.966 93.740 1.00 31.08 68 LYS E N 1
ATOM 8366 C CA . LYS D 1 68 ? -0.054 16.724 94.527 1.00 38.89 68 LYS E CA 1
ATOM 8367 C C . LYS D 1 68 ? -0.402 18.051 95.180 1.00 29.04 68 LYS E C 1
ATOM 8368 O O . LYS D 1 68 ? -1.527 18.529 95.092 1.00 35.53 68 LYS E O 1
ATOM 8374 N N . SER D 1 69 ? 0.592 18.660 95.809 1.00 28.22 69 SER E N 1
ATOM 8375 C CA . SER D 1 69 ? 0.386 19.928 96.497 1.00 36.51 69 SER E CA 1
ATOM 8376 C C . SER D 1 69 ? -0.363 20.949 95.632 1.00 35.98 69 SER E C 1
ATOM 8377 O O . SER D 1 69 ? -1.316 21.574 96.080 1.00 33.73 69 SER E O 1
ATOM 8380 N N . ILE D 1 70 ? 0.061 21.102 94.384 1.00 31.02 70 ILE E N 1
ATOM 8381 C CA . ILE D 1 70 ? -0.506 22.128 93.517 1.00 30.63 70 ILE E CA 1
ATOM 8382 C C . ILE D 1 70 ? -1.966 21.829 93.143 1.00 42.08 70 ILE E C 1
ATOM 8383 O O . ILE D 1 70 ? -2.827 22.701 93.248 1.00 44.34 70 ILE E O 1
ATOM 8388 N N . GLU D 1 71 ? -2.242 20.600 92.719 1.00 37.87 71 GLU E N 1
ATOM 8389 C CA . GLU D 1 71 ? -3.597 20.200 92.369 1.00 33.43 71 GLU E CA 1
ATOM 8390 C C . GLU D 1 71 ? -4.537 20.455 93.541 1.00 37.30 71 GLU E C 1
ATOM 8391 O O . GLU D 1 71 ? -5.608 21.034 93.382 1.00 32.55 71 GLU E O 1
ATOM 8397 N N . ASN D 1 72 ? -4.140 19.996 94.722 1.00 43.45 72 ASN E N 1
ATOM 8398 C CA . ASN D 1 72 ? -4.944 20.214 95.918 1.00 38.26 72 ASN E CA 1
ATOM 8399 C C . ASN D 1 72 ? -5.225 21.691 96.094 1.00 36.96 72 ASN E C 1
ATOM 8400 O O . ASN D 1 72 ? -6.372 22.094 96.307 1.00 25.69 72 ASN E O 1
ATOM 8405 N N . TYR D 1 73 ? -4.157 22.487 95.999 1.00 29.75 73 TYR E N 1
ATOM 8406 C CA . TYR D 1 73 ? -4.234 23.928 96.166 1.00 26.89 73 TYR E CA 1
ATOM 8407 C C . TYR D 1 73 ? -5.258 24.523 95.221 1.00 26.79 73 TYR E C 1
ATOM 8408 O O . TYR D 1 73 ? -6.247 25.107 95.640 1.00 32.39 73 TYR E O 1
ATOM 8417 N N . LEU D 1 74 ? -4.994 24.369 93.933 1.00 19.19 74 LEU E N 1
ATOM 8418 C CA . LEU D 1 74 ? -5.882 24.839 92.888 1.00 17.23 74 LEU E CA 1
ATOM 8419 C C . LEU D 1 74 ? -7.229 24.126 92.831 1.00 24.58 74 LEU E C 1
ATOM 8420 O O . LEU D 1 74 ? -8.108 24.523 92.069 1.00 30.16 74 LEU E O 1
ATOM 8425 N N . LYS D 1 75 ? -7.372 23.062 93.613 1.00 31.11 75 LYS E N 1
ATOM 8426 C CA . LYS D 1 75 ? -8.561 22.207 93.581 1.00 42.43 75 LYS E CA 1
ATOM 8427 C C . LYS D 1 75 ? -8.752 21.515 92.227 1.00 38.15 75 LYS E C 1
ATOM 8428 O O . LYS D 1 75 ? -9.883 21.307 91.780 1.00 32.20 75 LYS E O 1
ATOM 8434 N N . LEU D 1 76 ? -7.651 21.147 91.582 1.00 28.88 76 LEU E N 1
ATOM 8435 C CA . LEU D 1 76 ? -7.733 20.522 90.260 1.00 36.63 76 LEU E CA 1
ATOM 8436 C C . LEU D 1 76 ? -7.227 19.080 90.226 1.00 37.33 76 LEU E C 1
ATOM 8437 O O . LEU D 1 76 ? -6.472 18.651 91.103 1.00 30.33 76 LEU E O 1
ATOM 8442 N N . LYS D 1 77 ? -7.652 18.340 89.203 1.00 31.12 77 LYS E N 1
ATOM 8443 C CA . LYS D 1 77 ? -7.116 17.009 88.926 1.00 30.54 77 LYS E CA 1
ATOM 8444 C C . LYS D 1 77 ? -6.926 16.780 87.423 1.00 35.14 77 LYS E C 1
ATOM 8445 O O . LYS D 1 77 ? -7.694 17.301 86.607 1.00 32.17 77 LYS E O 1
ATOM 8451 N N . ASP D 1 78 ? -5.896 16.008 87.071 1.00 37.44 78 ASP E N 1
ATOM 8452 C CA . ASP D 1 78 ? -5.743 15.480 85.718 1.00 43.30 78 ASP E CA 1
ATOM 8453 C C . ASP D 1 78 ? -5.323 16.584 84.753 1.00 49.39 78 ASP E C 1
ATOM 8454 O O . ASP D 1 78 ? -5.802 16.662 83.618 1.00 57.67 78 ASP E O 1
ATOM 8459 N N . ILE D 1 79 ? -4.411 17.435 85.210 1.00 44.63 79 ILE E N 1
ATOM 8460 C CA . ILE D 1 79 ? -3.933 18.549 84.401 1.00 37.49 79 ILE E CA 1
ATOM 8461 C C . ILE D 1 79 ? -2.459 18.406 84.033 1.00 43.60 79 ILE E C 1
ATOM 8462 O O . ILE D 1 79 ? -1.768 17.487 84.485 1.00 33.00 79 ILE E O 1
ATOM 8467 N N . GLY D 1 80 ? -1.990 19.316 83.189 1.00 47.86 80 GLY E N 1
ATOM 8468 C CA . GLY D 1 80 ? -0.571 19.447 82.934 1.00 37.87 80 GLY E CA 1
ATOM 8469 C C . GLY D 1 80 ? -0.026 20.572 83.797 1.00 35.67 80 GLY E C 1
ATOM 8470 O O . GLY D 1 80 ? -0.506 21.708 83.724 1.00 35.11 80 GLY E O 1
ATOM 8471 N N . ILE D 1 81 ? 0.967 20.252 84.621 1.00 33.25 81 ILE E N 1
ATOM 8472 C CA . ILE D 1 81 ? 1.636 21.234 85.471 1.00 32.71 81 ILE E CA 1
ATOM 8473 C C . ILE D 1 81 ? 3.103 21.387 85.073 1.00 28.69 81 ILE E C 1
ATOM 8474 O O . ILE D 1 81 ? 3.827 20.398 84.983 1.00 30.45 81 ILE E O 1
ATOM 8479 N N . VAL D 1 82 ? 3.538 22.620 84.820 1.00 30.96 82 VAL E N 1
ATOM 8480 C CA . VAL D 1 82 ? 4.945 22.877 84.526 1.00 26.46 82 VAL E CA 1
ATOM 8481 C C . VAL D 1 82 ? 5.565 23.611 85.707 1.00 34.66 82 VAL E C 1
ATOM 8482 O O . VAL D 1 82 ? 4.974 24.556 86.227 1.00 35.13 82 VAL E O 1
ATOM 8486 N N . LEU D 1 83 ? 6.729 23.145 86.156 1.00 30.06 83 LEU E N 1
ATOM 8487 C CA . LEU D 1 83 ? 7.417 23.766 87.285 1.00 25.06 83 LEU E CA 1
ATOM 8488 C C . LEU D 1 83 ? 8.646 24.564 86.831 1.00 20.35 83 LEU E C 1
ATOM 8489 O O . LEU D 1 83 ? 9.486 24.083 86.073 1.00 24.81 83 LEU E O 1
ATOM 8494 N N . GLY D 1 84 ? 8.740 25.798 87.297 1.00 27.98 84 GLY E N 1
ATOM 8495 C CA . GLY D 1 84 ? 9.781 26.690 86.846 1.00 23.69 84 GLY E CA 1
ATOM 8496 C C . GLY D 1 84 ? 10.601 27.219 87.991 1.00 26.46 84 GLY E C 1
ATOM 8497 O O . GLY D 1 84 ? 10.096 27.437 89.098 1.00 24.00 84 GLY E O 1
ATOM 8498 N N . ASN D 1 85 ? 11.885 27.387 87.707 1.00 39.88 85 ASN E N 1
ATOM 8499 C CA . ASN D 1 85 ? 12.819 28.059 88.588 1.00 44.55 85 ASN E CA 1
ATOM 8500 C C . ASN D 1 85 ? 12.468 29.542 88.517 1.00 48.88 85 ASN E C 1
ATOM 8501 O O . ASN D 1 85 ? 13.153 30.329 87.854 1.00 57.88 85 ASN E O 1
ATOM 8506 N N . GLY D 1 86 ? 11.379 29.911 89.189 1.00 41.46 86 GLY E N 1
ATOM 8507 C CA . GLY D 1 86 ? 10.793 31.228 89.049 1.00 36.25 86 GLY E CA 1
ATOM 8508 C C . GLY D 1 86 ? 9.898 31.252 87.825 1.00 42.42 86 GLY E C 1
ATOM 8509 O O . GLY D 1 86 ? 10.308 30.812 86.749 1.00 43.37 86 GLY E O 1
ATOM 8510 N N . ALA D 1 87 ? 8.677 31.756 87.987 1.00 40.50 87 ALA E N 1
ATOM 8511 C CA . ALA D 1 87 ? 7.718 31.847 86.884 1.00 37.22 87 ALA E CA 1
ATOM 8512 C C . ALA D 1 87 ? 8.297 32.578 85.664 1.00 47.11 87 ALA E C 1
ATOM 8513 O O . ALA D 1 87 ? 7.771 32.472 84.551 1.00 45.83 87 ALA E O 1
ATOM 8515 N N . SER D 1 88 ? 9.373 33.328 85.878 1.00 47.06 88 SER E N 1
ATOM 8516 C CA . SER D 1 88 ? 10.095 33.951 84.777 1.00 40.37 88 SER E CA 1
ATOM 8517 C C . SER D 1 88 ? 10.456 32.895 83.735 1.00 39.72 88 SER E C 1
ATOM 8518 O O . SER D 1 88 ? 10.406 33.154 82.530 1.00 43.33 88 SER E O 1
ATOM 8521 N N . GLU D 1 89 ? 10.814 31.705 84.217 1.00 33.35 89 GLU E N 1
ATOM 8522 C CA . GLU D 1 89 ? 11.227 30.600 83.360 1.00 28.53 89 GLU E CA 1
ATOM 8523 C C . GLU D 1 89 ? 10.039 30.093 82.536 1.00 34.93 89 GLU E C 1
ATOM 8524 O O . GLU D 1 89 ? 10.158 29.783 81.335 1.00 25.18 89 GLU E O 1
ATOM 8530 N N . ILE D 1 90 ? 8.887 30.022 83.190 1.00 26.55 90 ILE E N 1
ATOM 8531 C CA . ILE D 1 90 ? 7.692 29.484 82.568 1.00 30.15 90 ILE E CA 1
ATOM 8532 C C . ILE D 1 90 ? 7.146 30.425 81.484 1.00 31.43 90 ILE E C 1
ATOM 8533 O O . ILE D 1 90 ? 6.587 29.964 80.486 1.00 28.03 90 ILE E O 1
ATOM 8538 N N . ILE D 1 91 ? 7.329 31.733 81.678 1.00 33.06 91 ILE E N 1
ATOM 8539 C CA . ILE D 1 91 ? 6.996 32.742 80.665 1.00 30.93 91 ILE E CA 1
ATOM 8540 C C . ILE D 1 91 ? 7.876 32.620 79.424 1.00 28.87 91 ILE E C 1
ATOM 8541 O O . ILE D 1 91 ? 7.395 32.737 78.298 1.00 24.96 91 ILE E O 1
ATOM 8546 N N . GLU D 1 92 ? 9.171 32.402 79.633 1.00 36.54 92 GLU E N 1
ATOM 8547 C CA . GLU D 1 92 ? 10.112 32.247 78.521 1.00 37.34 92 GLU E CA 1
ATOM 8548 C C . GLU D 1 92 ? 9.867 30.956 77.725 1.00 32.32 92 GLU E C 1
ATOM 8549 O O . GLU D 1 92 ? 9.905 30.958 76.490 1.00 34.55 92 GLU E O 1
ATOM 8555 N N . LEU D 1 93 ? 9.632 29.855 78.437 1.00 25.30 93 LEU E N 1
ATOM 8556 C CA . LEU D 1 93 ? 9.341 28.578 77.804 1.00 32.05 93 LEU E CA 1
ATOM 8557 C C . LEU D 1 93 ? 8.012 28.606 77.077 1.00 29.60 93 LEU E C 1
ATOM 8558 O O . LEU D 1 93 ? 7.871 28.021 76.009 1.00 29.82 93 LEU E O 1
ATOM 8563 N N . SER D 1 94 ? 7.032 29.269 77.671 1.00 29.08 94 SER E N 1
ATOM 8564 C CA . SER D 1 94 ? 5.709 29.336 77.069 1.00 38.69 94 SER E CA 1
ATOM 8565 C C . SER D 1 94 ? 5.727 30.205 75.809 1.00 37.94 94 SER E C 1
ATOM 8566 O O . SER D 1 94 ? 5.217 29.819 74.761 1.00 47.96 94 SER E O 1
ATOM 8569 N N . ILE D 1 95 ? 6.322 31.380 75.907 1.00 30.96 95 ILE E N 1
ATOM 8570 C CA . ILE D 1 95 ? 6.449 32.225 74.734 1.00 34.50 95 ILE E CA 1
ATOM 8571 C C . ILE D 1 95 ? 7.137 31.451 73.604 1.00 31.99 95 ILE E C 1
ATOM 8572 O O . ILE D 1 95 ? 6.612 31.380 72.490 1.00 27.01 95 ILE E O 1
ATOM 8577 N N . SER D 1 96 ? 8.278 30.836 73.919 1.00 32.22 96 SER E N 1
ATOM 8578 C CA . SER D 1 96 ? 9.168 30.211 72.935 1.00 22.86 96 SER E CA 1
ATOM 8579 C C . SER D 1 96 ? 8.526 29.160 72.037 1.00 31.32 96 SER E C 1
ATOM 8580 O O . SER D 1 96 ? 8.896 29.018 70.864 1.00 28.60 96 SER E O 1
ATOM 8583 N N . LEU D 1 97 ? 7.592 28.407 72.607 1.00 28.18 97 LEU E N 1
ATOM 8584 C CA . LEU D 1 97 ? 6.786 27.465 71.856 1.00 22.08 97 LEU E CA 1
ATOM 8585 C C . LEU D 1 97 ? 6.279 28.032 70.532 1.00 39.96 97 LEU E C 1
ATOM 8586 O O . LEU D 1 97 ? 5.841 27.274 69.668 1.00 48.71 97 LEU E O 1
ATOM 8591 N N . PHE D 1 98 ? 6.343 29.354 70.361 1.00 40.16 98 PHE E N 1
ATOM 8592 C CA . PHE D 1 98 ? 5.581 29.995 69.288 1.00 33.04 98 PHE E CA 1
ATOM 8593 C C . PHE D 1 98 ? 6.364 30.758 68.236 1.00 34.81 98 PHE E C 1
ATOM 8594 O O . PHE D 1 98 ? 7.565 31.007 68.383 1.00 41.03 98 PHE E O 1
ATOM 8602 N N . GLU D 1 99 ? 5.642 31.108 67.172 1.00 33.66 99 GLU E N 1
ATOM 8603 C CA . GLU D 1 99 ? 6.170 31.825 66.019 1.00 30.50 99 GLU E CA 1
ATOM 8604 C C . GLU D 1 99 ? 5.821 33.327 66.087 1.00 21.17 99 GLU E C 1
ATOM 8605 O O . GLU D 1 99 ? 6.665 34.185 65.842 1.00 18.56 99 GLU E O 1
ATOM 8611 N N . LYS D 1 100 ? 4.567 33.628 66.418 1.00 24.36 100 LYS E N 1
ATOM 8612 C CA . LYS D 1 100 ? 4.057 34.995 66.434 1.00 23.84 100 LYS E CA 1
ATOM 8613 C C . LYS D 1 100 ? 3.120 35.199 67.609 1.00 27.18 100 LYS E C 1
ATOM 8614 O O . LYS D 1 100 ? 2.097 34.535 67.714 1.00 32.45 100 LYS E O 1
ATOM 8620 N N . ILE D 1 101 ? 3.454 36.123 68.497 1.00 35.28 101 ILE E N 1
ATOM 8621 C CA . ILE D 1 101 ? 2.652 36.293 69.702 1.00 26.35 101 ILE E CA 1
ATOM 8622 C C . ILE D 1 101 ? 2.078 37.699 69.843 1.00 33.93 101 ILE E C 1
ATOM 8623 O O . ILE D 1 101 ? 2.761 38.689 69.587 1.00 33.35 101 ILE E O 1
ATOM 8628 N N . LEU D 1 102 ? 0.813 37.760 70.252 1.00 25.27 102 LEU E N 1
ATOM 8629 C CA . LEU D 1 102 ? 0.130 39.004 70.541 1.00 21.94 102 LEU E CA 1
ATOM 8630 C C . LEU D 1 102 ? 0.340 39.365 72.005 1.00 25.21 102 LEU E C 1
ATOM 8631 O O . LEU D 1 102 ? -0.041 38.612 72.898 1.00 18.69 102 LEU E O 1
ATOM 8636 N N . ILE D 1 103 ? 0.939 40.526 72.247 1.00 26.31 103 ILE E N 1
ATOM 8637 C CA . ILE D 1 103 ? 1.204 40.946 73.609 1.00 35.50 103 ILE E CA 1
ATOM 8638 C C . ILE D 1 103 ? 0.422 42.206 73.900 1.00 34.00 103 ILE E C 1
ATOM 8639 O O . ILE D 1 103 ? 0.612 43.226 73.243 1.00 33.26 103 ILE E O 1
ATOM 8644 N N . ILE D 1 104 ? -0.484 42.109 74.869 1.00 36.79 104 ILE E N 1
ATOM 8645 C CA . ILE D 1 104 ? -1.219 43.263 75.374 1.00 33.37 104 ILE E CA 1
ATOM 8646 C C . ILE D 1 104 ? -0.232 44.189 76.072 1.00 31.51 104 ILE E C 1
ATOM 8647 O O . ILE D 1 104 ? 0.699 43.722 76.739 1.00 29.76 104 ILE E O 1
ATOM 8652 N N . VAL D 1 105 ? -0.436 45.494 75.912 1.00 35.15 105 VAL E N 1
ATOM 8653 C CA . VAL D 1 105 ? 0.555 46.490 76.301 1.00 39.68 105 VAL E CA 1
ATOM 8654 C C . VAL D 1 105 ? -0.157 47.750 76.842 1.00 32.32 105 VAL E C 1
ATOM 8655 O O . VAL D 1 105 ? -1.201 48.149 76.309 1.00 21.12 105 VAL E O 1
ATOM 8659 N N . PRO D 1 106 ? 0.376 48.359 77.928 1.00 27.52 106 PRO E N 1
ATOM 8660 C CA . PRO D 1 106 ? 1.630 48.027 78.608 1.00 25.38 106 PRO E CA 1
ATOM 8661 C C . PRO D 1 106 ? 1.455 46.764 79.429 1.00 28.87 106 PRO E C 1
ATOM 8662 O O . PRO D 1 106 ? 0.344 46.447 79.859 1.00 22.14 106 PRO E O 1
ATOM 8666 N N . SER D 1 107 ? 2.547 46.043 79.633 1.00 35.66 107 SER E N 1
ATOM 8667 C CA . SER D 1 107 ? 2.531 44.872 80.491 1.00 28.46 107 SER E CA 1
ATOM 8668 C C . SER D 1 107 ? 3.958 44.567 80.908 1.00 32.76 107 SER E C 1
ATOM 8669 O O . SER D 1 107 ? 4.894 45.178 80.407 1.00 33.12 107 SER E O 1
ATOM 8672 N N . TYR D 1 108 ? 4.112 43.630 81.835 1.00 39.30 108 TYR E N 1
ATOM 8673 C CA . TYR D 1 108 ? 5.418 43.167 82.281 1.00 37.70 108 TYR E CA 1
ATOM 8674 C C . TYR D 1 108 ? 6.445 43.179 81.146 1.00 42.90 108 TYR E C 1
ATOM 8675 O O . TYR D 1 108 ? 6.206 42.641 80.059 1.00 28.90 108 TYR E O 1
ATOM 8684 N N . ALA D 1 109 ? 7.591 43.800 81.415 1.00 50.61 109 ALA E N 1
ATOM 8685 C CA . ALA D 1 109 ? 8.640 43.990 80.414 1.00 43.41 109 ALA E CA 1
ATOM 8686 C C . ALA D 1 109 ? 9.180 42.677 79.883 1.00 34.97 109 ALA E C 1
ATOM 8687 O O . ALA D 1 109 ? 9.748 42.624 78.800 1.00 37.86 109 ALA E O 1
ATOM 8689 N N . GLU D 1 110 ? 8.992 41.607 80.640 1.00 32.70 110 GLU E N 1
ATOM 8690 C CA . GLU D 1 110 ? 9.621 40.346 80.284 1.00 33.08 110 GLU E CA 1
ATOM 8691 C C . GLU D 1 110 ? 8.935 39.638 79.104 1.00 31.83 110 GLU E C 1
ATOM 8692 O O . GLU D 1 110 ? 9.569 38.867 78.389 1.00 35.60 110 GLU E O 1
ATOM 8698 N N . TYR D 1 111 ? 7.656 39.918 78.877 1.00 26.03 111 TYR E N 1
ATOM 8699 C CA . TYR D 1 111 ? 6.939 39.279 77.780 1.00 29.90 111 TYR E CA 1
ATOM 8700 C C . TYR D 1 111 ? 7.648 39.554 76.452 1.00 31.15 111 TYR E C 1
ATOM 8701 O O . TYR D 1 111 ? 7.982 38.639 75.701 1.00 30.35 111 TYR E O 1
ATOM 8710 N N . GLU D 1 112 ? 7.848 40.830 76.158 1.00 27.07 112 GLU E N 1
ATOM 8711 C CA . GLU D 1 112 ? 8.447 41.228 74.905 1.00 25.82 112 GLU E CA 1
ATOM 8712 C C . GLU D 1 112 ? 9.916 40.799 74.893 1.00 35.72 112 GLU E C 1
ATOM 8713 O O . GLU D 1 112 ? 10.444 40.343 73.874 1.00 46.61 112 GLU E O 1
ATOM 8719 N N . ILE D 1 113 ? 10.570 40.934 76.039 1.00 30.72 113 ILE E N 1
ATOM 8720 C CA . ILE D 1 113 ? 11.960 40.530 76.167 1.00 31.65 113 ILE E CA 1
ATOM 8721 C C . ILE D 1 113 ? 12.149 39.088 75.711 1.00 33.74 113 ILE E C 1
ATOM 8722 O O . ILE D 1 113 ? 13.030 38.782 74.912 1.00 34.21 113 ILE E O 1
ATOM 8727 N N . ASN D 1 114 ? 11.313 38.201 76.233 1.00 32.39 114 ASN E N 1
ATOM 8728 C CA . ASN D 1 114 ? 11.402 36.790 75.905 1.00 26.72 114 ASN E CA 1
ATOM 8729 C C . ASN D 1 114 ? 10.954 36.491 74.486 1.00 30.28 114 ASN E C 1
ATOM 8730 O O . ASN D 1 114 ? 11.343 35.469 73.909 1.00 31.51 114 ASN E O 1
ATOM 8735 N N . ALA D 1 115 ? 10.121 37.372 73.936 1.00 25.86 115 ALA E N 1
ATOM 8736 C CA . ALA D 1 115 ? 9.595 37.189 72.590 1.00 28.44 115 ALA E CA 1
ATOM 8737 C C . ALA D 1 115 ? 10.665 37.480 71.552 1.00 37.16 115 ALA E C 1
ATOM 8738 O O . ALA D 1 115 ? 10.821 36.723 70.594 1.00 38.23 115 ALA E O 1
ATOM 8740 N N . LYS D 1 116 ? 11.396 38.580 71.738 1.00 39.41 116 LYS E N 1
ATOM 8741 C CA . LYS D 1 116 ? 12.468 38.921 70.815 1.00 43.78 116 LYS E CA 1
ATOM 8742 C C . LYS D 1 116 ? 13.809 38.311 71.217 1.00 52.70 116 LYS E C 1
ATOM 8743 O O . LYS D 1 116 ? 14.770 38.356 70.450 1.00 59.99 116 LYS E O 1
ATOM 8749 N N . LYS D 1 117 ? 13.867 37.739 72.418 1.00 50.91 117 LYS E N 1
ATOM 8750 C CA . LYS D 1 117 ? 14.977 36.866 72.788 1.00 47.43 117 LYS E CA 1
ATOM 8751 C C . LYS D 1 117 ? 14.889 35.541 72.037 1.00 50.21 117 LYS E C 1
ATOM 8752 O O . LYS D 1 117 ? 15.889 35.039 71.532 1.00 54.94 117 LYS E O 1
ATOM 8758 N N . HIS D 1 118 ? 13.688 34.973 71.972 1.00 45.75 118 HIS E N 1
ATOM 8759 C CA . HIS D 1 118 ? 13.480 33.700 71.280 1.00 46.48 118 HIS E CA 1
ATOM 8760 C C . HIS D 1 118 ? 13.050 33.865 69.819 1.00 35.53 118 HIS E C 1
ATOM 8761 O O . HIS D 1 118 ? 12.602 32.912 69.190 1.00 40.72 118 HIS E O 1
ATOM 8768 N N . GLY D 1 119 ? 13.196 35.075 69.288 1.00 30.20 119 GLY E N 1
ATOM 8769 C CA . GLY D 1 119 ? 12.877 35.352 67.896 1.00 33.53 119 GLY E CA 1
ATOM 8770 C C . GLY D 1 119 ? 11.403 35.274 67.521 1.00 43.91 119 GLY E C 1
ATOM 8771 O O . GLY D 1 119 ? 11.058 35.218 66.335 1.00 46.72 119 GLY E O 1
ATOM 8772 N N . VAL D 1 120 ? 10.529 35.268 68.524 1.00 38.74 120 VAL E N 1
ATOM 8773 C CA . VAL D 1 120 ? 9.091 35.232 68.283 1.00 42.05 120 VAL E CA 1
ATOM 8774 C C . VAL D 1 120 ? 8.614 36.615 67.842 1.00 39.19 120 VAL E C 1
ATOM 8775 O O . VAL D 1 120 ? 8.815 37.594 68.556 1.00 39.30 120 VAL E O 1
ATOM 8779 N N . SER D 1 121 ? 7.993 36.696 66.667 1.00 39.37 121 SER E N 1
ATOM 8780 C CA . SER D 1 121 ? 7.420 37.954 66.176 1.00 39.69 121 SER E CA 1
ATOM 8781 C C . SER D 1 121 ? 6.368 38.489 67.138 1.00 32.65 121 SER E C 1
ATOM 8782 O O . SER D 1 121 ? 5.575 37.729 67.677 1.00 27.04 121 SER E O 1
ATOM 8785 N N . VAL D 1 122 ? 6.356 39.801 67.348 1.00 37.13 122 VAL E N 1
ATOM 8786 C CA . VAL D 1 122 ? 5.415 40.393 68.288 1.00 31.90 122 VAL E CA 1
ATOM 8787 C C . VAL D 1 122 ? 4.393 41.272 67.602 1.00 26.09 122 VAL E C 1
ATOM 8788 O O . VAL D 1 122 ? 4.723 42.055 66.713 1.00 22.28 122 VAL E O 1
ATOM 8792 N N . VAL D 1 123 ? 3.153 41.124 68.049 1.00 26.35 123 VAL E N 1
ATOM 8793 C CA . VAL D 1 123 ? 2.037 41.979 67.680 1.00 32.00 123 VAL E CA 1
ATOM 8794 C C . VAL D 1 123 ? 1.467 42.581 68.956 1.00 32.55 123 VAL E C 1
ATOM 8795 O O . VAL D 1 123 ? 1.151 41.859 69.903 1.00 24.59 123 VAL E O 1
ATOM 8799 N N . PHE D 1 124 ? 1.334 43.903 68.974 1.00 27.64 124 PHE E N 1
ATOM 8800 C CA . PHE D 1 124 ? 0.832 44.609 70.146 1.00 35.93 124 PHE E CA 1
ATOM 8801 C C . PHE D 1 124 ? -0.682 44.738 70.161 1.00 31.27 124 PHE E C 1
ATOM 8802 O O . PHE D 1 124 ? -1.321 44.896 69.114 1.00 23.65 124 PHE E O 1
ATOM 8810 N N . SER D 1 125 ? -1.244 44.655 71.361 1.00 33.24 125 SER E N 1
ATOM 8811 C CA . SER D 1 125 ? -2.644 44.974 71.595 1.00 43.40 125 SER E CA 1
ATOM 8812 C C . SER D 1 125 ? -2.647 45.986 72.734 1.00 39.69 125 SER E C 1
ATOM 8813 O O . SER D 1 125 ? -2.129 45.707 73.810 1.00 49.86 125 SER E O 1
ATOM 8816 N N . TYR D 1 126 ? -3.203 47.166 72.499 1.00 29.74 126 TYR E N 1
ATOM 8817 C CA . TYR D 1 126 ? -3.047 48.268 73.455 1.00 33.55 126 TYR E CA 1
ATOM 8818 C C . TYR D 1 126 ? -4.214 48.423 74.412 1.00 25.10 126 TYR E C 1
ATOM 8819 O O . TYR D 1 126 ? -5.369 48.375 73.999 1.00 24.50 126 TYR E O 1
ATOM 8828 N N . LEU D 1 127 ? -3.909 48.641 75.686 1.00 24.29 127 LEU E N 1
ATOM 8829 C CA . LEU D 1 127 ? -4.928 49.096 76.631 1.00 23.85 127 LEU E CA 1
ATOM 8830 C C . LEU D 1 127 ? -5.395 50.510 76.260 1.00 33.95 127 LEU E C 1
ATOM 8831 O O . LEU D 1 127 ? -4.606 51.337 75.772 1.00 40.22 127 LEU E O 1
ATOM 8836 N N . ASP D 1 128 ? -6.670 50.791 76.509 1.00 32.46 128 ASP E N 1
ATOM 8837 C CA . ASP D 1 128 ? -7.261 52.077 76.139 1.00 33.41 128 ASP E CA 1
ATOM 8838 C C . ASP D 1 128 ? -6.993 53.212 77.141 1.00 35.33 128 ASP E C 1
ATOM 8839 O O . ASP D 1 128 ? -6.181 53.064 78.066 1.00 27.61 128 ASP E O 1
ATOM 8844 N N . GLU D 1 129 ? -7.696 54.329 76.941 1.00 39.28 129 GLU E N 1
ATOM 8845 C CA . GLU D 1 129 ? -7.579 55.532 77.769 1.00 45.32 129 GLU E CA 1
ATOM 8846 C C . GLU D 1 129 ? -7.704 55.234 79.262 1.00 43.09 129 GLU E C 1
ATOM 8847 O O . GLU D 1 129 ? -7.097 55.910 80.089 1.00 43.24 129 GLU E O 1
ATOM 8853 N N . ASN D 1 130 ? -8.484 54.213 79.601 1.00 43.09 130 ASN E N 1
ATOM 8854 C CA . ASN D 1 130 ? -8.778 53.912 81.000 1.00 36.13 130 ASN E CA 1
ATOM 8855 C C . ASN D 1 130 ? -8.012 52.702 81.523 1.00 34.43 130 ASN E C 1
ATOM 8856 O O . ASN D 1 130 ? -8.229 52.262 82.649 1.00 32.46 130 ASN E O 1
ATOM 8861 N N . MET D 1 131 ? -7.108 52.186 80.694 1.00 37.55 131 MET E N 1
ATOM 8862 C CA . MET D 1 131 ? -6.259 51.040 81.037 1.00 35.52 131 MET E CA 1
ATOM 8863 C C . MET D 1 131 ? -7.031 49.731 81.054 1.00 38.02 131 MET E C 1
ATOM 8864 O O . MET D 1 131 ? -6.583 48.739 81.628 1.00 45.82 131 MET E O 1
ATOM 8869 N N . CYS D 1 132 ? -8.188 49.739 80.405 1.00 38.48 132 CYS E N 1
ATOM 8870 C CA . CYS D 1 132 ? -8.962 48.525 80.179 1.00 39.65 132 CYS E CA 1
ATOM 8871 C C . CYS D 1 132 ? -8.482 47.839 78.901 1.00 43.14 132 CYS E C 1
ATOM 8872 O O . CYS D 1 132 ? -7.856 48.465 78.035 1.00 40.15 132 CYS E O 1
ATOM 8875 N N . ILE D 1 133 ? -8.777 46.548 78.806 1.00 38.47 133 ILE E N 1
ATOM 8876 C CA . ILE D 1 133 ? -8.385 45.717 77.679 1.00 33.13 133 ILE E CA 1
ATOM 8877 C C . ILE D 1 133 ? -9.376 45.884 76.533 1.00 31.32 133 ILE E C 1
ATOM 8878 O O . ILE D 1 133 ? -10.586 45.828 76.740 1.00 25.25 133 ILE E O 1
ATOM 8883 N N . ASP D 1 134 ? -8.856 46.097 75.324 1.00 25.91 134 ASP E N 1
ATOM 8884 C CA . ASP D 1 134 ? -9.695 46.193 74.131 1.00 30.62 134 ASP E CA 1
ATOM 8885 C C . ASP D 1 134 ? -9.954 44.793 73.593 1.00 30.14 134 ASP E C 1
ATOM 8886 O O . ASP D 1 134 ? -9.229 44.309 72.722 1.00 22.18 134 ASP E O 1
ATOM 8891 N N . TYR D 1 135 ? -10.992 44.145 74.116 1.00 36.11 135 TYR E N 1
ATOM 8892 C CA . TYR D 1 135 ? -11.291 42.760 73.758 1.00 32.45 135 TYR E CA 1
ATOM 8893 C C . TYR D 1 135 ? -11.552 42.561 72.262 1.00 35.22 135 TYR E C 1
ATOM 8894 O O . TYR D 1 135 ? -11.099 41.578 71.674 1.00 30.15 135 TYR E O 1
ATOM 8903 N N . GLU D 1 136 ? -12.278 43.496 71.654 1.00 27.89 136 GLU E N 1
ATOM 8904 C CA . GLU D 1 136 ? -12.531 43.465 70.214 1.00 27.98 136 GLU E CA 1
ATOM 8905 C C . GLU D 1 136 ? -11.236 43.537 69.434 1.00 32.13 136 GLU E C 1
ATOM 8906 O O . GLU D 1 136 ? -11.099 42.927 68.373 1.00 32.82 136 GLU E O 1
ATOM 8912 N N . ASP D 1 137 ? -10.297 44.324 69.947 1.00 32.57 137 ASP E N 1
ATOM 8913 C CA . ASP D 1 137 ? -9.016 44.484 69.287 1.00 27.68 137 ASP E CA 1
ATOM 8914 C C . ASP D 1 137 ? -8.403 43.097 69.129 1.00 32.26 137 ASP E C 1
ATOM 8915 O O . ASP D 1 137 ? -8.094 42.659 68.015 1.00 27.68 137 ASP E O 1
ATOM 8920 N N . ILE D 1 138 ? -8.272 42.405 70.258 1.00 37.32 138 ILE E N 1
ATOM 8921 C CA . ILE D 1 138 ? -7.813 41.019 70.305 1.00 34.47 138 ILE E CA 1
ATOM 8922 C C . ILE D 1 138 ? -8.543 40.099 69.315 1.00 33.72 138 ILE E C 1
ATOM 8923 O O . ILE D 1 138 ? -7.900 39.357 68.571 1.00 32.26 138 ILE E O 1
ATOM 8928 N N . ILE D 1 139 ? -9.878 40.132 69.319 1.00 23.40 139 ILE E N 1
ATOM 8929 C CA . ILE D 1 139 ? -10.659 39.280 68.426 1.00 20.50 139 ILE E CA 1
ATOM 8930 C C . ILE D 1 139 ? -10.220 39.430 66.970 1.00 21.70 139 ILE E C 1
ATOM 8931 O O . ILE D 1 139 ? -10.229 38.463 66.212 1.00 31.88 139 ILE E O 1
ATOM 8936 N N . SER D 1 140 ? -9.847 40.646 66.580 1.00 27.92 140 SER E N 1
ATOM 8937 C CA . SER D 1 140 ? -9.477 40.937 65.196 1.00 34.17 140 SER E CA 1
ATOM 8938 C C . SER D 1 140 ? -8.084 40.423 64.842 1.00 35.87 140 SER E C 1
ATOM 8939 O O . SER D 1 140 ? -7.769 40.198 63.672 1.00 31.62 140 SER E O 1
ATOM 8942 N N . LYS D 1 141 ? -7.251 40.238 65.859 1.00 38.81 141 LYS E N 1
ATOM 8943 C CA . LYS D 1 141 ? -5.847 39.910 65.647 1.00 40.82 141 LYS E CA 1
ATOM 8944 C C . LYS D 1 141 ? -5.550 38.421 65.820 1.00 44.31 141 LYS E C 1
ATOM 8945 O O . LYS D 1 141 ? -4.528 37.936 65.346 1.00 42.88 141 LYS E O 1
ATOM 8951 N N . ILE D 1 142 ? -6.442 37.700 66.494 1.00 35.39 142 ILE E N 1
ATOM 8952 C CA . ILE D 1 142 ? -6.192 36.306 66.818 1.00 32.68 142 ILE E CA 1
ATOM 8953 C C . ILE D 1 142 ? -5.773 35.487 65.607 1.00 34.70 142 ILE E C 1
ATOM 8954 O O . ILE D 1 142 ? -4.750 34.811 65.638 1.00 39.41 142 ILE E O 1
ATOM 8959 N N . ASP D 1 143 ? -6.565 35.534 64.542 1.00 32.58 143 ASP E N 1
ATOM 8960 C CA . ASP D 1 143 ? -6.281 34.729 63.355 1.00 42.33 143 ASP E CA 1
ATOM 8961 C C . ASP D 1 143 ? -4.824 34.816 62.928 1.00 44.89 143 ASP E C 1
ATOM 8962 O O . ASP D 1 143 ? -4.253 33.843 62.435 1.00 47.50 143 ASP E O 1
ATOM 8967 N N . ASP D 1 144 ? -4.230 35.989 63.132 1.00 48.57 144 ASP E N 1
ATOM 8968 C CA . ASP D 1 144 ? -2.905 36.304 62.603 1.00 38.25 144 ASP E CA 1
ATOM 8969 C C . ASP D 1 144 ? -1.765 36.038 63.590 1.00 34.06 144 ASP E C 1
ATOM 8970 O O . ASP D 1 144 ? -0.601 36.278 63.285 1.00 43.38 144 ASP E O 1
ATOM 8975 N N . VAL D 1 145 ? -2.100 35.537 64.771 1.00 31.68 145 VAL E N 1
ATOM 8976 C CA . VAL D 1 145 ? -1.096 35.239 65.794 1.00 33.91 145 VAL E CA 1
ATOM 8977 C C . VAL D 1 145 ? -1.267 33.800 66.262 1.00 31.11 145 VAL E C 1
ATOM 8978 O O . VAL D 1 145 ? -2.361 33.260 66.183 1.00 28.83 145 VAL E O 1
ATOM 8982 N N . ASP D 1 146 ? -0.194 33.193 66.770 1.00 27.74 146 ASP E N 1
ATOM 8983 C CA . ASP D 1 146 ? -0.249 31.809 67.247 1.00 29.51 146 ASP E CA 1
ATOM 8984 C C . ASP D 1 146 ? -0.605 31.702 68.722 1.00 29.49 146 ASP E C 1
ATOM 8985 O O . ASP D 1 146 ? -1.044 30.652 69.190 1.00 31.90 146 ASP E O 1
ATOM 8990 N N . SER D 1 147 ? -0.409 32.790 69.452 1.00 35.48 147 SER E N 1
ATOM 8991 C CA . SER D 1 147 ? -0.720 32.815 70.873 1.00 30.76 147 SER E CA 1
ATOM 8992 C C . SER D 1 147 ? -0.892 34.248 71.359 1.00 31.26 147 SER E C 1
ATOM 8993 O O . SER D 1 147 ? -0.810 35.202 70.578 1.00 24.84 147 SER E O 1
ATOM 8996 N N . VAL D 1 148 ? -1.133 34.386 72.658 1.00 30.61 148 VAL E N 1
ATOM 8997 C CA . VAL D 1 148 ? -1.490 35.665 73.251 1.00 14.29 148 VAL E CA 1
ATOM 8998 C C . VAL D 1 148 ? -0.975 35.617 74.677 1.00 16.40 148 VAL E C 1
ATOM 8999 O O . VAL D 1 148 ? -1.119 34.602 75.345 1.00 24.57 148 VAL E O 1
ATOM 9003 N N . ILE D 1 149 ? -0.352 36.693 75.142 1.00 21.97 149 ILE E N 1
ATOM 9004 C CA . ILE D 1 149 ? 0.058 36.765 76.546 1.00 27.09 149 ILE E CA 1
ATOM 9005 C C . ILE D 1 149 ? -0.487 38.039 77.171 1.00 28.49 149 ILE E C 1
ATOM 9006 O O . ILE D 1 149 ? -0.403 39.122 76.584 1.00 34.23 149 ILE E O 1
ATOM 9011 N N . ILE D 1 150 ? -1.057 37.886 78.364 1.00 21.69 150 ILE E N 1
ATOM 9012 C CA . ILE D 1 150 ? -1.836 38.922 79.005 1.00 29.70 150 ILE E CA 1
ATOM 9013 C C . ILE D 1 150 ? -1.794 38.698 80.519 1.00 33.18 150 ILE E C 1
ATOM 9014 O O . ILE D 1 150 ? -1.720 37.556 80.968 1.00 24.82 150 ILE E O 1
ATOM 9019 N N . GLY D 1 151 ? -1.843 39.787 81.293 1.00 37.49 151 GLY E N 1
ATOM 9020 C CA . GLY D 1 151 ? -1.719 39.737 82.743 1.00 30.63 151 GLY E CA 1
ATOM 9021 C C . GLY D 1 151 ? -3.067 39.748 83.433 1.00 27.63 151 GLY E C 1
ATOM 9022 O O . GLY D 1 151 ? -4.051 40.260 82.898 1.00 29.42 151 GLY E O 1
ATOM 9023 N N . ASN D 1 152 ? -3.111 39.178 84.628 1.00 29.20 152 ASN E N 1
ATOM 9024 C CA . ASN D 1 152 ? -4.361 39.003 85.350 1.00 28.40 152 ASN E CA 1
ATOM 9025 C C . ASN D 1 152 ? -4.110 38.848 86.845 1.00 34.11 152 ASN E C 1
ATOM 9026 O O . ASN D 1 152 ? -4.014 37.728 87.332 1.00 46.61 152 ASN E O 1
ATOM 9031 N N . PRO D 1 153 ? -4.001 39.965 87.583 1.00 37.79 153 PRO E N 1
ATOM 9032 C CA . PRO D 1 153 ? -4.071 41.351 87.109 1.00 35.26 153 PRO E CA 1
ATOM 9033 C C . PRO D 1 153 ? -2.799 41.758 86.365 1.00 31.14 153 PRO E C 1
ATOM 9034 O O . PRO D 1 153 ? -1.748 41.149 86.570 1.00 27.78 153 PRO E O 1
ATOM 9038 N N . ASN D 1 154 ? -2.898 42.787 85.526 1.00 27.07 154 ASN E N 1
ATOM 9039 C CA . ASN D 1 154 ? -1.770 43.242 84.717 1.00 27.68 154 ASN E CA 1
ATOM 9040 C C . ASN D 1 154 ? -0.781 44.152 85.469 1.00 24.29 154 ASN E C 1
ATOM 9041 O O . ASN D 1 154 ? -1.161 44.885 86.381 1.00 19.26 154 ASN E O 1
ATOM 9046 N N . ASN D 1 155 ? 0.490 44.079 85.082 1.00 27.33 155 ASN E N 1
ATOM 9047 C CA . ASN D 1 155 ? 1.501 45.064 85.461 1.00 26.81 155 ASN E CA 1
ATOM 9048 C C . ASN D 1 155 ? 1.678 46.066 84.309 1.00 33.82 155 ASN E C 1
ATOM 9049 O O . ASN D 1 155 ? 2.001 45.679 83.181 1.00 31.88 155 ASN E O 1
ATOM 9054 N N . PRO D 1 156 ? 1.518 47.369 84.589 1.00 33.08 156 PRO E N 1
ATOM 9055 C CA . PRO D 1 156 ? 1.485 47.992 85.911 1.00 25.60 156 PRO E CA 1
ATOM 9056 C C . PRO D 1 156 ? 0.116 48.390 86.431 1.00 30.66 156 PRO E C 1
ATOM 9057 O O . PRO D 1 156 ? 0.052 48.812 87.580 1.00 34.53 156 PRO E O 1
ATOM 9061 N N . ASN D 1 157 ? -0.941 48.264 85.633 1.00 32.93 157 ASN E N 1
ATOM 9062 C CA . ASN D 1 157 ? -2.220 48.881 85.982 1.00 26.42 157 ASN E CA 1
ATOM 9063 C C . ASN D 1 157 ? -3.008 48.207 87.084 1.00 22.41 157 ASN E C 1
ATOM 9064 O O . ASN D 1 157 ? -3.829 48.852 87.715 1.00 21.29 157 ASN E O 1
ATOM 9069 N N . GLY D 1 158 ? -2.797 46.914 87.302 1.00 34.89 158 GLY E N 1
ATOM 9070 C CA . GLY D 1 158 ? -3.545 46.195 88.328 1.00 33.17 158 GLY E CA 1
ATOM 9071 C C . GLY D 1 158 ? -4.947 45.704 87.943 1.00 41.06 158 GLY E C 1
ATOM 9072 O O . GLY D 1 158 ? -5.653 45.076 88.759 1.00 38.95 158 GLY E O 1
ATOM 9073 N N . GLY D 1 159 ? -5.361 45.976 86.705 1.00 30.75 159 GLY E N 1
ATOM 9074 C CA . GLY D 1 159 ? -6.677 45.561 86.256 1.00 30.24 159 GLY E CA 1
ATOM 9075 C C . GLY D 1 159 ? -6.765 44.076 85.950 1.00 39.93 159 GLY E C 1
ATOM 9076 O O . GLY D 1 159 ? -5.864 43.511 85.326 1.00 44.46 159 GLY E O 1
ATOM 9077 N N . LEU D 1 160 ? -7.848 43.435 86.390 1.00 43.03 160 LEU E N 1
ATOM 9078 C CA . LEU D 1 160 ? -8.086 42.027 86.068 1.00 41.52 160 LEU E CA 1
ATOM 9079 C C . LEU D 1 160 ? -8.670 41.922 84.667 1.00 43.04 160 LEU E C 1
ATOM 9080 O O . LEU D 1 160 ? -9.101 42.926 84.110 1.00 50.44 160 LEU E O 1
ATOM 9085 N N . ILE D 1 161 ? -8.684 40.715 84.102 1.00 43.41 161 ILE E N 1
ATOM 9086 C CA . ILE D 1 161 ? -9.392 40.468 82.853 1.00 36.03 161 ILE E CA 1
ATOM 9087 C C . ILE D 1 161 ? -10.862 40.201 83.183 1.00 48.14 161 ILE E C 1
ATOM 9088 O O . ILE D 1 161 ? -11.166 39.414 84.077 1.00 58.19 161 ILE E O 1
ATOM 9093 N N . ASN D 1 162 ? -11.774 40.870 82.487 1.00 50.74 162 ASN E N 1
ATOM 9094 C CA . ASN D 1 162 ? -13.197 40.606 82.678 1.00 49.30 162 ASN E CA 1
ATOM 9095 C C . ASN D 1 162 ? -13.599 39.292 82.018 1.00 48.33 162 ASN E C 1
ATOM 9096 O O . ASN D 1 162 ? -13.739 39.210 80.793 1.00 32.03 162 ASN E O 1
ATOM 9101 N N . LYS D 1 163 ? -13.786 38.269 82.847 1.00 57.64 163 LYS E N 1
ATOM 9102 C CA . LYS D 1 163 ? -14.055 36.917 82.373 1.00 48.78 163 LYS E CA 1
ATOM 9103 C C . LYS D 1 163 ? -15.250 36.843 81.433 1.00 44.62 163 LYS E C 1
ATOM 9104 O O . LYS D 1 163 ? -15.240 36.063 80.483 1.00 51.59 163 LYS E O 1
ATOM 9110 N N . GLU D 1 164 ? -16.271 37.655 81.683 1.00 36.76 164 GLU E N 1
ATOM 9111 C CA . GLU D 1 164 ? -17.436 37.655 80.815 1.00 34.42 164 GLU E CA 1
ATOM 9112 C C . GLU D 1 164 ? -17.082 38.142 79.403 1.00 40.05 164 GLU E C 1
ATOM 9113 O O . GLU D 1 164 ? -17.562 37.601 78.405 1.00 45.53 164 GLU E O 1
ATOM 9119 N N . LYS D 1 165 ? -16.215 39.142 79.314 1.00 45.23 165 LYS E N 1
ATOM 9120 C CA . LYS D 1 165 ? -15.830 39.695 78.019 1.00 38.59 165 LYS E CA 1
ATOM 9121 C C . LYS D 1 165 ? -14.798 38.812 77.322 1.00 39.78 165 LYS E C 1
ATOM 9122 O O . LYS D 1 165 ? -14.699 38.791 76.085 1.00 34.82 165 LYS E O 1
ATOM 9128 N N . PHE D 1 166 ? -14.031 38.082 78.125 1.00 34.48 166 PHE E N 1
ATOM 9129 C CA . PHE D 1 166 ? -12.897 37.336 77.607 1.00 25.27 166 PHE E CA 1
ATOM 9130 C C . PHE D 1 166 ? -13.248 35.906 77.195 1.00 28.61 166 PHE E C 1
ATOM 9131 O O . PHE D 1 166 ? -12.453 35.258 76.514 1.00 27.35 166 PHE E O 1
ATOM 9139 N N . ILE D 1 167 ? -14.418 35.413 77.609 1.00 33.85 167 ILE E N 1
ATOM 9140 C CA . ILE D 1 167 ? -14.885 34.088 77.190 1.00 44.93 167 ILE E CA 1
ATOM 9141 C C . ILE D 1 167 ? -14.938 34.022 75.670 1.00 51.38 167 ILE E C 1
ATOM 9142 O O . ILE D 1 167 ? -14.587 33.010 75.054 1.00 50.47 167 ILE E O 1
ATOM 9147 N N . HIS D 1 168 ? -15.385 35.120 75.075 1.00 53.22 168 HIS E N 1
ATOM 9148 C CA . HIS D 1 168 ? -15.450 35.238 73.629 1.00 48.23 168 HIS E CA 1
ATOM 9149 C C . HIS D 1 168 ? -14.101 34.981 72.992 1.00 38.17 168 HIS E C 1
ATOM 9150 O O . HIS D 1 168 ? -14.024 34.390 71.914 1.00 32.16 168 HIS E O 1
ATOM 9157 N N . VAL D 1 169 ? -13.031 35.418 73.652 1.00 39.18 169 VAL E N 1
ATOM 9158 C CA . VAL D 1 169 ? -11.698 35.210 73.091 1.00 44.05 169 VAL E CA 1
ATOM 9159 C C . VAL D 1 169 ? -11.260 33.746 73.252 1.00 46.22 169 VAL E C 1
ATOM 9160 O O . VAL D 1 169 ? -10.748 33.136 72.314 1.00 43.86 169 VAL E O 1
ATOM 9164 N N . LEU D 1 170 ? -11.471 33.182 74.438 1.00 45.54 170 LEU E N 1
ATOM 9165 C CA . LEU D 1 170 ? -11.149 31.778 74.674 1.00 42.83 170 LEU E CA 1
ATOM 9166 C C . LEU D 1 170 ? -11.910 30.870 73.691 1.00 44.93 170 LEU E C 1
ATOM 9167 O O . LEU D 1 170 ? -11.338 29.938 73.123 1.00 46.51 170 LEU E O 1
ATOM 9172 N N . LYS D 1 171 ? -13.198 31.151 73.488 1.00 48.94 171 LYS E N 1
ATOM 9173 C CA . LYS D 1 171 ? -14.007 30.427 72.501 1.00 42.15 171 LYS E CA 1
ATOM 9174 C C . LYS D 1 171 ? -13.319 30.355 71.131 1.00 43.02 171 LYS E C 1
ATOM 9175 O O . LYS D 1 171 ? -13.112 29.270 70.584 1.00 47.25 171 LYS E O 1
ATOM 9181 N N . LEU D 1 172 ? -12.960 31.515 70.588 1.00 35.91 172 LEU E N 1
ATOM 9182 C CA . LEU D 1 172 ? -12.376 31.598 69.255 1.00 39.87 172 LEU E CA 1
ATOM 9183 C C . LEU D 1 172 ? -10.948 31.060 69.204 1.00 48.31 172 LEU E C 1
ATOM 9184 O O . LEU D 1 172 ? -10.541 30.470 68.196 1.00 44.47 172 LEU E O 1
ATOM 9189 N N . ALA D 1 173 ? -10.185 31.266 70.279 1.00 44.73 173 ALA E N 1
ATOM 9190 C CA . ALA D 1 173 ? -8.823 30.740 70.343 1.00 43.99 173 ALA E CA 1
ATOM 9191 C C . ALA D 1 173 ? -8.841 29.214 70.464 1.00 46.11 173 ALA E C 1
ATOM 9192 O O . ALA D 1 173 ? -7.971 28.530 69.930 1.00 43.49 173 ALA E O 1
ATOM 9194 N N . GLU D 1 174 ? -9.842 28.695 71.168 1.00 43.74 174 GLU E N 1
ATOM 9195 C CA . GLU D 1 174 ? -10.050 27.260 71.294 1.00 47.17 174 GLU E CA 1
ATOM 9196 C C . GLU D 1 174 ? -10.357 26.638 69.924 1.00 48.22 174 GLU E C 1
ATOM 9197 O O . GLU D 1 174 ? -9.735 25.654 69.517 1.00 34.69 174 GLU E O 1
ATOM 9203 N N . GLU D 1 175 ? -11.323 27.216 69.215 1.00 55.66 175 GLU E N 1
ATOM 9204 C CA . GLU D 1 175 ? -11.691 26.727 67.887 1.00 57.07 175 GLU E CA 1
ATOM 9205 C C . GLU D 1 175 ? -10.519 26.768 66.903 1.00 51.13 175 GLU E C 1
ATOM 9206 O O . GLU D 1 175 ? -10.302 25.819 66.155 1.00 58.77 175 GLU E O 1
ATOM 9212 N N . LYS D 1 176 ? -9.764 27.862 66.904 1.00 47.97 176 LYS E N 1
ATOM 9213 C CA . LYS D 1 176 ? -8.667 28.027 65.944 1.00 52.69 176 LYS E CA 1
ATOM 9214 C C . LYS D 1 176 ? -7.330 27.495 66.469 1.00 51.64 176 LYS E C 1
ATOM 9215 O O . LYS D 1 176 ? -6.297 27.607 65.802 1.00 51.27 176 LYS E O 1
ATOM 9221 N N . LYS D 1 177 ? -7.333 26.942 67.670 1.00 20.00 177 LYS E N 1
ATOM 9222 C CA . LYS D 1 177 ? -6.242 26.189 68.276 1.00 20.00 177 LYS E CA 1
ATOM 9223 C C . LYS D 1 177 ? -5.009 27.067 68.472 1.00 20.00 177 LYS E C 1
ATOM 9224 O O . LYS D 1 177 ? -3.853 26.566 68.295 1.00 59.35 177 LYS E O 1
ATOM 9230 N N . LYS D 1 178 ? -5.215 28.263 68.916 1.00 48.24 178 LYS E N 1
ATOM 9231 C CA . LYS D 1 178 ? -4.175 29.153 69.391 1.00 40.07 178 LYS E CA 1
ATOM 9232 C C . LYS D 1 178 ? -4.073 28.989 70.909 1.00 41.63 178 LYS E C 1
ATOM 9233 O O . LYS D 1 178 ? -5.001 28.488 71.557 1.00 33.71 178 LYS E O 1
ATOM 9239 N N . THR D 1 179 ? -2.946 29.391 71.482 1.00 39.46 179 THR E N 1
ATOM 9240 C CA . THR D 1 179 ? -2.772 29.282 72.926 1.00 30.46 179 THR E CA 1
ATOM 9241 C C . THR D 1 179 ? -2.840 30.660 73.565 1.00 27.39 179 THR E C 1
ATOM 9242 O O . THR D 1 179 ? -2.172 31.578 73.115 1.00 21.69 179 THR E O 1
ATOM 9246 N N . ILE D 1 180 ? -3.659 30.812 74.599 1.00 16.91 180 ILE E N 1
ATOM 9247 C CA . ILE D 1 180 ? -3.700 32.074 75.290 1.00 23.49 180 ILE E CA 1
ATOM 9248 C C . ILE D 1 180 ? -3.111 31.882 76.678 1.00 27.59 180 ILE E C 1
ATOM 9249 O O . ILE D 1 180 ? -3.669 31.187 77.514 1.00 31.58 180 ILE E O 1
ATOM 9254 N N . ILE D 1 181 ? -1.940 32.482 76.873 1.00 29.90 181 ILE E N 1
ATOM 9255 C CA . ILE D 1 181 ? -1.165 32.404 78.101 1.00 26.72 181 ILE E CA 1
ATOM 9256 C C . ILE D 1 181 ? -1.635 33.467 79.076 1.00 32.87 181 ILE E C 1
ATOM 9257 O O . ILE D 1 181 ? -1.537 34.663 78.787 1.00 25.76 181 ILE E O 1
ATOM 9262 N N . ILE D 1 182 ? -2.148 33.045 80.225 1.00 33.73 182 ILE E N 1
ATOM 9263 C CA . ILE D 1 182 ? -2.531 34.010 81.250 1.00 30.79 182 ILE E CA 1
ATOM 9264 C C . ILE D 1 182 ? -1.481 34.091 82.352 1.00 33.96 182 ILE E C 1
ATOM 9265 O O . ILE D 1 182 ? -1.201 33.089 83.018 1.00 25.19 182 ILE E O 1
ATOM 9270 N N . ASP D 1 183 ? -0.902 35.281 82.530 1.00 33.32 183 ASP E N 1
ATOM 9271 C CA . ASP D 1 183 ? 0.073 35.519 83.592 1.00 33.55 183 ASP E CA 1
ATOM 9272 C C . ASP D 1 183 ? -0.642 35.904 84.891 1.00 23.62 183 ASP E C 1
ATOM 9273 O O . ASP D 1 183 ? -1.152 37.013 85.023 1.00 22.38 183 ASP E O 1
ATOM 9278 N N . GLU D 1 184 ? -0.687 34.981 85.845 1.00 20.23 184 GLU E N 1
ATOM 9279 C CA . GLU D 1 184 ? -1.458 35.198 87.062 1.00 18.41 184 GLU E CA 1
ATOM 9280 C C . GLU D 1 184 ? -0.582 35.384 88.288 1.00 24.14 184 GLU E C 1
ATOM 9281 O O . GLU D 1 184 ? -0.921 34.930 89.386 1.00 29.49 184 GLU E O 1
ATOM 9287 N N . ALA D 1 185 ? 0.533 36.079 88.090 1.00 36.00 185 ALA E N 1
ATOM 9288 C CA . ALA D 1 185 ? 1.536 36.295 89.127 1.00 32.04 185 ALA E CA 1
ATOM 9289 C C . ALA D 1 185 ? 1.005 37.093 90.322 1.00 29.60 185 ALA E C 1
ATOM 9290 O O . ALA D 1 185 ? 1.547 36.994 91.426 1.00 31.24 185 ALA E O 1
ATOM 9292 N N . PHE D 1 186 ? -0.043 37.887 90.096 1.00 27.46 186 PHE E N 1
ATOM 9293 C CA . PHE D 1 186 ? -0.631 38.716 91.152 1.00 29.13 186 PHE E CA 1
ATOM 9294 C C . PHE D 1 186 ? -2.082 38.375 91.450 1.00 29.58 186 PHE E C 1
ATOM 9295 O O . PHE D 1 186 ? -2.829 39.224 91.940 1.00 33.38 186 PHE E O 1
ATOM 9303 N N . ILE D 1 187 ? -2.481 37.142 91.152 1.00 24.83 187 ILE E N 1
ATOM 9304 C CA . ILE D 1 187 ? -3.882 36.775 91.235 1.00 27.89 187 ILE E CA 1
ATOM 9305 C C . ILE D 1 187 ? -4.319 36.474 92.663 1.00 29.33 187 ILE E C 1
ATOM 9306 O O . ILE D 1 187 ? -5.479 36.687 92.988 1.00 22.45 187 ILE E O 1
ATOM 9311 N N . GLU D 1 188 ? -3.415 35.983 93.514 1.00 17.74 188 GLU E N 1
ATOM 9312 C CA . GLU D 1 188 ? -3.847 35.578 94.854 1.00 19.02 188 GLU E CA 1
ATOM 9313 C C . GLU D 1 188 ? -4.038 36.763 95.798 1.00 24.81 188 GLU E C 1
ATOM 9314 O O . GLU D 1 188 ? -4.568 36.612 96.899 1.00 30.61 188 GLU E O 1
ATOM 9320 N N . PHE D 1 189 ? -3.646 37.948 95.340 1.00 33.78 189 PHE E N 1
ATOM 9321 C CA . PHE D 1 189 ? -3.892 39.184 96.089 1.00 30.09 189 PHE E CA 1
ATOM 9322 C C . PHE D 1 189 ? -5.380 39.569 96.081 1.00 40.35 189 PHE E C 1
ATOM 9323 O O . PHE D 1 189 ? -5.890 40.120 97.057 1.00 45.53 189 PHE E O 1
ATOM 9331 N N . THR D 1 190 ? -6.075 39.277 94.985 1.00 32.19 190 THR E N 1
ATOM 9332 C CA . THR D 1 190 ? -7.517 39.492 94.937 1.00 43.98 190 THR E CA 1
ATOM 9333 C C . THR D 1 190 ? -8.217 38.447 95.822 1.00 48.80 190 THR E C 1
ATOM 9334 O O . THR D 1 190 ? -9.364 38.636 96.247 1.00 38.21 190 THR E O 1
ATOM 9338 N N . GLY D 1 191 ? -7.499 37.348 96.083 1.00 56.76 191 GLY E N 1
ATOM 9339 C CA . GLY D 1 191 ? -7.943 36.274 96.959 1.00 45.44 191 GLY E CA 1
ATOM 9340 C C . GLY D 1 191 ? -9.402 35.915 96.783 1.00 48.88 191 GLY E C 1
ATOM 9341 O O . GLY D 1 191 ? -10.108 35.691 97.761 1.00 47.87 191 GLY E O 1
ATOM 9342 N N . ASP D 1 192 ? -9.813 35.723 95.535 1.00 52.58 192 ASP E N 1
ATOM 9343 C CA . ASP D 1 192 ? -11.202 35.539 95.082 1.00 55.55 192 ASP E CA 1
ATOM 9344 C C . ASP D 1 192 ? -11.251 34.912 93.692 1.00 54.33 192 ASP E C 1
ATOM 9345 O O . ASP D 1 192 ? -10.977 35.550 92.716 1.00 48.40 192 ASP E O 1
ATOM 9350 N N . PRO D 1 193 ? -11.642 33.660 93.627 1.00 59.51 193 PRO E N 1
ATOM 9351 C CA . PRO D 1 193 ? -11.267 32.731 92.586 1.00 59.85 193 PRO E CA 1
ATOM 9352 C C . PRO D 1 193 ? -11.999 32.824 91.266 1.00 64.61 193 PRO E C 1
ATOM 9353 O O . PRO D 1 193 ? -11.570 32.294 90.265 1.00 66.28 193 PRO E O 1
ATOM 9357 N N . SER D 1 194 ? -13.111 33.490 91.271 1.00 65.41 194 SER E N 1
ATOM 9358 C CA . SER D 1 194 ? -13.788 33.707 90.055 1.00 69.09 194 SER E CA 1
ATOM 9359 C C . SER D 1 194 ? -12.864 34.511 89.153 1.00 59.15 194 SER E C 1
ATOM 9360 O O . SER D 1 194 ? -12.886 34.399 87.975 1.00 55.86 194 SER E O 1
ATOM 9363 N N . SER D 1 195 ? -11.996 35.261 89.770 1.00 49.66 195 SER E N 1
ATOM 9364 C CA . SER D 1 195 ? -11.065 36.119 89.084 1.00 44.83 195 SER E CA 1
ATOM 9365 C C . SER D 1 195 ? -9.982 35.437 88.306 1.00 34.39 195 SER E C 1
ATOM 9366 O O . SER D 1 195 ? -9.560 35.984 87.327 1.00 34.61 195 SER E O 1
ATOM 9369 N N . SER D 1 196 ? -9.520 34.273 88.755 1.00 27.13 196 SER E N 1
ATOM 9370 C CA . SER D 1 196 ? -8.557 33.492 88.007 1.00 25.69 196 SER E CA 1
ATOM 9371 C C . SER D 1 196 ? -9.209 32.627 86.976 1.00 35.34 196 SER E C 1
ATOM 9372 O O . SER D 1 196 ? -10.241 32.086 87.195 1.00 52.33 196 SER E O 1
ATOM 9375 N N . PHE D 1 197 ? -8.543 32.475 85.863 1.00 24.99 197 PHE E N 1
ATOM 9376 C CA . PHE D 1 197 ? -8.983 31.627 84.794 1.00 20.52 197 PHE E CA 1
ATOM 9377 C C . PHE D 1 197 ? -8.568 30.181 85.003 1.00 29.89 197 PHE E C 1
ATOM 9378 O O . PHE D 1 197 ? -8.574 29.391 84.055 1.00 32.27 197 PHE E O 1
ATOM 9386 N N . VAL D 1 198 ? -8.203 29.824 86.237 1.00 24.16 198 VAL E N 1
ATOM 9387 C CA . VAL D 1 198 ? -7.920 28.427 86.514 1.00 32.41 198 VAL E CA 1
ATOM 9388 C C . VAL D 1 198 ? -9.237 27.667 86.416 1.00 38.64 198 VAL E C 1
ATOM 9389 O O . VAL D 1 198 ? -9.253 26.472 86.090 1.00 37.18 198 VAL E O 1
ATOM 9393 N N . GLY D 1 199 ? -10.339 28.380 86.672 1.00 36.78 199 GLY E N 1
ATOM 9394 C CA . GLY D 1 199 ? -11.669 27.787 86.668 1.00 40.15 199 GLY E CA 1
ATOM 9395 C C . GLY D 1 199 ? -12.203 27.343 85.314 1.00 45.60 199 GLY E C 1
ATOM 9396 O O . GLY D 1 199 ? -13.159 26.547 85.249 1.00 48.57 199 GLY E O 1
ATOM 9397 N N . GLU D 1 200 ? -11.605 27.857 84.236 1.00 37.94 200 GLU E N 1
ATOM 9398 C CA . GLU D 1 200 ? -12.021 27.493 82.880 1.00 33.12 200 GLU E CA 1
ATOM 9399 C C . GLU D 1 200 ? -10.990 26.616 82.169 1.00 27.91 200 GLU E C 1
ATOM 9400 O O . GLU D 1 200 ? -11.149 26.303 80.987 1.00 28.97 200 GLU E O 1
ATOM 9406 N N . ILE D 1 201 ? -9.947 26.221 82.902 1.00 30.46 201 ILE E N 1
ATOM 9407 C CA . ILE D 1 201 ? -8.937 25.279 82.420 1.00 29.31 201 ILE E CA 1
ATOM 9408 C C . ILE D 1 201 ? -9.607 24.006 81.901 1.00 37.70 201 ILE E C 1
ATOM 9409 O O . ILE D 1 201 ? -9.274 23.500 80.813 1.00 33.60 201 ILE E O 1
ATOM 9414 N N . LYS D 1 202 ? -10.548 23.489 82.692 1.00 33.03 202 LYS E N 1
ATOM 9415 C CA . LYS D 1 202 ? -11.327 22.317 82.303 1.00 28.16 202 LYS E CA 1
ATOM 9416 C C . LYS D 1 202 ? -12.195 22.583 81.076 1.00 28.47 202 LYS E C 1
ATOM 9417 O O . LYS D 1 202 ? -12.436 21.679 80.276 1.00 20.60 202 LYS E O 1
ATOM 9423 N N . ASN D 1 203 ? -12.632 23.834 80.922 1.00 33.97 203 ASN E N 1
ATOM 9424 C CA . ASN D 1 203 ? -13.448 24.238 79.780 1.00 36.74 203 ASN E CA 1
ATOM 9425 C C . ASN D 1 203 ? -12.659 24.526 78.511 1.00 35.00 203 ASN E C 1
ATOM 9426 O O . ASN D 1 203 ? -13.089 24.159 77.418 1.00 44.89 203 ASN E O 1
ATOM 9431 N N . TYR D 1 204 ? -11.521 25.201 78.654 1.00 31.32 204 TYR E N 1
ATOM 9432 C CA . TYR D 1 204 ? -10.740 25.668 77.508 1.00 33.85 204 TYR E CA 1
ATOM 9433 C C . TYR D 1 204 ? -9.335 25.078 77.518 1.00 45.00 204 TYR E C 1
ATOM 9434 O O . TYR D 1 204 ? -8.619 25.189 78.514 1.00 52.27 204 TYR E O 1
ATOM 9443 N N . SER D 1 205 ? -8.938 24.464 76.405 1.00 39.44 205 SER E N 1
ATOM 9444 C CA . SER D 1 205 ? -7.627 23.830 76.316 1.00 33.24 205 SER E CA 1
ATOM 9445 C C . SER D 1 205 ? -6.550 24.811 75.858 1.00 32.71 205 SER E C 1
ATOM 9446 O O . SER D 1 205 ? -5.373 24.582 76.085 1.00 25.72 205 SER E O 1
ATOM 9449 N N . CYS D 1 206 ? -6.960 25.894 75.202 1.00 37.45 206 CYS E N 1
ATOM 9450 C CA . CYS D 1 206 ? -6.041 26.953 74.773 1.00 25.90 206 CYS E CA 1
ATOM 9451 C C . CYS D 1 206 ? -5.373 27.639 75.967 1.00 23.68 206 CYS E C 1
ATOM 9452 O O . CYS D 1 206 ? -4.348 28.307 75.823 1.00 22.87 206 CYS E O 1
ATOM 9455 N N . LEU D 1 207 ? -5.952 27.466 77.151 1.00 16.42 207 LEU E N 1
ATOM 9456 C CA . LEU D 1 207 ? -5.478 28.212 78.324 1.00 20.69 207 LEU E CA 1
ATOM 9457 C C . LEU D 1 207 ? -4.217 27.671 78.992 1.00 33.85 207 LEU E C 1
ATOM 9458 O O . LEU D 1 207 ? -4.198 26.533 79.478 1.00 39.44 207 LEU E O 1
ATOM 9463 N N . PHE D 1 208 ? -3.183 28.508 79.053 1.00 37.68 208 PHE E N 1
ATOM 9464 C CA . PHE D 1 208 ? -1.984 28.206 79.833 1.00 29.09 208 PHE E CA 1
ATOM 9465 C C . PHE D 1 208 ? -1.827 29.208 80.995 1.00 21.27 208 PHE E C 1
ATOM 9466 O O . PHE D 1 208 ? -1.432 30.346 80.772 1.00 31.96 208 PHE E O 1
ATOM 9474 N N . ILE D 1 209 ? -2.136 28.783 82.225 1.00 28.29 209 ILE E N 1
ATOM 9475 C CA . ILE D 1 209 ? -2.096 29.671 83.407 1.00 37.73 209 ILE E CA 1
ATOM 9476 C C . ILE D 1 209 ? -0.744 29.599 84.130 1.00 27.92 209 ILE E C 1
ATOM 9477 O O . ILE D 1 209 ? -0.245 28.513 84.392 1.00 26.69 209 ILE E O 1
ATOM 9482 N N . ILE D 1 210 ? -0.149 30.755 84.426 1.00 28.72 210 ILE E N 1
ATOM 9483 C CA . ILE D 1 210 ? 1.102 30.824 85.185 1.00 26.19 210 ILE E CA 1
ATOM 9484 C C . ILE D 1 210 ? 0.878 31.420 86.583 1.00 33.80 210 ILE E C 1
ATOM 9485 O O . ILE D 1 210 ? 0.267 32.483 86.730 1.00 39.60 210 ILE E O 1
ATOM 9490 N N . ARG D 1 211 ? 1.357 30.718 87.606 1.00 29.10 211 ARG E N 1
ATOM 9491 C CA . ARG D 1 211 ? 1.366 31.236 88.973 1.00 24.61 211 ARG E CA 1
ATOM 9492 C C . ARG D 1 211 ? 2.795 31.302 89.480 1.00 29.88 211 ARG E C 1
ATOM 9493 O O . ARG D 1 211 ? 3.695 30.717 88.883 1.00 33.82 211 ARG E O 1
ATOM 9501 N N . ALA D 1 212 ? 2.997 32.007 90.591 1.00 18.61 212 ALA E N 1
ATOM 9502 C CA . ALA D 1 212 ? 4.298 32.055 91.232 1.00 18.12 212 ALA E CA 1
ATOM 9503 C C . ALA D 1 212 ? 4.095 32.028 92.730 1.00 26.82 212 ALA E C 1
ATOM 9504 O O . ALA D 1 212 ? 2.972 32.149 93.201 1.00 23.10 212 ALA E O 1
ATOM 9506 N N . MET D 1 213 ? 5.189 31.889 93.469 1.00 29.94 213 MET E N 1
ATOM 9507 C CA . MET D 1 213 ? 5.158 31.950 94.926 1.00 35.33 213 MET E CA 1
ATOM 9508 C C . MET D 1 213 ? 5.846 33.216 95.400 1.00 28.82 213 MET E C 1
ATOM 9509 O O . MET D 1 213 ? 5.820 33.554 96.581 1.00 31.04 213 MET E O 1
ATOM 9514 N N . THR D 1 214 ? 6.463 33.904 94.451 1.00 32.88 214 THR E N 1
ATOM 9515 C CA . THR D 1 214 ? 7.276 35.095 94.697 1.00 23.93 214 THR E CA 1
ATOM 9516 C C . THR D 1 214 ? 6.526 36.249 95.349 1.00 28.63 214 THR E C 1
ATOM 9517 O O . THR D 1 214 ? 6.769 36.608 96.497 1.00 38.73 214 THR E O 1
ATOM 9521 N N . LYS D 1 215 ? 5.609 36.828 94.596 1.00 29.40 215 LYS E N 1
ATOM 9522 C CA . LYS D 1 215 ? 4.924 38.031 95.004 1.00 22.04 215 LYS E CA 1
ATOM 9523 C C . LYS D 1 215 ? 4.088 37.800 96.258 1.00 23.52 215 LYS E C 1
ATOM 9524 O O . LYS D 1 215 ? 4.374 38.385 97.310 1.00 22.02 215 LYS E O 1
ATOM 9530 N N . PHE D 1 216 ? 3.080 36.933 96.158 1.00 34.10 216 PHE E N 1
ATOM 9531 C CA . PHE D 1 216 ? 2.140 36.701 97.267 1.00 34.39 216 PHE E CA 1
ATOM 9532 C C . PHE D 1 216 ? 2.692 35.936 98.489 1.00 32.82 216 PHE E C 1
ATOM 9533 O O . PHE D 1 216 ? 2.327 36.233 99.623 1.00 29.52 216 PHE E O 1
ATOM 9541 N N . PHE D 1 217 ? 3.559 34.956 98.268 1.00 38.00 217 PHE E N 1
ATOM 9542 C CA . PHE D 1 217 ? 4.096 34.182 99.387 1.00 33.49 217 PHE E CA 1
ATOM 9543 C C . PHE D 1 217 ? 5.441 34.734 99.885 1.00 38.13 217 PHE E C 1
ATOM 9544 O O . PHE D 1 217 ? 6.086 34.146 100.757 1.00 36.10 217 PHE E O 1
ATOM 9552 N N . ALA D 1 218 ? 5.845 35.872 99.324 1.00 32.56 218 ALA E N 1
ATOM 9553 C CA . ALA D 1 218 ? 6.980 36.648 99.830 1.00 41.42 218 ALA E CA 1
ATOM 9554 C C . ALA D 1 218 ? 8.297 35.887 99.839 1.00 38.20 218 ALA E C 1
ATOM 9555 O O . ALA D 1 218 ? 9.066 35.980 100.810 1.00 28.43 218 ALA E O 1
ATOM 9557 N N . MET D 1 219 ? 8.558 35.149 98.760 1.00 32.01 219 MET E N 1
ATOM 9558 C CA . MET D 1 219 ? 9.767 34.332 98.670 1.00 32.22 219 MET E CA 1
ATOM 9559 C C . MET D 1 219 ? 10.383 34.322 97.276 1.00 31.84 219 MET E C 1
ATOM 9560 O O . MET D 1 219 ? 10.466 33.262 96.660 1.00 27.71 219 MET E O 1
ATOM 9565 N N . PRO D 1 220 ? 10.829 35.494 96.781 1.00 33.04 220 PRO E N 1
ATOM 9566 C CA . PRO D 1 220 ? 11.489 35.544 95.469 1.00 27.52 220 PRO E CA 1
ATOM 9567 C C . PRO D 1 220 ? 12.876 34.891 95.504 1.00 32.19 220 PRO E C 1
ATOM 9568 O O . PRO D 1 220 ? 13.387 34.468 94.461 1.00 39.64 220 PRO E O 1
ATOM 9572 N N . GLY D 1 221 ? 13.472 34.793 96.689 1.00 26.02 221 GLY E N 1
ATOM 9573 C CA . GLY D 1 221 ? 14.749 34.106 96.829 1.00 27.66 221 GLY E CA 1
ATOM 9574 C C . GLY D 1 221 ? 14.693 32.621 96.490 1.00 31.71 221 GLY E C 1
ATOM 9575 O O . GLY D 1 221 ? 15.690 32.027 96.063 1.00 26.81 221 GLY E O 1
ATOM 9576 N N . ILE D 1 222 ? 13.522 32.013 96.662 1.00 21.01 222 ILE E N 1
ATOM 9577 C CA . ILE D 1 222 ? 13.381 30.575 96.463 1.00 18.80 222 ILE E CA 1
ATOM 9578 C C . ILE D 1 222 ? 13.212 30.154 94.989 1.00 31.56 222 ILE E C 1
ATOM 9579 O O . ILE D 1 222 ? 13.429 28.991 94.637 1.00 40.47 222 ILE E O 1
ATOM 9584 N N . ARG D 1 223 ? 12.838 31.105 94.139 1.00 34.30 223 ARG E N 1
ATOM 9585 C CA . ARG D 1 223 ? 12.812 30.897 92.693 1.00 31.97 223 ARG E CA 1
ATOM 9586 C C . ARG D 1 223 ? 11.791 29.846 92.273 1.00 40.28 223 ARG E C 1
ATOM 9587 O O . ARG D 1 223 ? 12.138 28.891 91.578 1.00 56.39 223 ARG E O 1
ATOM 9595 N N . PHE D 1 224 ? 10.535 30.006 92.692 1.00 34.68 224 PHE E N 1
ATOM 9596 C CA . PHE D 1 224 ? 9.513 29.014 92.343 1.00 34.88 224 PHE E CA 1
ATOM 9597 C C . PHE D 1 224 ? 8.250 29.537 91.639 1.00 38.29 224 PHE E C 1
ATOM 9598 O O . PHE D 1 224 ? 7.552 30.406 92.163 1.00 33.07 224 PHE E O 1
ATOM 9606 N N . GLY D 1 225 ? 7.958 28.970 90.464 1.00 43.17 225 GLY E N 1
ATOM 9607 C CA . GLY D 1 225 ? 6.719 29.229 89.737 1.00 41.17 225 GLY E CA 1
ATOM 9608 C C . GLY D 1 225 ? 6.139 27.982 89.061 1.00 39.61 225 GLY E C 1
ATOM 9609 O O . GLY D 1 225 ? 6.783 26.922 89.041 1.00 25.08 225 GLY E O 1
ATOM 9610 N N . TYR D 1 226 ? 4.930 28.100 88.500 1.00 28.27 226 TYR E N 1
ATOM 9611 C CA . TYR D 1 226 ? 4.266 26.956 87.861 1.00 19.45 226 TYR E CA 1
ATOM 9612 C C . TYR D 1 226 ? 3.177 27.302 86.840 1.00 31.89 226 TYR E C 1
ATOM 9613 O O . TYR D 1 226 ? 2.418 28.245 87.022 1.00 45.32 226 TYR E O 1
ATOM 9622 N N . GLY D 1 227 ? 3.117 26.530 85.758 1.00 32.68 227 GLY E N 1
ATOM 9623 C CA . GLY D 1 227 ? 2.093 26.692 84.737 1.00 24.01 227 GLY E CA 1
ATOM 9624 C C . GLY D 1 227 ? 1.109 25.527 84.659 1.00 27.59 227 GLY E C 1
ATOM 9625 O O . GLY D 1 227 ? 1.503 24.376 84.763 1.00 20.41 227 GLY E O 1
ATOM 9626 N N . ILE D 1 228 ? -0.172 25.830 84.445 1.00 35.56 228 ILE E N 1
ATOM 9627 C CA . ILE D 1 228 ? -1.242 24.829 84.394 1.00 37.80 228 ILE E CA 1
ATOM 9628 C C . ILE D 1 228 ? -1.992 24.847 83.061 1.00 39.87 228 ILE E C 1
ATOM 9629 O O . ILE D 1 228 ? -2.317 25.906 82.553 1.00 29.34 228 ILE E O 1
ATOM 9634 N N . THR D 1 229 ? -2.263 23.672 82.503 1.00 43.40 229 THR E N 1
ATOM 9635 C CA . THR D 1 229 ? -3.062 23.533 81.284 1.00 41.72 229 THR E CA 1
ATOM 9636 C C . THR D 1 229 ? -3.867 22.256 81.407 1.00 35.91 229 THR E C 1
ATOM 9637 O O . THR D 1 229 ? -3.439 21.317 82.061 1.00 32.11 229 THR E O 1
ATOM 9641 N N . ASN D 1 230 ? -5.020 22.200 80.760 1.00 32.46 230 ASN E N 1
ATOM 9642 C CA . ASN D 1 230 ? -5.651 20.909 80.560 1.00 42.66 230 ASN E CA 1
ATOM 9643 C C . ASN D 1 230 ? -5.052 20.256 79.315 1.00 41.70 230 ASN E C 1
ATOM 9644 O O . ASN D 1 230 ? -5.268 19.074 79.056 1.00 46.31 230 ASN E O 1
ATOM 9649 N N . ASN D 1 231 ? -4.299 21.047 78.551 1.00 33.75 231 ASN E N 1
ATOM 9650 C CA . ASN D 1 231 ? -3.654 20.578 77.329 1.00 24.99 231 ASN E CA 1
ATOM 9651 C C . ASN D 1 231 ? -2.301 19.948 77.628 1.00 29.13 231 ASN E C 1
ATOM 9652 O O . ASN D 1 231 ? -1.347 20.629 77.979 1.00 39.60 231 ASN E O 1
ATOM 9657 N N . LYS D 1 232 ? -2.224 18.635 77.494 1.00 22.59 232 LYS E N 1
ATOM 9658 C CA . LYS D 1 232 ? -1.037 17.914 77.907 1.00 32.17 232 LYS E CA 1
ATOM 9659 C C . LYS D 1 232 ? 0.094 18.001 76.883 1.00 35.00 232 LYS E C 1
ATOM 9660 O O . LYS D 1 232 ? 1.282 18.017 77.241 1.00 42.04 232 LYS E O 1
ATOM 9666 N N . GLU D 1 233 ? -0.277 18.101 75.615 1.00 30.24 233 GLU E N 1
ATOM 9667 C CA . GLU D 1 233 ? 0.717 18.237 74.567 1.00 35.20 233 GLU E CA 1
ATOM 9668 C C . GLU D 1 233 ? 1.575 19.500 74.771 1.00 48.47 233 GLU E C 1
ATOM 9669 O O . GLU D 1 233 ? 2.785 19.495 74.532 1.00 50.46 233 GLU E O 1
ATOM 9675 N N . ILE D 1 234 ? 0.936 20.571 75.227 1.00 51.72 234 ILE E N 1
ATOM 9676 C CA . ILE D 1 234 ? 1.624 21.806 75.586 1.00 39.72 234 ILE E CA 1
ATOM 9677 C C . ILE D 1 234 ? 2.616 21.585 76.722 1.00 28.07 234 ILE E C 1
ATOM 9678 O O . ILE D 1 234 ? 3.813 21.787 76.545 1.00 41.62 234 ILE E O 1
ATOM 9683 N N . ALA D 1 235 ? 2.118 21.180 77.890 1.00 25.19 235 ALA E N 1
ATOM 9684 C CA . ALA D 1 235 ? 2.987 20.889 79.043 1.00 32.13 235 ALA E CA 1
ATOM 9685 C C . ALA D 1 235 ? 4.160 19.959 78.706 1.00 39.30 235 ALA E C 1
ATOM 9686 O O . ALA D 1 235 ? 5.295 20.194 79.123 1.00 44.56 235 ALA E O 1
ATOM 9688 N N . ALA D 1 236 ? 3.871 18.894 77.966 1.00 41.87 236 ALA E N 1
ATOM 9689 C CA . ALA D 1 236 ? 4.896 17.960 77.520 1.00 38.05 236 ALA E CA 1
ATOM 9690 C C . ALA D 1 236 ? 5.995 18.693 76.762 1.00 36.16 236 ALA E C 1
ATOM 9691 O O . ALA D 1 236 ? 7.173 18.620 77.112 1.00 34.03 236 ALA E O 1
ATOM 9693 N N . LYS D 1 237 ? 5.597 19.392 75.709 1.00 39.70 237 LYS E N 1
ATOM 9694 C CA . LYS D 1 237 ? 6.532 20.168 74.915 1.00 39.55 237 LYS E CA 1
ATOM 9695 C C . LYS D 1 237 ? 7.406 21.074 75.793 1.00 40.59 237 LYS E C 1
ATOM 9696 O O . LYS D 1 237 ? 8.624 21.146 75.616 1.00 38.69 237 LYS E O 1
ATOM 9702 N N . ILE D 1 238 ? 6.785 21.754 76.749 1.00 37.47 238 ILE E N 1
ATOM 9703 C CA . ILE D 1 238 ? 7.518 22.686 77.595 1.00 34.66 238 ILE E CA 1
ATOM 9704 C C . ILE D 1 238 ? 8.505 21.984 78.515 1.00 38.73 238 ILE E C 1
ATOM 9705 O O . ILE D 1 238 ? 9.617 22.477 78.735 1.00 38.03 238 ILE E O 1
ATOM 9710 N N . LYS D 1 239 ? 8.094 20.842 79.057 1.00 40.36 239 LYS E N 1
ATOM 9711 C CA . LYS D 1 239 ? 8.954 20.081 79.954 1.00 38.37 239 LYS E CA 1
ATOM 9712 C C . LYS D 1 239 ? 10.139 19.496 79.200 1.00 35.27 239 LYS E C 1
ATOM 9713 O O . LYS D 1 239 ? 11.198 19.252 79.779 1.00 29.52 239 LYS E O 1
ATOM 9719 N N . ALA D 1 240 ? 9.959 19.306 77.898 1.00 33.20 240 ALA E N 1
ATOM 9720 C CA . ALA D 1 240 ? 11.037 18.863 77.016 1.00 37.14 240 ALA E CA 1
ATOM 9721 C C . ALA D 1 240 ? 12.206 19.848 77.020 1.00 46.63 240 ALA E C 1
ATOM 9722 O O . ALA D 1 240 ? 13.370 19.445 77.057 1.00 51.55 240 ALA E O 1
ATOM 9724 N N . LYS D 1 241 ? 11.888 21.139 76.980 1.00 41.66 241 LYS E N 1
ATOM 9725 C CA . LYS D 1 241 ? 12.905 22.187 76.968 1.00 39.98 241 LYS E CA 1
ATOM 9726 C C . LYS D 1 241 ? 13.571 22.382 78.333 1.00 40.77 241 LYS E C 1
ATOM 9727 O O . LYS D 1 241 ? 14.493 23.205 78.471 1.00 31.64 241 LYS E O 1
ATOM 9733 N N . GLN D 1 242 ? 13.103 21.634 79.332 1.00 45.43 242 GLN E N 1
ATOM 9734 C CA . GLN D 1 242 ? 13.606 21.762 80.703 1.00 47.73 242 GLN E CA 1
ATOM 9735 C C . GLN D 1 242 ? 14.605 20.665 81.112 1.00 44.79 242 GLN E C 1
ATOM 9736 O O . GLN D 1 242 ? 14.609 19.560 80.555 1.00 41.24 242 GLN E O 1
ATOM 9742 N N . ASN D 1 243 ? 15.431 20.985 82.107 1.00 38.16 243 ASN E N 1
ATOM 9743 C CA . ASN D 1 243 ? 16.315 20.011 82.742 1.00 39.43 243 ASN E CA 1
ATOM 9744 C C . ASN D 1 243 ? 15.658 19.271 83.898 1.00 39.64 243 ASN E C 1
ATOM 9745 O O . ASN D 1 243 ? 14.890 19.855 84.668 1.00 29.95 243 ASN E O 1
ATOM 9750 N N . PRO D 1 244 ? 15.973 17.977 84.029 1.00 41.23 244 PRO E N 1
ATOM 9751 C CA . PRO D 1 244 ? 15.506 17.165 85.153 1.00 42.95 244 PRO E CA 1
ATOM 9752 C C . PRO D 1 244 ? 16.043 17.750 86.448 1.00 46.69 244 PRO E C 1
ATOM 9753 O O . PRO D 1 244 ? 17.130 18.329 86.449 1.00 48.46 244 PRO E O 1
ATOM 9757 N N . TRP D 1 245 ? 15.286 17.608 87.530 1.00 49.85 245 TRP E N 1
ATOM 9758 C CA . TRP D 1 245 ? 15.644 18.228 88.806 1.00 47.46 245 TRP E CA 1
ATOM 9759 C C . TRP D 1 245 ? 15.828 19.762 88.723 1.00 36.80 245 TRP E C 1
ATOM 9760 O O . TRP D 1 245 ? 16.872 20.283 89.074 1.00 31.36 245 TRP E O 1
ATOM 9771 N N . ASN D 1 246 ? 14.813 20.495 88.277 1.00 30.29 246 ASN E N 1
ATOM 9772 C CA . ASN D 1 246 ? 14.962 21.952 88.152 1.00 36.19 246 ASN E CA 1
ATOM 9773 C C . ASN D 1 246 ? 14.502 22.762 89.377 1.00 35.73 246 ASN E C 1
ATOM 9774 O O . ASN D 1 246 ? 14.741 23.976 89.466 1.00 30.93 246 ASN E O 1
ATOM 9779 N N . ILE D 1 247 ? 13.826 22.083 90.298 1.00 20.81 247 ILE E N 1
ATOM 9780 C CA . ILE D 1 247 ? 13.290 22.701 91.497 1.00 23.91 247 ILE E CA 1
ATOM 9781 C C . ILE D 1 247 ? 14.143 22.283 92.672 1.00 26.50 247 ILE E C 1
ATOM 9782 O O . ILE D 1 247 ? 14.361 21.094 92.898 1.00 32.31 247 ILE E O 1
ATOM 9787 N N . ASN D 1 248 ? 14.654 23.257 93.411 1.00 24.58 248 ASN E N 1
ATOM 9788 C CA . ASN D 1 248 ? 15.505 22.933 94.544 1.00 28.72 248 ASN E CA 1
ATOM 9789 C C . ASN D 1 248 ? 14.658 22.419 95.709 1.00 30.02 248 ASN E C 1
ATOM 9790 O O . ASN D 1 248 ? 13.431 22.561 95.696 1.00 26.61 248 ASN E O 1
ATOM 9795 N N . CYS D 1 249 ? 15.305 21.821 96.704 1.00 29.77 249 CYS E N 1
ATOM 9796 C CA . CYS D 1 249 ? 14.588 21.149 97.788 1.00 19.77 249 CYS E CA 1
ATOM 9797 C C . CYS D 1 249 ? 13.838 22.110 98.728 1.00 20.07 249 CYS E C 1
ATOM 9798 O O . CYS D 1 249 ? 12.877 21.720 99.397 1.00 37.44 249 CYS E O 1
ATOM 9801 N N . PHE D 1 250 ? 14.284 23.359 98.769 1.00 19.07 250 PHE E N 1
ATOM 9802 C CA . PHE D 1 250 ? 13.638 24.392 99.564 1.00 21.05 250 PHE E CA 1
ATOM 9803 C C . PHE D 1 250 ? 12.388 24.940 98.890 1.00 24.13 250 PHE E C 1
ATOM 9804 O O . PHE D 1 250 ? 11.370 25.163 99.553 1.00 23.80 250 PHE E O 1
ATOM 9812 N N . ALA D 1 251 ? 12.468 25.161 97.578 1.00 18.69 251 ALA E N 1
ATOM 9813 C CA . ALA D 1 251 ? 11.309 25.571 96.799 1.00 16.61 251 ALA E CA 1
ATOM 9814 C C . ALA D 1 251 ? 10.254 24.489 96.868 1.00 24.91 251 ALA E C 1
ATOM 9815 O O . ALA D 1 251 ? 9.081 24.765 97.102 1.00 39.76 251 ALA E O 1
ATOM 9817 N N . GLU D 1 252 ? 10.684 23.249 96.672 1.00 27.17 252 GLU E N 1
ATOM 9818 C CA . GLU D 1 252 ? 9.802 22.089 96.795 1.00 20.62 252 GLU E CA 1
ATOM 9819 C C . GLU D 1 252 ? 9.102 22.047 98.149 1.00 25.43 252 GLU E C 1
ATOM 9820 O O . GLU D 1 252 ? 7.866 22.017 98.211 1.00 34.04 252 GLU E O 1
ATOM 9826 N N . MET D 1 253 ? 9.871 22.043 99.235 1.00 16.26 253 MET E N 1
ATOM 9827 C CA . MET D 1 253 ? 9.239 22.034 100.553 1.00 17.18 253 MET E CA 1
ATOM 9828 C C . MET D 1 253 ? 8.226 23.188 100.680 1.00 31.08 253 MET E C 1
ATOM 9829 O O . MET D 1 253 ? 7.131 23.022 101.244 1.00 37.81 253 MET E O 1
ATOM 9834 N N . ALA D 1 254 ? 8.588 24.339 100.117 1.00 26.71 254 ALA E N 1
ATOM 9835 C CA . ALA D 1 254 ? 7.752 25.526 100.152 1.00 26.70 254 ALA E CA 1
ATOM 9836 C C . ALA D 1 254 ? 6.409 25.290 99.488 1.00 34.51 254 ALA E C 1
ATOM 9837 O O . ALA D 1 254 ? 5.368 25.524 100.094 1.00 39.08 254 ALA E O 1
ATOM 9839 N N . ALA D 1 255 ? 6.440 24.862 98.231 1.00 36.82 255 ALA E N 1
ATOM 9840 C CA . ALA D 1 255 ? 5.222 24.520 97.496 1.00 41.43 255 ALA E CA 1
ATOM 9841 C C . ALA D 1 255 ? 4.301 23.542 98.244 1.00 38.29 255 ALA E C 1
ATOM 9842 O O . ALA D 1 255 ? 3.089 23.755 98.323 1.00 29.27 255 ALA E O 1
ATOM 9844 N N . ILE D 1 256 ? 4.878 22.472 98.787 1.00 38.79 256 ILE E N 1
ATOM 9845 C CA . ILE D 1 256 ? 4.089 21.414 99.417 1.00 38.64 256 ILE E CA 1
ATOM 9846 C C . ILE D 1 256 ? 3.515 21.822 100.773 1.00 41.79 256 ILE E C 1
ATOM 9847 O O . ILE D 1 256 ? 2.466 21.319 101.188 1.00 36.64 256 ILE E O 1
ATOM 9852 N N . ASN D 1 257 ? 4.195 22.749 101.442 1.00 45.28 257 ASN E N 1
ATOM 9853 C CA . ASN D 1 257 ? 3.873 23.105 102.823 1.00 45.39 257 ASN E CA 1
ATOM 9854 C C . ASN D 1 257 ? 3.152 24.440 102.991 1.00 43.69 257 ASN E C 1
ATOM 9855 O O . ASN D 1 257 ? 2.458 24.665 103.978 1.00 42.05 257 ASN E O 1
ATOM 9860 N N . CYS D 1 258 ? 3.306 25.326 102.020 1.00 46.94 258 CYS E N 1
ATOM 9861 C CA . CYS D 1 258 ? 2.842 26.692 102.196 1.00 52.38 258 CYS E CA 1
ATOM 9862 C C . CYS D 1 258 ? 1.629 27.084 101.350 1.00 46.22 258 CYS E C 1
ATOM 9863 O O . CYS D 1 258 ? 0.842 27.931 101.764 1.00 41.64 258 CYS E O 1
ATOM 9866 N N . LEU D 1 259 ? 1.463 26.475 100.178 1.00 45.22 259 LEU E N 1
ATOM 9867 C CA . LEU D 1 259 ? 0.306 26.796 99.343 1.00 37.37 259 LEU E CA 1
ATOM 9868 C C . LEU D 1 259 ? -0.990 26.610 100.139 1.00 38.75 259 LEU E C 1
ATOM 9869 O O . LEU D 1 259 ? -2.033 27.159 99.782 1.00 32.42 259 LEU E O 1
ATOM 9874 N N . LYS D 1 260 ? -0.921 25.826 101.214 1.00 41.49 260 LYS E N 1
ATOM 9875 C CA . LYS D 1 260 ? -2.083 25.614 102.082 1.00 39.68 260 LYS E CA 1
ATOM 9876 C C . LYS D 1 260 ? -1.853 26.054 103.531 1.00 36.99 260 LYS E C 1
ATOM 9877 O O . LYS D 1 260 ? -2.386 25.458 104.467 1.00 30.45 260 LYS E O 1
ATOM 9883 N N . ASP D 1 261 ? -1.059 27.104 103.702 1.00 38.76 261 ASP E N 1
ATOM 9884 C CA . ASP D 1 261 ? -1.037 27.828 104.960 1.00 40.50 261 ASP E CA 1
ATOM 9885 C C . ASP D 1 261 ? -2.161 28.857 104.899 1.00 49.94 261 ASP E C 1
ATOM 9886 O O . ASP D 1 261 ? -1.975 29.982 104.437 1.00 52.19 261 ASP E O 1
ATOM 9891 N N . THR D 1 262 ? -3.344 28.458 105.345 1.00 52.91 262 THR E N 1
ATOM 9892 C CA . THR D 1 262 ? -4.503 29.331 105.236 1.00 45.21 262 THR E CA 1
ATOM 9893 C C . THR D 1 262 ? -4.418 30.471 106.222 1.00 40.74 262 THR E C 1
ATOM 9894 O O . THR D 1 262 ? -4.991 31.529 105.981 1.00 37.57 262 THR E O 1
ATOM 9898 N N . ASN D 1 263 ? -3.723 30.257 107.340 1.00 40.28 263 ASN E N 1
ATOM 9899 C CA . ASN D 1 263 ? -3.446 31.353 108.265 1.00 36.27 263 ASN E CA 1
ATOM 9900 C C . ASN D 1 263 ? -2.794 32.510 107.509 1.00 39.02 263 ASN E C 1
ATOM 9901 O O . ASN D 1 263 ? -3.225 33.661 107.603 1.00 38.36 263 ASN E O 1
ATOM 9906 N N . TYR D 1 264 ? -1.752 32.183 106.751 1.00 43.29 264 TYR E N 1
ATOM 9907 C CA . TYR D 1 264 ? -1.021 33.171 105.971 1.00 45.49 264 TYR E CA 1
ATOM 9908 C C . TYR D 1 264 ? -1.895 33.830 104.893 1.00 45.88 264 TYR E C 1
ATOM 9909 O O . TYR D 1 264 ? -1.880 35.054 104.736 1.00 44.00 264 TYR E O 1
ATOM 9918 N N . ILE D 1 265 ? -2.652 33.024 104.154 1.00 40.99 265 ILE E N 1
ATOM 9919 C CA . ILE D 1 265 ? -3.546 33.563 103.125 1.00 33.75 265 ILE E CA 1
ATOM 9920 C C . ILE D 1 265 ? -4.625 34.501 103.690 1.00 40.21 265 ILE E C 1
ATOM 9921 O O . ILE D 1 265 ? -4.766 35.641 103.249 1.00 42.55 265 ILE E O 1
ATOM 9926 N N . GLU D 1 266 ? -5.381 34.023 104.670 1.00 37.72 266 GLU E N 1
ATOM 9927 C CA . GLU D 1 266 ? -6.429 34.832 105.268 1.00 39.21 266 GLU E CA 1
ATOM 9928 C C . GLU D 1 266 ? -5.843 36.100 105.873 1.00 43.26 266 GLU E C 1
ATOM 9929 O O . GLU D 1 266 ? -6.384 37.194 105.700 1.00 45.41 266 GLU E O 1
ATOM 9935 N N . GLU D 1 267 ? -4.737 35.936 106.591 1.00 38.72 267 GLU E N 1
ATOM 9936 C CA . GLU D 1 267 ? -4.001 37.057 107.154 1.00 36.42 267 GLU E CA 1
ATOM 9937 C C . GLU D 1 267 ? -3.616 38.079 106.073 1.00 37.76 267 GLU E C 1
ATOM 9938 O O . GLU D 1 267 ? -3.795 39.278 106.247 1.00 27.82 267 GLU E O 1
ATOM 9944 N N . SER D 1 268 ? -3.094 37.599 104.950 1.00 38.82 268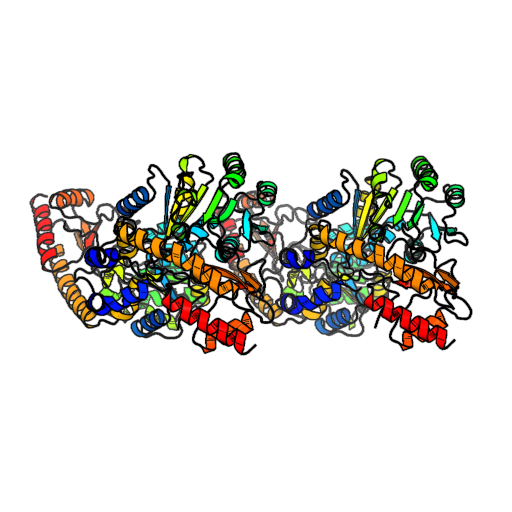 SER E N 1
ATOM 9945 C CA . SER D 1 268 ? -2.654 38.497 103.895 1.00 25.56 268 SER E CA 1
ATOM 9946 C C . SER D 1 268 ? -3.829 39.160 103.167 1.00 35.27 268 SER E C 1
ATOM 9947 O O . SER D 1 268 ? -3.722 40.313 102.733 1.00 38.17 268 SER E O 1
ATOM 9950 N N . LEU D 1 269 ? -4.950 38.450 103.043 1.00 32.41 269 LEU E N 1
ATOM 9951 C CA . LEU D 1 269 ? -6.144 39.020 102.399 1.00 35.93 269 LEU E CA 1
ATOM 9952 C C . LEU D 1 269 ? -6.843 40.071 103.281 1.00 38.36 269 LEU E C 1
ATOM 9953 O O . LEU D 1 269 ? -7.433 41.028 102.782 1.00 31.29 269 LEU E O 1
ATOM 9958 N N . LEU D 1 270 ? -6.772 39.873 104.590 1.00 45.43 270 LEU E N 1
ATOM 9959 C CA . LEU D 1 270 ? -7.134 40.893 105.563 1.00 43.17 270 LEU E CA 1
ATOM 9960 C C . LEU D 1 270 ? -6.293 42.133 105.239 1.00 43.57 270 LEU E C 1
ATOM 9961 O O . LEU D 1 270 ? -6.800 43.257 105.076 1.00 34.69 270 LEU E O 1
ATOM 9966 N N . TRP D 1 271 ? -4.991 41.919 105.116 1.00 40.06 271 TRP E N 1
ATOM 9967 C CA . TRP D 1 271 ? -4.093 43.042 104.920 1.00 32.52 271 TRP E CA 1
ATOM 9968 C C . TRP D 1 271 ? -4.441 43.909 103.699 1.00 26.38 271 TRP E C 1
ATOM 9969 O O . TRP D 1 271 ? -4.757 45.076 103.847 1.00 21.35 271 TRP E O 1
ATOM 9980 N N . ILE D 1 272 ? -4.382 43.354 102.491 1.00 24.89 272 ILE E N 1
ATOM 9981 C CA . ILE D 1 272 ? -4.532 44.208 101.305 1.00 26.97 272 ILE E CA 1
ATOM 9982 C C . ILE D 1 272 ? -5.905 44.804 101.079 1.00 32.30 272 ILE E C 1
ATOM 9983 O O . ILE D 1 272 ? -6.009 45.895 100.534 1.00 41.93 272 ILE E O 1
ATOM 9988 N N . LYS D 1 273 ? -6.958 44.071 101.426 1.00 34.24 273 LYS E N 1
ATOM 9989 C CA . LYS D 1 273 ? -8.307 44.571 101.206 1.00 33.89 273 LYS E CA 1
ATOM 9990 C C . LYS D 1 273 ? -8.526 45.861 102.005 1.00 35.83 273 LYS E C 1
ATOM 9991 O O . LYS D 1 273 ? -9.046 46.836 101.482 1.00 48.99 273 LYS E O 1
ATOM 9997 N N . LYS D 1 274 ? -8.092 45.870 103.260 1.00 31.35 274 LYS E N 1
ATOM 9998 C CA . LYS D 1 274 ? -8.124 47.071 104.088 1.00 24.06 274 LYS E CA 1
ATOM 9999 C C . LYS D 1 274 ? -7.227 48.152 103.513 1.00 39.65 274 LYS E C 1
ATOM 10000 O O . LYS D 1 274 ? -7.677 49.243 103.128 1.00 40.81 274 LYS E O 1
ATOM 10006 N N . GLU D 1 275 ? -5.940 47.836 103.472 1.00 39.16 275 GLU E N 1
ATOM 10007 C CA . GLU D 1 275 ? -4.930 48.814 103.130 1.00 32.14 275 GLU E CA 1
ATOM 10008 C C . GLU D 1 275 ? -4.980 49.239 101.666 1.00 42.40 275 GLU E C 1
ATOM 10009 O O . GLU D 1 275 ? -4.574 50.353 101.335 1.00 51.19 275 GLU E O 1
ATOM 10015 N N . ARG D 1 276 ? -5.487 48.384 100.784 1.00 36.08 276 ARG E N 1
ATOM 10016 C CA . ARG D 1 276 ? -5.665 48.837 99.412 1.00 34.67 276 ARG E CA 1
ATOM 10017 C C . ARG D 1 276 ? -6.632 50.015 99.406 1.00 37.94 276 ARG E C 1
ATOM 10018 O O . ARG D 1 276 ? -6.361 51.033 98.780 1.00 35.19 276 ARG E O 1
ATOM 10026 N N . LYS D 1 277 ? -7.744 49.887 100.128 1.00 43.90 277 LYS E N 1
ATOM 10027 C CA . LYS D 1 277 ? -8.754 50.953 100.176 1.00 44.53 277 LYS E CA 1
ATOM 10028 C C . LYS D 1 277 ? -8.272 52.236 100.845 1.00 27.02 277 LYS E C 1
ATOM 10029 O O . LYS D 1 277 ? -8.646 53.314 100.435 1.00 29.00 277 LYS E O 1
ATOM 10035 N N . ARG D 1 278 ? -7.458 52.098 101.883 1.00 30.91 278 ARG E N 1
ATOM 10036 C CA . ARG D 1 278 ? -6.984 53.222 102.680 1.00 36.82 278 ARG E CA 1
ATOM 10037 C C . ARG D 1 278 ? -5.955 54.025 101.887 1.00 37.61 278 ARG E C 1
ATOM 10038 O O . ARG D 1 278 ? -6.105 55.222 101.666 1.00 39.17 278 ARG E O 1
ATOM 10046 N N . PHE D 1 279 ? -4.902 53.346 101.468 1.00 30.18 279 PHE E N 1
ATOM 10047 C CA . PHE D 1 279 ? -3.908 53.914 100.567 1.00 35.21 279 PHE E CA 1
ATOM 10048 C C . PHE D 1 279 ? -4.561 54.681 99.406 1.00 29.07 279 PHE E C 1
ATOM 10049 O O . PHE D 1 279 ? -4.174 55.793 99.063 1.00 22.97 279 PHE E O 1
ATOM 10057 N N . ILE D 1 280 ? -5.548 54.057 98.787 1.00 31.23 280 ILE E N 1
ATOM 10058 C CA . ILE D 1 280 ? -6.132 54.605 97.579 1.00 32.27 280 ILE E CA 1
ATOM 10059 C C . ILE D 1 280 ? -6.886 55.876 97.898 1.00 32.71 280 ILE E C 1
ATOM 10060 O O . ILE D 1 280 ? -6.816 56.848 97.144 1.00 30.73 280 ILE E O 1
ATOM 10065 N N . GLU D 1 281 ? -7.614 55.866 99.011 1.00 42.16 281 GLU E N 1
ATOM 10066 C CA . GLU D 1 281 ? -8.320 57.063 99.475 1.00 40.74 281 GLU E CA 1
ATOM 10067 C C . GLU D 1 281 ? -7.350 58.201 99.618 1.00 38.42 281 GLU E C 1
ATOM 10068 O O . GLU D 1 281 ? -7.673 59.338 99.286 1.00 39.09 281 GLU E O 1
ATOM 10074 N N . GLU D 1 282 ? -6.154 57.883 100.114 1.00 40.44 282 GLU E N 1
ATOM 10075 C CA . GLU D 1 282 ? -5.134 58.896 100.392 1.00 41.97 282 GLU E CA 1
ATOM 10076 C C . GLU D 1 282 ? -4.454 59.483 99.148 1.00 35.86 282 GLU E C 1
ATOM 10077 O O . GLU D 1 282 ? -4.273 60.695 99.064 1.00 43.03 282 GLU E O 1
ATOM 10083 N N . LEU D 1 283 ? -4.070 58.636 98.195 1.00 34.26 283 LEU E N 1
ATOM 10084 C CA . LEU D 1 283 ? -3.433 59.113 96.963 1.00 32.56 283 LEU E CA 1
ATOM 10085 C C . LEU D 1 283 ? -4.388 59.994 96.202 1.00 29.86 283 LEU E C 1
ATOM 10086 O O . LEU D 1 283 ? -3.980 60.809 95.374 1.00 36.32 283 LEU E O 1
ATOM 10091 N N . ASN D 1 284 ? -5.672 59.811 96.460 1.00 36.85 284 ASN E N 1
ATOM 10092 C CA . ASN D 1 284 ? -6.683 60.576 95.750 1.00 46.36 284 ASN E CA 1
ATOM 10093 C C . ASN D 1 284 ? -6.823 61.958 96.384 1.00 53.97 284 ASN E C 1
ATOM 10094 O O . ASN D 1 284 ? -7.684 62.749 95.999 1.00 53.35 284 ASN E O 1
ATOM 10099 N N . LYS D 1 285 ? -5.949 62.226 97.355 1.00 51.64 285 LYS E N 1
ATOM 10100 C CA . LYS D 1 285 ? -5.909 63.491 98.077 1.00 45.29 285 LYS E CA 1
ATOM 10101 C C . LYS D 1 285 ? -4.675 64.311 97.712 1.00 45.89 285 LYS E C 1
ATOM 10102 O O . LYS D 1 285 ? -4.603 65.496 98.035 1.00 46.00 285 LYS E O 1
ATOM 10108 N N . ILE D 1 286 ? -3.692 63.686 97.065 1.00 48.74 286 ILE E N 1
ATOM 10109 C CA . ILE D 1 286 ? -2.470 64.403 96.676 1.00 47.73 286 ILE E CA 1
ATOM 10110 C C . ILE D 1 286 ? -2.731 65.195 95.391 1.00 40.06 286 ILE E C 1
ATOM 10111 O O . ILE D 1 286 ? -3.243 64.649 94.408 1.00 47.78 286 ILE E O 1
ATOM 10116 N N . GLY D 1 287 ? -2.409 66.485 95.413 1.00 27.42 287 GLY E N 1
ATOM 10117 C CA . GLY D 1 287 ? -2.804 67.381 94.340 1.00 29.43 287 GLY E CA 1
ATOM 10118 C C . GLY D 1 287 ? -2.228 67.097 92.962 1.00 37.77 287 GLY E C 1
ATOM 10119 O O . GLY D 1 287 ? -2.903 67.294 91.935 1.00 39.23 287 GLY E O 1
ATOM 10120 N N . PHE D 1 288 ? -0.977 66.648 92.934 1.00 30.99 288 PHE E N 1
ATOM 10121 C CA . PHE D 1 288 ? -0.268 66.422 91.675 1.00 34.52 288 PHE E CA 1
ATOM 10122 C C . PHE D 1 288 ? -0.520 65.024 91.124 1.00 41.78 288 PHE E C 1
ATOM 10123 O O . PHE D 1 288 ? 0.201 64.550 90.237 1.00 40.68 288 PHE E O 1
ATOM 10131 N N . ILE D 1 289 ? -1.535 64.358 91.665 1.00 38.95 289 ILE E N 1
ATOM 10132 C CA . ILE D 1 289 ? -1.994 63.106 91.095 1.00 36.33 289 ILE E CA 1
ATOM 10133 C C . ILE D 1 289 ? -3.350 63.302 90.439 1.00 34.87 289 ILE E C 1
ATOM 10134 O O . ILE D 1 289 ? -4.375 63.474 91.106 1.00 31.14 289 ILE E O 1
ATOM 10139 N N . LYS D 1 290 ? -3.321 63.308 89.114 1.00 26.42 290 LYS E N 1
ATOM 10140 C CA . LYS D 1 290 ? -4.494 63.550 88.305 1.00 33.23 290 LYS E CA 1
ATOM 10141 C C . LYS D 1 290 ? -5.391 62.325 88.358 1.00 31.94 290 LYS E C 1
ATOM 10142 O O . LYS D 1 290 ? -6.621 62.437 88.379 1.00 37.37 290 LYS E O 1
ATOM 10148 N N . ARG D 1 291 ? -4.775 61.149 88.382 1.00 40.46 291 ARG E N 1
ATOM 10149 C CA . ARG D 1 291 ? -5.547 59.914 88.349 1.00 31.47 291 ARG E CA 1
ATOM 10150 C C . ARG D 1 291 ? -4.894 58.743 89.058 1.00 33.00 291 ARG E C 1
ATOM 10151 O O . ARG D 1 291 ? -3.686 58.498 88.955 1.00 32.81 291 ARG E O 1
ATOM 10159 N N . VAL D 1 292 ? -5.732 58.027 89.790 1.00 33.14 292 VAL E N 1
ATOM 10160 C CA . VAL D 1 292 ? -5.382 56.756 90.379 1.00 41.16 292 VAL E CA 1
ATOM 1016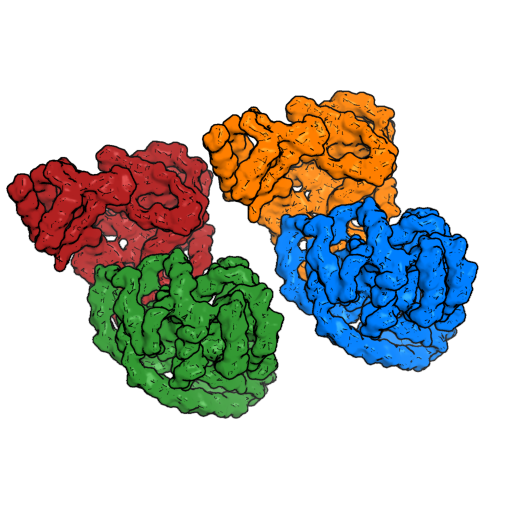1 C C . VAL D 1 292 ? -6.258 55.667 89.730 1.00 49.12 292 VAL E C 1
ATOM 10162 O O . VAL D 1 292 ? -7.477 55.636 89.925 1.00 51.59 292 VAL E O 1
ATOM 10166 N N . PHE D 1 293 ? -5.634 54.797 88.936 1.00 50.09 293 PHE E N 1
ATOM 10167 C CA . PHE D 1 293 ? -6.331 53.667 88.314 1.00 43.04 293 PHE E CA 1
ATOM 10168 C C . PHE D 1 293 ? -6.631 52.565 89.340 1.00 33.35 293 PHE E C 1
ATOM 10169 O O . PHE D 1 293 ? -5.824 52.298 90.223 1.00 30.65 293 PHE E O 1
ATOM 10177 N N . SER D 1 294 ? -7.800 51.944 89.216 1.00 36.55 294 SER E N 1
ATOM 10178 C CA . SER D 1 294 ? -8.240 50.860 90.103 1.00 40.57 294 SER E CA 1
ATOM 10179 C C . SER D 1 294 ? -7.353 49.599 89.994 1.00 33.35 294 SER E C 1
ATOM 10180 O O . SER D 1 294 ? -7.263 48.989 88.921 1.00 31.10 294 SER E O 1
ATOM 10183 N N . PRO D 1 295 ? -6.686 49.215 91.107 1.00 28.81 295 PRO E N 1
ATOM 10184 C CA . PRO D 1 295 ? -5.736 48.104 91.186 1.00 25.69 295 PRO E CA 1
ATOM 10185 C C . PRO D 1 295 ? -6.419 46.893 91.760 1.00 35.05 295 PRO E C 1
ATOM 10186 O O . PRO D 1 295 ? -7.305 47.056 92.598 1.00 33.01 295 PRO E O 1
ATOM 10190 N N . HIS D 1 296 ? -6.006 45.692 91.371 1.00 37.07 296 HIS E N 1
ATOM 10191 C CA . HIS D 1 296 ? -6.592 44.520 91.997 1.00 33.03 296 HIS E CA 1
ATOM 10192 C C . HIS D 1 296 ? -5.609 43.783 92.880 1.00 27.71 296 HIS E C 1
ATOM 10193 O O . HIS D 1 296 ? -5.975 42.840 93.559 1.00 25.26 296 HIS E O 1
ATOM 10200 N N . ALA D 1 297 ? -4.366 44.251 92.887 1.00 26.35 297 ALA E N 1
ATOM 10201 C CA . ALA D 1 297 ? -3.327 43.635 93.697 1.00 39.51 297 ALA E CA 1
ATOM 10202 C C . ALA D 1 297 ? -2.656 44.637 94.640 1.00 35.50 297 ALA E C 1
ATOM 10203 O O . ALA D 1 297 ? -3.315 45.513 95.186 1.00 34.18 297 ALA E O 1
ATOM 10205 N N . ASN D 1 298 ? -1.346 44.494 94.821 1.00 40.71 298 ASN E N 1
ATOM 10206 C CA . ASN D 1 298 ? -0.605 45.260 95.818 1.00 33.43 298 ASN E CA 1
ATOM 10207 C C . ASN D 1 298 ? 0.338 46.278 95.195 1.00 38.05 298 ASN E C 1
ATOM 10208 O O . ASN D 1 298 ? 1.398 46.586 95.747 1.00 44.49 298 ASN E O 1
ATOM 10213 N N . PHE D 1 299 ? -0.052 46.790 94.037 1.00 35.35 299 PHE E N 1
ATOM 10214 C CA . PHE D 1 299 ? 0.647 47.901 93.418 1.00 27.86 299 PHE E CA 1
ATOM 10215 C C . PHE D 1 299 ? -0.386 48.814 92.767 1.00 32.15 299 PHE E C 1
ATOM 10216 O O . PHE D 1 299 ? -1.483 48.372 92.401 1.00 38.32 299 PHE E O 1
ATOM 10224 N N . VAL D 1 300 ? -0.054 50.094 92.661 1.00 26.83 300 VAL E N 1
ATOM 10225 C CA . VAL D 1 300 ? -1.006 51.075 92.160 1.00 31.71 300 VAL E CA 1
ATOM 10226 C C . VAL D 1 300 ? -0.374 51.958 91.079 1.00 34.18 300 VAL E C 1
ATOM 10227 O O . VAL D 1 300 ? 0.746 52.470 91.246 1.00 26.29 300 VAL E O 1
ATOM 10231 N N . LEU D 1 301 ? -1.077 52.108 89.959 1.00 30.70 301 LEU E N 1
ATOM 10232 C CA . LEU D 1 301 ? -0.601 52.963 88.877 1.00 27.57 301 LEU E CA 1
ATOM 10233 C C . LEU D 1 301 ? -1.245 54.355 88.997 1.00 19.35 301 LEU E C 1
ATOM 10234 O O . LEU D 1 301 ? -2.439 54.459 89.219 1.00 24.78 301 LEU E O 1
ATOM 10239 N N . CYS D 1 302 ? -0.456 55.416 88.857 1.00 24.79 302 CYS E N 1
ATOM 10240 C CA . CYS D 1 302 ? -1.001 56.783 88.875 1.00 36.22 302 CYS E CA 1
ATOM 10241 C C . CYS D 1 302 ? -0.621 57.619 87.657 1.00 35.33 302 CYS E C 1
ATOM 10242 O O . CYS D 1 302 ? 0.430 57.414 87.049 1.00 28.03 302 CYS E O 1
ATOM 10245 N N . ARG D 1 303 ? -1.493 58.565 87.328 1.00 31.99 303 ARG E N 1
ATOM 10246 C CA . ARG D 1 303 ? -1.214 59.598 86.335 1.00 38.75 303 ARG E CA 1
ATOM 10247 C C . ARG D 1 303 ? -0.852 60.889 87.051 1.00 39.47 303 ARG E C 1
ATOM 10248 O O . ARG D 1 303 ? -1.667 61.430 87.794 1.00 43.49 303 ARG E O 1
ATOM 10256 N N . LEU D 1 304 ? 0.359 61.391 86.830 1.00 39.48 304 LEU E N 1
ATOM 10257 C CA . LEU D 1 304 ? 0.800 62.627 87.484 1.00 32.28 304 LEU E CA 1
ATOM 10258 C C . LEU D 1 304 ? 0.317 63.870 86.743 1.00 34.94 304 LEU E C 1
ATOM 10259 O O . LEU D 1 304 ? 0.067 63.821 85.533 1.00 30.18 304 LEU E O 1
ATOM 10264 N N . GLU D 1 305 ? 0.203 64.976 87.486 1.00 31.52 305 GLU E N 1
ATOM 10265 C CA . GLU D 1 305 ? -0.162 66.289 86.941 1.00 34.37 305 GLU E CA 1
ATOM 10266 C C . GLU D 1 305 ? 0.859 67.359 87.344 1.00 32.75 305 GLU E C 1
ATOM 10267 O O . GLU D 1 305 ? 1.206 67.485 88.521 1.00 32.95 305 GLU E O 1
ATOM 10273 N N . ASN D 1 306 ? 1.348 68.126 86.374 1.00 36.61 306 ASN E N 1
ATOM 10274 C CA . ASN D 1 306 ? 2.257 69.236 86.687 1.00 44.46 306 ASN E CA 1
ATOM 10275 C C . ASN D 1 306 ? 3.565 68.812 87.336 1.00 44.51 306 ASN E C 1
ATOM 10276 O O . ASN D 1 306 ? 4.334 69.652 87.788 1.00 39.25 306 ASN E O 1
ATOM 10281 N N . ILE D 1 307 ? 3.787 67.507 87.417 1.00 51.53 307 ILE E N 1
ATOM 10282 C CA . ILE D 1 307 ? 5.099 66.966 87.739 1.00 46.73 307 ILE E CA 1
ATOM 10283 C C . ILE D 1 307 ? 5.297 65.742 86.873 1.00 36.41 307 ILE E C 1
ATOM 10284 O O . ILE D 1 307 ? 4.336 65.070 86.502 1.00 44.88 307 ILE E O 1
ATOM 10289 N N . SER D 1 308 ? 6.545 65.461 86.534 1.00 40.94 308 SER E N 1
ATOM 10290 C CA . SER D 1 308 ? 6.851 64.275 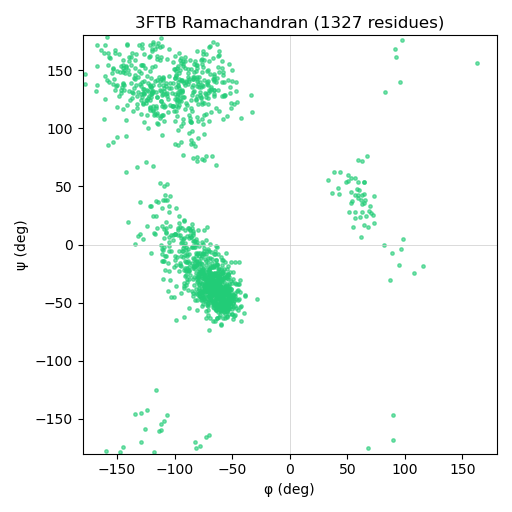85.750 1.00 32.41 308 SER E CA 1
ATOM 10291 C C . SER D 1 308 ? 7.366 63.183 86.667 1.00 23.17 308 SER E C 1
ATOM 10292 O O . SER D 1 308 ? 7.948 63.485 87.705 1.00 22.93 308 SER E O 1
ATOM 10295 N N . GLY D 1 309 ? 7.143 61.922 86.279 1.00 19.28 309 GLY E N 1
ATOM 10296 C CA . GLY D 1 309 ? 7.630 60.759 87.007 1.00 19.22 309 GLY E CA 1
ATOM 10297 C C . GLY D 1 309 ? 9.122 60.840 87.266 1.00 24.78 309 GLY E C 1
ATOM 10298 O O . GLY D 1 309 ? 9.600 60.440 88.330 1.00 16.70 309 GLY E O 1
ATOM 10299 N N . GLU D 1 310 ? 9.857 61.370 86.291 1.00 25.79 310 GLU E N 1
ATOM 10300 C CA . GLU D 1 310 ? 11.282 61.595 86.462 1.00 29.87 310 GLU E CA 1
ATOM 10301 C C . GLU D 1 310 ? 11.483 62.549 87.617 1.00 35.80 310 GLU E C 1
ATOM 10302 O O . GLU D 1 310 ? 12.170 62.230 88.582 1.00 43.32 310 GLU E O 1
ATOM 10308 N N . LYS D 1 311 ? 10.874 63.726 87.509 1.00 37.28 311 LYS E N 1
ATOM 10309 C CA . LYS D 1 311 ? 10.884 64.700 88.593 1.00 47.24 311 LYS E CA 1
ATOM 10310 C C . LYS D 1 311 ? 10.517 64.037 89.915 1.00 40.62 311 LYS E C 1
ATOM 10311 O O . LYS D 1 311 ? 11.316 64.008 90.855 1.00 39.17 311 LYS E O 1
ATOM 10317 N N . LEU D 1 312 ? 9.305 63.497 89.978 1.00 32.79 312 LEU E N 1
ATOM 10318 C CA . LEU D 1 312 ? 8.814 62.860 91.192 1.00 36.41 312 LEU E CA 1
ATOM 10319 C C . LEU D 1 312 ? 9.749 61.759 91.722 1.00 46.33 312 LEU E C 1
ATOM 10320 O O . LEU D 1 312 ? 9.769 61.477 92.918 1.00 53.95 312 LEU E O 1
ATOM 10325 N N . TYR D 1 313 ? 10.520 61.137 90.833 1.00 44.28 313 TYR E N 1
ATOM 10326 C CA . TYR D 1 313 ? 11.446 60.077 91.230 1.00 41.11 313 TYR E CA 1
ATOM 10327 C C . TYR D 1 313 ? 12.663 60.614 91.989 1.00 39.23 313 TYR E C 1
ATOM 10328 O O . TYR D 1 313 ? 13.038 60.084 93.046 1.00 36.98 313 TYR E O 1
ATOM 10337 N N . ASP D 1 314 ? 13.287 61.654 91.441 1.00 42.25 314 ASP E N 1
ATOM 10338 C CA . ASP D 1 314 ? 14.460 62.256 92.074 1.00 38.94 314 ASP E CA 1
ATOM 10339 C C . ASP D 1 314 ? 14.114 62.825 93.437 1.00 35.35 314 ASP E C 1
ATOM 10340 O O . ASP D 1 314 ? 14.877 62.678 94.390 1.00 39.11 314 ASP E O 1
ATOM 10345 N N . SER D 1 315 ? 12.950 63.467 93.517 1.00 30.96 315 SER E N 1
ATOM 10346 C CA . SER D 1 315 ? 12.500 64.119 94.744 1.00 31.99 315 SER E CA 1
ATOM 10347 C C . SER D 1 315 ? 12.303 63.113 95.872 1.00 34.76 315 SER E C 1
ATOM 10348 O O . SER D 1 315 ? 12.702 63.348 97.007 1.00 36.67 315 SER E O 1
ATOM 10351 N N . LEU D 1 316 ? 11.671 61.991 95.549 1.00 40.28 316 LEU E N 1
ATOM 10352 C CA . LEU D 1 316 ? 11.485 60.920 96.517 1.00 32.27 316 LEU E CA 1
ATOM 10353 C C . LEU D 1 316 ? 12.806 60.185 96.773 1.00 33.84 316 LEU E C 1
ATOM 10354 O O . LEU D 1 316 ? 13.040 59.676 97.873 1.00 37.77 316 LEU E O 1
ATOM 10359 N N . LEU D 1 317 ? 13.682 60.153 95.772 1.00 26.55 317 LEU E N 1
ATOM 10360 C CA . LEU D 1 317 ? 14.892 59.349 95.886 1.00 29.84 317 LEU E CA 1
ATOM 10361 C C . LEU D 1 317 ? 15.839 59.947 96.921 1.00 39.61 317 LEU E C 1
ATOM 10362 O O . LEU D 1 317 ? 16.715 59.250 97.440 1.00 41.64 317 LEU E O 1
ATOM 10367 N N . LYS D 1 318 ? 15.656 61.233 97.221 1.00 37.11 318 LYS E N 1
ATOM 10368 C CA . LYS D 1 318 ? 16.406 61.868 98.297 1.00 43.64 318 LYS E CA 1
ATOM 10369 C C . LYS D 1 318 ? 15.791 61.527 99.653 1.00 50.55 318 LYS E C 1
ATOM 10370 O O . LYS D 1 318 ? 16.480 61.507 100.673 1.00 58.39 318 LYS E O 1
ATOM 10376 N N . GLU D 1 319 ? 14.485 61.276 99.653 1.00 50.36 319 GLU E N 1
ATOM 10377 C CA . GLU D 1 319 ? 13.757 60.843 100.846 1.00 54.38 319 GLU E CA 1
ATOM 10378 C C . GLU D 1 319 ? 13.961 59.357 101.077 1.00 58.62 319 GLU E C 1
ATOM 10379 O O . GLU D 1 319 ? 13.259 58.736 101.876 1.00 54.87 319 GLU E O 1
ATOM 10385 N N . ASP D 1 320 ? 14.924 58.784 100.365 1.00 65.76 320 ASP E N 1
ATOM 10386 C CA . ASP D 1 320 ? 15.149 57.350 100.431 1.00 64.19 320 ASP E CA 1
ATOM 10387 C C . ASP D 1 320 ? 13.834 56.638 100.148 1.00 52.98 320 ASP E C 1
ATOM 10388 O O . ASP D 1 320 ? 13.339 55.862 100.968 1.00 49.00 320 ASP E O 1
ATOM 10393 N N . ILE D 1 321 ? 13.262 56.938 98.986 1.00 42.31 321 ILE E N 1
ATOM 10394 C CA . ILE D 1 321 ? 12.062 56.257 98.518 1.00 40.39 321 ILE E CA 1
ATOM 10395 C C . ILE D 1 321 ? 12.188 55.968 97.029 1.00 41.09 321 ILE E C 1
ATOM 10396 O O . ILE D 1 321 ? 12.411 56.883 96.232 1.00 42.15 321 ILE E O 1
ATOM 10401 N N . VAL D 1 322 ? 12.045 54.697 96.659 1.00 36.06 322 VAL E N 1
ATOM 10402 C CA . VAL D 1 322 ? 12.121 54.298 95.258 1.00 27.85 322 VAL E CA 1
ATOM 10403 C C . VAL D 1 322 ? 10.713 54.139 94.711 1.00 25.50 322 VAL E C 1
ATOM 10404 O O . VAL D 1 322 ? 9.851 53.573 95.377 1.00 32.90 322 VAL E O 1
ATOM 10408 N N . ILE D 1 323 ? 10.463 54.652 93.510 1.00 22.25 323 ILE E N 1
ATOM 10409 C CA . ILE D 1 323 ? 9.162 54.432 92.880 1.00 30.40 323 ILE E CA 1
ATOM 10410 C C . ILE D 1 323 ? 9.343 53.957 91.440 1.00 40.63 323 ILE E C 1
ATOM 10411 O O . ILE D 1 323 ? 10.320 54.312 90.793 1.00 45.10 323 ILE E O 1
ATOM 10416 N N . ARG D 1 324 ? 8.416 53.149 90.936 1.00 37.11 324 ARG E N 1
ATOM 10417 C CA . ARG D 1 324 ? 8.553 52.636 89.571 1.00 31.31 324 ARG E CA 1
ATOM 10418 C C . ARG D 1 324 ? 8.096 53.672 88.548 1.00 29.64 324 ARG E C 1
ATOM 10419 O O . ARG D 1 324 ? 6.904 53.985 88.461 1.00 35.14 324 ARG E O 1
ATOM 10427 N N . ARG D 1 325 ? 9.047 54.226 87.798 1.00 23.49 325 ARG E N 1
ATOM 10428 C CA . ARG D 1 325 ? 8.707 55.027 86.623 1.00 31.04 325 ARG E CA 1
ATOM 10429 C C . ARG D 1 325 ? 8.106 54.104 85.559 1.00 34.63 325 ARG E C 1
ATOM 10430 O O . ARG D 1 325 ? 8.634 53.022 85.295 1.00 23.23 325 ARG E O 1
ATOM 10438 N N . CYS D 1 326 ? 7.001 54.518 84.953 1.00 35.68 326 CYS E N 1
ATOM 10439 C CA . CYS D 1 326 ? 6.378 53.703 83.922 1.00 41.43 326 CYS E CA 1
ATOM 10440 C C . CYS D 1 326 ? 6.582 54.315 82.551 1.00 39.89 326 CYS E C 1
ATOM 10441 O O . CYS D 1 326 ? 5.876 54.005 81.590 1.00 44.30 326 CYS E O 1
ATOM 10444 N N . CYS D 1 327 ? 7.578 55.183 82.479 1.00 38.07 327 CYS E N 1
ATOM 10445 C CA . CYS D 1 327 ? 7.997 55.785 81.230 1.00 32.18 327 CYS E CA 1
ATOM 10446 C C . CYS D 1 327 ? 8.276 54.722 80.146 1.00 48.80 327 CYS E C 1
ATOM 10447 O O . CYS D 1 327 ? 7.882 54.897 78.982 1.00 53.06 327 CYS E O 1
ATOM 10450 N N . ASN D 1 328 ? 8.930 53.620 80.532 1.00 48.23 328 ASN E N 1
ATOM 10451 C CA . ASN D 1 328 ? 9.362 52.585 79.578 1.00 40.39 328 ASN E CA 1
ATOM 10452 C C . ASN D 1 328 ? 8.372 51.448 79.290 1.00 45.25 328 ASN E C 1
ATOM 10453 O O . ASN D 1 328 ? 8.650 50.577 78.464 1.00 47.63 328 ASN E O 1
ATOM 10458 N N . PHE D 1 329 ? 7.241 51.428 79.988 1.00 47.31 329 PHE E N 1
ATOM 10459 C CA . PHE D 1 329 ? 6.157 50.538 79.604 1.00 41.54 329 PHE E CA 1
ATOM 10460 C C . PHE D 1 329 ? 5.676 51.033 78.255 1.00 39.46 329 PHE E C 1
ATOM 10461 O O . PHE D 1 329 ? 5.409 52.227 78.094 1.00 33.98 329 PHE E O 1
ATOM 10469 N N . ILE D 1 330 ? 5.574 50.131 77.284 1.00 34.21 330 ILE E N 1
ATOM 10470 C CA . ILE D 1 330 ? 5.013 50.486 75.991 1.00 28.24 330 ILE E CA 1
ATOM 10471 C C . ILE D 1 330 ? 3.562 50.910 76.166 1.00 36.05 330 ILE E C 1
ATOM 10472 O O . ILE D 1 330 ? 2.797 50.232 76.850 1.00 35.99 330 ILE E O 1
ATOM 10477 N N . GLY D 1 331 ? 3.189 52.032 75.551 1.00 29.03 331 GLY E N 1
ATOM 10478 C CA . GLY D 1 331 ? 1.835 52.555 75.666 1.00 34.98 331 GLY E CA 1
ATOM 10479 C C . GLY D 1 331 ? 1.692 53.640 76.727 1.00 41.31 331 GLY E C 1
ATOM 10480 O O . GLY D 1 331 ? 0.625 54.233 76.893 1.00 52.28 331 GLY E O 1
ATOM 10481 N N . LEU D 1 332 ? 2.777 53.900 77.448 1.00 33.11 332 LEU E N 1
ATOM 10482 C CA . LEU D 1 332 ? 2.772 54.851 78.548 1.00 31.43 332 LEU E CA 1
ATOM 10483 C C . LEU D 1 332 ? 3.895 55.850 78.367 1.00 34.17 332 LEU E C 1
ATOM 10484 O O . LEU D 1 332 ? 4.744 55.680 77.497 1.00 43.94 332 LEU E O 1
ATOM 10489 N N . ASP D 1 333 ? 3.913 56.875 79.214 1.00 40.59 333 ASP E N 1
ATOM 10490 C CA . ASP D 1 333 ? 4.941 57.911 79.162 1.00 33.03 333 ASP E CA 1
ATOM 10491 C C . ASP D 1 333 ? 5.274 58.392 80.561 1.00 29.47 333 ASP E C 1
ATOM 10492 O O . ASP D 1 333 ? 4.766 57.851 81.535 1.00 29.25 333 ASP E O 1
ATOM 10497 N N . ASP D 1 334 ? 6.115 59.419 80.662 1.00 29.58 334 ASP E N 1
ATOM 10498 C CA . ASP D 1 334 ? 6.633 59.847 81.966 1.00 38.88 334 ASP E CA 1
ATOM 10499 C C . ASP D 1 334 ? 5.572 60.391 82.934 1.00 35.83 334 ASP E C 1
ATOM 10500 O O . ASP D 1 334 ? 5.860 60.618 84.113 1.00 40.99 334 ASP E O 1
ATOM 10505 N N . SER D 1 335 ? 4.349 60.579 82.443 1.00 32.06 335 SER E N 1
ATOM 10506 C CA . SER D 1 335 ? 3.241 61.025 83.285 1.00 31.27 335 SER E CA 1
ATOM 10507 C C . SER D 1 335 ? 2.547 59.879 84.002 1.00 27.85 335 SER E C 1
ATOM 10508 O O . SER D 1 335 ? 1.440 60.074 84.497 1.00 28.56 335 SER E O 1
ATOM 10511 N N . PHE D 1 336 ? 3.184 58.700 84.021 1.00 37.38 336 PHE E N 1
ATOM 10512 C CA . PHE D 1 336 ? 2.666 57.483 84.672 1.00 35.62 336 PHE E CA 1
ATOM 10513 C C . PHE D 1 336 ? 3.704 56.897 85.618 1.00 31.24 336 PHE E C 1
ATOM 10514 O O . PHE D 1 336 ? 4.860 56.706 85.228 1.00 30.11 336 PHE E O 1
ATOM 10522 N N . VAL D 1 337 ? 3.300 56.606 86.853 1.00 25.88 337 VAL E N 1
ATOM 10523 C CA . VAL D 1 337 ? 4.187 55.935 87.803 1.00 29.51 337 VAL E CA 1
ATOM 10524 C C . VAL D 1 337 ? 3.448 54.850 88.598 1.00 31.95 337 VAL E C 1
ATOM 10525 O O . VAL D 1 337 ? 2.225 54.928 88.782 1.00 35.35 337 VAL E O 1
ATOM 10529 N N . ARG D 1 338 ? 4.195 53.848 89.071 1.00 29.19 338 ARG E N 1
ATOM 10530 C CA . ARG D 1 338 ? 3.624 52.728 89.836 1.00 19.32 338 ARG E CA 1
ATOM 10531 C C . ARG D 1 338 ? 4.232 52.634 91.250 1.00 22.92 338 ARG E C 1
ATOM 10532 O O . ARG D 1 338 ? 5.466 52.665 91.417 1.00 28.89 338 ARG E O 1
ATOM 10540 N N . PHE D 1 339 ? 3.366 52.533 92.259 1.00 19.07 339 PHE E N 1
ATOM 10541 C CA . PHE D 1 339 ? 3.796 52.473 93.649 1.00 17.83 339 PHE E CA 1
ATOM 10542 C C . PHE D 1 339 ? 3.356 51.155 94.255 1.00 27.63 339 PHE E C 1
ATOM 10543 O O . PHE D 1 339 ? 2.228 50.714 94.056 1.00 37.75 339 PHE E O 1
ATOM 10551 N N . ALA D 1 340 ? 4.228 50.534 95.025 1.00 21.40 340 ALA E N 1
ATOM 10552 C CA . ALA D 1 340 ? 3.814 49.383 95.799 1.00 20.53 340 ALA E CA 1
ATOM 10553 C C . ALA D 1 340 ? 2.665 49.751 96.741 1.00 30.64 340 ALA E C 1
ATOM 10554 O O . ALA D 1 340 ? 2.562 50.883 97.211 1.00 34.00 340 ALA E O 1
ATOM 10556 N N . ILE D 1 341 ? 1.790 48.790 96.998 1.00 38.00 341 ILE E N 1
ATOM 10557 C CA . ILE D 1 341 ? 0.880 48.891 98.126 1.00 33.70 341 ILE E CA 1
ATOM 10558 C C . ILE D 1 341 ? 1.510 48.069 99.247 1.00 26.48 341 ILE E C 1
ATOM 10559 O O . ILE D 1 341 ? 1.591 46.849 99.147 1.00 29.58 341 ILE E O 1
ATOM 10564 N N . LYS D 1 342 ? 1.985 48.739 100.292 1.00 29.52 342 LYS E N 1
ATOM 10565 C CA . LYS D 1 342 ? 2.652 48.044 101.392 1.00 33.12 342 LYS E CA 1
ATOM 10566 C C . LYS D 1 342 ? 1.872 48.110 102.700 1.00 41.91 342 LYS E C 1
ATOM 10567 O O . LYS D 1 342 ? 0.668 48.369 102.710 1.00 42.72 342 LYS E O 1
ATOM 10573 N N . ASP D 1 343 ? 2.584 47.860 103.796 1.00 49.54 343 ASP E N 1
ATOM 10574 C CA . ASP D 1 343 ? 2.012 47.863 105.137 1.00 54.95 343 ASP E CA 1
ATOM 10575 C C . ASP D 1 343 ? 1.383 49.208 105.500 1.00 43.74 343 ASP E C 1
ATOM 10576 O O . ASP D 1 343 ? 1.779 50.251 104.988 1.00 46.99 343 ASP E O 1
ATOM 10581 N N . GLU D 1 344 ? 0.384 49.155 106.372 1.00 35.04 344 GLU E N 1
ATOM 10582 C CA . GLU D 1 344 ? -0.186 50.328 107.009 1.00 37.42 344 GLU E CA 1
ATOM 10583 C C . GLU D 1 344 ? 0.902 51.334 107.395 1.00 46.65 344 GLU E C 1
ATOM 10584 O O . GLU D 1 344 ? 0.902 52.491 106.946 1.00 50.91 344 GLU E O 1
ATOM 10590 N N . LYS D 1 345 ? 1.832 50.875 108.221 1.00 46.47 345 LYS E N 1
ATOM 10591 C CA . LYS D 1 345 ? 2.856 51.730 108.804 1.00 47.15 345 LYS E CA 1
ATOM 10592 C C . LYS D 1 345 ? 3.789 52.342 107.750 1.00 50.63 345 LYS E C 1
ATOM 10593 O O . LYS D 1 345 ? 4.213 53.490 107.871 1.00 51.61 345 LYS E O 1
ATOM 10599 N N . LYS D 1 346 ? 4.093 51.572 106.710 1.00 46.09 346 LYS E N 1
ATOM 10600 C CA . LYS D 1 346 ? 4.963 52.033 105.634 1.00 37.40 346 LYS E CA 1
ATOM 10601 C C . LYS D 1 346 ? 4.266 53.055 104.726 1.00 42.60 346 LYS E C 1
ATOM 10602 O O . LYS D 1 346 ? 4.828 54.108 104.417 1.00 38.61 346 LYS E O 1
ATOM 10608 N N . ASN D 1 347 ? 3.048 52.730 104.292 1.00 40.13 347 ASN E N 1
ATOM 10609 C CA . ASN D 1 347 ? 2.258 53.610 103.432 1.00 40.53 347 ASN E CA 1
ATOM 10610 C C . ASN D 1 347 ? 2.087 54.991 104.052 1.00 41.30 347 ASN E C 1
ATOM 10611 O O . ASN D 1 347 ? 1.913 56.003 103.357 1.00 30.05 347 ASN E O 1
ATOM 10616 N N . THR D 1 348 ? 2.118 55.017 105.377 1.00 38.57 348 THR E N 1
ATOM 10617 C CA . THR D 1 348 ? 1.999 56.263 106.109 1.00 37.20 348 THR E CA 1
ATOM 10618 C C . THR D 1 348 ? 3.185 57.184 105.820 1.00 41.56 348 THR E C 1
ATOM 10619 O O . THR D 1 348 ? 3.005 58.310 105.360 1.00 49.87 348 THR E O 1
ATOM 10623 N N . LYS D 1 349 ? 4.396 56.690 106.065 1.00 34.77 349 LYS E N 1
ATOM 10624 C CA . LYS D 1 349 ? 5.609 57.442 105.778 1.00 29.19 349 LYS E CA 1
ATOM 10625 C C . LYS D 1 349 ? 5.713 57.821 104.294 1.00 35.40 349 LYS E C 1
ATOM 10626 O O . LYS D 1 349 ? 6.271 58.861 103.945 1.00 31.05 349 LYS E O 1
ATOM 10632 N N . PHE D 1 350 ? 5.176 56.967 103.426 1.00 37.38 350 PHE E N 1
ATOM 10633 C CA . PHE D 1 350 ? 5.175 57.202 101.975 1.00 27.30 350 PHE E CA 1
ATOM 10634 C C . PHE D 1 350 ? 4.152 58.274 101.554 1.00 30.83 350 PHE E C 1
ATOM 10635 O O . PHE D 1 350 ? 4.463 59.180 100.766 1.00 30.85 350 PHE E O 1
ATOM 10643 N N . LEU D 1 351 ? 2.930 58.173 102.074 1.00 30.64 351 LEU E N 1
ATOM 10644 C CA . LEU D 1 351 ? 1.901 59.164 101.753 1.00 43.33 351 LEU E CA 1
ATOM 10645 C C . LEU D 1 351 ? 2.319 60.544 102.245 1.00 47.29 351 LEU E C 1
ATOM 10646 O O . LEU D 1 351 ? 1.869 61.557 101.710 1.00 50.43 351 LEU E O 1
ATOM 10651 N N . ARG D 1 352 ? 3.194 60.573 103.252 1.00 50.04 352 ARG E N 1
ATOM 10652 C CA . ARG D 1 352 ? 3.734 61.826 103.780 1.00 56.71 352 ARG E CA 1
ATOM 10653 C C . ARG D 1 352 ? 4.838 62.389 102.892 1.00 46.19 352 ARG E C 1
ATOM 10654 O O . ARG D 1 352 ? 4.919 63.598 102.685 1.00 38.73 352 ARG E O 1
ATOM 10662 N N . ALA D 1 353 ? 5.688 61.513 102.367 1.00 42.99 353 ALA E N 1
ATOM 10663 C CA . ALA D 1 353 ? 6.680 61.931 101.386 1.00 43.68 353 ALA E CA 1
ATOM 10664 C C . ALA D 1 353 ? 5.955 62.629 100.237 1.00 39.18 353 ALA E C 1
ATOM 10665 O O . ALA D 1 353 ? 6.384 63.683 99.741 1.00 29.50 353 ALA E O 1
ATOM 10667 N N . LEU D 1 354 ? 4.843 62.014 99.840 1.00 39.09 354 LEU E N 1
ATOM 10668 C CA . LEU D 1 354 ? 3.955 62.537 98.808 1.00 41.98 354 LEU E CA 1
ATOM 10669 C C . LEU D 1 354 ? 3.409 63.912 99.138 1.00 42.84 354 LEU E C 1
ATOM 10670 O O . LEU D 1 354 ? 3.519 64.838 98.333 1.00 47.97 354 LEU E O 1
ATOM 10675 N N . LYS D 1 355 ? 2.797 64.039 100.311 1.00 40.87 355 LYS E N 1
ATOM 10676 C CA . LYS D 1 355 ? 2.274 65.327 100.737 1.00 46.84 355 LYS E CA 1
ATOM 10677 C C . LYS D 1 355 ? 3.389 66.386 100.776 1.00 50.82 355 LYS E C 1
ATOM 10678 O O . LYS D 1 355 ? 3.124 67.584 100.639 1.00 46.82 355 LYS E O 1
ATOM 10684 N N . GLY D 1 356 ? 4.635 65.936 100.934 1.00 42.66 356 GLY E N 1
ATOM 10685 C CA . GLY D 1 356 ? 5.772 66.838 100.949 1.00 32.13 356 GLY E CA 1
ATOM 10686 C C . GLY D 1 356 ? 6.010 67.391 99.562 1.00 30.18 356 GLY E C 1
ATOM 10687 O O . GLY D 1 356 ? 6.138 68.595 99.374 1.00 30.88 356 GLY E O 1
ATOM 10688 N N . VAL D 1 357 ? 6.070 66.495 98.584 1.00 41.72 357 VAL E N 1
ATOM 10689 C CA . VAL D 1 357 ? 6.267 66.877 97.187 1.00 40.58 357 VAL E CA 1
ATOM 10690 C C . VAL D 1 357 ? 5.112 67.760 96.717 1.00 38.55 357 VAL E C 1
ATOM 10691 O O . VAL D 1 357 ? 5.289 68.625 95.859 1.00 47.87 357 VAL E O 1
ATOM 10695 N N . GLU D 1 358 ? 3.928 67.547 97.285 1.00 31.43 358 GLU E N 1
ATOM 10696 C CA . GLU D 1 358 ? 2.774 68.353 96.913 1.00 46.26 358 GLU E CA 1
ATOM 10697 C C . GLU D 1 358 ? 2.959 69.786 97.401 1.00 47.12 358 GLU E C 1
ATOM 10698 O O . GLU D 1 358 ? 2.583 70.736 96.715 1.00 39.84 358 GLU E O 1
ATOM 10704 N N . ASN D 1 359 ? 3.552 69.929 98.585 1.00 50.28 359 ASN E N 1
ATOM 10705 C CA . ASN D 1 359 ? 3.837 71.236 99.162 1.00 53.35 359 ASN E CA 1
ATOM 10706 C C . ASN D 1 359 ? 4.820 72.058 98.345 1.00 49.92 359 ASN E C 1
ATOM 10707 O O . ASN D 1 359 ? 4.559 73.214 98.014 1.00 49.69 359 ASN E O 1
ATOM 10712 N N . ASN D 1 360 ? 5.959 71.455 98.034 1.00 39.62 360 ASN E N 1
ATOM 10713 C CA . ASN D 1 360 ? 7.034 72.186 97.394 1.00 37.86 360 ASN E CA 1
ATOM 10714 C C . ASN D 1 360 ? 6.935 72.239 95.878 1.00 38.40 360 ASN E C 1
ATOM 10715 O O . ASN D 1 360 ? 7.841 72.723 95.203 1.00 45.72 360 ASN E O 1
ATOM 10720 N N . LEU D 1 361 ? 5.816 71.766 95.347 1.00 40.25 361 LEU E N 1
ATOM 10721 C CA . LEU D 1 361 ? 5.580 71.858 93.914 1.00 48.60 361 LEU E CA 1
ATOM 10722 C C . LEU D 1 361 ? 4.871 73.165 93.552 1.00 50.15 361 LEU E C 1
ATOM 10723 O O . LEU D 1 361 ? 4.406 73.910 94.425 1.00 45.15 361 LEU E O 1
#

InterPro domains:
  IPR004839 Aminotransferase, class I/classII, large domain [PF00155] (30-354)
  IPR015421 Pyridoxal phosphate-dependent transferase, major domain [G3DSA:3.40.640.10] (40-261)
  IPR015422 Pyridoxal phosphate-dependent transferase, small domain [G3DSA:3.90.1150.10] (32-354)
  IPR015424 Pyridoxal phosphate-dependent transferase [SSF53383] (21-356)

Foldseek 3Di:
DAEQADQAAQLAAQPQLVVCVVVLVVCLVDFDPLVLVLLVVLVCVLLVHPLWQKAKWLALLLVLLLLLLVFQEEEEEFLADPSNVVSCVVNNHHYDYFYQPPLSHGPLVVCVVCQVVTQEYEQEQLGPPAQRFDDPVSCVVVQVVCQVVVGAYEYEDQFVLLQVPPVSDCSVVQVVGQSYKYKYGCVHHNRDVVQRIIMIIHSVNVSSVVSVVVDDGSNHRSSNSVCSNRVSVSVVSSVVSNVFCVPQVVVLLVLLVPQDQQPDWRRHNGFKIKTFGHPAFQVRVQVQVVVVVYHWAQCCPRVPDHRRITMGGGHGPVVSVVVSVSSNVVSVVD/DAEQADQAQFPDAQVLQVVCVVQLVVCPPDQPPLVLPLLVVLVCVLLVHPQWQKFKFLALLLVLLLLLLPFAEEEEEFLADPSNVVSCVVNNRHYDYFYQDPQSHGPLVVLVVCVVPTQEYEAEALGPPAQRGDPCVSCVVVLVVCQVVVHAYEYEDQFVCQLVDPVRDCSVCQVPGQSYKYKYFCCHLSPCVPQRIIMIIHRNHVSSVVSCVPPDRRNHRSSNSSCSSRPSPSVVSSVVSNVFCVVLVVVLLVLVVVFDQFPDWHDHSGFKTKTFGHPAFLVRVQVQCVVVVYHWAQCCPIPPDHRRMTMGTSHGPVSSVVVSVSSNVVSVVD/DAEFQDQAAQVAAFPLLVVCVVVLVVCQPDQPDLVLVLLVVLVCVLLVHPLWQKAKWLALLLVLLLLLLPWQEEEEEFLFDPSNVVSCVVRNHHYDYFYQDPLRHGPLVVCVVCPVVTQEYEEELLGPPAQRFDDCVSCVVVQVVNQVPHAYEYEDQFVLLQVDPVRDCSVVQVVGQSYKYKYGCCHLNVCNVQRIIMIIHNPNVSSVVSVVVDDTSNHRSSSSSCSNRPSPRVVSSVVSNVFCVPQVVVLVVLLVVQDQQPDWRRHRGFKTKTFGDPAWQVRVQVQVVVVVYHWAQCCPIPPDHGRMTMTGHYGPVVSVVVSVSSNVVSVVD/DAEQADQAAFPDALVLLVVCVVQLVVCQPDQPPLVLVLLVVLVCVLLVHPQWQKAKFLALLLVLLLLLLVFAEEEEEFLFDPSNVVSCVVSPRHYDYFYQDPQRAGPLVSLVVCLVVGQEYEDEALGPPAQDGHDCVSCVVVLVVCQVVVGAYEYEDAFVCQLVDPVRDCSVCLVVGQSYKYKYFCPRLNPCVVQRIIMIIHNHNVSSVSSCVVDDRRNHRSSNSSCSSRPSPSVVSSVVSNVFCVVLVVVLVVLVVVQDQFPDWRDHSGFKTKTFGHPAWQVRVQVLVVVVVYHWAQCCPTPNDHRRMTMTGRHGPVSSVSVSVSRNVVSVVD

Sequence (1335 aa):
LLDYSSNINPLGIPKSFLNNIDEGIKNLGVYPDVNYRRLNKSIENYLKLKDIGIVLGNGASEIIELSISLFEKILIIVPSYAEYEINAKKHGVSVVFSYLDENMCIDYEDIISKIDDVDSVIIGNPNNPNGGLINKEKFIHVLKLAEEKKKTIIIDEAFIEFTGDPSSSFVGEIKNYSCLFIIRAMTKFFAMPGIRFGYGITNNKEIAAKIKAKQNPWNINCFAEMAAINCLKDTNYIEESLLWIKKERKRFIEELNKIGFIKRVFSPHANFVLCRLENISGEKLYDSLLKEDIVIRRCCNFIGLDDSFVRFAIKDEKKNTKFLRALKGVENNLLLDYSSNINPLGIPKSFLNNIDEGIKNLGVYPDVNYRRLNKSIENYLKLKDIGIVLGNGASEIIELSISLFEKILIIVPSYAEYEINAKKHGVSVVFSYLDENMCIDYEDIISKIDDVDSVIIGNPNNPNGGLINKEKFIHVLKLAEEKKKTIIIDEAFIEFTGDPSSSFVGEIKNYSCLFIIRAMTKFFAMPGIRFGYGITNNKEIAAKIKAKQNPWNINCFAEMAAINCLKDTNYIEESLLWIKKERKRFIEELNKIGFIKRVFSPHANFVLCRLENISGEKLYDSLLKEDIVIRRCCNFIGLDDSFVRFAIKDEKKNTKFLRALKGVENNLLLDYSSNINPLGIPKSFLNNIDEGIKNLGVYPDVNYRRLNKSIENYLKLKDIGIVLGNGASEIIELSISLFEKILIIVPSYAEYEINAKKHGVSVVFSYLDENMCIDYEDIISKIDDVDSVIIGNPNNPNGGLINKEKFIHVLKLAEEKKTIIIDEAFIEFTGDPSSSFVGEIKNYSCLFIIRAMTKFFAMPGIRFGYGITNNKEIAAKIKAKQNPWNINCFAEMAAINCLKDTNYIEESLLWIKKERKRFIEELNKIGFIKRVFSPHANFVLCRLENISGEKLYDSLLKEDIVIRRCCNFIGLDDSFVRFAIKDEKKNTKFLRALKGVENNLLLDYSSNINPLGIPKSFLNNIDEGIKNLGVYPDVNYRRLNKSIENYLKLKDIGIVLGNGASEIIELSISLFEKILIIVPSYAEYEINAKKHGVSVVFSYLDENMCIDYEDIISKIDDVDSVIIGNPNNPNGGLINKEKFIHVLKLAEEKKKTIIIDEAFIEFTGDPSSSFVGEIKNYSCLFIIRAMTKFFAMPGIRFGYGITNNKEIAAKIKAKQNPWNINCFAEMAAINCLKDTNYIEESLLWIKKERKRFIEELNKIGFIKRVFSPHANFVLCRLENISGEKLYDSLLKEDIVIRRCCNFIGLDDSFVRFAIKDEKKNTKFLRALKGVENNL

Nearest PDB structures (foldseek):
  3ftb-assembly2_E  TM=1.003E+00  e=1.118E-70  Clostridium acetobutylicum
  3ftb-assembly2_D  TM=9.982E-01  e=5.773E-64  Clostridium acetobutylicum
  3ffh-assembly1_B  TM=8.781E-01  e=4.253E-24  Listeria innocua
  3ffh-assembly1_A  TM=8.837E-01  e=1.972E-23  Listeria innocua
  5yhv-assembly1_D  TM=8.433E-01  e=3.318E-17  Mycobacterium tuberculosis H37Rv

Organism: Clostridium acetobutylicum (strain ATCC 824 / DSM 792 / JCM 1419 / IAM 19013 / LMG 5710 / NBRC 13948 / NRRL B-527 / VKM B-1787 / 2291 / W) (NCBI:txid272562)